Protein AF-0000000074057020 (afdb_homodimer)

Structure (mmCIF, N/CA/C/O backbone):
data_AF-0000000074057020-model_v1
#
loop_
_entity.id
_entity.type
_entity.pdbx_description
1 polymer 'Peptidase M20'
#
loop_
_atom_site.group_PDB
_atom_site.id
_atom_site.type_symbol
_atom_site.label_atom_id
_atom_site.label_alt_id
_atom_site.label_comp_id
_atom_site.label_asym_id
_atom_site.label_entity_id
_atom_site.label_seq_id
_atom_site.pdbx_PDB_ins_code
_atom_site.Cartn_x
_atom_site.Cartn_y
_atom_site.Cartn_z
_atom_site.occupancy
_atom_site.B_iso_or_equiv
_atom_site.auth_seq_id
_atom_site.auth_comp_id
_atom_site.auth_asym_id
_atom_site.auth_atom_id
_atom_site.pdbx_PDB_model_num
ATOM 1 N N . MET A 1 1 ? 16.766 51.875 7.48 1 64.62 1 MET A N 1
ATOM 2 C CA . MET A 1 1 ? 17.031 50.656 8.273 1 64.62 1 MET A CA 1
ATOM 3 C C . MET A 1 1 ? 18.484 50.656 8.75 1 64.62 1 MET A C 1
ATOM 5 O O . MET A 1 1 ? 19.406 50.875 7.969 1 64.62 1 MET A O 1
ATOM 9 N N . ASN A 1 2 ? 18.672 50.594 9.992 1 76.94 2 ASN A N 1
ATOM 10 C CA . ASN A 1 2 ? 20.047 50.562 10.508 1 76.94 2 ASN A CA 1
ATOM 11 C C . ASN A 1 2 ? 20.719 49.219 10.227 1 76.94 2 ASN A C 1
ATOM 13 O O . ASN A 1 2 ? 20.094 48.312 9.734 1 76.94 2 ASN A O 1
ATOM 17 N N . ARG A 1 3 ? 21.984 49.219 10.289 1 78.25 3 ARG A N 1
ATOM 18 C CA . ARG A 1 3 ? 22.812 48.094 9.93 1 78.25 3 ARG A CA 1
ATOM 19 C C . ARG A 1 3 ? 22.359 46.844 10.688 1 78.25 3 ARG A C 1
ATOM 21 O O . ARG A 1 3 ? 22.297 45.75 10.109 1 78.25 3 ARG A O 1
ATOM 28 N N . THR A 1 4 ? 22 46.969 11.805 1 85.88 4 THR A N 1
ATOM 29 C CA . THR A 1 4 ? 21.562 45.844 12.641 1 85.88 4 THR A CA 1
ATOM 30 C C . THR A 1 4 ? 20.25 45.281 12.141 1 85.88 4 THR A C 1
ATOM 32 O O . THR A 1 4 ? 20.062 44.062 12.109 1 85.88 4 THR A O 1
ATOM 35 N N . ASP A 1 5 ? 19.438 46.156 11.648 1 91.19 5 ASP A N 1
ATOM 36 C CA . ASP A 1 5 ? 18.156 45.719 11.109 1 91.19 5 ASP A CA 1
ATOM 37 C C . ASP A 1 5 ? 18.328 45 9.773 1 91.19 5 ASP A C 1
ATOM 39 O O . ASP A 1 5 ? 17.656 44 9.5 1 91.19 5 ASP A O 1
ATOM 43 N N . ALA A 1 6 ? 19.219 45.5 9.008 1 92.81 6 ALA A N 1
ATOM 44 C CA . ALA A 1 6 ? 19.5 44.875 7.715 1 92.81 6 ALA A CA 1
ATOM 45 C C . ALA A 1 6 ? 20.078 43.469 7.891 1 92.81 6 ALA A C 1
ATOM 47 O O . ALA A 1 6 ? 19.75 42.562 7.125 1 92.81 6 ALA A O 1
ATOM 48 N N . GLU A 1 7 ? 20.938 43.344 8.836 1 95 7 GLU A N 1
ATOM 49 C CA . GLU A 1 7 ? 21.547 42.031 9.117 1 95 7 GLU A CA 1
ATOM 50 C C . GLU A 1 7 ? 20.5 41.031 9.617 1 95 7 GLU A C 1
ATOM 52 O O . GLU A 1 7 ? 20.531 39.875 9.25 1 95 7 GLU A O 1
ATOM 57 N N . LEU A 1 8 ? 19.641 41.562 10.422 1 96.19 8 LEU A N 1
ATOM 58 C CA . LEU A 1 8 ? 18.594 40.656 10.938 1 96.19 8 LEU A CA 1
ATOM 59 C C . LEU A 1 8 ? 17.625 40.281 9.836 1 96.19 8 LEU A C 1
ATOM 61 O O . LEU A 1 8 ? 17.172 39.156 9.773 1 96.19 8 LEU A O 1
ATOM 65 N N . ALA A 1 9 ? 17.312 41.219 8.992 1 96.62 9 ALA A N 1
ATOM 66 C CA . ALA A 1 9 ? 16.453 40.938 7.852 1 96.62 9 ALA A CA 1
ATOM 67 C C . ALA A 1 9 ? 17.062 39.844 6.969 1 96.62 9 ALA A C 1
ATOM 69 O O . ALA A 1 9 ? 16.359 38.938 6.5 1 96.62 9 ALA A O 1
ATOM 70 N N . ALA A 1 10 ? 18.312 39.938 6.762 1 97.62 10 ALA A N 1
ATOM 71 C CA . ALA A 1 10 ? 19.031 38.938 5.984 1 97.62 10 ALA A CA 1
ATOM 72 C C . ALA A 1 10 ? 19.047 37.594 6.703 1 97.62 10 ALA A C 1
ATOM 74 O O . ALA A 1 10 ? 18.984 36.531 6.066 1 97.62 10 ALA A O 1
ATOM 75 N N . ALA A 1 11 ? 19.141 37.625 8.031 1 97.81 11 ALA A N 1
ATOM 76 C CA . ALA A 1 11 ? 19.141 36.406 8.828 1 97.81 11 ALA A CA 1
ATOM 77 C C . ALA A 1 11 ? 17.812 35.656 8.703 1 97.81 11 ALA A C 1
ATOM 79 O O . ALA A 1 11 ? 17.797 34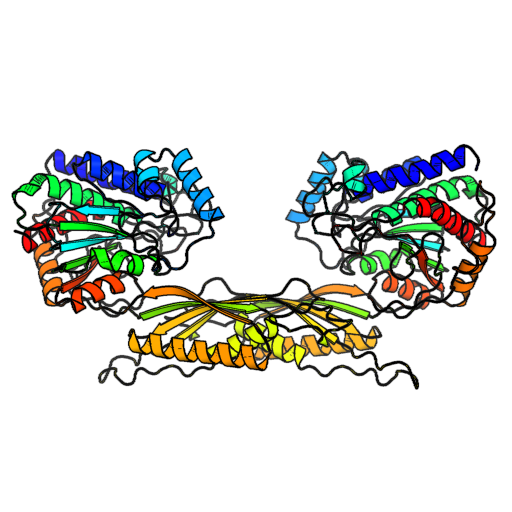.438 8.664 1 97.81 11 ALA A O 1
ATOM 80 N N . LEU A 1 12 ? 16.734 36.406 8.617 1 98.56 12 LEU A N 1
ATOM 81 C CA . LEU A 1 12 ? 15.43 35.781 8.461 1 98.56 12 LEU A CA 1
ATOM 82 C C . LEU A 1 12 ? 15.375 34.938 7.18 1 98.56 12 LEU A C 1
ATOM 84 O O . LEU A 1 12 ? 14.891 33.812 7.191 1 98.56 12 LEU A O 1
ATOM 88 N N . ILE A 1 13 ? 15.906 35.469 6.133 1 98.5 13 ILE A N 1
ATOM 89 C CA . ILE A 1 13 ? 15.914 34.812 4.844 1 98.5 13 ILE A CA 1
ATOM 90 C C . ILE A 1 13 ? 16.812 33.562 4.914 1 98.5 13 ILE A C 1
ATOM 92 O O . ILE A 1 13 ? 16.453 32.5 4.438 1 98.5 13 ILE A O 1
ATOM 96 N N . THR A 1 14 ? 17.922 33.75 5.555 1 98.5 14 THR A N 1
ATOM 97 C CA . THR A 1 14 ? 18.875 32.656 5.699 1 98.5 14 THR A CA 1
ATOM 98 C C . THR A 1 14 ? 18.266 31.5 6.508 1 98.5 14 THR A C 1
ATOM 100 O O . THR A 1 14 ? 18.391 30.328 6.137 1 98.5 14 THR A O 1
ATOM 103 N N . TRP A 1 15 ? 17.641 31.828 7.625 1 98.75 15 TRP A N 1
ATOM 104 C CA . TRP A 1 15 ? 17.016 30.812 8.453 1 98.75 15 TRP A CA 1
ATOM 105 C C . TRP A 1 15 ? 15.914 30.094 7.684 1 98.75 15 TRP A C 1
ATOM 107 O O . TRP A 1 15 ? 15.82 28.859 7.727 1 98.75 15 TRP A O 1
ATOM 117 N N . ARG A 1 16 ? 15.078 30.859 6.984 1 98.81 16 ARG A N 1
ATOM 118 C CA . ARG A 1 16 ? 13.992 30.266 6.211 1 98.81 16 ARG A CA 1
ATOM 119 C C . ARG A 1 16 ? 14.523 29.297 5.172 1 98.81 16 ARG A C 1
ATOM 121 O O . ARG A 1 16 ? 13.992 28.188 5.012 1 98.81 16 ARG A O 1
ATOM 128 N N . ARG A 1 17 ? 15.594 29.672 4.52 1 98.69 17 ARG A N 1
ATOM 129 C CA . ARG A 1 17 ? 16.141 28.859 3.445 1 98.69 17 ARG A CA 1
ATOM 130 C C . ARG A 1 17 ? 16.828 27.609 4.004 1 98.69 17 ARG A C 1
ATOM 132 O O . ARG A 1 17 ? 16.781 26.547 3.393 1 98.69 17 ARG A O 1
ATOM 139 N N . GLU A 1 18 ? 17.422 27.734 5.188 1 98.56 18 GLU A N 1
ATOM 140 C CA . GLU A 1 18 ? 17.984 26.562 5.844 1 98.56 18 GLU A CA 1
ATOM 141 C C . GLU A 1 18 ? 16.891 25.594 6.273 1 98.56 18 GLU A C 1
ATOM 143 O O . GLU A 1 18 ? 17.047 24.375 6.125 1 98.56 18 GLU A O 1
ATOM 148 N N . LEU A 1 19 ? 15.875 26.109 6.812 1 98.75 19 LEU A N 1
ATOM 149 C CA . LEU A 1 19 ? 14.727 25.297 7.207 1 98.75 19 LEU A CA 1
ATOM 150 C C . LEU A 1 19 ? 14.102 24.609 5.996 1 98.75 19 LEU A C 1
ATOM 152 O O . LEU A 1 19 ? 13.711 23.453 6.066 1 98.75 19 LEU A O 1
ATOM 156 N N . HIS A 1 20 ? 14.031 25.328 4.902 1 98.75 20 HIS A N 1
ATOM 157 C CA . HIS A 1 20 ? 13.461 24.812 3.666 1 98.75 20 HIS A CA 1
ATOM 158 C C . HIS A 1 20 ? 14.266 23.609 3.156 1 98.75 20 HIS A C 1
ATOM 160 O O . HIS A 1 20 ? 13.688 22.656 2.645 1 98.75 20 HIS A O 1
ATOM 166 N N . ARG A 1 21 ? 15.531 23.625 3.318 1 98.06 21 ARG A N 1
ATOM 167 C CA . ARG A 1 21 ? 16.438 22.578 2.859 1 98.06 21 ARG A CA 1
ATOM 168 C C . ARG A 1 21 ? 16.266 21.312 3.672 1 98.06 21 ARG A C 1
ATOM 170 O O . ARG A 1 21 ? 16.594 20.219 3.207 1 98.06 21 ARG A O 1
ATOM 177 N N . HIS A 1 22 ? 15.727 21.484 4.914 1 98.38 22 HIS A N 1
ATOM 178 C CA . HIS A 1 22 ? 15.633 20.359 5.836 1 98.38 22 HIS A CA 1
ATOM 179 C C . HIS A 1 22 ? 14.188 20.109 6.254 1 98.38 22 HIS A C 1
ATOM 181 O O . HIS A 1 22 ? 13.867 20.156 7.441 1 98.38 22 HIS A O 1
ATOM 187 N N . PRO A 1 23 ? 13.383 19.75 5.254 1 98.56 23 PRO A N 1
ATOM 188 C CA . PRO A 1 23 ? 11.977 19.531 5.602 1 98.56 23 PRO A CA 1
ATOM 189 C C . PRO A 1 23 ? 11.781 18.266 6.43 1 98.56 23 PRO A C 1
ATOM 191 O O . PRO A 1 23 ? 12.43 17.25 6.184 1 98.56 23 PRO A O 1
ATOM 194 N N . GLU A 1 24 ? 10.945 18.344 7.457 1 98.56 24 GLU A N 1
ATOM 195 C CA . GLU A 1 24 ? 10.547 17.219 8.305 1 98.56 24 GLU A CA 1
ATOM 196 C C . GLU A 1 24 ? 9.039 17.203 8.523 1 98.56 24 GLU A C 1
ATOM 198 O O . GLU A 1 24 ? 8.422 18.25 8.758 1 98.56 24 GLU A O 1
ATOM 203 N N . THR A 1 25 ? 8.438 16.031 8.438 1 98 25 THR A N 1
ATOM 204 C CA . THR A 1 25 ? 6.988 15.938 8.609 1 98 25 THR A CA 1
ATOM 205 C C . THR A 1 25 ? 6.609 16.016 10.086 1 98 25 THR A C 1
ATOM 207 O O . THR A 1 25 ? 7.48 16.109 10.953 1 98 25 THR A O 1
ATOM 210 N N . GLY A 1 26 ? 5.355 16.047 10.352 1 98.31 26 GLY A N 1
ATOM 211 C CA . GLY A 1 26 ? 4.844 16.188 11.703 1 98.31 26 GLY A CA 1
ATOM 212 C C . GLY A 1 26 ? 5.434 15.172 12.672 1 98.31 26 GLY A C 1
ATOM 213 O O . GLY A 1 26 ? 5.516 13.984 12.352 1 98.31 26 GLY A O 1
ATOM 214 N N . TRP A 1 27 ? 5.828 15.641 13.805 1 98.38 27 TRP A N 1
ATOM 215 C CA . TRP A 1 27 ? 6.375 14.898 14.938 1 98.38 27 TRP A CA 1
ATOM 216 C C . TRP A 1 27 ? 7.801 14.445 14.648 1 98.38 27 TRP A C 1
ATOM 218 O O . TRP A 1 27 ? 8.477 13.906 15.531 1 98.38 27 TRP A O 1
ATOM 228 N N . THR A 1 28 ? 8.281 14.641 13.43 1 98.5 28 THR A N 1
ATOM 229 C CA . THR A 1 28 ? 9.641 14.227 13.102 1 98.5 28 THR A CA 1
ATOM 230 C C . THR A 1 28 ? 10.555 15.438 12.969 1 98.5 28 THR A C 1
ATOM 232 O O . THR A 1 28 ? 11.641 15.344 12.391 1 98.5 28 THR A O 1
ATOM 235 N N . GLU A 1 29 ? 10.148 16.562 13.477 1 98.75 29 GLU A N 1
ATOM 236 C CA . GLU A 1 29 ? 10.875 17.812 13.289 1 98.75 29 GLU A CA 1
ATOM 237 C C . GLU A 1 29 ? 12.055 17.906 14.242 1 98.75 29 GLU A C 1
ATOM 239 O O . GLU A 1 29 ? 12.227 18.922 14.93 1 98.75 29 GLU A O 1
ATOM 244 N N . PHE A 1 30 ? 12.898 16.906 14.227 1 98.81 30 PHE A N 1
ATOM 245 C CA . PHE A 1 30 ? 14.031 16.859 15.141 1 98.81 30 PHE A CA 1
ATOM 246 C C . PHE A 1 30 ? 15.078 17.891 14.766 1 98.81 30 PHE A C 1
ATOM 248 O O . PHE A 1 30 ? 15.531 18.656 15.617 1 98.81 30 PHE A O 1
ATOM 255 N N . TRP A 1 31 ? 15.477 17.906 13.547 1 98.88 31 TRP A N 1
ATOM 256 C CA . TRP A 1 31 ? 16.469 18.859 13.094 1 98.88 31 TRP A CA 1
ATOM 257 C C . TRP A 1 31 ? 15.961 20.297 13.234 1 98.88 31 TRP A C 1
ATOM 259 O O . TRP A 1 31 ? 16.672 21.172 13.734 1 98.88 31 TRP A O 1
ATOM 269 N N . THR A 1 32 ? 14.742 20.484 12.812 1 98.88 32 THR A N 1
ATOM 270 C CA . THR A 1 32 ? 14.125 21.812 12.852 1 98.88 32 THR A CA 1
ATOM 271 C C . THR A 1 32 ? 14.055 22.328 14.281 1 98.88 32 THR A C 1
ATOM 273 O O . THR A 1 32 ? 14.367 23.5 14.539 1 98.88 32 THR A O 1
ATOM 276 N N . THR A 1 33 ? 13.609 21.453 15.18 1 98.88 33 THR A N 1
ATOM 277 C CA . THR A 1 33 ? 13.523 21.844 16.578 1 98.88 33 THR A CA 1
ATOM 278 C C . THR A 1 33 ? 14.906 22.203 17.125 1 98.88 33 THR A C 1
ATOM 280 O O . THR A 1 33 ? 15.07 23.219 17.797 1 98.88 33 THR A O 1
ATOM 283 N N . ALA A 1 34 ? 15.875 21.391 16.812 1 98.88 34 ALA A N 1
ATOM 284 C CA . ALA A 1 34 ? 17.234 21.641 17.281 1 98.88 34 ALA A CA 1
ATOM 285 C C . ALA A 1 34 ? 17.797 22.938 16.703 1 98.88 34 ALA A C 1
ATOM 287 O O . ALA A 1 34 ? 18.438 23.719 17.406 1 98.88 34 ALA A O 1
ATOM 288 N N . PHE A 1 35 ? 17.562 23.125 15.438 1 98.81 35 PHE A N 1
ATOM 289 C CA . PHE A 1 35 ? 18.031 24.328 14.75 1 98.81 35 PHE A CA 1
ATOM 290 C C . PHE A 1 35 ? 17.453 25.578 15.383 1 98.81 35 PHE A C 1
ATOM 292 O O . PHE A 1 35 ? 18.188 26.516 15.727 1 98.81 35 PHE A O 1
ATOM 299 N N . ALA A 1 36 ? 16.125 25.594 15.547 1 98.88 36 ALA A N 1
ATOM 300 C CA . ALA A 1 36 ? 15.445 26.75 16.141 1 98.88 36 ALA A CA 1
ATOM 301 C C . ALA A 1 36 ? 15.898 26.969 17.578 1 98.88 36 ALA A C 1
ATOM 303 O O . ALA A 1 36 ? 16.094 28.109 18 1 98.88 36 ALA A O 1
ATOM 304 N N . ALA A 1 37 ? 16.047 25.906 18.328 1 98.88 37 ALA A N 1
ATOM 305 C CA . ALA A 1 37 ? 16.516 26 19.703 1 98.88 37 ALA A CA 1
ATOM 306 C C . ALA A 1 37 ? 17.906 26.625 19.766 1 98.88 37 ALA A C 1
ATOM 308 O O . ALA A 1 37 ? 18.188 27.438 20.656 1 98.88 37 ALA A O 1
ATOM 309 N N . ASP A 1 38 ? 18.734 26.203 18.891 1 98.69 38 ASP A N 1
ATOM 310 C CA . ASP A 1 38 ? 20.094 26.719 18.859 1 98.69 38 ASP A CA 1
ATOM 311 C C . ASP A 1 38 ? 20.094 28.219 18.562 1 98.69 38 ASP A C 1
ATOM 313 O O . ASP A 1 38 ? 20.828 28.984 19.203 1 98.69 38 ASP A O 1
ATOM 317 N N . VAL A 1 39 ? 19.375 28.625 17.547 1 98.5 39 VAL A N 1
ATOM 318 C CA . VAL A 1 39 ? 19.281 30.047 17.219 1 98.5 39 VAL A CA 1
ATOM 319 C C . VAL A 1 39 ? 18.766 30.828 18.422 1 98.5 39 VAL A C 1
ATOM 321 O O . VAL A 1 39 ? 19.344 31.844 18.812 1 98.5 39 VAL A O 1
ATOM 324 N N . LEU A 1 40 ? 17.688 30.344 19.078 1 98.56 40 LEU A N 1
ATOM 325 C CA . LEU A 1 40 ? 17.078 31.031 20.219 1 98.56 40 LEU A CA 1
ATOM 326 C C . LEU A 1 40 ? 18.078 31.109 21.375 1 98.56 40 LEU A C 1
ATOM 328 O O . LEU A 1 40 ? 18.156 32.156 22.047 1 98.56 40 LEU A O 1
ATOM 332 N N . HIS A 1 41 ? 18.75 30.047 21.578 1 98.19 41 HIS A N 1
ATOM 333 C CA . HIS A 1 41 ? 19.766 30.047 22.625 1 98.19 41 HIS A CA 1
ATOM 334 C C . HIS A 1 41 ? 20.828 31.094 22.375 1 98.19 41 HIS A C 1
ATOM 336 O O . HIS A 1 41 ? 21.25 31.797 23.297 1 98.19 41 HIS A O 1
ATOM 342 N N . SER A 1 42 ? 21.266 31.188 21.188 1 97.75 42 SER A N 1
ATOM 343 C CA . SER A 1 42 ? 22.297 32.156 20.812 1 97.75 42 SER A CA 1
ATOM 344 C C . SER A 1 42 ? 21.797 33.594 21 1 97.75 42 SER A C 1
ATOM 346 O O . SER A 1 42 ? 22.594 34.5 21.188 1 97.75 42 SER A O 1
ATOM 348 N N . LEU A 1 43 ? 20.516 33.75 20.969 1 96.56 43 LEU A N 1
ATOM 349 C CA . LEU A 1 43 ? 19.906 35.062 21.156 1 96.56 43 LEU A CA 1
ATOM 350 C C . LEU A 1 43 ? 19.672 35.344 22.625 1 96.56 43 LEU A C 1
ATOM 352 O O . LEU A 1 43 ? 19.172 36.406 22.984 1 96.56 43 LEU A O 1
ATOM 356 N N . GLY A 1 44 ? 19.953 34.375 23.469 1 95.75 44 GLY A N 1
ATOM 357 C CA . GLY A 1 44 ? 19.875 34.594 24.906 1 95.75 44 GLY A CA 1
ATOM 358 C C . GLY A 1 44 ? 18.641 34 25.547 1 95.75 44 GLY A C 1
ATOM 359 O O . GLY A 1 44 ? 18.359 34.281 26.719 1 95.75 44 GLY A O 1
ATOM 360 N N . TYR A 1 45 ? 17.922 33.219 24.859 1 96.88 45 TYR A N 1
ATOM 361 C CA . TYR A 1 45 ? 16.766 32.531 25.438 1 96.88 45 TYR A CA 1
ATOM 362 C C . TYR A 1 45 ? 17.172 31.203 26.047 1 96.88 45 TYR A C 1
ATOM 364 O O . TYR A 1 45 ? 18.281 30.719 25.828 1 96.88 45 TYR A O 1
ATOM 372 N N . ALA A 1 46 ? 16.281 30.656 26.828 1 96.69 46 ALA A N 1
ATOM 373 C CA . ALA A 1 46 ? 16.375 29.297 27.375 1 96.69 46 ALA A CA 1
ATOM 374 C C . ALA A 1 46 ? 15.227 28.422 26.891 1 96.69 46 ALA A C 1
ATOM 376 O O . ALA A 1 46 ? 14.305 28.125 27.656 1 96.69 46 ALA A O 1
ATOM 377 N N . PRO A 1 47 ? 15.359 27.969 25.719 1 97.75 47 PRO A N 1
ATOM 378 C CA . PRO A 1 47 ? 14.234 27.234 25.141 1 97.75 47 PRO A CA 1
ATOM 379 C C . PRO A 1 47 ? 13.961 25.906 25.844 1 97.75 47 PRO A C 1
ATOM 381 O O . PRO A 1 47 ? 14.898 25.219 26.266 1 97.75 47 PRO A O 1
ATOM 384 N N . ARG A 1 48 ? 12.688 25.547 26.047 1 98.12 48 ARG A N 1
ATOM 385 C CA . ARG A 1 48 ? 12.234 24.203 26.422 1 98.12 48 ARG A CA 1
ATOM 386 C C . ARG A 1 48 ? 11.773 23.438 25.188 1 98.12 48 ARG A C 1
ATOM 388 O O . ARG A 1 48 ? 11.094 23.984 24.312 1 98.12 48 ARG A O 1
ATOM 395 N N . VAL A 1 49 ? 12.211 22.109 25.141 1 98.5 49 VAL A N 1
ATOM 396 C CA . VAL A 1 49 ? 12.047 21.422 23.859 1 98.5 49 VAL A CA 1
ATOM 397 C C . VAL A 1 49 ? 11.352 20.078 24.094 1 98.5 49 VAL A C 1
ATOM 399 O O . VAL A 1 49 ? 11.57 19.422 25.109 1 98.5 49 VAL A O 1
ATOM 402 N N . GLY A 1 50 ? 10.539 19.719 23.078 1 97.88 50 GLY A N 1
ATOM 403 C CA . GLY A 1 50 ? 10.008 18.359 22.953 1 97.88 50 GLY A CA 1
ATOM 404 C C . GLY A 1 50 ? 9.234 17.906 24.172 1 97.88 50 GLY A C 1
ATOM 405 O O . GLY A 1 50 ? 8.242 18.531 24.562 1 97.88 50 GLY A O 1
ATOM 406 N N . ARG A 1 51 ? 9.812 16.875 24.859 1 96.94 51 ARG A N 1
ATOM 407 C CA . ARG A 1 51 ? 9.141 16.234 25.969 1 96.94 51 ARG A CA 1
ATOM 408 C C . ARG A 1 51 ? 8.938 17.203 27.125 1 96.94 51 ARG A C 1
ATOM 410 O O . ARG A 1 51 ? 8.094 16.984 28 1 96.94 51 ARG A O 1
ATOM 417 N N . GLU A 1 52 ? 9.641 18.297 27.109 1 97.56 52 GLU A N 1
ATOM 418 C CA . GLU A 1 52 ? 9.555 19.266 28.188 1 97.56 52 GLU A CA 1
ATOM 419 C C . GLU A 1 52 ? 8.273 20.094 28.094 1 97.56 52 GLU A C 1
ATOM 421 O O . GLU A 1 52 ? 7.875 20.75 29.062 1 97.56 52 GLU A O 1
ATOM 426 N N . ILE A 1 53 ? 7.633 20.062 26.938 1 97.75 53 ILE A N 1
ATOM 427 C CA . ILE A 1 53 ? 6.547 21.031 26.766 1 97.75 53 ILE A CA 1
ATOM 428 C C . ILE A 1 53 ? 5.281 20.312 26.312 1 97.75 53 ILE A C 1
ATOM 430 O O . ILE A 1 53 ? 4.191 20.891 26.344 1 97.75 53 ILE A O 1
ATOM 434 N N . LEU A 1 54 ? 5.387 19.094 25.875 1 97.81 54 LEU A N 1
ATOM 435 C CA . LEU A 1 54 ? 4.262 18.406 25.25 1 97.81 54 LEU A CA 1
ATOM 436 C C . LEU A 1 54 ? 3.574 17.469 26.25 1 97.81 54 LEU A C 1
ATOM 438 O O . LEU A 1 54 ? 4.238 16.828 27.062 1 97.81 54 LEU A O 1
ATOM 442 N N . ASN A 1 55 ? 2.268 17.438 26.203 1 97.25 55 ASN A N 1
ATOM 443 C CA . ASN A 1 55 ? 1.529 16.328 26.828 1 97.25 55 ASN A CA 1
ATOM 444 C C . ASN A 1 55 ? 1.617 15.062 25.984 1 97.25 55 ASN A C 1
ATOM 446 O O . ASN A 1 55 ? 1.016 14.977 24.906 1 97.25 55 ASN A O 1
ATOM 450 N N . PRO A 1 56 ? 2.299 14.086 26.469 1 94.5 56 PRO A N 1
ATOM 451 C CA . PRO A 1 56 ? 2.557 12.906 25.656 1 94.5 56 PRO A CA 1
ATOM 452 C C . PRO A 1 56 ? 1.277 12.164 25.266 1 94.5 56 PRO A C 1
ATOM 454 O O . PRO A 1 56 ? 1.232 11.492 24.234 1 94.5 56 PRO A O 1
ATOM 457 N N . ASP A 1 57 ? 0.222 12.344 25.984 1 95.06 57 ASP A N 1
ATOM 458 C CA . ASP A 1 57 ? -1.007 11.578 25.797 1 95.06 57 ASP A CA 1
ATOM 459 C C . ASP A 1 57 ? -1.916 12.258 24.766 1 95.06 57 ASP A C 1
ATOM 461 O O . ASP A 1 57 ? -2.918 11.68 24.344 1 95.06 57 ASP A O 1
ATOM 465 N N . GLN A 1 58 ? -1.536 13.438 24.328 1 95.81 58 GLN A N 1
ATOM 466 C CA . GLN A 1 58 ? -2.404 14.195 23.422 1 95.81 58 GLN A CA 1
ATOM 467 C C . GLN A 1 58 ? -1.765 14.352 22.047 1 95.81 58 GLN A C 1
ATOM 469 O O . GLN A 1 58 ? -2.223 15.156 21.234 1 95.81 58 GLN A O 1
ATOM 474 N N . ARG A 1 59 ? -0.689 13.617 21.891 1 95.5 59 ARG A N 1
ATOM 475 C CA . ARG A 1 59 ? -0.099 13.586 20.562 1 95.5 59 ARG A CA 1
ATOM 476 C C . ARG A 1 59 ? -0.899 12.68 19.625 1 95.5 59 ARG A C 1
ATOM 478 O O . ARG A 1 59 ? -1.025 11.477 19.875 1 95.5 59 ARG A O 1
ATOM 485 N N . MET A 1 60 ? -1.417 13.203 18.625 1 97.19 60 MET A N 1
ATOM 486 C CA . MET A 1 60 ? -2.23 12.43 17.688 1 97.19 60 MET A CA 1
ATOM 487 C C . MET A 1 60 ? -1.465 12.164 16.391 1 97.19 60 MET A C 1
ATOM 489 O O . MET A 1 60 ? -0.587 12.938 16.016 1 97.19 60 MET A O 1
ATOM 493 N N . GLY A 1 61 ? -1.843 11.039 15.781 1 96.62 61 GLY A N 1
ATOM 494 C CA . GLY A 1 61 ? -1.24 10.711 14.5 1 96.62 61 GLY A CA 1
ATOM 495 C C . GLY A 1 61 ? 0.263 10.523 14.578 1 96.62 61 GLY A C 1
ATOM 496 O O . GLY A 1 61 ? 1.001 10.992 13.711 1 96.62 61 GLY A O 1
ATOM 497 N N . LEU A 1 62 ? 0.722 9.891 15.586 1 96.25 62 LEU A N 1
ATOM 498 C CA . LEU A 1 62 ? 2.148 9.641 15.781 1 96.25 62 LEU A CA 1
ATOM 499 C C . LEU A 1 62 ? 2.662 8.625 14.766 1 96.25 62 LEU A C 1
ATOM 501 O O . LEU A 1 62 ? 2.043 7.578 14.562 1 96.25 62 LEU A O 1
ATOM 505 N N . PRO A 1 63 ? 3.783 8.969 14.141 1 95.38 63 PRO A N 1
ATOM 506 C CA . PRO A 1 63 ? 4.395 7.965 13.266 1 95.38 63 PRO A CA 1
ATOM 507 C C . PRO A 1 63 ? 4.871 6.734 14.039 1 95.38 63 PRO A C 1
ATOM 509 O O . PRO A 1 63 ? 5.055 6.793 15.258 1 95.38 63 PRO A O 1
ATOM 512 N N . ALA A 1 64 ? 5.07 5.684 13.328 1 93.38 64 ALA A N 1
ATOM 513 C CA . ALA A 1 64 ? 5.621 4.469 13.93 1 93.38 64 ALA A CA 1
ATOM 514 C C . ALA A 1 64 ? 6.992 4.734 14.547 1 93.38 64 ALA A C 1
ATOM 516 O O . ALA A 1 64 ? 7.738 5.598 14.07 1 93.38 64 ALA A O 1
ATOM 517 N N . PRO A 1 65 ? 7.328 3.953 15.508 1 94.81 65 PRO A N 1
ATOM 518 C CA . PRO A 1 65 ? 8.609 4.16 16.188 1 94.81 65 PRO A CA 1
ATOM 519 C C . PRO A 1 65 ? 9.805 4.102 15.242 1 94.81 65 PRO A C 1
ATOM 521 O O . PRO A 1 65 ? 10.742 4.891 15.375 1 94.81 65 PRO A O 1
ATOM 524 N N . ALA A 1 66 ? 9.703 3.238 14.273 1 94.38 66 ALA A N 1
ATOM 525 C CA . ALA A 1 66 ? 10.805 3.1 13.328 1 94.38 66 ALA A CA 1
ATOM 526 C C . ALA A 1 66 ? 10.969 4.367 12.492 1 94.38 66 ALA A C 1
ATOM 528 O O . ALA A 1 66 ? 12.094 4.742 12.133 1 94.38 66 ALA A O 1
ATOM 529 N N . VAL A 1 67 ? 9.867 4.996 12.242 1 94.06 67 VAL A N 1
ATOM 530 C CA . VAL A 1 67 ? 9.891 6.23 11.461 1 94.06 67 VAL A CA 1
ATOM 531 C C . VAL A 1 67 ? 10.516 7.352 12.289 1 94.06 67 VAL A C 1
ATOM 533 O O . VAL A 1 67 ? 11.336 8.117 11.789 1 94.06 67 VAL A O 1
ATOM 536 N N . LEU A 1 68 ? 10.188 7.426 13.523 1 96.5 68 LEU A N 1
ATOM 537 C CA . LEU A 1 68 ? 10.734 8.43 14.43 1 96.5 68 LEU A CA 1
ATOM 538 C C . LEU A 1 68 ? 12.242 8.242 14.609 1 96.5 68 LEU A C 1
ATOM 540 O O . LEU A 1 68 ? 12.992 9.219 14.594 1 96.5 68 LEU A O 1
ATOM 544 N N . GLU A 1 69 ? 12.609 6.992 14.734 1 96.19 69 GLU A N 1
ATOM 545 C CA . GLU A 1 69 ? 14.023 6.691 14.906 1 96.19 69 GLU A CA 1
ATOM 546 C C . GLU A 1 69 ? 14.828 7.082 13.672 1 96.19 69 GLU A C 1
ATOM 548 O O . GLU A 1 69 ? 15.914 7.66 13.789 1 96.19 69 GLU A O 1
ATOM 553 N N . ARG A 1 70 ? 14.328 6.738 12.531 1 96.06 70 ARG A N 1
ATOM 554 C CA . ARG A 1 70 ? 15 7.105 11.289 1 96.06 70 ARG A CA 1
ATOM 555 C C . ARG A 1 70 ? 15.109 8.625 11.156 1 96.06 70 ARG A C 1
ATOM 557 O O . ARG A 1 70 ? 16.109 9.133 10.664 1 96.06 70 ARG A O 1
ATOM 564 N N . ALA A 1 71 ? 14.055 9.344 11.547 1 97.19 71 ALA A N 1
ATOM 565 C CA . ALA A 1 71 ? 14.047 10.797 11.477 1 97.19 71 ALA A CA 1
ATOM 566 C C . ALA A 1 71 ? 15.086 11.398 12.422 1 97.19 71 ALA A C 1
ATOM 568 O O . ALA A 1 71 ? 15.766 12.367 12.078 1 97.19 71 ALA A O 1
ATOM 569 N N . ARG A 1 72 ? 15.188 10.859 13.555 1 97.25 72 ARG A N 1
ATOM 570 C CA . ARG A 1 72 ? 16.172 11.328 14.523 1 97.25 72 ARG A CA 1
ATOM 571 C C . ARG A 1 72 ? 17.594 11.109 14.023 1 97.25 72 ARG A C 1
ATOM 573 O O . ARG A 1 72 ? 18.438 11.992 14.141 1 97.25 72 ARG A O 1
ATOM 580 N N . GLN A 1 73 ? 17.797 9.953 13.492 1 97.31 73 GLN A N 1
ATOM 581 C CA . GLN A 1 73 ? 19.109 9.648 12.945 1 97.31 73 GLN A CA 1
ATOM 582 C C . GLN A 1 73 ? 19.484 10.602 11.812 1 97.31 73 GLN A C 1
ATOM 584 O O . GLN A 1 73 ? 20.625 11.031 11.703 1 97.31 73 GLN A O 1
ATOM 589 N N . ARG A 1 74 ? 18.531 10.859 11.047 1 97.5 74 ARG A N 1
ATOM 590 C CA . ARG A 1 74 ? 18.766 11.812 9.969 1 97.5 74 ARG A CA 1
ATOM 591 C C . ARG A 1 74 ? 19.156 13.18 10.516 1 97.5 74 ARG A C 1
ATOM 593 O O . ARG A 1 74 ? 20.062 13.836 9.977 1 97.5 74 ARG A O 1
ATOM 600 N N . ALA A 1 75 ? 18.516 13.609 11.531 1 98.12 75 ALA A N 1
ATOM 601 C CA . ALA A 1 75 ? 18.828 14.891 12.156 1 98.12 75 ALA A CA 1
ATOM 602 C C . ALA A 1 75 ? 20.266 14.914 12.664 1 98.12 75 ALA A C 1
ATOM 604 O O . ALA A 1 75 ? 20.969 15.914 12.516 1 98.12 75 ALA A O 1
ATOM 605 N N . VAL A 1 76 ? 20.641 13.797 13.227 1 97.56 76 VAL A N 1
ATOM 606 C CA . VAL A 1 76 ? 22.016 13.672 13.711 1 97.56 76 VAL A CA 1
ATOM 607 C C . VAL A 1 76 ? 22.984 13.797 12.539 1 97.56 76 VAL A C 1
ATOM 609 O O . VAL A 1 76 ? 23.953 14.539 12.609 1 97.56 76 VAL A O 1
ATOM 612 N N . GLN A 1 77 ? 22.672 13.125 11.5 1 97.5 77 GLN A N 1
ATOM 613 C CA . GLN A 1 77 ? 23.531 13.102 10.32 1 97.5 77 GLN A CA 1
ATOM 614 C C . GLN A 1 77 ? 23.625 14.484 9.688 1 97.5 77 GLN A C 1
ATOM 616 O O . GLN A 1 77 ? 24.656 14.836 9.109 1 97.5 77 GLN A O 1
ATOM 621 N N . GLU A 1 78 ? 22.641 15.227 9.914 1 97.56 78 GLU A N 1
ATOM 622 C CA . GLU A 1 78 ? 22.594 16.531 9.273 1 97.56 78 GLU A CA 1
ATOM 623 C C . GLU A 1 78 ? 23.078 17.625 10.219 1 97.56 78 GLU A C 1
ATOM 625 O O . GLU A 1 78 ? 22.891 18.812 9.945 1 97.56 78 GLU A O 1
ATOM 630 N N . GLY A 1 79 ? 23.562 17.281 11.336 1 97.25 79 GLY A N 1
ATOM 631 C CA . GLY A 1 79 ? 24.328 18.188 12.164 1 97.25 79 GLY A CA 1
ATOM 632 C C . GLY A 1 79 ? 23.5 18.812 13.273 1 97.25 79 GLY A C 1
ATOM 633 O O . GLY A 1 79 ? 23.906 19.828 13.852 1 97.25 79 GLY A O 1
ATOM 634 N N . ALA A 1 80 ? 22.344 18.281 13.57 1 97.62 80 ALA A N 1
ATOM 635 C CA . ALA A 1 80 ? 21.578 18.797 14.695 1 97.62 80 ALA A CA 1
ATOM 636 C C . ALA A 1 80 ? 22.375 18.719 15.992 1 97.62 80 ALA A C 1
ATOM 638 O O . ALA A 1 80 ? 23.047 17.719 16.25 1 97.62 80 ALA A O 1
ATOM 639 N N . ALA A 1 81 ? 22.312 19.75 16.797 1 97.31 81 ALA A N 1
ATOM 640 C CA . ALA A 1 81 ? 23.078 19.781 18.031 1 97.31 81 ALA A CA 1
ATOM 641 C C . ALA A 1 81 ? 22.625 18.688 18.984 1 97.31 81 ALA A C 1
ATOM 643 O O . ALA A 1 81 ? 21.453 18.625 19.359 1 97.31 81 ALA A O 1
ATOM 644 N N . PRO A 1 82 ? 23.516 17.875 19.484 1 97.25 82 PRO A N 1
ATOM 645 C CA . PRO A 1 82 ? 23.172 16.734 20.328 1 97.25 82 PRO A CA 1
ATOM 646 C C . PRO A 1 82 ? 22.453 17.125 21.609 1 97.25 82 PRO A C 1
ATOM 648 O O . PRO A 1 82 ? 21.578 16.406 22.078 1 97.25 82 PRO A O 1
ATOM 651 N N . ARG A 1 83 ? 22.844 18.203 22.141 1 97.56 83 ARG A N 1
ATOM 652 C CA . ARG A 1 83 ? 22.266 18.625 23.391 1 97.56 83 ARG A CA 1
ATOM 653 C C . ARG A 1 83 ? 20.75 18.766 23.266 1 97.56 83 ARG A C 1
ATOM 655 O O . ARG A 1 83 ? 20 18.391 24.188 1 97.56 83 ARG A O 1
ATOM 662 N N . TRP A 1 84 ? 20.312 19.328 22.188 1 98.31 84 TRP A N 1
ATOM 663 C CA . TRP A 1 84 ? 18.875 19.531 21.984 1 98.31 84 TRP A CA 1
ATOM 664 C C . TRP A 1 84 ? 18.172 18.203 21.719 1 98.31 84 TRP A C 1
ATOM 666 O O . TRP A 1 84 ? 17.047 17.984 22.188 1 98.31 84 TRP A O 1
ATOM 676 N N . LEU A 1 85 ? 18.828 17.359 20.906 1 98 85 LEU A N 1
ATOM 677 C CA . LEU A 1 85 ? 18.25 16.047 20.609 1 98 85 LEU A CA 1
ATOM 678 C C . LEU A 1 85 ? 18.078 15.25 21.891 1 98 85 LEU A C 1
ATOM 680 O O . LEU A 1 85 ? 17.062 14.562 22.062 1 98 85 LEU A O 1
ATOM 684 N N . GLU A 1 86 ? 19.047 15.367 22.766 1 97.81 86 GLU A N 1
ATOM 685 C CA . GLU A 1 86 ? 18.969 14.672 24.047 1 97.81 86 GLU A CA 1
ATOM 686 C C . GLU A 1 86 ? 17.828 15.227 24.906 1 97.81 86 GLU A C 1
ATOM 688 O O . GLU A 1 86 ? 17.062 14.461 25.484 1 97.81 86 GLU A O 1
ATOM 693 N N . ARG A 1 87 ? 17.672 16.484 24.953 1 98 87 ARG A N 1
ATOM 694 C CA . ARG A 1 87 ? 16.688 17.141 25.812 1 98 87 ARG A CA 1
ATOM 695 C C . ARG A 1 87 ? 15.281 16.906 25.297 1 98 87 ARG A C 1
ATOM 697 O O . ARG A 1 87 ? 14.352 16.719 26.078 1 98 87 ARG A O 1
ATOM 704 N N . MET A 1 88 ? 15.141 16.891 24 1 97.44 88 MET A N 1
ATOM 705 C CA . MET A 1 88 ? 13.781 16.828 23.469 1 97.44 88 MET A CA 1
ATOM 706 C C . MET A 1 88 ? 13.242 15.406 23.5 1 97.44 88 MET A C 1
ATOM 708 O O . MET A 1 88 ? 12.031 15.188 23.5 1 97.44 88 MET A O 1
ATOM 712 N N . GLY A 1 89 ? 14.18 14.414 23.625 1 95.38 89 GLY A N 1
ATOM 713 C CA . GLY A 1 89 ? 13.734 13.031 23.594 1 95.38 89 GLY A CA 1
ATOM 714 C C . GLY A 1 89 ? 13.039 12.664 22.297 1 95.38 89 GLY A C 1
ATOM 715 O O . GLY A 1 89 ? 13.523 12.984 21.219 1 95.38 89 GLY A O 1
ATOM 716 N N . PRO A 1 90 ? 11.922 11.93 22.359 1 93.94 90 PRO A N 1
ATOM 717 C CA . PRO A 1 90 ? 11.25 11.453 21.156 1 93.94 90 PRO A CA 1
ATOM 718 C C . PRO A 1 90 ? 10.195 12.438 20.641 1 93.94 90 PRO A C 1
ATOM 720 O O . PRO A 1 90 ? 9.336 12.062 19.844 1 93.94 90 PRO A O 1
ATOM 723 N N . ALA A 1 91 ? 10.242 13.633 21.234 1 96.75 91 ALA A N 1
ATOM 724 C CA . ALA A 1 91 ? 9.219 14.609 20.844 1 96.75 91 ALA A CA 1
ATOM 725 C C . ALA A 1 91 ? 9.859 15.891 20.312 1 96.75 91 ALA A C 1
ATOM 727 O O . ALA A 1 91 ? 11.023 16.172 20.609 1 96.75 91 ALA A O 1
ATOM 728 N N . THR A 1 92 ? 9.141 16.609 19.531 1 98.5 92 THR A N 1
ATOM 729 C CA . THR A 1 92 ? 9.664 17.828 18.906 1 98.5 92 THR A CA 1
ATOM 730 C C . THR A 1 92 ? 8.82 19.031 19.281 1 98.5 92 THR A C 1
ATOM 732 O O . THR A 1 92 ? 7.816 18.906 19.984 1 98.5 92 THR A O 1
ATOM 735 N N . GLY A 1 93 ? 9.195 20.203 18.812 1 98.75 93 GLY A N 1
ATOM 736 C CA . GLY A 1 93 ? 8.594 21.469 19.203 1 98.75 93 GLY A CA 1
ATOM 737 C C . GLY A 1 93 ? 9.375 22.188 20.297 1 98.75 93 GLY A C 1
ATOM 738 O O . GLY A 1 93 ? 10.266 21.594 20.922 1 98.75 93 GLY A O 1
ATOM 739 N N . LEU A 1 94 ? 9.117 23.484 20.484 1 98.69 94 LEU A N 1
ATOM 740 C CA . LEU A 1 94 ? 9.836 24.219 21.516 1 98.69 94 LEU A CA 1
ATOM 741 C C . LEU A 1 94 ? 9.07 25.484 21.906 1 98.69 94 LEU A C 1
ATOM 743 O O . LEU A 1 94 ? 8.188 25.938 21.172 1 98.69 94 LEU A O 1
ATOM 747 N N . VAL A 1 95 ? 9.391 25.984 23.078 1 98 95 VAL A N 1
ATOM 748 C CA . VAL A 1 95 ? 8.875 27.234 23.594 1 98 95 VAL A CA 1
ATOM 749 C C . VAL A 1 95 ? 10.031 28.094 24.109 1 98 95 VAL A C 1
ATOM 751 O O . VAL A 1 95 ? 11.008 27.578 24.656 1 98 95 VAL A O 1
ATOM 754 N N . ALA A 1 96 ? 9.938 29.344 23.859 1 97.38 96 ALA A N 1
ATOM 755 C CA . ALA A 1 96 ? 10.875 30.312 24.406 1 97.38 96 ALA A CA 1
ATOM 756 C C . ALA A 1 96 ? 10.125 31.484 25.062 1 97.38 96 ALA A C 1
ATOM 758 O O . ALA A 1 96 ? 9.219 32.062 24.453 1 97.38 96 ALA A O 1
ATOM 759 N N . ASP A 1 97 ? 10.508 31.75 26.234 1 96.06 97 ASP A N 1
ATOM 760 C CA . ASP A 1 97 ? 9.914 32.844 26.984 1 96.06 97 ASP A CA 1
ATOM 761 C C . ASP A 1 97 ? 10.867 34.031 27.062 1 96.06 97 ASP A C 1
ATOM 763 O O . ASP A 1 97 ? 12.062 33.875 27.312 1 96.06 97 ASP A O 1
ATOM 767 N N . LEU A 1 98 ? 10.32 35.188 26.828 1 93.88 98 LEU A N 1
ATOM 768 C CA . LEU A 1 98 ? 11.133 36.375 26.984 1 93.88 98 LEU A CA 1
ATOM 769 C C . LEU A 1 98 ? 11.484 36.625 28.453 1 93.88 98 LEU A C 1
ATOM 771 O O . LEU A 1 98 ? 12.617 36.969 28.781 1 93.88 98 LEU A O 1
ATOM 775 N N . HIS A 1 99 ? 10.469 36.562 29.312 1 88.75 99 HIS A N 1
ATOM 776 C CA . HIS A 1 99 ? 10.656 36.688 30.75 1 88.75 99 HIS A CA 1
ATOM 777 C C . HIS A 1 99 ? 10.273 35.375 31.469 1 88.75 99 HIS A C 1
ATOM 779 O O . HIS A 1 99 ? 9.172 35.281 32 1 88.75 99 HIS A O 1
ATOM 785 N N . PRO A 1 100 ? 11.266 34.531 31.594 1 79 100 PRO A N 1
ATOM 786 C CA . PRO A 1 100 ? 10.961 33.219 32.188 1 79 100 PRO A CA 1
ATOM 787 C C . PRO A 1 100 ? 10.508 33.312 33.656 1 79 100 PRO A C 1
ATOM 789 O O . PRO A 1 100 ? 10.992 34.188 34.375 1 79 100 PRO A O 1
ATOM 792 N N . GLY A 1 101 ? 9.617 32.438 34.031 1 73.25 101 GLY A N 1
ATOM 793 C CA . GLY A 1 101 ? 9.133 32.438 35.406 1 73.25 101 GLY A CA 1
ATOM 794 C C . GLY A 1 101 ? 7.809 33.156 35.562 1 73.25 101 GLY A C 1
ATOM 795 O O . GLY A 1 101 ? 7.102 32.938 36.562 1 73.25 101 GLY A O 1
ATOM 796 N N . ARG A 1 102 ? 7.508 34.031 34.562 1 76.56 102 ARG A N 1
ATOM 797 C CA . ARG A 1 102 ? 6.211 34.688 34.562 1 76.56 102 ARG A CA 1
ATOM 798 C C . ARG A 1 102 ? 5.219 33.938 33.656 1 76.56 102 ARG A C 1
ATOM 800 O O . ARG A 1 102 ? 5.613 33.312 32.688 1 76.56 102 ARG A O 1
ATOM 807 N N . GLU A 1 103 ? 4 33.938 34.156 1 80.38 103 GLU A N 1
ATOM 808 C CA . GLU A 1 103 ? 2.965 33.406 33.281 1 80.38 103 GLU A CA 1
ATOM 809 C C . GLU A 1 103 ? 2.879 34.219 31.969 1 80.38 103 GLU A C 1
ATOM 811 O O . GLU A 1 103 ? 3.055 35.438 31.969 1 80.38 103 GLU A O 1
ATOM 816 N N . PRO A 1 104 ? 2.66 33.469 30.953 1 80 104 PRO A N 1
ATOM 817 C CA . PRO A 1 104 ? 2.613 34.188 29.688 1 80 104 PRO A CA 1
ATOM 818 C C . PRO A 1 104 ? 1.4 35.125 29.578 1 80 104 PRO A C 1
ATOM 820 O O . PRO A 1 104 ? 0.277 34.719 29.875 1 80 104 PRO A O 1
ATOM 823 N N . ASP A 1 105 ? 1.662 36.281 29.156 1 90.88 105 ASP A N 1
ATOM 824 C CA . ASP A 1 105 ? 0.602 37.25 28.859 1 90.88 105 ASP A CA 1
ATOM 825 C C . ASP A 1 105 ? 0.203 37.188 27.391 1 90.88 105 ASP A C 1
ATOM 827 O O . ASP A 1 105 ? -0.978 37.312 27.062 1 90.88 105 ASP A O 1
ATOM 831 N N . LEU A 1 106 ? 1.195 37 26.609 1 96.44 106 LEU A N 1
ATOM 832 C CA . LEU A 1 106 ? 1.029 36.906 25.156 1 96.44 106 LEU A CA 1
ATOM 833 C C . LEU A 1 106 ? 1.752 35.688 24.594 1 96.44 106 LEU A C 1
ATOM 835 O O . LEU A 1 106 ? 2.939 35.5 24.875 1 96.44 106 LEU A O 1
ATOM 839 N N . VAL A 1 107 ? 1 34.812 23.891 1 98.19 107 VAL A N 1
ATOM 840 C CA . VAL A 1 107 ? 1.592 33.656 23.234 1 98.19 107 VAL A CA 1
ATOM 841 C C . VAL A 1 107 ? 1.484 33.812 21.719 1 98.19 107 VAL A C 1
ATOM 843 O O . VAL A 1 107 ? 0.403 34.094 21.188 1 98.19 107 VAL A O 1
ATOM 846 N N . LEU A 1 108 ? 2.562 33.719 21.016 1 98.69 108 LEU A N 1
ATOM 847 C CA . LEU A 1 108 ? 2.584 33.688 19.547 1 98.69 108 LEU A CA 1
ATOM 848 C C . LEU A 1 108 ? 2.986 32.312 19.047 1 98.69 108 LEU A C 1
ATOM 850 O O . LEU A 1 108 ? 3.992 31.75 19.484 1 98.69 108 LEU A O 1
ATOM 854 N N . ARG A 1 109 ? 2.227 31.766 18.141 1 98.75 109 ARG A N 1
ATOM 855 C CA . ARG A 1 109 ? 2.432 30.406 17.656 1 98.75 109 ARG A CA 1
ATOM 856 C C . ARG A 1 109 ? 3.018 30.406 16.25 1 98.75 109 ARG A C 1
ATOM 858 O O . ARG A 1 109 ? 2.553 31.141 15.383 1 98.75 109 ARG A O 1
ATOM 865 N N . PHE A 1 110 ? 4.027 29.578 16 1 98.81 110 PHE A N 1
ATOM 866 C CA . PHE A 1 110 ? 4.672 29.312 14.727 1 98.81 110 PHE A CA 1
ATOM 867 C C . PHE A 1 110 ? 4.789 27.812 14.477 1 98.81 110 PHE A C 1
ATOM 869 O O . PHE A 1 110 ? 5.352 27.094 15.297 1 98.81 110 PHE A O 1
ATOM 876 N N . ASP A 1 111 ? 4.277 27.328 13.383 1 98.5 111 ASP A N 1
ATOM 877 C CA . ASP A 1 111 ? 4.336 25.891 13.117 1 98.5 111 ASP A CA 1
ATOM 878 C C . ASP A 1 111 ? 5.629 25.516 12.398 1 98.5 111 ASP A C 1
ATOM 880 O O . ASP A 1 111 ? 6.281 26.375 11.797 1 98.5 111 ASP A O 1
ATOM 884 N N . LEU A 1 112 ? 5.965 24.156 12.461 1 98.75 112 LEU A N 1
ATOM 885 C CA . LEU A 1 112 ? 7.32 23.75 12.117 1 98.75 112 LEU A CA 1
ATOM 886 C C . LEU A 1 112 ? 7.316 22.812 10.914 1 98.75 112 LEU A C 1
ATOM 888 O O . LEU A 1 112 ? 8.281 22.766 10.148 1 98.75 112 LEU A O 1
ATOM 892 N N . ASP A 1 113 ? 6.273 22.031 10.734 1 98.62 113 ASP A N 1
ATOM 893 C CA . ASP A 1 113 ? 6.383 20.797 9.977 1 98.62 113 ASP A CA 1
ATOM 894 C C . ASP A 1 113 ? 6.223 21.047 8.477 1 98.62 113 ASP A C 1
ATOM 896 O O . ASP A 1 113 ? 5.676 22.078 8.078 1 98.62 113 ASP A O 1
ATOM 900 N N . ALA A 1 114 ? 6.801 20.125 7.727 1 98.44 114 ALA A N 1
ATOM 901 C CA . ALA A 1 114 ? 6.691 20.094 6.27 1 98.44 114 ALA A CA 1
ATOM 902 C C . ALA A 1 114 ? 5.699 19.031 5.816 1 98.44 114 ALA A C 1
ATOM 904 O O . ALA A 1 114 ? 4.844 18.594 6.594 1 98.44 114 ALA A O 1
ATOM 905 N N . LEU A 1 115 ? 5.711 18.812 4.52 1 97.38 115 LEU A N 1
ATOM 906 C CA . LEU A 1 115 ? 4.734 17.906 3.926 1 97.38 115 LEU A CA 1
ATOM 907 C C . LEU A 1 115 ? 5.43 16.766 3.189 1 97.38 115 LEU A C 1
ATOM 909 O O . LEU A 1 115 ? 6.543 16.938 2.684 1 97.38 115 LEU A O 1
ATOM 913 N N . GLU A 1 116 ? 4.773 15.648 3.182 1 95.12 116 GLU A N 1
ATOM 914 C CA . GLU A 1 116 ? 5.227 14.516 2.377 1 95.12 116 GLU A CA 1
ATOM 915 C C . GLU A 1 116 ? 4.785 14.656 0.924 1 95.12 116 GLU A C 1
ATOM 917 O O . GLU A 1 116 ? 3.787 14.062 0.511 1 95.12 116 GLU A O 1
ATOM 922 N N . MET A 1 117 ? 5.59 15.25 0.106 1 94 117 MET A N 1
ATOM 923 C CA . MET A 1 117 ? 5.355 15.445 -1.322 1 94 117 MET A CA 1
ATOM 924 C C . MET A 1 117 ? 6.637 15.891 -2.025 1 94 117 MET A C 1
ATOM 926 O O . MET A 1 117 ? 7.547 16.422 -1.387 1 94 117 MET A O 1
ATOM 930 N N . PRO A 1 118 ? 6.645 15.703 -3.258 1 95.56 118 PRO A N 1
ATOM 931 C CA . PRO A 1 118 ? 7.836 16.156 -3.98 1 95.56 118 PRO A CA 1
ATOM 932 C C . PRO A 1 118 ? 7.859 17.672 -4.195 1 95.56 118 PRO A C 1
ATOM 934 O O . PRO A 1 118 ? 6.809 18.312 -4.18 1 95.56 118 PRO A O 1
ATOM 937 N N . GLU A 1 119 ? 9.023 18.188 -4.324 1 97.62 119 GLU A N 1
ATOM 938 C CA . GLU A 1 119 ? 9.227 19.578 -4.711 1 97.62 119 GLU A CA 1
ATOM 939 C C . GLU A 1 119 ? 9.656 19.688 -6.172 1 97.62 119 GLU A C 1
ATOM 941 O O . GLU A 1 119 ? 10.398 18.828 -6.668 1 97.62 119 GLU A O 1
ATOM 946 N N . ALA A 1 120 ? 9.117 20.719 -6.777 1 96.44 120 ALA A N 1
ATOM 947 C CA . ALA A 1 120 ? 9.516 20.953 -8.164 1 96.44 120 ALA A CA 1
ATOM 948 C C . ALA A 1 120 ? 11.016 21.203 -8.266 1 96.44 120 ALA A C 1
ATOM 950 O O . ALA A 1 120 ? 11.617 21.797 -7.367 1 96.44 120 ALA A O 1
ATOM 951 N N . ASP A 1 121 ? 11.594 20.828 -9.336 1 94.25 121 ASP A N 1
ATOM 952 C CA . ASP A 1 121 ? 13.039 20.969 -9.5 1 94.25 121 ASP A CA 1
ATOM 953 C C . ASP A 1 121 ? 13.367 21.703 -10.797 1 94.25 121 ASP A C 1
ATOM 955 O O . ASP A 1 121 ? 14.531 21.75 -11.219 1 94.25 121 ASP A O 1
ATOM 959 N N . ASP A 1 122 ? 12.445 22.297 -11.383 1 94 122 ASP A N 1
ATOM 960 C CA . ASP A 1 122 ? 12.688 22.984 -12.641 1 94 122 ASP A CA 1
ATOM 961 C C . ASP A 1 122 ? 13.289 24.375 -12.398 1 94 122 ASP A C 1
ATOM 963 O O . ASP A 1 122 ? 13.289 24.859 -11.266 1 94 122 ASP A O 1
ATOM 967 N N . ALA A 1 123 ? 13.766 25.078 -13.414 1 92.5 123 ALA A N 1
ATOM 968 C CA . ALA A 1 123 ? 14.516 26.344 -13.336 1 92.5 123 ALA A CA 1
ATOM 969 C C . ALA A 1 123 ? 13.617 27.484 -12.898 1 92.5 123 ALA A C 1
ATOM 971 O O . ALA A 1 123 ? 14.094 28.5 -12.383 1 92.5 123 ALA A O 1
ATOM 972 N N . GLY A 1 124 ? 12.383 27.344 -13.047 1 94.19 124 GLY A N 1
ATOM 973 C CA . GLY A 1 124 ? 11.445 28.391 -12.648 1 94.19 124 GLY A CA 1
ATOM 974 C C . GLY A 1 124 ? 11.133 28.375 -11.164 1 94.19 124 GLY A C 1
ATOM 975 O O . GLY A 1 124 ? 10.602 29.359 -10.633 1 94.19 124 GLY A O 1
ATOM 976 N N . HIS A 1 125 ? 11.477 27.328 -10.516 1 96.88 125 HIS A N 1
ATOM 977 C CA . HIS A 1 125 ? 11.25 27.188 -9.086 1 96.88 125 HIS A CA 1
ATOM 978 C C . HIS A 1 125 ? 12.414 27.766 -8.281 1 96.88 125 HIS A C 1
ATOM 980 O O . HIS A 1 125 ? 13.531 27.25 -8.336 1 96.88 125 HIS A O 1
ATOM 986 N N . LEU A 1 126 ? 12.211 28.859 -7.562 1 96.62 126 LEU A N 1
ATOM 987 C CA . LEU A 1 126 ? 13.242 29.672 -6.922 1 96.62 126 LEU A CA 1
ATOM 988 C C . LEU A 1 126 ? 14.133 28.812 -6.027 1 96.62 126 LEU A C 1
ATOM 990 O O . LEU A 1 126 ? 15.359 28.922 -6.078 1 96.62 126 LEU A O 1
ATOM 994 N N . PRO A 1 127 ? 13.57 27.906 -5.184 1 97.44 127 PRO A N 1
ATOM 995 C CA . PRO A 1 127 ? 14.445 27.094 -4.336 1 97.44 127 PRO A CA 1
ATOM 996 C C . PRO A 1 127 ? 15.438 26.266 -5.145 1 97.44 127 PRO A C 1
ATOM 998 O O . PRO A 1 127 ? 16.594 26.125 -4.746 1 97.44 127 PRO A O 1
ATOM 1001 N N . ALA A 1 128 ? 14.945 25.75 -6.191 1 96.75 128 ALA A N 1
ATOM 1002 C CA . ALA A 1 128 ? 15.844 24.984 -7.051 1 96.75 128 ALA A CA 1
ATOM 1003 C C . ALA A 1 128 ? 16.891 25.891 -7.695 1 96.75 128 ALA A C 1
ATOM 1005 O O . ALA A 1 128 ? 18.078 25.562 -7.727 1 96.75 128 ALA A O 1
ATOM 1006 N N . ARG A 1 129 ? 16.453 27 -8.195 1 96.44 129 ARG A N 1
ATOM 1007 C CA . ARG A 1 129 ? 17.312 27.938 -8.914 1 96.44 129 ARG A CA 1
ATOM 1008 C C . ARG A 1 129 ? 18.391 28.5 -7.996 1 96.44 129 ARG A C 1
ATOM 1010 O O . ARG A 1 129 ? 19.547 28.688 -8.406 1 96.44 129 ARG A O 1
ATOM 1017 N N . GLU A 1 130 ? 18.047 28.797 -6.793 1 96.88 130 GLU A N 1
ATOM 1018 C CA . GLU A 1 130 ? 18.969 29.469 -5.879 1 96.88 130 GLU A CA 1
ATOM 1019 C C . GLU A 1 130 ? 19.609 28.484 -4.914 1 96.88 130 GLU A C 1
ATOM 1021 O O . GLU A 1 130 ? 20.328 28.875 -3.996 1 96.88 130 GLU A O 1
ATOM 1026 N N . GLY A 1 131 ? 19.25 27.219 -4.98 1 96.19 131 GLY A N 1
ATOM 1027 C CA . GLY A 1 131 ? 20.016 26.172 -4.328 1 96.19 131 GLY A CA 1
ATOM 1028 C C . GLY A 1 131 ? 19.578 25.922 -2.9 1 96.19 131 GLY A C 1
ATOM 1029 O O . GLY A 1 131 ? 20.406 25.625 -2.031 1 96.19 131 GLY A O 1
ATOM 1030 N N . PHE A 1 132 ? 18.266 26.062 -2.578 1 97.75 132 PHE A N 1
ATOM 1031 C CA . PHE A 1 132 ? 17.844 25.75 -1.219 1 97.75 132 PHE A CA 1
ATOM 1032 C C . PHE A 1 132 ? 16.609 24.844 -1.233 1 97.75 132 PHE A C 1
ATOM 1034 O O . PHE A 1 132 ? 15.82 24.859 -0.29 1 97.75 132 PHE A O 1
ATOM 1041 N N . ALA A 1 133 ? 16.469 24.141 -2.34 1 97.69 133 ALA A N 1
ATOM 1042 C CA . ALA A 1 133 ? 15.406 23.141 -2.416 1 97.69 133 ALA A CA 1
ATOM 1043 C C . ALA A 1 133 ? 15.625 22.031 -1.394 1 97.69 133 ALA A C 1
ATOM 1045 O O . ALA A 1 133 ? 16.734 21.875 -0.865 1 97.69 133 ALA A O 1
ATOM 1046 N N . SER A 1 134 ? 14.562 21.281 -1.145 1 98.19 134 SER A N 1
ATOM 1047 C CA . SER A 1 134 ? 14.602 20.172 -0.202 1 98.19 134 SER A CA 1
ATOM 1048 C C . SER A 1 134 ? 15.75 19.219 -0.529 1 98.19 134 SER A C 1
ATOM 1050 O O . SER A 1 134 ? 15.945 18.859 -1.69 1 98.19 134 SER A O 1
ATOM 1052 N N . ARG A 1 135 ? 16.406 18.797 0.458 1 96.44 135 ARG A N 1
ATOM 1053 C CA . ARG A 1 135 ? 17.469 17.797 0.311 1 96.44 135 ARG A CA 1
ATOM 1054 C C . ARG A 1 135 ? 16.891 16.375 0.371 1 96.44 135 ARG A C 1
ATOM 1056 O O . ARG A 1 135 ? 17.641 15.406 0.238 1 96.44 135 ARG A O 1
ATOM 1063 N N . HIS A 1 136 ? 15.633 16.281 0.549 1 96.5 136 HIS A N 1
ATOM 1064 C CA . HIS A 1 136 ? 15.008 14.977 0.768 1 96.5 136 HIS A CA 1
ATOM 1065 C C . HIS A 1 136 ? 13.852 14.75 -0.204 1 96.5 136 HIS A C 1
ATOM 1067 O O . HIS A 1 136 ? 12.742 15.234 0.024 1 96.5 136 HIS A O 1
ATOM 1073 N N . PRO A 1 137 ? 14.148 13.859 -1.236 1 94.5 137 PRO A N 1
ATOM 1074 C CA . PRO A 1 137 ? 13.062 13.578 -2.186 1 94.5 137 PRO A CA 1
ATOM 1075 C C . PRO A 1 137 ? 11.789 13.102 -1.501 1 94.5 137 PRO A C 1
ATOM 1077 O O . PRO A 1 137 ? 11.836 12.25 -0.612 1 94.5 137 PRO A O 1
ATOM 1080 N N . GLY A 1 138 ? 10.695 13.75 -1.851 1 95.5 138 GLY A N 1
ATOM 1081 C CA . GLY A 1 138 ? 9.406 13.336 -1.316 1 95.5 138 GLY A CA 1
ATOM 1082 C C . GLY A 1 138 ? 8.969 14.156 -0.115 1 95.5 138 GLY A C 1
ATOM 1083 O O . GLY A 1 138 ? 7.879 13.938 0.425 1 95.5 138 GLY A O 1
ATOM 1084 N N . LEU A 1 139 ? 9.82 15.031 0.311 1 97.38 139 LEU A N 1
ATOM 1085 C CA . LEU A 1 139 ? 9.516 15.938 1.415 1 97.38 139 LEU A CA 1
ATOM 1086 C C . LEU A 1 139 ? 9.781 17.391 1.02 1 97.38 139 LEU A C 1
ATOM 1088 O O . LEU A 1 139 ? 10.789 17.688 0.375 1 97.38 139 LEU A O 1
ATOM 1092 N N . CYS A 1 140 ? 8.859 18.25 1.424 1 98.19 140 CYS A N 1
ATOM 1093 C CA . CYS A 1 140 ? 9.172 19.656 1.148 1 98.19 140 CYS A CA 1
ATOM 1094 C C . CYS A 1 140 ? 8.273 20.578 1.965 1 98.19 140 CYS A C 1
ATOM 1096 O O . CYS A 1 140 ? 7.195 20.172 2.406 1 98.19 140 CYS A O 1
ATOM 1098 N N . HIS A 1 141 ? 8.758 21.75 2.225 1 98.38 141 HIS A N 1
ATOM 1099 C CA . HIS A 1 141 ? 7.922 22.812 2.762 1 98.38 141 HIS A CA 1
ATOM 1100 C C . HIS A 1 141 ? 7.051 23.438 1.672 1 98.38 141 HIS A C 1
ATOM 1102 O O . HIS A 1 141 ? 7.508 24.297 0.912 1 98.38 141 HIS A O 1
ATOM 1108 N N . ALA A 1 142 ? 5.793 23.109 1.737 1 97.5 142 ALA A N 1
ATOM 1109 C CA . ALA A 1 142 ? 4.875 23.578 0.704 1 97.5 142 ALA A CA 1
ATOM 1110 C C . ALA A 1 142 ? 3.703 24.344 1.316 1 97.5 142 ALA A C 1
ATOM 1112 O O . ALA A 1 142 ? 2.646 24.469 0.693 1 97.5 142 ALA A O 1
ATOM 1113 N N . CYS A 1 143 ? 3.877 24.766 2.557 1 97.06 143 CYS A N 1
ATOM 1114 C CA . CYS A 1 143 ? 2.777 25.484 3.201 1 97.06 143 CYS A CA 1
ATOM 1115 C C . CYS A 1 143 ? 3.277 26.719 3.93 1 97.06 143 CYS A C 1
ATOM 1117 O O . CYS A 1 143 ? 2.514 27.391 4.633 1 97.06 143 CYS A O 1
ATOM 1119 N N . GLY A 1 144 ? 4.574 27 3.957 1 97.88 144 GLY A N 1
ATOM 1120 C CA . GLY A 1 144 ? 5.113 28.234 4.48 1 97.88 144 GLY A CA 1
ATOM 1121 C C . GLY A 1 144 ? 5.59 28.125 5.918 1 97.88 144 GLY A C 1
ATOM 1122 O O . GLY A 1 144 ? 6.02 29.109 6.516 1 97.88 144 GLY A O 1
ATOM 1123 N N . HIS A 1 145 ? 5.613 26.875 6.492 1 98.75 145 HIS A N 1
ATOM 1124 C CA . HIS A 1 145 ? 5.973 26.703 7.895 1 98.75 145 HIS A CA 1
ATOM 1125 C C . HIS A 1 145 ? 7.434 27.078 8.141 1 98.75 145 HIS A C 1
ATOM 1127 O O . HIS A 1 145 ? 7.793 27.516 9.227 1 98.75 145 HIS A O 1
ATOM 1133 N N . ASP A 1 146 ? 8.266 26.922 7.145 1 98.81 146 ASP A N 1
ATOM 1134 C CA . ASP A 1 146 ? 9.641 27.406 7.246 1 98.81 146 ASP A CA 1
ATOM 1135 C C . ASP A 1 146 ? 9.695 28.922 7.414 1 98.81 146 ASP A C 1
ATOM 1137 O O . ASP A 1 146 ? 10.492 29.438 8.203 1 98.81 146 ASP A O 1
ATOM 1141 N N . GLY A 1 147 ? 8.867 29.625 6.719 1 98.81 147 GLY A N 1
ATOM 1142 C CA . GLY A 1 147 ? 8.734 31.062 6.898 1 98.81 147 GLY A CA 1
ATOM 1143 C C . GLY A 1 147 ? 8.18 31.438 8.258 1 98.81 147 GLY A C 1
ATOM 1144 O O . GLY A 1 147 ? 8.641 32.406 8.867 1 98.81 147 GLY A O 1
ATOM 1145 N N . HIS A 1 148 ? 7.18 30.688 8.75 1 98.88 148 HIS A N 1
ATOM 1146 C CA . HIS A 1 148 ? 6.621 30.938 10.07 1 98.88 148 HIS A CA 1
ATOM 1147 C C . HIS A 1 148 ? 7.688 30.812 11.156 1 98.88 148 HIS A C 1
ATOM 1149 O O . HIS A 1 148 ? 7.773 31.656 12.047 1 98.88 148 HIS A O 1
ATOM 1155 N N . THR A 1 149 ? 8.43 29.75 11.039 1 98.88 149 THR A N 1
ATOM 1156 C CA . THR A 1 149 ? 9.508 29.531 12 1 98.88 149 THR A CA 1
ATOM 1157 C C . THR A 1 149 ? 10.516 30.672 11.953 1 98.88 149 THR A C 1
ATOM 1159 O O . THR A 1 149 ? 10.938 31.172 13 1 98.88 149 THR A O 1
ATOM 1162 N N . ALA A 1 150 ? 10.875 31.094 10.766 1 98.88 150 ALA A N 1
ATOM 1163 C CA . ALA A 1 150 ? 11.805 32.219 10.602 1 98.88 150 ALA A CA 1
ATOM 1164 C C . ALA A 1 150 ? 11.227 33.5 11.203 1 98.88 150 ALA A C 1
ATOM 1166 O O . ALA A 1 150 ? 11.945 34.281 11.82 1 98.88 150 ALA A O 1
ATOM 1167 N N . LEU A 1 151 ? 9.969 33.719 10.984 1 98.62 151 LEU A N 1
ATOM 1168 C CA . LEU A 1 151 ? 9.281 34.875 11.578 1 98.62 151 LEU A CA 1
ATOM 1169 C C . LEU A 1 151 ? 9.422 34.844 13.102 1 98.62 151 LEU A C 1
ATOM 1171 O O . LEU A 1 151 ? 9.711 35.875 13.719 1 98.62 151 LEU A O 1
ATOM 1175 N N . GLY A 1 152 ? 9.164 33.688 13.68 1 98.75 152 GLY A N 1
ATOM 1176 C CA . GLY A 1 152 ? 9.289 33.531 15.117 1 98.75 152 GLY A CA 1
ATOM 1177 C C . GLY A 1 152 ? 10.688 33.844 15.625 1 98.75 152 GLY A C 1
ATOM 1178 O O . GLY A 1 152 ? 10.852 34.5 16.641 1 98.75 152 GLY A O 1
ATOM 1179 N N . LEU A 1 153 ? 11.68 33.344 14.93 1 98.75 153 LEU A N 1
ATOM 1180 C CA . LEU A 1 153 ? 13.07 33.594 15.297 1 98.75 153 LEU A CA 1
ATOM 1181 C C . LEU A 1 153 ? 13.414 35.094 15.172 1 98.75 153 LEU A C 1
ATOM 1183 O O . LEU A 1 153 ? 14.086 35.656 16.031 1 98.75 153 LEU A O 1
ATOM 1187 N N . GLY A 1 154 ? 12.984 35.688 14.078 1 98.5 154 GLY A N 1
ATOM 1188 C CA . GLY A 1 154 ? 13.18 37.094 13.906 1 98.5 154 GLY A CA 1
ATOM 1189 C C . GLY A 1 154 ? 12.539 37.938 15.008 1 98.5 154 GLY A C 1
ATOM 1190 O O . GLY A 1 154 ? 13.141 38.875 15.508 1 98.5 154 GLY A O 1
ATOM 1191 N N . LEU A 1 155 ? 11.336 37.562 15.375 1 98.06 155 LEU A N 1
ATOM 1192 C CA . LEU A 1 155 ? 10.656 38.25 16.469 1 98.06 155 LEU A CA 1
ATOM 1193 C C . LEU A 1 155 ? 11.453 38.125 17.766 1 98.06 155 LEU A C 1
ATOM 1195 O O . LEU A 1 155 ? 11.602 39.094 18.5 1 98.06 155 LEU A O 1
ATOM 1199 N N . ALA A 1 156 ? 11.922 36.938 18.031 1 98 156 ALA A N 1
ATOM 1200 C CA . ALA A 1 156 ? 12.719 36.688 19.234 1 98 156 ALA A CA 1
ATOM 1201 C C . ALA A 1 156 ? 13.922 37.625 19.281 1 98 156 ALA A C 1
ATOM 1203 O O . ALA A 1 156 ? 14.234 38.188 20.328 1 98 156 ALA A O 1
ATOM 1204 N N . ALA A 1 157 ? 14.602 37.75 18.172 1 97.69 157 ALA A N 1
ATOM 1205 C CA . ALA A 1 157 ? 15.773 38.625 18.094 1 97.69 157 ALA A CA 1
ATOM 1206 C C . ALA A 1 157 ? 15.383 40.062 18.375 1 97.69 157 ALA A C 1
ATOM 1208 O O . ALA A 1 157 ? 16.078 40.75 19.109 1 97.69 157 ALA A O 1
ATOM 1209 N N . LEU A 1 158 ? 14.312 40.531 17.797 1 96.44 158 LEU A N 1
ATOM 1210 C CA . LEU A 1 158 ? 13.852 41.906 17.969 1 96.44 158 LEU A CA 1
ATOM 1211 C C . LEU A 1 158 ? 13.461 42.156 19.422 1 96.44 158 LEU A C 1
ATOM 1213 O O . LEU A 1 158 ? 13.773 43.219 19.984 1 96.44 158 LEU A O 1
ATOM 1217 N N . LEU A 1 159 ? 12.781 41.188 20.062 1 95.69 159 LEU A N 1
ATOM 1218 C CA . LEU A 1 159 ? 12.305 41.344 21.422 1 95.69 159 LEU A CA 1
ATOM 1219 C C . LEU A 1 159 ? 13.477 41.406 22.406 1 95.69 159 LEU A C 1
ATOM 1221 O O . LEU A 1 159 ? 13.422 42.094 23.406 1 95.69 159 LEU A O 1
ATOM 1225 N N . ARG A 1 160 ? 14.438 40.656 22.141 1 92.25 160 ARG A N 1
ATOM 1226 C CA . ARG A 1 160 ? 15.602 40.594 23.016 1 92.25 160 ARG A CA 1
ATOM 1227 C C . ARG A 1 160 ? 16.328 41.938 23.047 1 92.25 160 ARG A C 1
ATOM 1229 O O . ARG A 1 160 ? 16.906 42.312 24.062 1 92.25 160 ARG A O 1
ATOM 1236 N N . ARG A 1 161 ? 16.266 42.625 21.953 1 87.56 161 ARG A N 1
ATOM 1237 C CA . ARG A 1 161 ? 16.891 43.938 21.875 1 87.56 161 ARG A CA 1
ATOM 1238 C C . ARG A 1 161 ? 16.203 44.938 22.812 1 87.56 161 ARG A C 1
ATOM 1240 O O . ARG A 1 161 ? 16.844 45.844 23.359 1 87.56 161 ARG A O 1
ATOM 1247 N N . ASP A 1 162 ? 14.945 44.75 23 1 80.06 162 ASP A N 1
ATOM 1248 C CA . ASP A 1 162 ? 14.156 45.688 23.781 1 80.06 162 ASP A CA 1
ATOM 1249 C C . ASP A 1 162 ? 13.586 45.031 25.031 1 80.06 162 ASP A C 1
ATOM 1251 O O . ASP A 1 162 ? 12.523 45.438 25.516 1 80.06 162 ASP A O 1
ATOM 1255 N N . ALA A 1 163 ? 14.141 44.031 25.5 1 75.44 163 ALA A N 1
ATOM 1256 C CA . ALA A 1 163 ? 13.555 43.188 26.531 1 75.44 163 ALA A CA 1
ATOM 1257 C C . ALA A 1 163 ? 13.195 43.969 27.781 1 75.44 163 ALA A C 1
ATOM 1259 O O . ALA A 1 163 ? 12.172 43.719 28.422 1 75.44 163 ALA A O 1
ATOM 1260 N N . THR A 1 164 ? 13.859 44.844 27.984 1 72.44 164 THR A N 1
ATOM 1261 C CA . THR A 1 164 ? 13.68 45.625 29.219 1 72.44 164 THR A CA 1
ATOM 1262 C C . THR A 1 164 ? 12.461 46.531 29.125 1 72.44 164 THR A C 1
ATOM 1264 O O . THR A 1 164 ? 11.93 46.969 30.141 1 72.44 164 THR A O 1
ATOM 1267 N N . ARG A 1 165 ? 12 46.656 28.047 1 80.31 165 ARG A N 1
ATOM 1268 C CA . ARG A 1 165 ? 10.883 47.594 27.859 1 80.31 165 ARG A CA 1
ATOM 1269 C C . ARG A 1 165 ? 9.547 46.844 27.875 1 80.31 165 ARG A C 1
ATOM 1271 O O . ARG A 1 165 ? 8.484 47.469 27.922 1 80.31 165 ARG A O 1
ATOM 1278 N N . LEU A 1 166 ? 9.617 45.531 27.953 1 86 166 LEU A N 1
ATOM 1279 C CA . LEU A 1 166 ? 8.375 44.781 27.938 1 86 166 LEU A CA 1
ATOM 1280 C C . LEU A 1 166 ? 7.992 44.312 29.344 1 86 166 LEU A C 1
ATOM 1282 O O . LEU A 1 166 ? 8.812 43.781 30.078 1 86 166 LEU A O 1
ATOM 1286 N N . ALA A 1 167 ? 6.793 44.625 29.688 1 83.12 167 ALA A N 1
ATOM 1287 C CA . ALA A 1 167 ? 6.328 44.469 31.062 1 83.12 167 ALA A CA 1
ATOM 1288 C C . ALA A 1 167 ? 5.738 43.062 31.266 1 83.12 167 ALA A C 1
ATOM 1290 O O . ALA A 1 167 ? 5.453 42.656 32.406 1 83.12 167 ALA A O 1
ATOM 1291 N N . CYS A 1 168 ? 5.551 42.344 30.297 1 87.31 168 CYS A N 1
ATOM 1292 C CA . CYS A 1 168 ? 4.934 41.031 30.438 1 87.31 168 CYS A CA 1
ATOM 1293 C C . CYS A 1 168 ? 5.746 39.969 29.719 1 87.31 168 CYS A C 1
ATOM 1295 O O . CYS A 1 168 ? 6.688 40.281 29 1 87.31 168 CYS A O 1
ATOM 1297 N N . ASN A 1 169 ? 5.449 38.781 30.031 1 91.62 169 ASN A N 1
ATOM 1298 C CA . ASN A 1 169 ? 6.113 37.656 29.375 1 91.62 169 ASN A CA 1
ATOM 1299 C C . ASN A 1 169 ? 5.5 37.375 28.016 1 91.62 169 ASN A C 1
ATOM 1301 O O . ASN A 1 169 ? 4.281 37.25 27.891 1 91.62 169 ASN A O 1
ATOM 1305 N N . VAL A 1 170 ? 6.312 37.375 27.047 1 95.81 170 VAL A N 1
ATOM 1306 C CA . VAL A 1 170 ? 5.941 36.938 25.719 1 95.81 170 VAL A CA 1
ATOM 1307 C C . VAL A 1 170 ? 6.477 35.5 25.469 1 95.81 170 VAL A C 1
ATOM 1309 O O . VAL A 1 170 ? 7.684 35.281 25.578 1 95.81 170 VAL A O 1
ATOM 1312 N N . ARG A 1 171 ? 5.57 34.562 25.188 1 97.56 171 ARG A N 1
ATOM 1313 C CA . ARG A 1 171 ? 5.953 33.188 24.875 1 97.56 171 ARG A CA 1
ATOM 1314 C C . ARG A 1 171 ? 5.898 32.938 23.359 1 97.56 171 ARG A C 1
ATOM 1316 O O . ARG A 1 171 ? 4.867 33.156 22.734 1 97.56 171 ARG A O 1
ATOM 1323 N N . LEU A 1 172 ? 6.98 32.5 22.844 1 98.38 172 LEU A N 1
ATOM 1324 C CA . LEU A 1 172 ? 7.039 32.031 21.469 1 98.38 172 LEU A CA 1
ATOM 1325 C C . LEU A 1 172 ? 6.887 30.531 21.406 1 98.38 172 LEU A C 1
ATOM 1327 O O . LEU A 1 172 ? 7.75 29.797 21.875 1 98.38 172 LEU A O 1
ATOM 1331 N N . LEU A 1 173 ? 5.789 30.109 20.875 1 98.75 173 LEU A N 1
ATOM 1332 C CA . LEU A 1 173 ? 5.465 28.703 20.781 1 98.75 173 LEU A CA 1
ATOM 1333 C C . LEU A 1 173 ? 5.719 28.172 19.359 1 98.75 173 LEU A C 1
ATOM 1335 O O . LEU A 1 173 ? 5.039 28.578 18.422 1 98.75 173 LEU A O 1
ATOM 1339 N N . PHE A 1 174 ? 6.699 27.328 19.172 1 98.88 174 PHE A N 1
ATOM 1340 C CA . PHE A 1 174 ? 6.984 26.656 17.922 1 98.88 174 PHE A CA 1
ATOM 1341 C C . PHE A 1 174 ? 6.355 25.266 17.891 1 98.88 174 PHE A C 1
ATOM 1343 O O . PHE A 1 174 ? 6.906 24.312 18.453 1 98.88 174 PHE A O 1
ATOM 1350 N N . GLN A 1 175 ? 5.254 25.156 17.219 1 98.88 175 GLN A N 1
ATOM 1351 C CA . GLN A 1 175 ? 4.371 24 17.297 1 98.88 175 GLN A CA 1
ATOM 1352 C C . GLN A 1 175 ? 4.77 22.938 16.297 1 98.88 175 GLN A C 1
ATOM 1354 O O . GLN A 1 175 ? 4.887 23.219 15.094 1 98.88 175 GLN A O 1
ATOM 1359 N N . PRO A 1 176 ? 4.949 21.672 16.719 1 98.69 176 PRO A N 1
ATOM 1360 C CA . PRO A 1 176 ? 5.109 20.562 15.781 1 98.69 176 PRO A CA 1
ATOM 1361 C C . PRO A 1 176 ? 3.775 20.047 15.242 1 98.69 176 PRO A C 1
ATOM 1363 O O . PRO A 1 176 ? 2.73 20.266 15.859 1 98.69 176 PRO A O 1
ATOM 1366 N N . ALA A 1 177 ? 3.77 19.422 14.109 1 98.38 177 ALA A N 1
ATOM 1367 C CA . ALA A 1 177 ? 2.73 18.531 13.594 1 98.38 177 ALA A CA 1
ATOM 1368 C C . ALA A 1 177 ? 1.414 19.281 13.414 1 98.38 177 ALA A C 1
ATOM 1370 O O . ALA A 1 177 ? 0.369 18.844 13.891 1 98.38 177 ALA A O 1
ATOM 1371 N N . GLU A 1 178 ? 1.507 20.469 12.789 1 98.06 178 GLU A N 1
ATOM 1372 C CA . GLU A 1 178 ? 0.285 21.172 12.406 1 98.06 178 GLU A CA 1
ATOM 1373 C C . GLU A 1 178 ? -0.439 20.453 11.281 1 98.06 178 GLU A C 1
ATOM 1375 O O . GLU A 1 178 ? -1.665 20.312 11.305 1 98.06 178 GLU A O 1
ATOM 1380 N N . GLU A 1 179 ? 0.328 20 10.328 1 96.44 179 GLU A N 1
ATOM 1381 C CA . GLU A 1 179 ? -0.269 19.281 9.203 1 96.44 179 GLU A CA 1
ATOM 1382 C C . GLU A 1 179 ? -1.064 18.078 9.672 1 96.44 179 GLU A C 1
ATOM 1384 O O . GLU A 1 179 ? -0.564 17.266 10.453 1 96.44 179 GLU A O 1
ATOM 1389 N N . GLY A 1 180 ? -2.279 18.016 9.219 1 94.88 180 GLY A N 1
ATOM 1390 C CA . GLY A 1 180 ? -3.188 16.984 9.695 1 94.88 180 GLY A CA 1
ATOM 1391 C C . GLY A 1 180 ? -3.85 17.344 11.016 1 94.88 180 GLY A C 1
ATOM 1392 O O . GLY A 1 180 ? -4.594 16.531 11.578 1 94.88 180 GLY A O 1
ATOM 1393 N N . VAL A 1 181 ? -3.529 18.5 11.523 1 97.31 181 VAL A N 1
ATOM 1394 C CA . VAL A 1 181 ? -4.109 19.031 12.758 1 97.31 181 VAL A CA 1
ATOM 1395 C C . VAL A 1 181 ? -3.801 18.078 13.914 1 97.31 181 VAL A C 1
ATOM 1397 O O . VAL A 1 181 ? -4.695 17.703 14.672 1 97.31 181 VAL A O 1
ATOM 1400 N N . ARG A 1 182 ? -2.588 17.766 14.094 1 97 182 ARG A N 1
ATOM 1401 C CA . ARG A 1 182 ? -2.195 16.688 14.977 1 97 182 ARG A CA 1
ATOM 1402 C C . ARG A 1 182 ? -1.53 17.219 16.25 1 97 182 ARG A C 1
ATOM 1404 O O . ARG A 1 182 ? -1.51 16.531 17.281 1 97 182 ARG A O 1
ATOM 1411 N N . GLY A 1 183 ? -1.052 18.438 16.234 1 98.12 183 GLY A N 1
ATOM 1412 C CA . GLY A 1 183 ? -0.057 18.781 17.234 1 98.12 183 GLY A CA 1
ATOM 1413 C C . GLY A 1 183 ? -0.597 19.703 18.312 1 98.12 183 GLY A C 1
ATOM 1414 O O . GLY A 1 183 ? -0.128 19.672 19.453 1 98.12 183 GLY A O 1
ATOM 1415 N N . ALA A 1 184 ? -1.585 20.531 18.062 1 98.12 184 ALA A N 1
ATOM 1416 C CA . ALA A 1 184 ? -2.002 21.625 18.922 1 98.12 184 ALA A CA 1
ATOM 1417 C C . ALA A 1 184 ? -2.51 21.109 20.266 1 98.12 184 ALA A C 1
ATOM 1419 O O . ALA A 1 184 ? -2.23 21.688 21.312 1 98.12 184 ALA A O 1
ATOM 1420 N N . SER A 1 185 ? -3.215 20.016 20.219 1 97.31 185 SER A N 1
ATOM 1421 C CA . SER A 1 185 ? -3.811 19.484 21.453 1 97.31 185 SER A CA 1
ATOM 1422 C C . SER A 1 185 ? -2.746 19.172 22.484 1 97.31 185 SER A C 1
ATOM 1424 O O . SER A 1 185 ? -2.98 19.328 23.688 1 97.31 185 SER A O 1
ATOM 1426 N N . ALA A 1 186 ? -1.608 18.75 22.062 1 98.06 186 ALA A N 1
ATOM 1427 C CA . ALA A 1 186 ? -0.529 18.359 22.969 1 98.06 186 ALA A CA 1
ATOM 1428 C C . ALA A 1 186 ? 0.124 19.578 23.594 1 98.06 186 ALA A C 1
ATOM 1430 O O . ALA A 1 186 ? 0.905 19.453 24.547 1 98.06 186 ALA A O 1
ATOM 1431 N N . LEU A 1 187 ? -0.246 20.781 23.203 1 98.31 187 LEU A N 1
ATOM 1432 C CA . LEU A 1 187 ? 0.422 22.016 23.641 1 98.31 187 LEU A CA 1
ATOM 1433 C C . LEU A 1 187 ? -0.544 22.922 24.391 1 98.31 187 LEU A C 1
ATOM 1435 O O . LEU A 1 187 ? -0.203 24.062 24.719 1 98.31 187 LEU A O 1
ATOM 1439 N N . ILE A 1 188 ? -1.714 22.438 24.672 1 97.62 188 ILE A N 1
ATOM 1440 C CA . ILE A 1 188 ? -2.748 23.266 25.281 1 97.62 188 ILE A CA 1
ATOM 1441 C C . ILE A 1 188 ? -2.225 23.859 26.594 1 97.62 188 ILE A C 1
ATOM 1443 O O . ILE A 1 188 ? -2.475 25.031 26.891 1 97.62 188 ILE A O 1
ATOM 1447 N N . GLN A 1 189 ? -1.443 23.109 27.344 1 96.56 189 GLN A N 1
ATOM 1448 C CA . GLN A 1 189 ? -0.926 23.578 28.625 1 96.56 189 GLN A CA 1
ATOM 1449 C C . GLN A 1 189 ? -0.045 24.812 28.453 1 96.56 189 GLN A C 1
ATOM 1451 O O . GLN A 1 189 ? 0.096 25.609 29.375 1 96.56 189 GLN A O 1
ATOM 1456 N N . GLN A 1 190 ? 0.509 25.016 27.312 1 97.31 190 GLN A N 1
ATOM 1457 C CA . GLN A 1 190 ? 1.452 26.094 27.078 1 97.31 190 GLN A CA 1
ATOM 1458 C C . GLN A 1 190 ? 0.723 27.422 26.859 1 97.31 190 GLN A C 1
ATOM 1460 O O . GLN A 1 190 ? 1.342 28.484 26.875 1 97.31 190 GLN A O 1
ATOM 1465 N N . VAL A 1 191 ? -0.573 27.359 26.688 1 97.62 191 VAL A N 1
ATOM 1466 C CA . VAL A 1 191 ? -1.28 28.594 26.391 1 97.62 191 VAL A CA 1
ATOM 1467 C C . VAL A 1 191 ? -2.281 28.906 27.5 1 97.62 191 VAL A C 1
ATOM 1469 O O . VAL A 1 191 ? -2.941 29.938 27.484 1 97.62 191 VAL A O 1
ATOM 1472 N N . LEU A 1 192 ? -2.439 27.984 28.438 1 95 192 LEU A N 1
ATOM 1473 C CA . LEU A 1 192 ? -3.367 28.219 29.547 1 95 192 LEU A CA 1
ATOM 1474 C C . LEU A 1 192 ? -2.951 29.438 30.359 1 95 192 LEU A C 1
ATOM 1476 O O . LEU A 1 192 ? -1.767 29.625 30.641 1 95 192 LEU A O 1
ATOM 1480 N N . GLY A 1 193 ? -3.877 30.297 30.656 1 92.56 193 GLY A N 1
ATOM 1481 C CA . GLY A 1 193 ? -3.607 31.469 31.469 1 92.56 193 GLY A CA 1
ATOM 1482 C C . GLY A 1 193 ? -3.178 32.688 30.641 1 92.56 193 GLY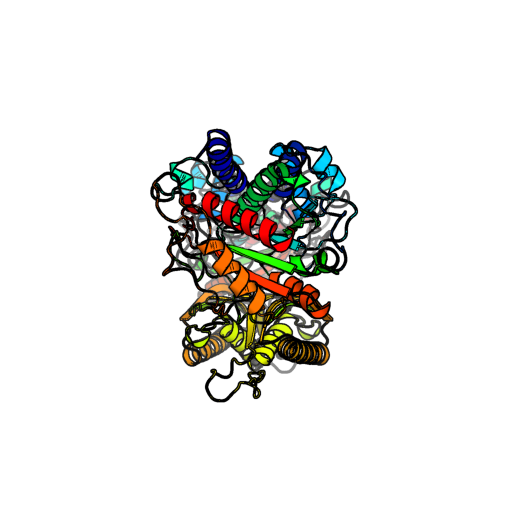 A C 1
ATOM 1483 O O . GLY A 1 193 ? -3.094 33.781 31.156 1 92.56 193 GLY A O 1
ATOM 1484 N N . ALA A 1 194 ? -2.896 32.469 29.359 1 96.5 194 ALA A N 1
ATOM 1485 C CA . ALA A 1 194 ? -2.494 33.594 28.516 1 96.5 194 ALA A CA 1
ATOM 1486 C C . ALA A 1 194 ? -3.633 34.594 28.344 1 96.5 194 ALA A C 1
ATOM 1488 O O . ALA A 1 194 ? -4.797 34.219 28.219 1 96.5 194 ALA A O 1
ATOM 1489 N N . ARG A 1 195 ? -3.318 35.812 28.328 1 96 195 ARG A N 1
ATOM 1490 C CA . ARG A 1 195 ? -4.305 36.875 28.094 1 96 195 ARG A CA 1
ATOM 1491 C C . ARG A 1 195 ? -4.566 37.062 26.609 1 96 195 ARG A C 1
ATOM 1493 O O . ARG A 1 195 ? -5.664 37.438 26.203 1 96 195 ARG A O 1
ATOM 1500 N N . ARG A 1 196 ? -3.562 36.812 25.844 1 97.62 196 ARG A N 1
ATOM 1501 C CA . ARG A 1 196 ? -3.668 36.969 24.391 1 97.62 196 ARG A CA 1
ATOM 1502 C C . ARG A 1 196 ? -2.924 35.844 23.672 1 97.62 196 ARG A C 1
ATOM 1504 O O . ARG A 1 196 ? -1.901 35.375 24.156 1 97.62 196 ARG A O 1
ATOM 1511 N N . PHE A 1 197 ? -3.455 35.469 22.562 1 98.25 197 PHE A N 1
ATOM 1512 C CA . PHE A 1 197 ? -2.865 34.469 21.672 1 98.25 197 PHE A CA 1
ATOM 1513 C C . PHE A 1 197 ? -2.928 34.938 20.219 1 98.25 197 PHE A C 1
ATOM 1515 O O . PHE A 1 197 ? -3.943 35.5 19.781 1 98.25 197 PHE A O 1
ATOM 1522 N N . LEU A 1 198 ? -1.833 34.812 19.5 1 98.69 198 LEU A N 1
ATOM 1523 C CA . LEU A 1 198 ? -1.793 35.188 18.094 1 98.69 198 LEU A CA 1
ATOM 1524 C C . LEU A 1 198 ? -1.07 34.125 17.266 1 98.69 198 LEU A C 1
ATOM 1526 O O . LEU A 1 198 ? 0.041 33.719 17.609 1 98.69 198 LEU A O 1
ATOM 1530 N N . ALA A 1 199 ? -1.737 33.625 16.266 1 98.25 199 ALA A N 1
ATOM 1531 C CA . ALA A 1 199 ? -1.117 32.812 15.227 1 98.25 199 ALA A CA 1
ATOM 1532 C C . ALA A 1 199 ? -1.139 33.531 13.883 1 98.25 199 ALA A C 1
ATOM 1534 O O . ALA A 1 199 ? -2.047 34.312 13.602 1 98.25 199 ALA A O 1
ATOM 1535 N N . VAL A 1 200 ? -0.117 33.281 13.078 1 97.31 200 VAL A N 1
ATOM 1536 C CA . VAL A 1 200 ? -0.003 33.938 11.773 1 97.31 200 VAL A CA 1
ATOM 1537 C C . VAL A 1 200 ? 0.309 32.906 10.695 1 97.31 200 VAL A C 1
ATOM 1539 O O . VAL A 1 200 ? 1.093 31.969 10.922 1 97.31 200 VAL A O 1
ATOM 1542 N N . HIS A 1 201 ? -0.33 33 9.594 1 97.5 201 HIS A N 1
ATOM 1543 C CA . HIS A 1 201 ? -0.038 32.188 8.43 1 97.5 201 HIS A CA 1
ATOM 1544 C C . HIS A 1 201 ? 0.337 33.031 7.223 1 97.5 201 HIS A C 1
ATOM 1546 O O . HIS A 1 201 ? -0.313 34.031 6.945 1 97.5 201 HIS A O 1
ATOM 1552 N N . LEU A 1 202 ? 1.345 32.656 6.547 1 96.62 202 LEU A N 1
ATOM 1553 C CA . LEU A 1 202 ? 1.774 33.312 5.312 1 96.62 202 LEU A CA 1
ATOM 1554 C C . LEU A 1 202 ? 0.879 32.938 4.145 1 96.62 202 LEU A C 1
ATOM 1556 O O . LEU A 1 202 ? 0.624 31.734 3.932 1 96.62 202 LEU A O 1
ATOM 1560 N N . GLY A 1 203 ? 0.396 33.938 3.41 1 93.12 203 GLY A N 1
ATOM 1561 C CA . GLY A 1 203 ? -0.328 33.688 2.178 1 93.12 203 GLY A CA 1
ATOM 1562 C C . GLY A 1 203 ? -1.791 33.344 2.406 1 93.12 203 GLY A C 1
ATOM 1563 O O . GLY A 1 203 ? -2.508 34.094 3.068 1 93.12 203 GLY A O 1
ATOM 1564 N N . LEU A 1 204 ? -2.268 32.156 1.794 1 88.75 204 LEU A N 1
ATOM 1565 C CA . LEU A 1 204 ? -3.658 31.703 1.824 1 88.75 204 LEU A CA 1
ATOM 1566 C C . LEU A 1 204 ? -4.586 32.781 1.292 1 88.75 204 LEU A C 1
ATOM 1568 O O . LEU A 1 204 ? -4.43 33.25 0.156 1 88.75 204 LEU A O 1
ATOM 1572 N N . GLY A 1 205 ? -5.504 33.312 2.059 1 79.5 205 GLY A N 1
ATOM 1573 C CA . GLY A 1 205 ? -6.5 34.281 1.644 1 79.5 205 GLY A CA 1
ATOM 1574 C C . GLY A 1 205 ? -5.945 35.688 1.505 1 79.5 205 GLY A C 1
ATOM 1575 O O . GLY A 1 205 ? -6.684 36.625 1.188 1 79.5 205 GLY A O 1
ATOM 1576 N N . ALA A 1 206 ? -4.695 35.875 1.758 1 82 206 ALA A N 1
ATOM 1577 C CA . ALA A 1 206 ? -4 37.125 1.514 1 82 206 ALA A CA 1
ATOM 1578 C C . ALA A 1 206 ? -2.945 36.969 0.422 1 82 206 ALA A C 1
ATOM 1580 O O . ALA A 1 206 ? -1.752 36.875 0.713 1 82 206 ALA A O 1
ATOM 1581 N N . PRO A 1 207 ? -3.322 37.156 -0.778 1 82.69 207 PRO A N 1
ATOM 1582 C CA . PRO A 1 207 ? -2.506 36.688 -1.893 1 82.69 207 PRO A CA 1
ATOM 1583 C C . PRO A 1 207 ? -1.479 37.719 -2.363 1 82.69 207 PRO A C 1
ATOM 1585 O O . PRO A 1 207 ? -0.742 37.469 -3.32 1 82.69 207 PRO A O 1
ATOM 1588 N N . GLU A 1 208 ? -1.391 38.844 -1.642 1 92.94 208 GLU A N 1
ATOM 1589 C CA . GLU A 1 208 ? -0.46 39.875 -2.115 1 92.94 208 GLU A CA 1
ATOM 1590 C C . GLU A 1 208 ? 0.541 40.25 -1.029 1 92.94 208 GLU A C 1
ATOM 1592 O O . GLU A 1 208 ? 0.168 40.438 0.135 1 92.94 208 GLU A O 1
ATOM 1597 N N . SER A 1 209 ? 1.761 40.375 -1.485 1 95.25 209 SER A N 1
ATOM 1598 C CA . SER A 1 209 ? 2.756 40.938 -0.572 1 95.25 209 SER A CA 1
ATOM 1599 C C . SER A 1 209 ? 2.357 42.312 -0.092 1 95.25 209 SER A C 1
ATOM 1601 O O . SER A 1 209 ? 1.862 43.125 -0.874 1 95.25 209 SER A O 1
ATOM 1603 N N . GLY A 1 210 ? 2.43 42.5 1.162 1 92.69 210 GLY A N 1
ATOM 1604 C CA . GLY A 1 210 ? 2.07 43.812 1.717 1 92.69 210 GLY A CA 1
ATOM 1605 C C . GLY A 1 210 ? 0.65 43.844 2.25 1 92.69 210 GLY A C 1
ATOM 1606 O O . GLY A 1 210 ? 0.238 44.844 2.848 1 92.69 210 GLY A O 1
ATOM 1607 N N . SER A 1 211 ? -0.044 42.812 2.051 1 95.31 211 SER A N 1
ATOM 1608 C CA . SER A 1 211 ? -1.386 42.719 2.621 1 95.31 211 SER A CA 1
ATOM 1609 C C . SER A 1 211 ? -1.371 42.031 3.979 1 95.31 211 SER A C 1
ATOM 1611 O O . SER A 1 211 ? -0.405 41.344 4.32 1 95.31 211 SER A O 1
ATOM 1613 N N . LEU A 1 212 ? -2.434 42.312 4.785 1 97.25 212 LEU A N 1
ATOM 1614 C CA . LEU A 1 212 ? -2.531 41.781 6.137 1 97.25 212 LEU A CA 1
ATOM 1615 C C . LEU A 1 212 ? -3.99 41.594 6.539 1 97.25 212 LEU A C 1
ATOM 1617 O O . LEU A 1 212 ? -4.805 42.5 6.395 1 97.25 212 LEU A O 1
ATOM 1621 N N . VAL A 1 213 ? -4.328 40.406 6.91 1 97.25 213 VAL A N 1
ATOM 1622 C CA . VAL A 1 213 ? -5.605 40.125 7.562 1 97.25 213 VAL A CA 1
ATOM 1623 C C . VAL A 1 213 ? -5.367 39.781 9.031 1 97.25 213 VAL A C 1
ATOM 1625 O O . VAL A 1 213 ? -4.656 38.812 9.336 1 97.25 213 VAL A O 1
ATOM 1628 N N . THR A 1 214 ? -6.004 40.5 9.977 1 97.75 214 THR A N 1
ATOM 1629 C CA . THR A 1 214 ? -5.559 40.375 11.359 1 97.75 214 THR A CA 1
ATOM 1630 C C . THR A 1 214 ? -6.57 39.594 12.188 1 97.75 214 THR A C 1
ATOM 1632 O O . THR A 1 214 ? -6.316 39.281 13.359 1 97.75 214 THR A O 1
ATOM 1635 N N . GLY A 1 215 ? -7.66 39.219 11.625 1 97.38 215 GLY A N 1
ATOM 1636 C CA . GLY A 1 215 ? -8.656 38.438 12.328 1 97.38 215 GLY A CA 1
ATOM 1637 C C . GLY A 1 215 ? -9.414 37.5 11.422 1 97.38 215 GLY A C 1
ATOM 1638 O O . GLY A 1 215 ? -10.344 37.875 10.727 1 97.38 215 GLY A O 1
ATOM 1639 N N . LEU A 1 216 ? -9.094 36.219 11.5 1 94.94 216 LEU A N 1
ATOM 1640 C CA . LEU A 1 216 ? -9.789 35.219 10.703 1 94.94 216 LEU A CA 1
ATOM 1641 C C . LEU A 1 216 ? -10.898 34.562 11.508 1 94.94 216 LEU A C 1
ATOM 1643 O O . LEU A 1 216 ? -10.781 34.406 12.727 1 94.94 216 LEU A O 1
ATOM 1647 N N . SER A 1 217 ? -11.984 34.281 10.844 1 91.62 217 SER A N 1
ATOM 1648 C CA . SER A 1 217 ? -13.094 33.469 11.352 1 91.62 217 SER A CA 1
ATOM 1649 C C . SER A 1 217 ? -13.469 32.375 10.367 1 91.62 217 SER A C 1
ATOM 1651 O O . SER A 1 217 ? -12.867 32.25 9.305 1 91.62 217 SER A O 1
ATOM 1653 N N . GLY A 1 218 ? -14.328 31.5 10.828 1 87.62 218 GLY A N 1
ATOM 1654 C CA . GLY A 1 218 ? -14.883 30.516 9.914 1 87.62 218 GLY A CA 1
ATOM 1655 C C . GLY A 1 218 ? -14.086 29.219 9.891 1 87.62 218 GLY A C 1
ATOM 1656 O O . GLY A 1 218 ? -14.172 28.453 8.93 1 87.62 218 GLY A O 1
ATOM 1657 N N . PHE A 1 219 ? -13.242 29.016 10.883 1 90.38 219 PHE A N 1
ATOM 1658 C CA . PHE A 1 219 ? -12.57 27.719 10.969 1 90.38 219 PHE A CA 1
ATOM 1659 C C . PHE A 1 219 ? -13.578 26.609 11.18 1 90.38 219 PHE A C 1
ATOM 1661 O O . PHE A 1 219 ? -14.531 26.75 11.945 1 90.38 219 PHE A O 1
ATOM 1668 N N . LEU A 1 220 ? -13.398 25.594 10.492 1 90 220 LEU A N 1
ATOM 1669 C CA . LEU A 1 220 ? -14.258 24.422 10.641 1 90 220 LEU A CA 1
ATOM 1670 C C . LEU A 1 220 ? -13.656 23.422 11.625 1 90 220 LEU A C 1
ATOM 1672 O O . LEU A 1 220 ? -12.438 23.219 11.641 1 90 220 LEU A O 1
ATOM 1676 N N . ALA A 1 221 ? -14.555 22.891 12.461 1 93 221 ALA A N 1
ATOM 1677 C CA . ALA A 1 221 ? -14.117 21.781 13.328 1 93 221 ALA A CA 1
ATOM 1678 C C . ALA A 1 221 ? -13.914 20.5 12.523 1 93 221 ALA A C 1
ATOM 1680 O O . ALA A 1 221 ? -14.672 20.219 11.594 1 93 221 ALA A O 1
ATOM 1681 N N . THR A 1 222 ? -12.922 19.719 12.891 1 95.19 222 THR A N 1
ATOM 1682 C CA . THR A 1 222 ? -12.641 18.484 12.156 1 95.19 222 THR A CA 1
ATOM 1683 C C . THR A 1 222 ? -12.078 17.422 13.078 1 95.19 222 THR A C 1
ATOM 1685 O O . THR A 1 222 ? -11.43 17.734 14.078 1 95.19 222 THR A O 1
ATOM 1688 N N . THR A 1 223 ? -12.43 16.219 12.805 1 96.5 223 THR A N 1
ATOM 1689 C CA . THR A 1 223 ? -11.812 15.055 13.43 1 96.5 223 THR A CA 1
ATOM 1690 C C . THR A 1 223 ? -11.383 14.039 12.375 1 96.5 223 THR A C 1
ATOM 1692 O O . THR A 1 223 ? -12.195 13.633 11.539 1 96.5 223 THR A O 1
ATOM 1695 N N . LYS A 1 224 ? -10.156 13.711 12.422 1 97.69 224 LYS A N 1
ATOM 1696 C CA . LYS A 1 224 ? -9.586 12.672 11.578 1 97.69 224 LYS A CA 1
ATOM 1697 C C . LYS A 1 224 ? -9.406 11.367 12.352 1 97.69 224 LYS A C 1
ATOM 1699 O O . LYS A 1 224 ? -8.883 11.367 13.469 1 97.69 224 LYS A O 1
ATOM 1704 N N . PHE A 1 225 ? -9.883 10.281 11.766 1 98 225 PHE A N 1
ATOM 1705 C CA . PHE A 1 225 ? -9.781 9.031 12.508 1 98 225 PHE A CA 1
ATOM 1706 C C . PHE A 1 225 ? -9.617 7.852 11.562 1 98 225 PHE A C 1
ATOM 1708 O O . PHE A 1 225 ? -9.984 7.93 10.391 1 98 225 PHE A O 1
ATOM 1715 N N . ASP A 1 226 ? -8.992 6.832 12.055 1 98.19 226 ASP A N 1
ATOM 1716 C CA . ASP A 1 226 ? -8.883 5.547 11.375 1 98.19 226 ASP A CA 1
ATOM 1717 C C . ASP A 1 226 ? -9.812 4.508 12.008 1 98.19 226 ASP A C 1
ATOM 1719 O O . ASP A 1 226 ? -10.023 4.516 13.219 1 98.19 226 ASP A O 1
ATOM 1723 N N . ALA A 1 227 ? -10.336 3.709 11.195 1 98.75 227 ALA A N 1
ATOM 1724 C CA . ALA A 1 227 ? -11.07 2.529 11.641 1 98.75 227 ALA A CA 1
ATOM 1725 C C . ALA A 1 227 ? -10.445 1.25 11.102 1 98.75 227 ALA A C 1
ATOM 1727 O O . ALA A 1 227 ? -10.328 1.076 9.883 1 98.75 227 ALA A O 1
ATOM 1728 N N . ARG A 1 228 ? -10.023 0.42 11.984 1 98.75 228 ARG A N 1
ATOM 1729 C CA . ARG A 1 228 ? -9.422 -0.859 11.617 1 98.75 228 ARG A CA 1
ATOM 1730 C C . ARG A 1 228 ? -10.359 -2.018 11.953 1 98.75 228 ARG A C 1
ATOM 1732 O O . ARG A 1 228 ? -10.766 -2.186 13.102 1 98.75 228 ARG A O 1
ATOM 1739 N N . PHE A 1 229 ? -10.688 -2.754 10.945 1 98.81 229 PHE A N 1
ATOM 1740 C CA . PHE A 1 229 ? -11.492 -3.959 11.102 1 98.81 229 PHE A CA 1
ATOM 1741 C C . PHE A 1 229 ? -10.609 -5.203 11.102 1 98.81 229 PHE A C 1
ATOM 1743 O O . PHE A 1 229 ? -9.672 -5.305 10.312 1 98.81 229 PHE A O 1
ATOM 1750 N N . THR A 1 230 ? -10.867 -6.078 12.047 1 98.62 230 THR A N 1
ATOM 1751 C CA . THR A 1 230 ? -10.125 -7.336 12.133 1 98.62 230 THR A CA 1
ATOM 1752 C C . THR A 1 230 ? -11.078 -8.523 12.109 1 98.62 230 THR A C 1
ATOM 1754 O O . THR A 1 230 ? -12.031 -8.578 12.891 1 98.62 230 THR A O 1
ATOM 1757 N N . GLY A 1 231 ? -10.852 -9.422 11.25 1 98.06 231 GLY A N 1
ATOM 1758 C CA . GLY A 1 231 ? -11.578 -10.672 11.148 1 98.06 231 GLY A CA 1
ATOM 1759 C C . GLY A 1 231 ? -10.688 -11.891 11.25 1 98.06 231 GLY A C 1
ATOM 1760 O O . GLY A 1 231 ? -9.797 -11.945 12.102 1 98.06 231 GLY A O 1
ATOM 1761 N N . HIS A 1 232 ? -11.102 -12.906 10.438 1 96.81 232 HIS A N 1
ATOM 1762 C CA . HIS A 1 232 ? -10.359 -14.156 10.391 1 96.81 232 HIS A CA 1
ATOM 1763 C C . HIS A 1 232 ? -10.172 -14.633 8.953 1 96.81 232 HIS A C 1
ATOM 1765 O O . HIS A 1 232 ? -11.141 -14.719 8.195 1 96.81 232 HIS A O 1
ATOM 1771 N N . ALA A 1 233 ? -8.914 -14.93 8.656 1 93.31 233 ALA A N 1
ATOM 1772 C CA . ALA A 1 233 ? -8.602 -15.391 7.305 1 93.31 233 ALA A CA 1
ATOM 1773 C C . ALA A 1 233 ? -9.055 -16.828 7.102 1 93.31 233 ALA A C 1
ATOM 1775 O O . ALA A 1 233 ? -9.125 -17.609 8.062 1 93.31 233 ALA A O 1
ATOM 1776 N N . ALA A 1 234 ? -9.414 -17.156 5.914 1 90.44 234 ALA A N 1
ATOM 1777 C CA . ALA A 1 234 ? -9.742 -18.5 5.465 1 90.44 234 ALA A CA 1
ATOM 1778 C C . ALA A 1 234 ? -9.562 -18.641 3.957 1 90.44 234 ALA A C 1
ATOM 1780 O O . ALA A 1 234 ? -9.492 -17.641 3.24 1 90.44 234 ALA A O 1
ATOM 1781 N N . HIS A 1 235 ? -9.289 -19.875 3.541 1 84.44 235 HIS A N 1
ATOM 1782 C CA . HIS A 1 235 ? -9.266 -20.109 2.102 1 84.44 235 HIS A CA 1
ATOM 1783 C C . HIS A 1 235 ? -10.625 -19.844 1.472 1 84.44 235 HIS A C 1
ATOM 1785 O O . HIS A 1 235 ? -11.617 -20.469 1.84 1 84.44 235 HIS A O 1
ATOM 1791 N N . ALA A 1 236 ? -10.68 -19.016 0.523 1 82.5 236 ALA A N 1
ATOM 1792 C CA . ALA A 1 236 ? -11.945 -18.516 -0.021 1 82.5 236 ALA A CA 1
ATOM 1793 C C . ALA A 1 236 ? -12.664 -19.609 -0.812 1 82.5 236 ALA A C 1
ATOM 1795 O O . ALA A 1 236 ? -13.891 -19.609 -0.9 1 82.5 236 ALA A O 1
ATOM 1796 N N . GLY A 1 237 ? -11.953 -20.438 -1.406 1 75.5 237 GLY A N 1
ATOM 1797 C CA . GLY A 1 237 ? -12.539 -21.516 -2.182 1 75.5 237 GLY A CA 1
ATOM 1798 C C . GLY A 1 237 ? -12.898 -22.719 -1.342 1 75.5 237 GLY A C 1
ATOM 1799 O O . GLY A 1 237 ? -13.984 -23.297 -1.484 1 75.5 237 GLY A O 1
ATOM 1800 N N . LEU A 1 238 ? -12.117 -23.094 -0.414 1 73.75 238 LEU A N 1
ATOM 1801 C CA . LEU A 1 238 ? -12.234 -24.359 0.316 1 73.75 238 LEU A CA 1
ATOM 1802 C C . LEU A 1 238 ? -13.156 -24.203 1.519 1 73.75 238 LEU A C 1
ATOM 1804 O O . LEU A 1 238 ? -13.984 -25.078 1.788 1 73.75 238 LEU A O 1
ATOM 1808 N N . ALA A 1 239 ? -12.977 -23.031 2.191 1 81.56 239 ALA A N 1
ATOM 1809 C CA . ALA A 1 239 ? -13.727 -22.922 3.443 1 81.56 239 ALA A CA 1
ATOM 1810 C C . ALA A 1 239 ? -14.016 -21.453 3.77 1 81.56 239 ALA A C 1
ATOM 1812 O O . ALA A 1 239 ? -13.656 -20.969 4.844 1 81.56 239 ALA A O 1
ATOM 1813 N N . PRO A 1 240 ? -14.734 -20.844 2.949 1 79.19 240 PRO A N 1
ATOM 1814 C CA . PRO A 1 240 ? -15.016 -19.438 3.223 1 79.19 240 PRO A CA 1
ATOM 1815 C C . PRO A 1 240 ? -15.758 -19.219 4.543 1 79.19 240 PRO A C 1
ATOM 1817 O O . PRO A 1 240 ? -15.586 -18.188 5.195 1 79.19 240 PRO A O 1
ATOM 1820 N N . GLU A 1 241 ? -16.484 -20.125 4.988 1 84.94 241 GLU A N 1
ATOM 1821 C CA . GLU A 1 241 ? -17.297 -20.031 6.195 1 84.94 241 GLU A CA 1
ATOM 1822 C C . GLU A 1 241 ? -16.438 -20 7.449 1 84.94 241 GLU A C 1
ATOM 1824 O O . GLU A 1 241 ? -16.875 -19.562 8.516 1 84.94 241 GLU A O 1
ATOM 1829 N N . ALA A 1 242 ? -15.273 -20.422 7.273 1 88.94 242 ALA A N 1
ATOM 1830 C CA . ALA A 1 242 ? -14.352 -20.438 8.406 1 88.94 242 ALA A CA 1
ATOM 1831 C C . ALA A 1 242 ? -13.742 -19.062 8.641 1 88.94 242 ALA A C 1
ATOM 1833 O O . ALA A 1 242 ? -13.141 -18.797 9.688 1 88.94 242 ALA A O 1
ATOM 1834 N N . GLY A 1 243 ? -13.984 -18.172 7.727 1 92.81 243 GLY A N 1
ATOM 1835 C CA . GLY A 1 243 ? -13.398 -16.844 7.836 1 92.81 243 GLY A CA 1
ATOM 1836 C C . GLY A 1 243 ? -14.391 -15.781 8.281 1 92.81 243 GLY A C 1
ATOM 1837 O O . GLY A 1 243 ? -15.586 -16.047 8.383 1 92.81 243 GLY A O 1
ATOM 1838 N N . ARG A 1 244 ? -13.914 -14.695 8.711 1 96.81 244 ARG A N 1
ATOM 1839 C CA . ARG A 1 244 ? -14.641 -13.453 8.945 1 96.81 244 ARG A CA 1
ATOM 1840 C C . ARG A 1 244 ? -14.078 -12.312 8.094 1 96.81 244 ARG A C 1
ATOM 1842 O O . ARG A 1 244 ? -12.961 -11.852 8.336 1 96.81 244 ARG A O 1
ATOM 1849 N N . ASP A 1 245 ? -14.852 -11.836 7.176 1 97.56 245 ASP A N 1
ATOM 1850 C CA . ASP A 1 245 ? -14.375 -10.953 6.117 1 97.56 245 ASP A CA 1
ATOM 1851 C C . ASP A 1 245 ? -14.344 -9.5 6.586 1 97.56 245 ASP A C 1
ATOM 1853 O O . ASP A 1 245 ? -15.359 -8.805 6.539 1 97.56 245 ASP A O 1
ATOM 1857 N N . ALA A 1 246 ? -13.203 -9.016 6.953 1 98.62 246 ALA A N 1
ATOM 1858 C CA . ALA A 1 246 ? -13.023 -7.652 7.438 1 98.62 246 ALA A CA 1
ATOM 1859 C C . ALA A 1 246 ? -13.25 -6.641 6.316 1 98.62 246 ALA A C 1
ATOM 1861 O O . ALA A 1 246 ? -13.727 -5.531 6.562 1 98.62 246 ALA A O 1
ATOM 1862 N N . LEU A 1 247 ? -12.883 -6.988 5.109 1 98.56 247 LEU A N 1
ATOM 1863 C CA . LEU A 1 247 ? -13.016 -6.086 3.971 1 98.56 247 LEU A CA 1
ATOM 1864 C C . LEU A 1 247 ? -14.484 -5.855 3.627 1 98.56 247 LEU A C 1
ATOM 1866 O O . LEU A 1 247 ? -14.891 -4.73 3.328 1 98.56 247 LEU A O 1
ATOM 1870 N N . GLN A 1 248 ? -15.305 -6.867 3.646 1 98 248 GLN A N 1
ATOM 1871 C CA . GLN A 1 248 ? -16.734 -6.699 3.434 1 98 248 GLN A CA 1
ATOM 1872 C C . GLN A 1 248 ? -17.344 -5.785 4.492 1 98 248 GLN A C 1
ATOM 1874 O O . GLN A 1 248 ? -18.188 -4.934 4.18 1 98 248 GLN A O 1
ATOM 1879 N N . GLY A 1 249 ? -16.906 -6.031 5.73 1 98.5 249 GLY A N 1
ATOM 1880 C CA . GLY A 1 249 ? -17.375 -5.156 6.797 1 98.5 249 GLY A CA 1
ATOM 1881 C C . GLY A 1 249 ? -17 -3.703 6.582 1 98.5 249 GLY A C 1
ATOM 1882 O O . GLY A 1 249 ? -17.828 -2.809 6.758 1 98.5 249 GLY A O 1
ATOM 1883 N N . ALA A 1 250 ? -15.773 -3.48 6.211 1 98.75 250 ALA A N 1
ATOM 1884 C CA . ALA A 1 250 ? -15.297 -2.123 5.969 1 98.75 250 ALA A CA 1
ATOM 1885 C C . ALA A 1 250 ? -16.047 -1.475 4.805 1 98.75 250 ALA A C 1
ATOM 1887 O O . ALA A 1 250 ? -16.359 -0.285 4.855 1 98.75 250 ALA A O 1
ATOM 1888 N N . ALA A 1 251 ? -16.25 -2.252 3.725 1 98.69 251 ALA A N 1
ATOM 1889 C CA . ALA A 1 251 ? -16.984 -1.733 2.576 1 98.69 251 ALA A CA 1
ATOM 1890 C C . ALA A 1 251 ? -18.406 -1.329 2.975 1 98.69 251 ALA A C 1
ATOM 1892 O O . ALA A 1 251 ? -18.891 -0.271 2.57 1 98.69 251 ALA A O 1
ATOM 1893 N N . GLU A 1 252 ? -19.062 -2.158 3.717 1 98.56 252 GLU A N 1
ATOM 1894 C CA . GLU A 1 252 ? -20.391 -1.838 4.223 1 98.56 252 GLU A CA 1
ATOM 1895 C C . GLU A 1 252 ? -20.375 -0.573 5.078 1 98.56 252 GLU A C 1
ATOM 1897 O O . GLU A 1 252 ? -21.25 0.285 4.949 1 98.56 252 GLU A O 1
ATOM 1902 N N . ALA A 1 253 ? -19.391 -0.518 5.938 1 98.69 253 ALA A N 1
ATOM 1903 C CA . ALA A 1 253 ? -19.234 0.639 6.812 1 98.69 253 ALA A CA 1
ATOM 1904 C C . ALA A 1 253 ? -19.016 1.916 6.008 1 98.69 253 ALA A C 1
ATOM 1906 O O . ALA A 1 253 ? -19.594 2.961 6.324 1 98.69 253 ALA A O 1
ATOM 1907 N N . LEU A 1 254 ? -18.156 1.829 5.023 1 98.5 254 LEU A N 1
ATOM 1908 C CA . LEU A 1 254 ? -17.875 2.969 4.152 1 98.5 254 LEU A CA 1
ATOM 1909 C C . LEU A 1 254 ? -19.172 3.52 3.557 1 98.5 254 LEU A C 1
ATOM 1911 O O . LEU A 1 254 ? -19.422 4.727 3.623 1 98.5 254 LEU A O 1
ATOM 1915 N N . LEU A 1 255 ? -19.969 2.65 3.016 1 98.06 255 LEU A N 1
ATOM 1916 C CA . LEU A 1 255 ? -21.234 3.072 2.398 1 98.06 255 LEU A CA 1
ATOM 1917 C C . LEU A 1 255 ? -22.188 3.627 3.445 1 98.06 255 LEU A C 1
ATOM 1919 O O . LEU A 1 255 ? -22.891 4.613 3.191 1 98.06 255 LEU A O 1
ATOM 1923 N N . ALA A 1 256 ? -22.234 3.006 4.598 1 97.94 256 ALA A N 1
ATOM 1924 C CA . ALA A 1 256 ? -23.109 3.463 5.676 1 97.94 256 ALA A CA 1
ATOM 1925 C C . ALA A 1 256 ? -22.719 4.859 6.145 1 97.94 256 ALA A C 1
ATOM 1927 O O . ALA A 1 256 ? -23.578 5.691 6.441 1 97.94 256 ALA A O 1
ATOM 1928 N N . LEU A 1 257 ? -21.438 5.121 6.281 1 97.12 257 LEU A N 1
ATOM 1929 C CA . LEU A 1 257 ? -20.953 6.43 6.711 1 97.12 257 LEU A CA 1
ATOM 1930 C C . LEU A 1 257 ? -21.359 7.512 5.719 1 97.12 257 LEU A C 1
ATOM 1932 O O . LEU A 1 257 ? -21.812 8.594 6.121 1 97.12 257 LEU A O 1
ATOM 1936 N N . HIS A 1 258 ? -21.234 7.223 4.43 1 94.31 258 HIS A N 1
ATOM 1937 C CA . HIS A 1 258 ? -21.578 8.203 3.406 1 94.31 258 HIS A CA 1
ATOM 1938 C C . HIS A 1 258 ? -23.094 8.43 3.346 1 94.31 258 HIS A C 1
ATOM 1940 O O . HIS A 1 258 ? -23.547 9.43 2.785 1 94.31 258 HIS A O 1
ATOM 1946 N N . ALA A 1 259 ? -23.828 7.535 3.898 1 92.81 259 ALA A N 1
ATOM 1947 C CA . ALA A 1 259 ? -25.281 7.645 3.891 1 92.81 259 ALA A CA 1
ATOM 1948 C C . ALA A 1 259 ? -25.781 8.43 5.102 1 92.81 259 ALA A C 1
ATOM 1950 O O . ALA A 1 259 ? -26.969 8.75 5.195 1 92.81 259 ALA A O 1
ATOM 1951 N N . LEU A 1 260 ? -24.875 8.672 6.066 1 90.31 260 LEU A N 1
ATOM 1952 C CA . LEU A 1 260 ? -25.297 9.469 7.219 1 90.31 260 LEU A CA 1
ATOM 1953 C C . LEU A 1 260 ? -25.812 10.836 6.781 1 90.31 260 LEU A C 1
ATOM 1955 O O . LEU A 1 260 ? -25.266 11.438 5.852 1 90.31 260 LEU A O 1
ATOM 1959 N N . PRO A 1 261 ? -26.891 11.258 7.434 1 76 261 PRO A N 1
ATOM 1960 C CA . PRO A 1 261 ? -27.469 12.547 7.043 1 76 261 PRO A CA 1
ATOM 1961 C C . PRO A 1 261 ? -26.5 13.711 7.281 1 76 261 PRO A C 1
ATOM 1963 O O . PRO A 1 261 ? -25.688 13.664 8.195 1 76 261 PRO A O 1
ATOM 1966 N N . ASP A 1 262 ? -26.469 14.523 6.258 1 62.22 262 ASP A N 1
ATOM 1967 C CA . ASP A 1 262 ? -25.703 15.758 6.426 1 62.22 262 ASP A CA 1
ATOM 1968 C C . ASP A 1 262 ? -26.156 16.516 7.676 1 62.22 262 ASP A C 1
ATOM 1970 O O . ASP A 1 262 ? -27.359 16.578 7.965 1 62.22 262 ASP A O 1
ATOM 1974 N N . GLN A 1 263 ? -25.422 16.484 8.758 1 53.78 263 GLN A N 1
ATOM 1975 C CA . GLN A 1 263 ? -25.859 17.266 9.922 1 53.78 263 GLN A CA 1
ATOM 1976 C C . GLN A 1 263 ? -26.078 18.719 9.555 1 53.78 263 GLN A C 1
ATOM 1978 O O . GLN A 1 263 ? -25.172 19.391 9.031 1 53.78 263 GLN A O 1
ATOM 1983 N N . THR A 1 264 ? -27.172 19.047 9.047 1 48.44 264 THR A N 1
ATOM 1984 C CA . THR A 1 264 ? -27.547 20.422 8.742 1 48.44 264 THR A CA 1
ATOM 1985 C C . THR A 1 264 ? -27.484 21.297 9.992 1 48.44 264 THR A C 1
ATOM 1987 O O . THR A 1 264 ? -27.906 20.875 11.07 1 48.44 264 THR A O 1
ATOM 1990 N N . ASP A 1 265 ? -26.484 22.047 10.156 1 45.84 265 ASP A N 1
ATOM 1991 C CA . ASP A 1 265 ? -26.453 23.094 11.172 1 45.84 265 ASP A CA 1
ATOM 1992 C C . ASP A 1 265 ? -27.703 23.969 11.102 1 45.84 265 ASP A C 1
ATOM 1994 O O . ASP A 1 265 ? -27.984 24.609 10.078 1 45.84 265 ASP A O 1
ATOM 1998 N N . GLN A 1 266 ? -28.781 23.625 11.789 1 39.09 266 GLN A N 1
ATOM 1999 C CA . GLN A 1 266 ? -29.953 24.484 11.961 1 39.09 266 GLN A CA 1
ATOM 2000 C C . GLN A 1 266 ? -29.531 25.875 12.414 1 39.09 266 GLN A C 1
ATOM 2002 O O . GLN A 1 266 ? -30.359 26.797 12.477 1 39.09 266 GLN A O 1
ATOM 2007 N N . SER A 1 267 ? -28.531 25.969 13.219 1 37.78 267 SER A N 1
ATOM 2008 C CA . SER A 1 267 ? -28.438 27.203 13.977 1 37.78 267 SER A CA 1
ATOM 2009 C C . SER A 1 267 ? -27.969 28.359 13.109 1 37.78 267 SER A C 1
ATOM 2011 O O . SER A 1 267 ? -27.688 29.453 13.609 1 37.78 267 SER A O 1
ATOM 2013 N N . GLY A 1 268 ? -27.469 28.125 11.859 1 38.06 268 GLY A N 1
ATOM 2014 C CA . GLY A 1 268 ? -26.969 29.344 11.242 1 38.06 268 GLY A CA 1
ATOM 2015 C C . GLY A 1 268 ? -28.031 30.406 11.07 1 38.06 268 GLY A C 1
ATOM 2016 O O . GLY A 1 268 ? -29.234 30.109 11.102 1 38.06 268 GLY A O 1
ATOM 2017 N N . GLN A 1 269 ? -27.656 31.672 11.523 1 34.91 269 GLN A N 1
ATOM 2018 C CA . GLN A 1 269 ? -28.516 32.844 11.344 1 34.91 269 GLN A CA 1
ATOM 2019 C C . GLN A 1 269 ? -29.188 32.844 9.969 1 34.91 269 GLN A C 1
ATOM 2021 O O . GLN A 1 269 ? -28.688 32.188 9.039 1 34.91 269 GLN A O 1
ATOM 2026 N N . GLU A 1 270 ? -30.219 33.562 9.711 1 35.09 270 GLU A N 1
ATOM 2027 C CA . GLU A 1 270 ? -30.891 34.094 8.523 1 35.09 270 GLU A CA 1
ATOM 2028 C C . GLU A 1 270 ? -29.875 34.625 7.516 1 35.09 270 GLU A C 1
ATOM 2030 O O . GLU A 1 270 ? -29.078 35.531 7.84 1 35.09 270 GLU A O 1
ATOM 2035 N N . GLY A 1 271 ? -29.359 33.906 6.391 1 38.34 271 GLY A N 1
ATOM 2036 C CA . GLY A 1 271 ? -28.484 34.219 5.27 1 38.34 271 GLY A CA 1
ATOM 2037 C C . GLY A 1 271 ? -27.297 33.281 5.148 1 38.34 271 GLY A C 1
ATOM 2038 O O . GLY A 1 271 ? -26.516 33.406 4.215 1 38.34 271 GLY A O 1
ATOM 2039 N N . GLN A 1 272 ? -26.562 32.906 6.258 1 41.22 272 GLN A N 1
ATOM 2040 C CA . GLN A 1 272 ? -25.312 32.188 6.105 1 41.22 272 GLN A CA 1
ATOM 2041 C C . GLN A 1 272 ? -25.547 30.75 5.707 1 41.22 272 GLN A C 1
ATOM 2043 O O . GLN A 1 272 ? -26.469 30.094 6.219 1 41.22 272 GLN A O 1
ATOM 2048 N N . ALA A 1 273 ? -25.172 30.422 4.547 1 43.66 273 ALA A N 1
ATOM 2049 C CA . ALA A 1 273 ? -25.203 29.094 3.924 1 43.66 273 ALA A CA 1
ATOM 2050 C C . ALA A 1 273 ? -25.031 28 4.965 1 43.66 273 ALA A C 1
ATOM 2052 O O . ALA A 1 273 ? -24.125 28.062 5.805 1 43.66 273 ALA A O 1
ATOM 2053 N N . LYS A 1 274 ? -25.984 27.172 5.449 1 47.97 274 LYS A N 1
ATOM 2054 C CA . LYS A 1 274 ? -26.141 25.984 6.289 1 47.97 274 LYS A CA 1
ATOM 2055 C C . LYS A 1 274 ? -24.938 25.047 6.152 1 47.97 274 LYS A C 1
ATOM 2057 O O . LYS A 1 274 ? -24.781 24.375 5.133 1 47.97 274 LYS A O 1
ATOM 2062 N N . GLN A 1 275 ? -23.781 25.438 6.664 1 55.75 275 GLN A N 1
ATOM 2063 C CA . GLN A 1 275 ? -22.641 24.562 6.398 1 55.75 275 GLN A CA 1
ATOM 2064 C C . GLN A 1 275 ? -22.859 23.188 7.035 1 55.75 275 GLN A C 1
ATOM 2066 O O . GLN A 1 275 ? -23.188 23.094 8.219 1 55.75 275 GLN A O 1
ATOM 2071 N N . LYS A 1 276 ? -23.266 22.078 6.332 1 63.53 276 LYS A N 1
ATOM 2072 C CA . LYS A 1 276 ? -23.547 20.656 6.578 1 63.53 276 LYS A CA 1
ATOM 2073 C C . LYS A 1 276 ? -22.281 19.922 7.031 1 63.53 276 LYS A C 1
ATOM 2075 O O . LYS A 1 276 ? -21.188 20.188 6.523 1 63.53 276 LYS A O 1
ATOM 2080 N N . GLY A 1 277 ? -22.375 19.344 8.359 1 83 277 GLY A N 1
ATOM 2081 C CA . GLY A 1 277 ? -21.328 18.391 8.688 1 83 277 GLY A CA 1
ATOM 2082 C C . GLY A 1 277 ? -21.125 17.328 7.613 1 83 277 GLY A C 1
ATOM 2083 O O . GLY A 1 277 ? -22.078 16.906 6.961 1 83 277 GLY A O 1
ATOM 2084 N N . ARG A 1 278 ? -19.953 17.109 7.293 1 88 278 ARG A N 1
ATOM 2085 C CA . ARG A 1 278 ? -19.609 16.141 6.25 1 88 278 ARG A CA 1
ATOM 2086 C C . ARG A 1 278 ? -18.672 15.07 6.785 1 88 278 ARG A C 1
ATOM 2088 O O . ARG A 1 278 ? -17.859 15.336 7.66 1 88 278 ARG A O 1
ATOM 2095 N N . ILE A 1 279 ? -18.875 13.883 6.312 1 93.25 279 ILE A N 1
ATOM 2096 C CA . ILE A 1 279 ? -17.938 12.797 6.578 1 93.25 279 ILE A CA 1
ATOM 2097 C C . ILE A 1 279 ? -17.344 12.297 5.262 1 93.25 279 ILE A C 1
ATOM 2099 O O . ILE A 1 279 ? -18.047 12.203 4.254 1 93.25 279 ILE A O 1
ATOM 2103 N N . ASN A 1 280 ? -16.094 12.078 5.238 1 94.62 280 ASN A N 1
ATOM 2104 C CA . ASN A 1 280 ? -15.422 11.516 4.074 1 94.62 280 ASN A CA 1
ATOM 2105 C C . ASN A 1 280 ? -14.539 10.328 4.457 1 94.62 280 ASN A C 1
ATOM 2107 O O . ASN A 1 280 ? -13.852 10.367 5.477 1 94.62 280 ASN A O 1
ATOM 2111 N N . VAL A 1 281 ? -14.727 9.258 3.695 1 97.38 281 VAL A N 1
ATOM 2112 C CA . VAL A 1 281 ? -13.758 8.172 3.734 1 97.38 281 VAL A CA 1
ATOM 2113 C C . VAL A 1 281 ? -12.766 8.32 2.584 1 97.38 281 VAL A C 1
ATOM 2115 O O . VAL A 1 281 ? -13.07 7.973 1.441 1 97.38 281 VAL A O 1
ATOM 2118 N N . GLY A 1 282 ? -11.625 8.695 2.904 1 97.12 282 GLY A N 1
ATOM 2119 C CA . GLY A 1 282 ? -10.672 9.07 1.873 1 97.12 282 GLY A CA 1
ATOM 2120 C C . GLY A 1 282 ? -9.789 7.922 1.428 1 97.12 282 GLY A C 1
ATOM 2121 O O . GLY A 1 282 ? -9.172 7.98 0.361 1 97.12 282 GLY A O 1
ATOM 2122 N N . LEU A 1 283 ? -9.742 6.883 2.254 1 97.94 283 LEU A N 1
ATOM 2123 C CA . LEU A 1 283 ? -8.938 5.711 1.942 1 97.94 283 LEU A CA 1
ATOM 2124 C C . LEU A 1 283 ? -9.57 4.445 2.506 1 97.94 283 LEU A C 1
ATOM 2126 O O . LEU A 1 283 ? -10.164 4.473 3.59 1 97.94 283 LEU A O 1
ATOM 2130 N N . LEU A 1 284 ? -9.406 3.383 1.818 1 98.5 284 LEU A N 1
ATOM 2131 C CA . LEU A 1 284 ? -9.695 2.035 2.295 1 98.5 284 LEU A CA 1
ATOM 2132 C C . LEU A 1 284 ? -8.711 1.027 1.704 1 98.5 284 LEU A C 1
ATOM 2134 O O . LEU A 1 284 ? -8.406 1.079 0.511 1 98.5 284 LEU A O 1
ATOM 2138 N N . ALA A 1 285 ? -8.188 0.257 2.527 1 98.31 285 ALA A N 1
ATOM 2139 C CA . ALA A 1 285 ? -7.305 -0.82 2.088 1 98.31 285 ALA A CA 1
ATOM 2140 C C . ALA A 1 285 ? -7.539 -2.09 2.9 1 98.31 285 ALA A C 1
ATOM 2142 O O . ALA A 1 285 ? -7.625 -2.041 4.129 1 98.31 285 ALA A O 1
ATOM 2143 N N . GLY A 1 286 ? -7.703 -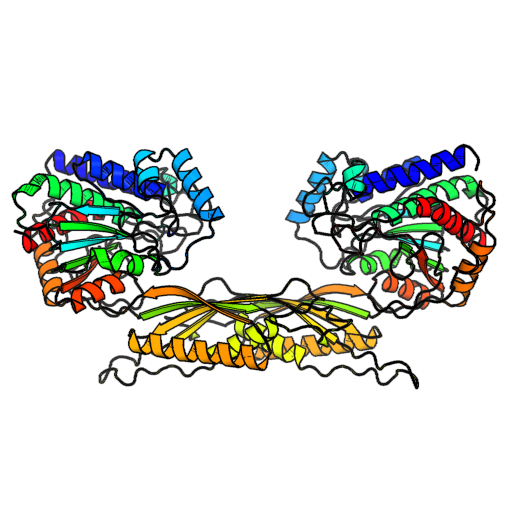3.154 2.211 1 98.06 286 GLY A N 1
ATOM 2144 C CA . GLY A 1 286 ? -7.887 -4.426 2.896 1 98.06 286 GLY A CA 1
ATOM 2145 C C . GLY A 1 286 ? -7.609 -5.625 2.012 1 98.06 286 GLY A C 1
ATOM 2146 O O . GLY A 1 286 ? -7.738 -5.543 0.788 1 98.06 286 GLY A O 1
ATOM 2147 N N . GLY A 1 287 ? -7.184 -6.68 2.729 1 96.19 287 GLY A N 1
ATOM 2148 C CA . GLY A 1 287 ? -6.945 -7.938 2.037 1 96.19 287 GLY A CA 1
ATOM 2149 C C . GLY A 1 287 ? -5.484 -8.156 1.689 1 96.19 287 GLY A C 1
ATOM 2150 O O . GLY A 1 287 ? -4.68 -7.227 1.747 1 96.19 287 GLY A O 1
ATOM 2151 N N . SER A 1 288 ? -5.242 -9.453 1.347 1 90.94 288 SER A N 1
ATOM 2152 C CA . SER A 1 288 ? -3.846 -9.789 1.09 1 90.94 288 SER A CA 1
ATOM 2153 C C . SER A 1 288 ? -3.703 -10.609 -0.19 1 90.94 288 SER A C 1
ATOM 2155 O O . SER A 1 288 ? -2.658 -10.578 -0.841 1 90.94 288 SER A O 1
ATOM 2157 N N . ALA A 1 289 ? -4.68 -11.375 -0.521 1 91.12 289 ALA A N 1
ATOM 2158 C CA . ALA A 1 289 ? -4.625 -12.25 -1.69 1 91.12 289 ALA A CA 1
ATOM 2159 C C . ALA A 1 289 ? -6.023 -12.516 -2.242 1 91.12 289 ALA A C 1
ATOM 2161 O O . ALA A 1 289 ? -7 -12.539 -1.49 1 91.12 289 ALA A O 1
ATOM 2162 N N . ARG A 1 290 ? -6.086 -12.836 -3.506 1 93.25 290 ARG A N 1
ATOM 2163 C CA . ARG A 1 290 ? -7.355 -13.031 -4.195 1 93.25 290 ARG A CA 1
ATOM 2164 C C . ARG A 1 290 ? -8.148 -14.18 -3.57 1 93.25 290 ARG A C 1
ATOM 2166 O O . ARG A 1 290 ? -9.375 -14.133 -3.506 1 93.25 290 ARG A O 1
ATOM 2173 N N . ASN A 1 291 ? -7.418 -15.18 -3.129 1 89 291 ASN A N 1
ATOM 2174 C CA . ASN A 1 291 ? -8.086 -16.406 -2.717 1 89 291 ASN A CA 1
ATOM 2175 C C . ASN A 1 291 ? -8.188 -16.516 -1.197 1 89 291 ASN A C 1
ATOM 2177 O O . ASN A 1 291 ? -8.43 -17.594 -0.656 1 89 291 ASN A O 1
ATOM 2181 N N . ILE A 1 292 ? -8.047 -15.492 -0.531 1 91.5 292 ILE A N 1
ATOM 2182 C CA . ILE A 1 292 ? -8.109 -15.484 0.927 1 91.5 292 ILE A CA 1
ATOM 2183 C C . ILE A 1 292 ? -9.195 -14.516 1.391 1 91.5 292 ILE A C 1
ATOM 2185 O O . ILE A 1 292 ? -9.328 -13.414 0.857 1 91.5 292 ILE A O 1
ATOM 2189 N N . VAL A 1 293 ? -9.945 -14.969 2.334 1 94.81 293 VAL A N 1
ATOM 2190 C CA . VAL A 1 293 ? -10.883 -14.07 3.004 1 94.81 293 VAL A CA 1
ATOM 2191 C C . VAL A 1 293 ? -10.109 -12.992 3.762 1 94.81 293 VAL A C 1
ATOM 2193 O O . VAL A 1 293 ? -9.289 -13.297 4.625 1 94.81 293 VAL A O 1
ATOM 2196 N N . PRO A 1 294 ? -10.367 -11.734 3.428 1 97.44 294 PRO A N 1
ATOM 2197 C CA . PRO A 1 294 ? -9.594 -10.672 4.078 1 97.44 294 PRO A CA 1
ATOM 2198 C C . PRO A 1 294 ? -9.805 -10.633 5.59 1 97.44 294 PRO A C 1
ATOM 2200 O O . PRO A 1 294 ? -10.945 -10.531 6.055 1 97.44 294 PRO A O 1
ATOM 2203 N N . ASP A 1 295 ? -8.734 -10.656 6.324 1 97.94 295 ASP A N 1
ATOM 2204 C CA . ASP A 1 295 ? -8.852 -10.672 7.781 1 97.94 295 ASP A CA 1
ATOM 2205 C C . ASP A 1 295 ? -8.586 -9.281 8.367 1 97.94 295 ASP A C 1
ATOM 2207 O O . ASP A 1 295 ? -8.734 -9.078 9.57 1 97.94 295 ASP A O 1
ATOM 2211 N N . GLN A 1 296 ? -8.234 -8.359 7.52 1 98.31 296 GLN A N 1
ATOM 2212 C CA . GLN A 1 296 ? -7.984 -6.992 7.977 1 98.31 296 GLN A CA 1
ATOM 2213 C C . GLN A 1 296 ? -8.406 -5.973 6.922 1 98.31 296 GLN A C 1
ATOM 2215 O O . GLN A 1 296 ? -8.305 -6.23 5.723 1 98.31 296 GLN A O 1
ATOM 2220 N N . ALA A 1 297 ? -8.844 -4.863 7.328 1 98.69 297 ALA A N 1
ATOM 2221 C CA . ALA A 1 297 ? -9.156 -3.699 6.5 1 98.69 297 ALA A CA 1
ATOM 2222 C C . ALA A 1 297 ? -9.078 -2.41 7.316 1 98.69 297 ALA A C 1
ATOM 2224 O O . ALA A 1 297 ? -9.469 -2.387 8.484 1 98.69 297 ALA A O 1
ATOM 2225 N N . VAL A 1 298 ? -8.547 -1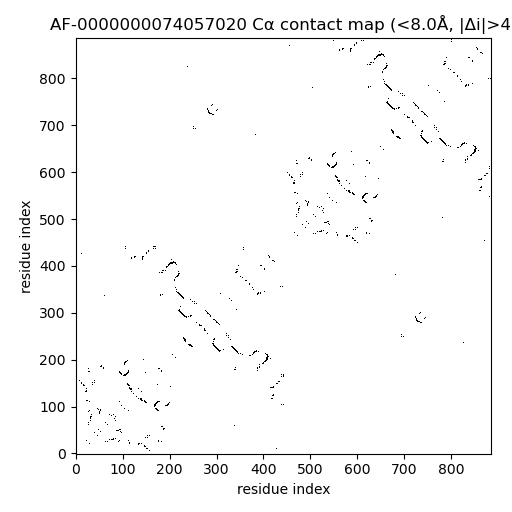.389 6.727 1 98.56 298 VAL A N 1
ATOM 2226 C CA . VAL A 1 298 ? -8.406 -0.114 7.422 1 98.56 298 VAL A CA 1
ATOM 2227 C C . VAL A 1 298 ? -8.953 1.014 6.551 1 98.56 298 VAL A C 1
ATOM 2229 O O . VAL A 1 298 ? -8.734 1.033 5.336 1 98.56 298 VAL A O 1
ATOM 2232 N N . MET A 1 299 ? -9.648 1.908 7.094 1 98 299 MET A N 1
ATOM 2233 C CA . MET A 1 299 ? -10.094 3.102 6.383 1 98 299 MET A CA 1
ATOM 2234 C C . MET A 1 299 ? -9.648 4.367 7.105 1 98 299 MET A C 1
ATOM 2236 O O . MET A 1 299 ? -9.5 4.367 8.328 1 98 299 MET A O 1
ATOM 2240 N N . ALA A 1 300 ? -9.383 5.375 6.387 1 98.25 300 ALA A N 1
ATOM 2241 C CA . ALA A 1 300 ? -9.055 6.711 6.879 1 98.25 300 ALA A CA 1
ATOM 2242 C C . ALA A 1 300 ? -10.203 7.688 6.613 1 98.25 300 ALA A C 1
ATOM 2244 O O . ALA A 1 300 ? -10.617 7.871 5.469 1 98.25 300 ALA A O 1
ATOM 2245 N N . CYS A 1 301 ? -10.672 8.336 7.699 1 97.69 301 CYS A N 1
ATOM 2246 C CA . CYS A 1 301 ? -11.898 9.125 7.629 1 97.69 301 CYS A CA 1
ATOM 2247 C C . CYS A 1 301 ? -11.68 10.516 8.219 1 97.69 301 CYS A C 1
ATOM 2249 O O . CYS A 1 301 ? -10.703 10.75 8.938 1 97.69 301 CYS A O 1
ATOM 2251 N N . GLU A 1 302 ? -12.594 11.383 7.855 1 96.19 302 GLU A N 1
ATOM 2252 C CA . GLU A 1 302 ? -12.625 12.727 8.43 1 96.19 302 GLU A CA 1
ATOM 2253 C C . GLU A 1 302 ? -14.062 13.219 8.586 1 96.19 302 GLU A C 1
ATOM 2255 O O . GLU A 1 302 ? -14.891 13.016 7.695 1 96.19 302 GLU A O 1
ATOM 2260 N N . THR A 1 303 ? -14.352 13.75 9.727 1 94.38 303 THR A N 1
ATOM 2261 C CA . THR A 1 303 ? -15.555 14.547 9.922 1 94.38 303 THR A CA 1
ATOM 2262 C C . THR A 1 303 ? -15.219 16.031 9.945 1 94.38 303 THR A C 1
ATOM 2264 O O . THR A 1 303 ? -14.18 16.438 10.469 1 94.38 303 THR A O 1
ATOM 2267 N N . ARG A 1 304 ? -16.031 16.812 9.414 1 91.69 304 ARG A N 1
ATOM 2268 C CA . ARG A 1 304 ? -15.867 18.266 9.414 1 91.69 304 ARG A CA 1
ATOM 2269 C C . ARG A 1 304 ? -17.203 18.969 9.602 1 91.69 304 ARG A C 1
ATOM 2271 O O . ARG A 1 304 ? -18.188 18.641 8.914 1 91.69 304 ARG A O 1
ATOM 2278 N N . CYS A 1 305 ? -17.266 19.844 10.57 1 90.94 305 CYS A N 1
ATOM 2279 C CA . CYS A 1 305 ? -18.5 20.562 10.891 1 90.94 305 CYS A CA 1
ATOM 2280 C C . CYS A 1 305 ? -18.203 22.031 11.219 1 90.94 305 CYS A C 1
ATOM 2282 O O . CYS A 1 305 ? -17.031 22.422 11.312 1 90.94 305 CYS A O 1
ATOM 2284 N N . VAL A 1 306 ? -19.172 22.781 11.414 1 86.69 306 VAL A N 1
ATOM 2285 C CA . VAL A 1 306 ? -19.078 24.219 11.633 1 86.69 306 VAL A CA 1
ATOM 2286 C C . VAL A 1 306 ? -18.531 24.5 13.031 1 86.69 306 VAL A C 1
ATOM 2288 O O . VAL A 1 306 ? -17.922 25.547 13.273 1 86.69 306 VAL A O 1
ATOM 2291 N N . ASP A 1 307 ? -18.828 23.516 13.914 1 87.56 307 ASP A N 1
ATOM 2292 C CA . ASP A 1 307 ? -18.328 23.703 15.266 1 87.56 307 ASP A CA 1
ATOM 2293 C C . ASP A 1 307 ? -18.016 22.359 15.93 1 87.56 307 ASP A C 1
ATOM 2295 O O . ASP A 1 307 ? -18.312 21.297 15.375 1 87.56 307 ASP A O 1
ATOM 2299 N N . ARG A 1 308 ? -17.422 22.438 17.125 1 89.38 308 ARG A N 1
ATOM 2300 C CA . ARG A 1 308 ? -16.938 21.25 17.828 1 89.38 308 ARG A CA 1
ATOM 2301 C C . ARG A 1 308 ? -18.094 20.344 18.25 1 89.38 308 ARG A C 1
ATOM 2303 O O . ARG A 1 308 ? -17.969 19.125 18.203 1 89.38 308 ARG A O 1
ATOM 2310 N N . GLU A 1 309 ? -19.125 20.938 18.734 1 90.19 309 GLU A N 1
ATOM 2311 C CA . GLU A 1 309 ? -20.266 20.156 19.203 1 90.19 309 GLU A CA 1
ATOM 2312 C C . GLU A 1 309 ? -20.844 19.312 18.062 1 90.19 309 GLU A C 1
ATOM 2314 O O . GLU A 1 309 ? -21.094 18.109 18.234 1 90.19 309 GLU A O 1
ATOM 2319 N N . ALA A 1 310 ? -21.016 19.969 16.922 1 90.5 310 ALA A N 1
ATOM 2320 C CA . ALA A 1 310 ? -21.531 19.266 15.75 1 90.5 310 ALA A CA 1
ATOM 2321 C C . ALA A 1 310 ? -20.562 18.172 15.297 1 90.5 310 ALA A C 1
ATOM 2323 O O . ALA A 1 310 ? -20.984 17.078 14.922 1 90.5 310 ALA A O 1
ATOM 2324 N N . ASP A 1 311 ? -19.344 18.469 15.312 1 93.44 311 ASP A N 1
ATOM 2325 C CA . ASP A 1 311 ? -18.328 17.5 14.883 1 93.44 311 ASP A CA 1
ATOM 2326 C C . ASP A 1 311 ? -18.281 16.297 15.82 1 93.44 311 ASP A C 1
ATOM 2328 O O . ASP A 1 311 ? -18.188 15.156 15.375 1 93.44 311 ASP A O 1
ATOM 2332 N N . ASN A 1 312 ? -18.359 16.578 17.125 1 94.25 312 ASN A N 1
ATOM 2333 C CA . ASN A 1 312 ? -18.391 15.5 18.125 1 94.25 312 ASN A CA 1
ATOM 2334 C C . ASN A 1 312 ? -19.609 14.602 17.922 1 94.25 312 ASN A C 1
ATOM 2336 O O . ASN A 1 312 ? -19.516 13.383 18.062 1 94.25 312 ASN A O 1
ATOM 2340 N N . ALA A 1 313 ? -20.703 15.211 17.625 1 93.88 313 ALA A N 1
ATOM 2341 C CA . ALA A 1 313 ? -21.938 14.445 17.422 1 93.88 313 ALA A CA 1
ATOM 2342 C C . ALA A 1 313 ? -21.812 13.562 16.188 1 93.88 313 ALA A C 1
ATOM 2344 O O . ALA A 1 313 ? -22.219 12.398 16.203 1 93.88 313 ALA A O 1
ATOM 2345 N N . LEU A 1 314 ? -21.297 14.133 15.148 1 94.25 314 LEU A N 1
ATOM 2346 C CA . LEU A 1 314 ? -21.109 13.375 13.914 1 94.25 314 LEU A CA 1
ATOM 2347 C C . LEU A 1 314 ? -20.141 12.219 14.125 1 94.25 314 LEU A C 1
ATOM 2349 O O . LEU A 1 314 ? -20.375 11.109 13.648 1 94.25 314 LEU A O 1
ATOM 2353 N N . LEU A 1 315 ? -19.109 12.477 14.844 1 96.38 315 LEU A N 1
ATOM 2354 C CA . LEU A 1 315 ? -18.141 11.438 15.148 1 96.38 315 LEU A CA 1
ATOM 2355 C C . LEU A 1 315 ? -18.781 10.32 15.969 1 96.38 315 LEU A C 1
ATOM 2357 O O . LEU A 1 315 ? -18.516 9.141 15.727 1 96.38 315 LEU A O 1
ATOM 2361 N N . ALA A 1 316 ? -19.531 10.719 16.922 1 96.75 316 ALA A N 1
ATOM 2362 C CA . ALA A 1 316 ? -20.219 9.734 17.75 1 96.75 316 ALA A CA 1
ATOM 2363 C C . ALA A 1 316 ? -21.125 8.844 16.922 1 96.75 316 ALA A C 1
ATOM 2365 O O . ALA A 1 316 ? -21.172 7.629 17.109 1 96.75 316 ALA A O 1
ATOM 2366 N N . THR A 1 317 ? -21.875 9.461 16.047 1 96.19 317 THR A N 1
ATOM 2367 C CA . THR A 1 317 ? -22.766 8.719 15.156 1 96.19 317 THR A CA 1
ATOM 2368 C C . THR A 1 317 ? -21.969 7.781 14.258 1 96.19 317 THR A C 1
ATOM 2370 O O . THR A 1 317 ? -22.344 6.621 14.062 1 96.19 317 THR A O 1
ATOM 2373 N N . ALA A 1 318 ? -20.906 8.305 13.711 1 97.31 318 ALA A N 1
ATOM 2374 C CA . ALA A 1 318 ? -20.031 7.5 12.859 1 97.31 318 ALA A CA 1
ATOM 2375 C C . ALA A 1 318 ? -19.484 6.301 13.625 1 97.31 318 ALA A C 1
ATOM 2377 O O . ALA A 1 318 ? -19.516 5.172 13.133 1 97.31 318 ALA A O 1
ATOM 2378 N N . SER A 1 319 ? -19.016 6.57 14.805 1 98.25 319 SER A N 1
ATOM 2379 C CA . SER A 1 319 ? -18.438 5.52 15.641 1 98.25 319 SER A CA 1
ATOM 2380 C C . SER A 1 319 ? -19.469 4.449 15.977 1 98.25 319 SER A C 1
ATOM 2382 O O . SER A 1 319 ? -19.172 3.256 15.953 1 98.25 319 SER A O 1
ATOM 2384 N N . ALA A 1 320 ? -20.609 4.883 16.281 1 98.19 320 ALA A N 1
ATOM 2385 C CA . ALA A 1 320 ? -21.688 3.947 16.578 1 98.19 320 ALA A CA 1
ATOM 2386 C C . ALA A 1 320 ? -22.047 3.09 15.367 1 98.19 320 ALA A C 1
ATOM 2388 O O . ALA A 1 320 ? -22.297 1.893 15.5 1 98.19 320 ALA A O 1
ATOM 2389 N N . THR A 1 321 ? -22.094 3.711 14.242 1 98.06 321 THR A N 1
ATOM 2390 C CA . THR A 1 321 ? -22.375 3.008 13 1 98.06 321 THR A CA 1
ATOM 2391 C C . THR A 1 321 ? -21.312 1.945 12.727 1 98.06 321 THR A C 1
ATOM 2393 O O . THR A 1 321 ? -21.641 0.797 12.414 1 98.06 321 THR A O 1
ATOM 2396 N N . LEU A 1 322 ? -20.031 2.312 12.836 1 98.75 322 LEU A N 1
ATOM 2397 C CA . LEU A 1 322 ? -18.938 1.38 12.656 1 98.75 322 LEU A CA 1
ATOM 2398 C C . LEU A 1 322 ? -19.031 0.215 13.641 1 98.75 322 LEU A C 1
ATOM 2400 O O . LEU A 1 322 ? -18.859 -0.943 13.25 1 98.75 322 LEU A O 1
ATOM 2404 N N . GLY A 1 323 ? -19.312 0.583 14.875 1 98.75 323 GLY A N 1
ATOM 2405 C CA . GLY A 1 323 ? -19.438 -0.437 15.898 1 98.75 323 GLY A CA 1
ATOM 2406 C C . GLY A 1 323 ? -20.562 -1.425 15.617 1 98.75 323 GLY A C 1
ATOM 2407 O O . GLY A 1 323 ? -20.391 -2.631 15.812 1 98.75 323 GLY A O 1
ATOM 2408 N N . ARG A 1 324 ? -21.703 -0.986 15.242 1 98.62 324 ARG A N 1
ATOM 2409 C CA . ARG A 1 324 ? -22.828 -1.844 14.906 1 98.62 324 ARG A CA 1
ATOM 2410 C C . ARG A 1 324 ? -22.469 -2.828 13.797 1 98.62 324 ARG A C 1
ATOM 2412 O O . ARG A 1 324 ? -22.719 -4.027 13.922 1 98.62 324 ARG A O 1
ATOM 2419 N N . ILE A 1 325 ? -21.875 -2.355 12.758 1 98.56 325 ILE A N 1
ATOM 2420 C CA . ILE A 1 325 ? -21.531 -3.188 11.609 1 98.56 325 ILE A CA 1
ATOM 2421 C C . ILE A 1 325 ? -20.469 -4.215 12.023 1 98.56 325 ILE A C 1
ATOM 2423 O O . ILE A 1 325 ? -20.562 -5.391 11.656 1 98.56 325 ILE A O 1
ATOM 2427 N N . ALA A 1 326 ? -19.453 -3.76 12.766 1 98.75 326 ALA A N 1
ATOM 2428 C CA . ALA A 1 326 ? -18.438 -4.688 13.258 1 98.75 326 ALA A CA 1
ATOM 2429 C C . ALA A 1 326 ? -19.062 -5.816 14.062 1 98.75 326 ALA A C 1
ATOM 2431 O O . ALA A 1 326 ? -18.734 -6.988 13.867 1 98.75 326 ALA A O 1
ATOM 2432 N N . ARG A 1 327 ? -20.031 -5.488 14.93 1 98.5 327 ARG A N 1
ATOM 2433 C CA . ARG A 1 327 ? -20.719 -6.484 15.758 1 98.5 327 ARG A CA 1
ATOM 2434 C C . ARG A 1 327 ? -21.547 -7.434 14.906 1 98.5 327 ARG A C 1
ATOM 2436 O O . ARG A 1 327 ? -21.5 -8.648 15.094 1 98.5 327 ARG A O 1
ATOM 2443 N N . GLU A 1 328 ? -22.328 -6.934 14.047 1 98.19 328 GLU A N 1
ATOM 2444 C CA . GLU A 1 328 ? -23.203 -7.734 13.188 1 98.19 328 GLU A CA 1
ATOM 2445 C C . GLU A 1 328 ? -22.391 -8.727 12.359 1 98.19 328 GLU A C 1
ATOM 2447 O O . GLU A 1 328 ? -22.859 -9.828 12.07 1 98.19 328 GLU A O 1
ATOM 2452 N N . ARG A 1 329 ? -21.156 -8.391 12.008 1 97.56 329 ARG A N 1
ATOM 2453 C CA . ARG A 1 329 ? -20.328 -9.234 11.156 1 97.56 329 ARG A CA 1
ATOM 2454 C C . ARG A 1 329 ? -19.297 -9.992 11.969 1 97.56 329 ARG A C 1
ATOM 2456 O O . ARG A 1 329 ? -18.422 -10.648 11.414 1 97.56 329 ARG A O 1
ATOM 2463 N N . GLU A 1 330 ? -19.312 -9.828 13.289 1 97.94 330 GLU A N 1
ATOM 2464 C CA . GLU A 1 330 ? -18.422 -10.508 14.219 1 97.94 330 GLU A CA 1
ATOM 2465 C C . GLU A 1 330 ? -16.953 -10.148 13.938 1 97.94 330 GLU A C 1
ATOM 2467 O O . GLU A 1 330 ? -16.109 -11.031 13.82 1 97.94 330 GLU A O 1
ATOM 2472 N N . LEU A 1 331 ? -16.719 -8.867 13.812 1 98.62 331 LEU A N 1
ATOM 2473 C CA . LEU A 1 331 ? -15.383 -8.328 13.57 1 98.62 331 LEU A CA 1
ATOM 2474 C C . LEU A 1 331 ? -14.898 -7.531 14.773 1 98.62 331 LEU A C 1
ATOM 2476 O O . LEU A 1 331 ? -15.703 -6.988 15.531 1 98.62 331 LEU A O 1
ATOM 2480 N N . GLY A 1 332 ? -13.539 -7.559 14.938 1 98.69 332 GLY A N 1
ATOM 2481 C CA . GLY A 1 332 ? -12.945 -6.555 15.805 1 98.69 332 GLY A CA 1
ATOM 2482 C C . GLY A 1 332 ? -12.93 -5.168 15.188 1 98.69 332 GLY A C 1
ATOM 2483 O O . GLY A 1 332 ? -12.867 -5.031 13.961 1 98.69 332 GLY A O 1
ATOM 2484 N N . LEU A 1 333 ? -12.984 -4.129 16.031 1 98.75 333 LEU A N 1
ATOM 2485 C CA . LEU A 1 333 ? -12.945 -2.746 15.562 1 98.75 333 LEU A CA 1
ATOM 2486 C C . LEU A 1 333 ? -12.086 -1.886 16.484 1 98.75 333 LEU A C 1
ATOM 2488 O O . LEU A 1 333 ? -12.227 -1.939 17.703 1 98.75 333 LEU A O 1
ATOM 2492 N N . GLU A 1 334 ? -11.164 -1.228 15.922 1 98.69 334 GLU A N 1
ATOM 2493 C CA . GLU A 1 334 ? -10.375 -0.217 16.609 1 98.69 334 GLU A CA 1
ATOM 2494 C C . GLU A 1 334 ? -10.477 1.138 15.922 1 98.69 334 GLU A C 1
ATOM 2496 O O . GLU A 1 334 ? -10.195 1.251 14.727 1 98.69 334 GLU A O 1
ATOM 2501 N N . ILE A 1 335 ? -10.945 2.123 16.594 1 98.38 335 ILE A N 1
ATOM 2502 C CA . ILE A 1 335 ? -11.008 3.49 16.094 1 98.38 335 ILE A CA 1
ATOM 2503 C C . ILE A 1 335 ? -9.938 4.344 16.766 1 98.38 335 ILE A C 1
ATOM 2505 O O . ILE A 1 335 ? -9.859 4.406 17.984 1 98.38 335 ILE A O 1
ATOM 2509 N N . THR A 1 336 ? -9.102 4.945 16.016 1 97.81 336 THR A N 1
ATOM 2510 C CA . THR A 1 336 ? -8.016 5.777 16.531 1 97.81 336 THR A CA 1
ATOM 2511 C C . THR A 1 336 ? -8.117 7.195 15.984 1 97.81 336 THR A C 1
ATOM 2513 O O . THR A 1 336 ? -8.141 7.395 14.773 1 97.81 336 THR A O 1
ATOM 2516 N N . ILE A 1 337 ? -8.156 8.164 16.875 1 97.44 337 ILE A N 1
ATOM 2517 C CA . ILE A 1 337 ? -8.148 9.562 16.453 1 97.44 337 ILE A CA 1
ATOM 2518 C C . ILE A 1 337 ? -6.754 9.945 15.977 1 97.44 337 ILE A C 1
ATOM 2520 O O . ILE A 1 337 ? -5.766 9.734 16.688 1 97.44 337 ILE A O 1
ATOM 2524 N N . GLN A 1 338 ? -6.715 10.477 14.789 1 97.31 338 GLN A N 1
ATOM 2525 C CA . GLN A 1 338 ? -5.438 10.789 14.156 1 97.31 338 GLN A CA 1
ATOM 2526 C C . GLN A 1 338 ? -5.164 12.289 14.195 1 97.31 338 GLN A C 1
ATOM 2528 O O . GLN A 1 338 ? -4.016 12.719 14.047 1 97.31 338 GLN A O 1
ATOM 2533 N N . GLY A 1 339 ? -6.121 13.086 14.344 1 97.38 339 GLY A N 1
ATOM 2534 C CA . GLY A 1 339 ? -6.047 14.531 14.398 1 97.38 339 GLY A CA 1
ATOM 2535 C C . GLY A 1 339 ? -7.379 15.188 14.727 1 97.38 339 GLY A C 1
ATOM 2536 O O . GLY A 1 339 ? -8.438 14.602 14.484 1 97.38 339 GLY A O 1
ATOM 2537 N N . ARG A 1 340 ? -7.293 16.391 15.289 1 96.31 340 ARG A N 1
ATOM 2538 C CA . ARG A 1 340 ? -8.492 17.125 15.641 1 96.31 340 ARG A CA 1
ATOM 2539 C C . ARG A 1 340 ? -8.203 18.625 15.75 1 96.31 340 ARG A C 1
ATOM 2541 O O . ARG A 1 340 ? -7.121 19.016 16.188 1 96.31 340 ARG A O 1
ATOM 2548 N N . ALA A 1 341 ? -9.117 19.359 15.352 1 95.12 341 ALA A N 1
ATOM 2549 C CA . ALA A 1 341 ? -9.047 20.812 15.516 1 95.12 341 ALA A CA 1
ATOM 2550 C C . ALA A 1 341 ? -10.414 21.391 15.875 1 95.12 341 ALA A C 1
ATOM 2552 O O . ALA A 1 341 ? -11.445 20.875 15.445 1 95.12 341 ALA A O 1
ATOM 2553 N N . GLY A 1 342 ? -10.398 22.297 16.734 1 90.56 342 GLY A N 1
ATOM 2554 C CA . GLY A 1 342 ? -11.617 23 17.094 1 90.56 342 GLY A CA 1
ATOM 2555 C C . GLY A 1 342 ? -11.992 24.094 16.094 1 90.56 342 GLY A C 1
ATOM 2556 O O . GLY A 1 342 ? -11.641 24 14.922 1 90.56 342 GLY A O 1
ATOM 2557 N N . CYS A 1 343 ? -12.977 24.875 16.672 1 87.19 343 CYS A N 1
ATOM 2558 C CA . CYS A 1 343 ? -13.469 26.016 15.906 1 87.19 343 CYS A CA 1
ATOM 2559 C C . CYS A 1 343 ? -13.391 27.297 16.719 1 87.19 343 CYS A C 1
ATOM 2561 O O . CYS A 1 343 ? -13.414 27.25 17.953 1 87.19 343 CYS A O 1
ATOM 2563 N N . ALA A 1 344 ? -12.477 28.297 16.25 1 87.75 344 ALA A N 1
ATOM 2564 C CA . ALA A 1 344 ? -12.406 29.562 16.969 1 87.75 344 ALA A CA 1
ATOM 2565 C C . ALA A 1 344 ? -12.312 30.734 15.984 1 87.75 344 ALA A C 1
ATOM 2567 O O . ALA A 1 344 ? -11.719 30.609 14.906 1 87.75 344 ALA A O 1
ATOM 2568 N N . ASN A 1 345 ? -12.984 31.688 16.484 1 93.12 345 ASN A N 1
ATOM 2569 C CA . ASN A 1 345 ? -12.898 32.938 15.719 1 93.12 345 ASN A CA 1
ATOM 2570 C C . ASN A 1 345 ? -12 33.969 16.406 1 93.12 345 ASN A C 1
ATOM 2572 O O . ASN A 1 345 ? -11.938 34 17.641 1 93.12 345 ASN A O 1
ATOM 2576 N N . SER A 1 346 ? -11.398 34.75 15.648 1 97.5 346 SER A N 1
ATOM 2577 C CA . SER A 1 346 ? -10.594 35.844 16.219 1 97.5 346 SER A CA 1
ATOM 2578 C C . SER A 1 346 ? -11.453 36.812 17 1 97.5 346 SER A C 1
ATOM 2580 O O . SER A 1 346 ? -12.57 37.156 16.578 1 97.5 346 SER A O 1
ATOM 2582 N N . ASP A 1 347 ? -10.953 37.25 18.125 1 97.94 347 ASP A N 1
ATOM 2583 C CA . ASP A 1 347 ? -11.625 38.281 18.875 1 97.94 347 ASP A CA 1
ATOM 2584 C C . ASP A 1 347 ? -11.523 39.625 18.141 1 97.94 347 ASP A C 1
ATOM 2586 O O . ASP A 1 347 ? -10.422 40.094 17.828 1 97.94 347 ASP A O 1
ATOM 2590 N N . ALA A 1 348 ? -12.625 40.281 17.984 1 97.38 348 ALA A N 1
ATOM 2591 C CA . ALA A 1 348 ? -12.711 41.469 17.156 1 97.38 348 ALA A CA 1
ATOM 2592 C C . ALA A 1 348 ? -11.828 42.594 17.719 1 97.38 348 ALA A C 1
ATOM 2594 O O . ALA A 1 348 ? -11.164 43.312 16.969 1 97.38 348 ALA A O 1
ATOM 2595 N N . GLU A 1 349 ? -11.859 42.719 18.969 1 97.56 349 GLU A N 1
ATOM 2596 C CA . GLU A 1 349 ? -11.078 43.781 19.594 1 97.56 349 GLU A CA 1
ATOM 2597 C C . GLU A 1 349 ? -9.586 43.594 19.375 1 97.56 349 GLU A C 1
ATOM 2599 O O . GLU A 1 349 ? -8.867 44.531 19.047 1 97.56 349 GLU A O 1
ATOM 2604 N N . LEU A 1 350 ? -9.18 42.406 19.578 1 98.06 350 LEU A N 1
ATOM 2605 C CA . LEU A 1 350 ? -7.77 42.094 19.344 1 98.06 350 LEU A CA 1
ATOM 2606 C C . LEU A 1 350 ? -7.41 42.281 17.875 1 98.06 350 LEU A C 1
ATOM 2608 O O . LEU A 1 350 ? -6.363 42.844 17.562 1 98.06 350 LEU A O 1
ATOM 2612 N N . ALA A 1 351 ? -8.258 41.844 17 1 98.38 351 ALA A N 1
ATOM 2613 C CA . ALA A 1 351 ? -8.023 41.969 15.562 1 98.38 351 ALA A CA 1
ATOM 2614 C C . ALA A 1 351 ? -7.867 43.438 15.156 1 98.38 351 ALA A C 1
ATOM 2616 O O . ALA A 1 351 ? -6.992 43.781 14.352 1 98.38 351 ALA A O 1
ATOM 2617 N N . GLN A 1 352 ? -8.664 44.219 15.703 1 98 352 GLN A N 1
ATOM 2618 C CA . GLN A 1 352 ? -8.609 45.656 15.391 1 98 352 GLN A CA 1
ATOM 2619 C C . GLN A 1 352 ? -7.316 46.281 15.914 1 98 352 GLN A C 1
ATOM 2621 O O . GLN A 1 352 ? -6.715 47.125 15.25 1 98 352 GLN A O 1
ATOM 2626 N N . LEU A 1 353 ? -6.988 45.844 17.094 1 97.81 353 LEU A N 1
ATOM 2627 C CA . LEU A 1 353 ? -5.734 46.344 17.656 1 97.81 353 LEU A CA 1
ATOM 2628 C C . LEU A 1 353 ? -4.555 45.938 16.781 1 97.81 353 LEU A C 1
ATOM 2630 O O . LEU A 1 353 ? -3.652 46.75 16.531 1 97.81 353 LEU A O 1
ATOM 2634 N N . LEU A 1 354 ? -4.57 44.75 16.312 1 98.38 354 LEU A N 1
ATOM 2635 C CA . LEU A 1 354 ? -3.512 44.25 15.453 1 98.38 354 LEU A CA 1
ATOM 2636 C C . LEU A 1 354 ? -3.441 45.031 14.156 1 98.38 354 LEU A C 1
ATOM 2638 O O . LEU A 1 354 ? -2.354 45.375 13.68 1 98.38 354 LEU A O 1
ATOM 2642 N N . ALA A 1 355 ? -4.574 45.344 13.602 1 97.81 355 ALA A N 1
ATOM 2643 C CA . ALA A 1 355 ? -4.641 46.125 12.375 1 97.81 355 ALA A CA 1
ATOM 2644 C C . ALA A 1 355 ? -4.113 47.562 12.586 1 97.81 355 ALA A C 1
ATOM 2646 O O . ALA A 1 355 ? -3.348 48.062 11.766 1 97.81 355 ALA A O 1
ATOM 2647 N N . ARG A 1 356 ? -4.516 48.125 13.648 1 97.31 356 ARG A N 1
ATOM 2648 C CA . ARG A 1 356 ? -4.059 49.5 13.969 1 97.31 356 ARG A CA 1
ATOM 2649 C C . ARG A 1 356 ? -2.547 49.531 14.156 1 97.31 356 ARG A C 1
ATOM 2651 O O . ARG A 1 356 ? -1.885 50.469 13.742 1 97.31 356 ARG A O 1
ATOM 2658 N N . THR A 1 357 ? -2.08 48.5 14.812 1 97.31 357 THR A N 1
ATOM 2659 C CA . THR A 1 357 ? -0.643 48.406 15.039 1 97.31 357 THR A CA 1
ATOM 2660 C C . THR A 1 357 ? 0.118 48.406 13.719 1 97.31 357 THR A C 1
ATOM 2662 O O . THR A 1 357 ? 1.18 49 13.594 1 97.31 357 THR A O 1
ATOM 2665 N N . ALA A 1 358 ? -0.395 47.719 12.742 1 97.12 358 ALA A N 1
ATOM 2666 C CA . ALA A 1 358 ? 0.234 47.656 11.422 1 97.12 358 ALA A CA 1
ATOM 2667 C C . ALA A 1 358 ? 0.218 49.031 10.742 1 97.12 358 ALA A C 1
ATOM 2669 O O . ALA A 1 358 ? 1.198 49.406 10.102 1 97.12 358 ALA A O 1
ATOM 2670 N N . LEU A 1 359 ? -0.829 49.75 10.922 1 95.31 359 LEU A N 1
ATOM 2671 C CA . LEU A 1 359 ? -1.003 51.031 10.297 1 95.31 359 LEU A CA 1
ATOM 2672 C C . LEU A 1 359 ? -0.04 52.062 10.906 1 95.31 359 LEU A C 1
ATOM 2674 O O . LEU A 1 359 ? 0.371 53 10.227 1 95.31 359 LEU A O 1
ATOM 2678 N N . GLU A 1 360 ? 0.325 51.812 12.094 1 95.06 360 GLU A N 1
ATOM 2679 C CA . GLU A 1 360 ? 1.103 52.812 12.828 1 95.06 360 GLU A CA 1
ATOM 2680 C C . GLU A 1 360 ? 2.6 52.531 12.727 1 95.06 360 GLU A C 1
ATOM 2682 O O . GLU A 1 360 ? 3.418 53.281 13.234 1 95.06 360 GLU A O 1
ATOM 2687 N N . LEU A 1 361 ? 2.951 51.469 12.07 1 94.31 361 LEU A N 1
ATOM 2688 C CA . LEU A 1 361 ? 4.367 51.156 11.914 1 94.31 361 LEU A CA 1
ATOM 2689 C C . LEU A 1 361 ? 5.074 52.25 11.125 1 94.31 361 LEU A C 1
ATOM 2691 O O . LEU A 1 361 ? 4.5 52.812 10.188 1 94.31 361 LEU A O 1
ATOM 2695 N N . PRO A 1 362 ? 6.262 52.5 11.547 1 90.94 362 PRO A N 1
ATOM 2696 C CA . PRO A 1 362 ? 7.039 53.406 10.727 1 90.94 362 PRO A CA 1
ATOM 2697 C C . PRO A 1 362 ? 7.289 52.906 9.312 1 90.94 362 PRO A C 1
ATOM 2699 O O . PRO A 1 362 ? 7.34 51.688 9.102 1 90.94 362 PRO A O 1
ATOM 2702 N N . PRO A 1 363 ? 7.422 53.812 8.398 1 89.62 363 PRO A N 1
ATOM 2703 C CA . PRO A 1 363 ? 7.68 53.375 7.02 1 89.62 363 PRO A CA 1
ATOM 2704 C C . PRO A 1 363 ? 9.031 52.688 6.855 1 89.62 363 PRO A C 1
ATOM 2706 O O . PRO A 1 363 ? 9.914 52.844 7.699 1 89.62 363 PRO A O 1
ATOM 2709 N N . GLY A 1 364 ? 9.133 52 5.777 1 84.25 364 GLY A N 1
ATOM 2710 C CA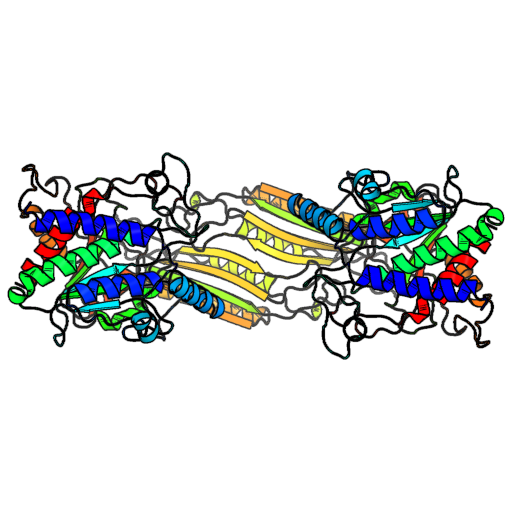 . GLY A 1 364 ? 10.391 51.344 5.453 1 84.25 364 GLY A CA 1
ATOM 2711 C C . GLY A 1 364 ? 11.461 52.312 4.973 1 84.25 364 GLY A C 1
ATOM 2712 O O . GLY A 1 364 ? 11.258 53.5 4.953 1 84.25 364 GLY A O 1
ATOM 2713 N N . PRO A 1 365 ? 12.562 51.688 4.629 1 77.44 365 PRO A N 1
ATOM 2714 C CA . PRO A 1 365 ? 13.68 52.531 4.172 1 77.44 365 PRO A CA 1
ATOM 2715 C C . PRO A 1 365 ? 13.336 53.344 2.93 1 77.44 365 PRO A C 1
ATOM 2717 O O . PRO A 1 365 ? 13.906 54.406 2.719 1 77.44 365 PRO A O 1
ATOM 2720 N N . ASP A 1 366 ? 12.422 52.906 2.176 1 81.25 366 ASP A N 1
ATOM 2721 C CA . ASP A 1 366 ? 12.039 53.625 0.945 1 81.25 366 ASP A CA 1
ATOM 2722 C C . ASP A 1 366 ? 10.953 54.656 1.21 1 81.25 366 ASP A C 1
ATOM 2724 O O . ASP A 1 366 ? 10.445 55.281 0.278 1 81.25 366 ASP A O 1
ATOM 2728 N N . GLY A 1 367 ? 10.578 54.75 2.414 1 85.44 367 GLY A N 1
ATOM 2729 C CA . GLY A 1 367 ? 9.57 55.75 2.801 1 85.44 367 GLY A CA 1
ATOM 2730 C C . GLY A 1 367 ? 8.148 55.219 2.623 1 85.44 367 GLY A C 1
ATOM 2731 O O . GLY A 1 367 ? 7.188 55.938 2.951 1 85.44 367 GLY A O 1
ATOM 2732 N N . GLN A 1 368 ? 8.078 54.125 2.129 1 87.81 368 GLN A N 1
ATOM 2733 C CA . GLN A 1 368 ? 6.758 53.531 1.902 1 87.81 368 GLN A CA 1
ATOM 2734 C C . GLN A 1 368 ? 6.297 52.75 3.119 1 87.81 368 GLN A C 1
ATOM 2736 O O . GLN A 1 368 ? 7.117 52.188 3.846 1 87.81 368 GLN A O 1
ATOM 2741 N N . PRO A 1 369 ? 4.992 52.75 3.287 1 91.31 369 PRO A N 1
ATOM 2742 C CA . PRO A 1 369 ? 4.496 51.906 4.391 1 91.31 369 PRO A CA 1
ATOM 2743 C C . PRO A 1 369 ? 4.828 50.438 4.223 1 91.31 369 PRO A C 1
ATOM 2745 O O . PRO A 1 369 ? 4.836 49.938 3.102 1 91.31 369 PRO A O 1
ATOM 2748 N N . LEU A 1 370 ? 5.09 49.812 5.336 1 91.88 370 LEU A N 1
ATOM 2749 C CA . LEU A 1 370 ? 5.414 48.375 5.312 1 91.88 370 LEU A CA 1
ATOM 2750 C C . LEU A 1 370 ? 4.207 47.562 4.879 1 91.88 370 LEU A C 1
ATOM 2752 O O . LEU A 1 370 ? 4.359 46.5 4.254 1 91.88 370 LEU A O 1
ATOM 2756 N N . PHE A 1 371 ? 3.018 48.031 5.297 1 93.94 371 PHE A N 1
ATOM 2757 C CA . PHE A 1 371 ? 1.741 47.469 4.863 1 93.94 371 PHE A CA 1
ATOM 2758 C C . PHE A 1 371 ? 0.877 48.562 4.215 1 93.94 371 PHE A C 1
ATOM 2760 O O . PHE A 1 371 ? 0.771 49.656 4.73 1 93.94 371 PHE A O 1
ATOM 2767 N N . ALA A 1 372 ? 0.371 48.219 3.045 1 88.88 372 ALA A N 1
ATOM 2768 C CA . ALA A 1 372 ? -0.512 49.188 2.393 1 88.88 372 ALA A CA 1
ATOM 2769 C C . ALA A 1 372 ? -1.808 49.344 3.18 1 88.88 372 ALA A C 1
ATOM 2771 O O . ALA A 1 372 ? -2.463 48.375 3.537 1 88.88 372 ALA A O 1
ATOM 2772 N N . ALA A 1 373 ? -2.166 50.562 3.477 1 88.94 373 ALA A N 1
ATOM 2773 C CA . ALA A 1 373 ? -3.342 50.844 4.293 1 88.94 373 ALA A CA 1
ATOM 2774 C C . ALA A 1 373 ? -4.59 50.188 3.699 1 88.94 373 ALA A C 1
ATOM 2776 O O . ALA A 1 373 ? -5.418 49.656 4.426 1 88.94 373 ALA A O 1
ATOM 2777 N N . GLY A 1 374 ? -4.758 50.188 2.451 1 91.31 374 GLY A N 1
ATOM 2778 C CA . GLY A 1 374 ? -5.926 49.625 1.777 1 91.31 374 GLY A CA 1
ATOM 2779 C C . GLY A 1 374 ? -5.922 48.125 1.716 1 91.31 374 GLY A C 1
ATOM 2780 O O . GLY A 1 374 ? -6.926 47.5 1.341 1 91.31 374 GLY A O 1
ATOM 2781 N N . LYS A 1 375 ? -4.855 47.531 2.229 1 94.19 375 LYS A N 1
ATOM 2782 C CA . LYS A 1 375 ? -4.754 46.062 2.141 1 94.19 375 LYS A CA 1
ATOM 2783 C C . LYS A 1 375 ? -4.703 45.438 3.527 1 94.19 375 LYS A C 1
ATOM 2785 O O . LYS A 1 375 ? -4.324 44.281 3.67 1 94.19 375 LYS A O 1
ATOM 2790 N N . ILE A 1 376 ? -4.953 46.219 4.52 1 96.06 376 ILE A N 1
ATOM 2791 C CA . ILE A 1 376 ? -5.074 45.719 5.887 1 96.06 376 ILE A CA 1
ATOM 2792 C C . ILE A 1 376 ? -6.547 45.531 6.234 1 96.06 376 ILE A C 1
ATOM 2794 O O . ILE A 1 376 ? -7.348 46.469 6.137 1 96.06 376 ILE A O 1
ATOM 2798 N N . CYS A 1 377 ? -6.867 44.344 6.59 1 95.5 377 CYS A N 1
ATOM 2799 C CA . CYS A 1 377 ? -8.234 44 6.977 1 95.5 377 CYS A CA 1
ATOM 2800 C C . CYS A 1 377 ? -8.266 43.344 8.352 1 95.5 377 CYS A C 1
ATOM 2802 O O . CYS A 1 377 ? -7.473 42.438 8.617 1 95.5 377 CYS A O 1
ATOM 2804 N N . SER A 1 378 ? -9.25 43.781 9.188 1 95.94 378 SER A N 1
ATOM 2805 C CA . SER A 1 378 ? -9.336 43.188 10.523 1 95.94 378 SER A CA 1
ATOM 2806 C C . SER A 1 378 ? -10.219 41.938 10.516 1 95.94 378 SER A C 1
ATOM 2808 O O . SER A 1 378 ? -10.273 41.219 11.508 1 95.94 378 SER A O 1
ATOM 2810 N N . GLU A 1 379 ? -10.852 41.719 9.336 1 94.38 379 GLU A N 1
ATOM 2811 C CA . GLU A 1 379 ? -11.734 40.562 9.242 1 94.38 379 GLU A CA 1
ATOM 2812 C C . GLU A 1 379 ? -11.477 39.781 7.957 1 94.38 379 GLU A C 1
ATOM 2814 O O . GLU A 1 379 ? -11.234 40.344 6.902 1 94.38 379 GLU A O 1
ATOM 2819 N N . GLY A 1 380 ? -11.461 38.5 8.094 1 92.19 380 GLY A N 1
ATOM 2820 C CA . GLY A 1 380 ? -11.398 37.562 6.988 1 92.19 380 GLY A CA 1
ATOM 2821 C C . GLY A 1 380 ? -12.031 36.219 7.305 1 92.19 380 GLY A C 1
ATOM 2822 O O . GLY A 1 380 ? -12.406 35.938 8.453 1 92.19 380 GLY A O 1
ATOM 2823 N N . ARG A 1 381 ? -12.273 35.406 6.254 1 88.5 381 ARG A N 1
ATOM 2824 C CA . ARG A 1 381 ? -12.891 34.094 6.449 1 88.5 381 ARG A CA 1
ATOM 2825 C C . ARG A 1 381 ? -12 33 5.918 1 88.5 381 ARG A C 1
ATOM 2827 O O . ARG A 1 381 ? -11.367 33.156 4.871 1 88.5 381 ARG A O 1
ATOM 2834 N N . MET A 1 382 ? -11.961 32.031 6.777 1 82.5 382 MET A N 1
ATOM 2835 C CA . MET A 1 382 ? -11.25 30.812 6.426 1 82.5 382 MET A CA 1
ATOM 2836 C C . MET A 1 382 ? -12.219 29.625 6.332 1 82.5 382 MET A C 1
ATOM 2838 O O . MET A 1 382 ? -13.047 29.438 7.219 1 82.5 382 MET A O 1
ATOM 2842 N N . ALA A 1 383 ? -12.422 28.953 5.23 1 77.25 383 ALA A N 1
ATOM 2843 C CA . ALA A 1 383 ? -13.266 27.766 5.113 1 77.25 383 ALA A CA 1
ATOM 2844 C C . ALA A 1 383 ? -12.422 26.484 5.172 1 77.25 383 ALA A C 1
ATOM 2846 O O . ALA A 1 383 ? -12.539 25.625 4.309 1 77.25 383 ALA A O 1
ATOM 2847 N N . ALA A 1 384 ? -11.484 26.484 6.188 1 83.56 384 ALA A N 1
ATOM 2848 C CA . ALA A 1 384 ? -10.594 25.328 6.348 1 83.56 384 ALA A CA 1
ATOM 2849 C C . ALA A 1 384 ? -10.336 25.047 7.82 1 83.56 384 ALA A C 1
ATOM 2851 O O . ALA A 1 384 ? -10.797 25.781 8.695 1 83.56 384 ALA A O 1
ATOM 2852 N N . SER A 1 385 ? -9.719 23.953 7.984 1 89 385 SER A N 1
ATOM 2853 C CA . SER A 1 385 ? -9.367 23.578 9.352 1 89 385 SER A CA 1
ATOM 2854 C C . SER A 1 385 ? -7.91 23.891 9.656 1 89 385 SER A C 1
ATOM 2856 O O . SER A 1 385 ? -7.043 23.75 8.797 1 89 385 SER A O 1
ATOM 2858 N N . GLU A 1 386 ? -7.719 24.375 10.836 1 93.25 386 GLU A N 1
ATOM 2859 C CA . GLU A 1 386 ? -6.426 24.766 11.398 1 93.25 386 GLU A CA 1
ATOM 2860 C C . GLU A 1 386 ? -6.371 24.469 12.891 1 93.25 386 GLU A C 1
ATOM 2862 O O . GLU A 1 386 ? -7.281 24.844 13.633 1 93.25 386 GLU A O 1
ATOM 2867 N N . ASP A 1 387 ? -5.207 23.766 13.32 1 94.62 387 ASP A N 1
ATOM 2868 C CA . ASP A 1 387 ? -5.293 23.297 14.703 1 94.62 387 ASP A CA 1
ATOM 2869 C C . ASP A 1 387 ? -4.891 24.391 15.68 1 94.62 387 ASP A C 1
ATOM 2871 O O . ASP A 1 387 ? -5.102 24.266 16.891 1 94.62 387 ASP A O 1
ATOM 2875 N N . ALA A 1 388 ? -4.438 25.594 15.188 1 97.5 388 ALA A N 1
ATOM 2876 C CA . ALA A 1 388 ? -4.293 26.75 16.062 1 97.5 388 ALA A CA 1
ATOM 2877 C C . ALA A 1 388 ? -5.621 27.125 16.703 1 97.5 388 ALA A C 1
ATOM 2879 O O . ALA A 1 388 ? -5.652 27.734 17.781 1 97.5 388 ALA A O 1
ATOM 2880 N N . ALA A 1 389 ? -6.656 26.781 16 1 96.25 389 ALA A N 1
ATOM 2881 C CA . ALA A 1 389 ? -7.988 27.062 16.547 1 96.25 389 ALA A CA 1
ATOM 2882 C C . ALA A 1 389 ? -8.18 26.391 17.906 1 96.25 389 ALA A C 1
ATOM 2884 O O . ALA A 1 389 ? -8.883 26.922 18.766 1 96.25 389 ALA A O 1
ATOM 2885 N N . THR A 1 390 ? -7.57 25.266 18.078 1 96.62 390 THR A N 1
ATOM 2886 C CA . THR A 1 390 ? -7.633 24.562 19.359 1 96.62 390 THR A CA 1
ATOM 2887 C C . THR A 1 390 ? -6.965 25.375 20.453 1 96.62 390 THR A C 1
ATOM 2889 O O . THR A 1 390 ? -7.477 25.453 21.578 1 96.62 390 THR A O 1
ATOM 2892 N N . LEU A 1 391 ? -5.895 25.969 20.172 1 98.06 391 LEU A N 1
ATOM 2893 C CA . LEU A 1 391 ? -5.18 26.812 21.125 1 98.06 391 LEU A CA 1
ATOM 2894 C C . LEU A 1 391 ? -5.926 28.109 21.375 1 98.06 391 LEU A C 1
ATOM 2896 O O . LEU A 1 391 ? -6.004 28.594 22.516 1 98.06 391 LEU A O 1
ATOM 2900 N N . MET A 1 392 ? -6.441 28.672 20.328 1 97.81 392 MET A N 1
ATOM 2901 C CA . MET A 1 392 ? -7.273 29.859 20.453 1 97.81 392 MET A CA 1
ATOM 2902 C C . MET A 1 392 ? -8.438 29.609 21.406 1 97.81 392 MET A C 1
ATOM 2904 O O . MET A 1 392 ? -8.688 30.406 22.312 1 97.81 392 MET A O 1
ATOM 2908 N N . GLU A 1 393 ? -9.07 28.5 21.172 1 95.94 393 GLU A N 1
ATOM 2909 C CA . GLU A 1 393 ? -10.211 28.141 22 1 95.94 393 GLU A CA 1
ATOM 2910 C C . GLU A 1 393 ? -9.812 28.016 23.469 1 95.94 393 GLU A C 1
ATOM 2912 O O . GLU A 1 393 ? -10.531 28.484 24.359 1 95.94 393 GLU A O 1
ATOM 2917 N N . ALA A 1 394 ? -8.734 27.375 23.734 1 96.19 394 ALA A N 1
ATOM 2918 C CA . ALA A 1 394 ? -8.258 27.203 25.109 1 96.19 394 ALA A CA 1
ATOM 2919 C C . ALA A 1 394 ? -8.031 28.547 25.781 1 96.19 394 ALA A C 1
ATOM 2921 O O . ALA A 1 394 ? -8.391 28.734 26.953 1 96.19 394 ALA A O 1
ATOM 2922 N N . VAL A 1 395 ? -7.449 29.484 25.078 1 97.75 395 VAL A N 1
ATOM 2923 C CA . VAL A 1 395 ? -7.18 30.828 25.609 1 97.75 395 VAL A CA 1
ATOM 2924 C C . VAL A 1 395 ? -8.492 31.547 25.875 1 97.75 395 VAL A C 1
ATOM 2926 O O . VAL A 1 395 ? -8.68 32.156 26.938 1 97.75 395 VAL A O 1
ATOM 2929 N N . GLN A 1 396 ? -9.344 31.453 24.953 1 97.19 396 GLN A N 1
ATOM 2930 C CA . GLN A 1 396 ? -10.617 32.156 25.031 1 97.19 396 GLN A CA 1
ATOM 2931 C C . GLN A 1 396 ? -11.484 31.594 26.156 1 97.19 396 GLN A C 1
ATOM 2933 O O . GLN A 1 396 ? -12.156 32.344 26.859 1 97.19 396 GLN A O 1
ATOM 2938 N N . LEU A 1 397 ? -11.523 30.312 26.266 1 95.12 397 LEU A N 1
ATOM 2939 C CA . LEU A 1 397 ? -12.258 29.672 27.344 1 95.12 397 LEU A CA 1
ATOM 2940 C C . LEU A 1 397 ? -11.719 30.109 28.703 1 95.12 397 LEU A C 1
ATOM 2942 O O . LEU A 1 397 ? -12.461 30.156 29.688 1 95.12 397 LEU A O 1
ATOM 2946 N N . GLY A 1 398 ? -10.477 30.469 28.75 1 95.56 398 GLY A N 1
ATOM 2947 C CA . GLY A 1 398 ? -9.859 30.953 29.969 1 95.56 398 GLY A CA 1
ATOM 2948 C C . GLY A 1 398 ? -10.055 32.438 30.203 1 95.56 398 GLY A C 1
ATOM 2949 O O . GLY A 1 398 ? -9.555 33 31.172 1 95.56 398 GLY A O 1
ATOM 2950 N N . GLY A 1 399 ? -10.719 33.094 29.297 1 96.38 399 GLY A N 1
ATOM 2951 C CA . GLY A 1 399 ? -11.047 34.5 29.453 1 96.38 399 GLY A CA 1
ATOM 2952 C C . GLY A 1 399 ? -10.141 35.406 28.656 1 96.38 399 GLY A C 1
ATOM 2953 O O . GLY A 1 399 ? -10.289 36.625 28.688 1 96.38 399 GLY A O 1
ATOM 2954 N N . GLY A 1 400 ? -9.203 34.844 27.938 1 97.31 400 GLY A N 1
ATOM 2955 C CA . GLY A 1 400 ? -8.312 35.625 27.109 1 97.31 400 GLY A CA 1
ATOM 2956 C C . GLY A 1 400 ? -8.875 35.938 25.734 1 97.31 400 GLY A C 1
ATOM 2957 O O . GLY A 1 400 ? -10.023 35.594 25.453 1 97.31 400 GLY A O 1
ATOM 2958 N N . GLN A 1 401 ? -8.055 36.625 24.938 1 98.06 401 GLN A N 1
ATOM 2959 C CA . GLN A 1 401 ? -8.391 36.906 23.547 1 98.06 401 GLN A CA 1
ATOM 2960 C C . GLN A 1 401 ? -7.43 36.219 22.594 1 98.06 401 GLN A C 1
ATOM 2962 O O . GLN A 1 401 ? -6.258 36 22.922 1 98.06 401 GLN A O 1
ATOM 2967 N N . ALA A 1 402 ? -7.949 35.844 21.453 1 98.31 402 ALA A N 1
ATOM 2968 C CA . ALA A 1 402 ? -7.117 35.156 20.453 1 98.31 402 ALA A CA 1
ATOM 2969 C C . ALA A 1 402 ? -7.395 35.688 19.047 1 98.31 402 ALA A C 1
ATOM 2971 O O . ALA A 1 402 ? -8.492 36.188 18.766 1 98.31 402 ALA A O 1
ATOM 2972 N N . ALA A 1 403 ? -6.422 35.625 18.188 1 98.31 403 ALA A N 1
ATOM 2973 C CA . ALA A 1 403 ? -6.562 36 16.797 1 98.31 403 ALA A CA 1
ATOM 2974 C C . ALA A 1 403 ? -5.676 35.125 15.898 1 98.31 403 ALA A C 1
ATOM 2976 O O . ALA A 1 403 ? -4.656 34.625 16.344 1 98.31 403 ALA A O 1
ATOM 2977 N N . TYR A 1 404 ? -6.172 34.906 14.781 1 97.75 404 TYR A N 1
ATOM 2978 C CA . TYR A 1 404 ? -5.43 34.312 13.68 1 97.75 404 TYR A CA 1
ATOM 2979 C C . TYR A 1 404 ? -5.293 35.281 12.508 1 97.75 404 TYR A C 1
ATOM 2981 O O . TYR A 1 404 ? -6.293 35.75 11.961 1 97.75 404 TYR A O 1
ATOM 2989 N N . ALA A 1 405 ? -4.07 35.531 12.125 1 97.88 405 ALA A N 1
ATOM 2990 C CA . ALA A 1 405 ? -3.82 36.531 11.086 1 97.88 405 ALA A CA 1
ATOM 2991 C C . ALA A 1 405 ? -3.178 35.906 9.859 1 97.88 405 ALA A C 1
ATOM 2993 O O . ALA A 1 405 ? -2.584 34.812 9.953 1 97.88 405 ALA A O 1
ATOM 2994 N N . LEU A 1 406 ? -3.361 36.594 8.711 1 97.31 406 LEU A N 1
ATOM 2995 C CA . LEU A 1 406 ? -2.684 36.219 7.473 1 97.31 406 LEU A CA 1
ATOM 2996 C C . LEU A 1 406 ? -1.714 37.344 7.047 1 97.31 406 LEU A C 1
ATOM 2998 O O . LEU A 1 406 ? -2.113 38.469 6.883 1 97.31 406 LEU A O 1
ATOM 3002 N N . LEU A 1 407 ? -0.499 36.906 7 1 97.81 407 LEU A N 1
ATOM 300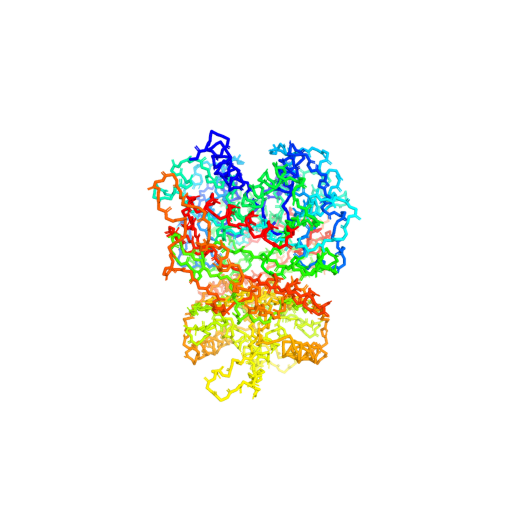3 C CA . LEU A 1 407 ? 0.501 37.781 6.391 1 97.81 407 LEU A CA 1
ATOM 3004 C C . LEU A 1 407 ? 0.572 37.531 4.883 1 97.81 407 LEU A C 1
ATOM 3006 O O . LEU A 1 407 ? 1.021 36.5 4.434 1 97.81 407 LEU A O 1
ATOM 3010 N N . GLY A 1 408 ? 0.171 38.531 4.156 1 96.81 408 GLY A N 1
ATOM 3011 C CA . GLY A 1 408 ? 0.092 38.375 2.713 1 96.81 408 GLY A CA 1
ATOM 3012 C C . GLY A 1 408 ? 1.446 38.188 2.059 1 96.81 408 GLY A C 1
ATOM 3013 O O . GLY A 1 408 ? 2.436 38.781 2.467 1 96.81 408 GLY A O 1
ATOM 3014 N N . ALA A 1 409 ? 1.467 37.344 1.024 1 96.62 409 ALA A N 1
ATOM 3015 C CA . ALA A 1 409 ? 2.67 37.062 0.245 1 96.62 409 ALA A CA 1
ATOM 3016 C C . ALA A 1 409 ? 2.316 36.562 -1.161 1 96.62 409 ALA A C 1
ATOM 3018 O O . ALA A 1 409 ? 1.378 35.781 -1.341 1 96.62 409 ALA A O 1
ATOM 3019 N N . ASP A 1 410 ? 3.033 37.125 -2.115 1 96.56 410 ASP A N 1
ATOM 3020 C CA . ASP A 1 410 ? 2.928 36.562 -3.459 1 96.56 410 ASP A CA 1
ATOM 3021 C C . ASP A 1 410 ? 3.41 35.125 -3.492 1 96.56 410 ASP A C 1
ATOM 3023 O O . ASP A 1 410 ? 4.473 34.812 -2.955 1 96.56 410 ASP A O 1
ATOM 3027 N N . LEU A 1 411 ? 2.6 34.25 -4.105 1 96.31 411 LEU A N 1
ATOM 3028 C CA . LEU A 1 411 ? 2.945 32.844 -4.184 1 96.31 411 LEU A CA 1
ATOM 3029 C C . LEU A 1 411 ? 3.369 32.469 -5.598 1 96.31 411 LEU A C 1
ATOM 3031 O O . LEU A 1 411 ? 2.787 32.938 -6.574 1 96.31 411 LEU A O 1
ATOM 3035 N N . ALA A 1 412 ? 4.402 31.719 -5.668 1 95.44 412 ALA A N 1
ATOM 3036 C CA . ALA A 1 412 ? 4.816 31.188 -6.961 1 95.44 412 ALA A CA 1
ATOM 3037 C C . ALA A 1 412 ? 3.898 30.047 -7.406 1 95.44 412 ALA A C 1
ATOM 3039 O O . ALA A 1 412 ? 3.666 29.859 -8.602 1 95.44 412 ALA A O 1
ATOM 3040 N N . GLY A 1 413 ? 3.492 29.25 -6.562 1 94.12 413 GLY A N 1
ATOM 3041 C CA . GLY A 1 413 ? 2.514 28.188 -6.703 1 94.12 413 GLY A CA 1
ATOM 3042 C C . GLY A 1 413 ? 1.614 28.031 -5.488 1 94.12 413 GLY A C 1
ATOM 3043 O O . GLY A 1 413 ? 1.949 28.5 -4.398 1 94.12 413 GLY A O 1
ATOM 3044 N N . GLY A 1 414 ? 0.481 27.344 -5.684 1 92.56 414 GLY A N 1
ATOM 3045 C CA . GLY A 1 414 ? -0.465 27.188 -4.59 1 92.56 414 GLY A CA 1
ATOM 3046 C C . GLY A 1 414 ? 0.093 26.375 -3.434 1 92.56 414 GLY A C 1
ATOM 3047 O O . GLY A 1 414 ? 1.052 25.625 -3.604 1 92.56 414 GLY A O 1
ATOM 3048 N N . HIS A 1 415 ? -0.509 26.656 -2.225 1 93.88 415 HIS A N 1
ATOM 3049 C CA . HIS A 1 415 ? -0.146 25.844 -1.075 1 93.88 415 HIS A CA 1
ATOM 3050 C C . HIS A 1 415 ? -0.362 24.359 -1.364 1 93.88 415 HIS A C 1
ATOM 3052 O O . HIS A 1 415 ? -1.309 23.984 -2.062 1 93.88 415 HIS A O 1
ATOM 3058 N N . HIS A 1 416 ? 0.533 23.484 -0.908 1 92.88 416 HIS A N 1
ATOM 3059 C CA . HIS A 1 416 ? 0.452 22.031 -1.04 1 92.88 416 HIS A CA 1
ATOM 3060 C C . HIS A 1 416 ? 0.599 21.609 -2.496 1 92.88 416 HIS A C 1
ATOM 3062 O O . HIS A 1 416 ? -0.123 20.719 -2.963 1 92.88 416 HIS A O 1
ATOM 3068 N N . THR A 1 417 ? 1.369 22.328 -3.236 1 94.06 417 THR A N 1
ATOM 3069 C CA . THR A 1 417 ? 1.757 21.953 -4.59 1 94.06 417 THR A CA 1
ATOM 3070 C C . THR A 1 417 ? 3.275 21.938 -4.73 1 94.06 417 THR A C 1
ATOM 3072 O O . THR A 1 417 ? 3.984 22.594 -3.977 1 94.06 417 THR A O 1
ATOM 3075 N N . PRO A 1 418 ? 3.744 21.203 -5.648 1 96.12 418 PRO A N 1
ATOM 3076 C CA . PRO A 1 418 ? 5.195 21.078 -5.805 1 96.12 418 PRO A CA 1
ATOM 3077 C C . PRO A 1 418 ? 5.875 22.406 -6.113 1 96.12 418 PRO A C 1
ATOM 3079 O O . PRO A 1 418 ? 7.059 22.578 -5.816 1 96.12 418 PRO A O 1
ATOM 3082 N N . HIS A 1 419 ? 5.129 23.375 -6.609 1 96.94 419 HIS A N 1
ATOM 3083 C CA . HIS A 1 419 ? 5.715 24.641 -7.039 1 96.94 419 HIS A CA 1
ATOM 3084 C C . HIS A 1 419 ? 5.5 25.734 -5.988 1 96.94 419 HIS A C 1
ATOM 3086 O O . HIS A 1 419 ? 5.754 26.906 -6.25 1 96.94 419 HIS A O 1
ATOM 3092 N N . PHE A 1 420 ? 5.07 25.344 -4.852 1 96.75 420 PHE A N 1
ATOM 3093 C CA . PHE A 1 420 ? 4.828 26.328 -3.814 1 96.75 420 PHE A CA 1
ATOM 3094 C C . PHE A 1 420 ? 6.117 27.078 -3.463 1 96.75 420 PHE A C 1
ATOM 3096 O O . PHE A 1 420 ? 7.152 26.438 -3.236 1 96.75 420 PHE A O 1
ATOM 3103 N N . ASP A 1 421 ? 6.035 28.312 -3.283 1 97.69 421 ASP A N 1
ATOM 3104 C CA . ASP A 1 421 ? 6.984 29.25 -2.678 1 97.69 421 ASP A CA 1
ATOM 3105 C C . ASP A 1 421 ? 6.348 30.609 -2.449 1 97.69 421 ASP A C 1
ATOM 3107 O O . ASP A 1 421 ? 5.262 30.891 -2.965 1 97.69 421 ASP A O 1
ATOM 3111 N N . PHE A 1 422 ? 6.98 31.406 -1.636 1 97.69 422 PHE A N 1
ATOM 3112 C CA . PHE A 1 422 ? 6.379 32.688 -1.344 1 97.69 422 PHE A CA 1
ATOM 3113 C C . PHE A 1 422 ? 7.426 33.812 -1.41 1 97.69 422 PHE A C 1
ATOM 3115 O O . PHE A 1 422 ? 8.625 33.531 -1.377 1 97.69 422 PHE A O 1
ATOM 3122 N N . ASP A 1 423 ? 6.988 35.031 -1.544 1 97.62 423 ASP A N 1
ATOM 3123 C CA . ASP A 1 423 ? 7.848 36.219 -1.549 1 97.62 423 ASP A CA 1
ATOM 3124 C C . ASP A 1 423 ? 8.5 36.438 -0.185 1 97.62 423 ASP A C 1
ATOM 3126 O O . ASP A 1 423 ? 7.867 36.938 0.743 1 97.62 423 ASP A O 1
ATOM 3130 N N . GLU A 1 424 ? 9.766 36.219 -0.082 1 97.62 424 GLU A N 1
ATOM 3131 C CA . GLU A 1 424 ? 10.492 36.25 1.185 1 97.62 424 GLU A CA 1
ATOM 3132 C C . GLU A 1 424 ? 10.609 37.656 1.735 1 97.62 424 GLU A C 1
ATOM 3134 O O . GLU A 1 424 ? 10.914 37.844 2.914 1 97.62 424 GLU A O 1
ATOM 3139 N N . SER A 1 425 ? 10.352 38.625 0.919 1 95.88 425 SER A N 1
ATOM 3140 C CA . SER A 1 425 ? 10.5 40 1.355 1 95.88 425 SER A CA 1
ATOM 3141 C C . SER A 1 425 ? 9.461 40.375 2.414 1 95.88 425 SER A C 1
ATOM 3143 O O . SER A 1 425 ? 9.609 41.375 3.129 1 95.88 425 SER A O 1
ATOM 3145 N N . VAL A 1 426 ? 8.469 39.531 2.615 1 97.25 426 VAL A N 1
ATOM 3146 C CA . VAL A 1 426 ? 7.391 39.812 3.551 1 97.25 426 VAL A CA 1
ATOM 3147 C C . VAL A 1 426 ? 7.832 39.5 4.977 1 97.25 426 VAL A C 1
ATOM 3149 O O . VAL A 1 426 ? 7.211 39.938 5.941 1 97.25 426 VAL A O 1
ATOM 3152 N N . LEU A 1 427 ? 8.906 38.75 5.133 1 98.12 427 LEU A N 1
ATOM 3153 C CA . LEU A 1 427 ? 9.312 38.25 6.445 1 98.12 427 LEU A CA 1
ATOM 3154 C C . LEU A 1 427 ? 9.719 39.406 7.355 1 98.12 427 LEU A C 1
ATOM 3156 O O . LEU A 1 427 ? 9.328 39.469 8.523 1 98.12 427 LEU A O 1
ATOM 3160 N N . TRP A 1 428 ? 10.469 40.344 6.828 1 96.75 428 TRP A N 1
ATOM 3161 C CA . TRP A 1 428 ? 10.969 41.438 7.668 1 96.75 428 TRP A CA 1
ATOM 3162 C C . TRP A 1 428 ? 9.828 42.312 8.141 1 96.75 428 TRP A C 1
ATOM 3164 O O . TRP A 1 428 ? 9.656 42.531 9.336 1 96.75 428 TRP A O 1
ATOM 3174 N N . PRO A 1 429 ? 8.961 42.844 7.203 1 96.5 429 PRO A N 1
ATOM 3175 C CA . PRO A 1 429 ? 7.805 43.625 7.684 1 96.5 429 PRO A CA 1
ATOM 3176 C C . PRO A 1 429 ? 6.945 42.812 8.672 1 96.5 429 PRO A C 1
ATOM 3178 O O . PRO A 1 429 ? 6.402 43.406 9.617 1 96.5 429 PRO A O 1
ATOM 3181 N N . GLY A 1 430 ? 6.781 41.562 8.438 1 97.94 430 GLY A N 1
ATOM 3182 C CA . GLY A 1 430 ? 6.027 40.719 9.352 1 97.94 430 GLY A CA 1
ATOM 3183 C C . GLY A 1 430 ? 6.617 40.656 10.75 1 97.94 430 GLY A C 1
ATOM 3184 O O . GLY A 1 430 ? 5.895 40.781 11.742 1 97.94 430 GLY A O 1
ATOM 3185 N N . ALA A 1 431 ? 7.93 40.5 10.82 1 97.69 431 ALA A N 1
ATOM 3186 C CA . ALA A 1 431 ? 8.617 40.469 12.109 1 97.69 431 ALA A CA 1
ATOM 3187 C C . ALA A 1 431 ? 8.469 41.781 12.844 1 97.69 431 ALA A C 1
ATOM 3189 O O . ALA A 1 431 ? 8.25 41.812 14.055 1 97.69 431 ALA A O 1
ATOM 3190 N N . LEU A 1 432 ? 8.602 42.844 12.117 1 96.62 432 LEU A N 1
ATOM 3191 C CA . LEU A 1 432 ? 8.453 44.188 12.719 1 96.62 432 LEU A CA 1
ATOM 3192 C C . LEU A 1 432 ? 7.043 44.375 13.25 1 96.62 432 LEU A C 1
ATOM 3194 O O . LEU A 1 432 ? 6.859 44.969 14.328 1 96.62 432 LEU A O 1
ATOM 3198 N N . TRP A 1 433 ? 6.094 43.969 12.523 1 97.62 433 TRP A N 1
ATOM 3199 C CA . TRP A 1 433 ? 4.703 44.062 12.945 1 97.62 433 TRP A CA 1
ATOM 3200 C C . TRP A 1 433 ? 4.469 43.281 14.234 1 97.62 433 TRP A C 1
ATOM 3202 O O . TRP A 1 433 ? 3.881 43.812 15.188 1 97.62 433 TRP A O 1
ATOM 3212 N N . LEU A 1 434 ? 4.941 42.094 14.25 1 98.06 434 LEU A N 1
ATOM 3213 C CA . LEU A 1 434 ? 4.77 41.25 15.438 1 98.06 434 LEU A CA 1
ATOM 3214 C C . LEU A 1 434 ? 5.457 41.875 16.641 1 98.06 434 LEU A C 1
ATOM 3216 O O . LEU A 1 434 ? 4.926 41.844 17.75 1 98.06 434 LEU A O 1
ATOM 3220 N N . ALA A 1 435 ? 6.641 42.438 16.422 1 96.5 435 ALA A N 1
ATOM 3221 C CA . ALA A 1 435 ? 7.348 43.094 17.516 1 96.5 435 ALA A CA 1
ATOM 3222 C C . ALA A 1 435 ? 6.543 44.281 18.031 1 96.5 435 ALA A C 1
ATOM 3224 O O . ALA A 1 435 ? 6.473 44.5 19.25 1 96.5 435 ALA A O 1
ATOM 3225 N N . ALA A 1 436 ? 5.996 45.031 17.125 1 95.94 436 ALA A N 1
ATOM 3226 C CA . ALA A 1 436 ? 5.176 46.188 17.516 1 95.94 436 ALA A CA 1
ATOM 3227 C C . ALA A 1 436 ? 3.949 45.75 18.312 1 95.94 436 ALA A C 1
ATOM 3229 O O . ALA A 1 436 ? 3.537 46.406 19.25 1 95.94 436 ALA A O 1
ATOM 3230 N N . VAL A 1 437 ? 3.377 44.688 17.875 1 96.75 437 VAL A N 1
ATOM 3231 C CA . VAL A 1 437 ? 2.227 44.125 18.562 1 96.75 437 VAL A CA 1
ATOM 3232 C C . VAL A 1 437 ? 2.613 43.75 20 1 96.75 437 VAL A C 1
ATOM 3234 O O . VAL A 1 437 ? 1.889 44.094 20.938 1 96.75 437 VAL A O 1
ATOM 3237 N N . CYS A 1 438 ? 3.75 43.094 20.141 1 95.44 438 CYS A N 1
ATOM 3238 C CA . CYS A 1 438 ? 4.23 42.75 21.469 1 95.44 438 CYS A CA 1
ATOM 3239 C C . CYS A 1 438 ? 4.441 44 22.328 1 95.44 438 CYS A C 1
ATOM 3241 O O . CYS A 1 438 ? 4.09 44 23.516 1 95.44 438 CYS A O 1
ATOM 3243 N N . GLY A 1 439 ? 5.008 45 21.719 1 93.06 439 GLY A N 1
ATOM 3244 C CA . GLY A 1 439 ? 5.203 46.25 22.438 1 93.06 439 GLY A CA 1
ATOM 3245 C C . GLY A 1 439 ? 3.906 46.906 22.891 1 93.06 439 GLY A C 1
ATOM 3246 O O . GLY A 1 439 ? 3.82 47.406 24 1 93.06 439 GLY A O 1
ATOM 3247 N N . ARG A 1 440 ? 2.965 46.812 22.078 1 92.31 440 ARG A N 1
ATOM 3248 C CA . ARG A 1 440 ? 1.673 47.438 22.375 1 92.31 440 ARG A CA 1
ATOM 3249 C C . ARG A 1 440 ? 0.934 46.656 23.453 1 92.31 440 ARG A C 1
ATOM 3251 O O . ARG A 1 440 ? 0.255 47.25 24.297 1 92.31 440 ARG A O 1
ATOM 3258 N N . LEU A 1 441 ? 1.004 45.406 23.406 1 91.62 441 LEU A N 1
ATOM 3259 C CA . LEU A 1 441 ? 0.228 44.562 24.312 1 91.62 441 LEU A CA 1
ATOM 3260 C C . LEU A 1 441 ? 0.949 44.375 25.641 1 91.62 441 LEU A C 1
ATOM 3262 O O . LEU A 1 441 ? 0.313 44.125 26.672 1 91.62 441 LEU A O 1
ATOM 3266 N N . CYS A 1 442 ? 2.238 44.5 25.656 1 85.69 442 CYS A N 1
ATOM 3267 C CA . CYS A 1 442 ? 3.006 44.219 26.875 1 85.69 442 CYS A CA 1
ATOM 3268 C C . CYS A 1 442 ? 3.697 45.469 27.391 1 85.69 442 CYS A C 1
ATOM 3270 O O . CYS A 1 442 ? 4.422 45.406 28.375 1 85.69 442 CYS A O 1
ATOM 3272 N N . GLY A 1 443 ? 3.561 46.531 26.672 1 76.06 443 GLY A N 1
ATOM 3273 C CA . GLY A 1 443 ? 4.176 47.781 27.141 1 76.06 443 GLY A CA 1
ATOM 3274 C C . GLY A 1 443 ? 3.299 48.531 28.109 1 76.06 443 GLY A C 1
ATOM 3275 O O . GLY A 1 443 ? 2.104 48.281 28.234 1 76.06 443 GLY A O 1
ATOM 3276 N N . MET B 1 1 ? 22.844 -49.469 -9.031 1 64.19 1 MET B N 1
ATOM 3277 C CA . MET B 1 1 ? 22.922 -48.25 -9.836 1 64.19 1 MET B CA 1
ATOM 3278 C C . MET B 1 1 ? 24.328 -48.031 -10.398 1 64.19 1 MET B C 1
ATOM 3280 O O . MET B 1 1 ? 25.312 -48.156 -9.664 1 64.19 1 MET B O 1
ATOM 3284 N N . ASN B 1 2 ? 24.453 -47.969 -11.641 1 76.56 2 ASN B N 1
ATOM 3285 C CA . ASN B 1 2 ? 25.781 -47.781 -12.234 1 76.56 2 ASN B CA 1
ATOM 3286 C C . ASN B 1 2 ? 26.297 -46.375 -11.992 1 76.56 2 ASN B C 1
ATOM 3288 O O . ASN B 1 2 ? 25.578 -45.531 -11.461 1 76.56 2 ASN B O 1
ATOM 3292 N N . ARG B 1 3 ? 27.547 -46.219 -12.117 1 77.69 3 ARG B N 1
ATOM 3293 C CA . ARG B 1 3 ? 28.234 -44.969 -11.805 1 77.69 3 ARG B CA 1
ATOM 3294 C C . ARG B 1 3 ? 27.578 -43.781 -12.531 1 77.69 3 ARG B C 1
ATOM 3296 O O . ARG B 1 3 ? 27.406 -42.719 -11.945 1 77.69 3 ARG B O 1
ATOM 3303 N N . THR B 1 4 ? 27.188 -43.969 -13.633 1 85.75 4 THR B N 1
ATOM 3304 C CA . THR B 1 4 ? 26.578 -42.938 -14.438 1 85.75 4 THR B CA 1
ATOM 3305 C C . THR B 1 4 ? 25.219 -42.531 -13.867 1 85.75 4 THR B C 1
ATOM 3307 O O . THR B 1 4 ? 24.891 -41.344 -13.812 1 85.75 4 THR B O 1
ATOM 3310 N N . ASP B 1 5 ? 24.562 -43.5 -13.336 1 91.19 5 ASP B N 1
ATOM 3311 C CA . ASP B 1 5 ? 23.25 -43.219 -12.727 1 91.19 5 ASP B CA 1
ATOM 3312 C C . ASP B 1 5 ? 23.422 -42.469 -11.398 1 91.19 5 ASP B C 1
ATOM 3314 O O . ASP B 1 5 ? 22.641 -41.562 -11.094 1 91.19 5 ASP B O 1
ATOM 3318 N N . ALA B 1 6 ? 24.406 -42.844 -10.68 1 92.88 6 ALA B N 1
ATOM 3319 C CA . ALA B 1 6 ? 24.672 -42.188 -9.406 1 92.88 6 ALA B CA 1
ATOM 3320 C C . ALA B 1 6 ? 25.062 -40.75 -9.602 1 92.88 6 ALA B C 1
ATOM 3322 O O . ALA B 1 6 ? 24.656 -39.875 -8.82 1 92.88 6 ALA B O 1
ATOM 3323 N N . GLU B 1 7 ? 25.844 -40.5 -10.602 1 95.06 7 GLU B N 1
ATOM 3324 C CA . GLU B 1 7 ? 26.25 -39.125 -10.914 1 95.06 7 GLU B CA 1
ATOM 3325 C C . GLU B 1 7 ? 25.078 -38.281 -11.352 1 95.06 7 GLU B C 1
ATOM 3327 O O . GLU B 1 7 ? 24.969 -37.125 -10.969 1 95.06 7 GLU B O 1
ATOM 3332 N N . LEU B 1 8 ? 24.234 -38.906 -12.117 1 96.31 8 LEU B N 1
ATOM 3333 C CA . LEU B 1 8 ? 23.062 -38.156 -12.57 1 96.31 8 LEU B CA 1
ATOM 3334 C C . LEU B 1 8 ? 22.109 -37.906 -11.414 1 96.31 8 LEU B C 1
ATOM 3336 O O . LEU B 1 8 ? 21.516 -36.812 -11.32 1 96.31 8 LEU B O 1
ATOM 3340 N N . ALA B 1 9 ? 21.969 -38.875 -10.555 1 96.62 9 ALA B N 1
ATOM 3341 C CA . ALA B 1 9 ? 21.141 -38.688 -9.367 1 96.62 9 ALA B CA 1
ATOM 3342 C C . ALA B 1 9 ? 21.656 -37.531 -8.508 1 96.62 9 ALA B C 1
ATOM 3344 O O . ALA B 1 9 ? 20.875 -36.719 -8.008 1 96.62 9 ALA B O 1
ATOM 3345 N N . ALA B 1 10 ? 22.906 -37.469 -8.367 1 97.62 10 ALA B N 1
ATOM 3346 C CA . ALA B 1 10 ? 23.531 -36.375 -7.621 1 97.62 10 ALA B CA 1
ATOM 3347 C C . ALA B 1 10 ? 23.344 -35.031 -8.336 1 97.62 10 ALA B C 1
ATOM 3349 O O . ALA B 1 10 ? 23.172 -34 -7.691 1 97.62 10 ALA B O 1
ATOM 3350 N N . ALA B 1 11 ? 23.359 -35.094 -9.672 1 97.88 11 ALA B N 1
ATOM 3351 C CA . ALA B 1 11 ? 23.172 -33.875 -10.461 1 97.88 11 ALA B CA 1
ATOM 3352 C C . ALA B 1 11 ? 21.766 -33.312 -10.266 1 97.88 11 ALA B C 1
ATOM 3354 O O . ALA B 1 11 ? 21.594 -32.094 -10.219 1 97.88 11 ALA B O 1
ATOM 3355 N N . LEU B 1 12 ? 20.797 -34.156 -10.125 1 98.56 12 LEU B N 1
ATOM 3356 C CA . LEU B 1 12 ? 19.422 -33.719 -9.891 1 98.56 12 LEU B CA 1
ATOM 3357 C C . LEU B 1 12 ? 19.344 -32.875 -8.617 1 98.56 12 LEU B C 1
ATOM 3359 O O . LEU B 1 12 ? 18.703 -31.828 -8.594 1 98.56 12 LEU B O 1
ATOM 3363 N N . ILE B 1 13 ? 19.984 -33.344 -7.602 1 98.5 13 ILE B N 1
ATOM 3364 C CA . ILE B 1 13 ? 19.984 -32.656 -6.312 1 98.5 13 ILE B CA 1
ATOM 3365 C C . ILE B 1 13 ? 20.719 -31.312 -6.43 1 98.5 13 ILE B C 1
ATOM 3367 O O . ILE B 1 13 ? 20.234 -30.297 -5.934 1 98.5 13 ILE B O 1
ATOM 3371 N N . THR B 1 14 ? 21.797 -31.344 -7.121 1 98.5 14 THR B N 1
ATOM 3372 C CA . THR B 1 14 ? 22.594 -30.141 -7.316 1 98.5 14 THR B CA 1
ATOM 3373 C C . THR B 1 14 ? 21.797 -29.094 -8.094 1 98.5 14 THR B C 1
ATOM 3375 O O . THR B 1 14 ? 21.781 -27.922 -7.723 1 98.5 14 THR B O 1
ATOM 3378 N N . TRP B 1 15 ? 21.156 -29.5 -9.18 1 98.75 15 TRP B N 1
ATOM 3379 C CA . TRP B 1 15 ? 20.359 -28.578 -9.977 1 98.75 15 TRP B CA 1
ATOM 3380 C C . TRP B 1 15 ? 19.219 -28 -9.141 1 98.75 15 TRP B C 1
ATOM 3382 O O . TRP B 1 15 ? 18.969 -26.797 -9.18 1 98.75 15 TRP B O 1
ATOM 3392 N N . ARG B 1 16 ? 18.516 -28.875 -8.391 1 98.81 16 ARG B N 1
ATOM 3393 C CA . ARG B 1 16 ? 17.406 -28.422 -7.562 1 98.81 16 ARG B CA 1
ATOM 3394 C C . ARG B 1 16 ? 17.859 -27.391 -6.551 1 98.81 16 ARG B C 1
ATOM 3396 O O . ARG B 1 16 ? 17.203 -26.359 -6.363 1 98.81 16 ARG B O 1
ATOM 3403 N N . ARG B 1 17 ? 19.016 -27.609 -5.969 1 98.69 17 ARG B N 1
ATOM 3404 C CA . ARG B 1 17 ? 19.5 -26.719 -4.926 1 98.69 17 ARG B CA 1
ATOM 3405 C C . ARG B 1 17 ? 20 -25.406 -5.516 1 98.69 17 ARG B C 1
ATOM 3407 O O . ARG B 1 17 ? 19.844 -24.344 -4.906 1 98.69 17 ARG B O 1
ATOM 3414 N N . GLU B 1 18 ? 20.531 -25.469 -6.727 1 98.56 18 GLU B N 1
ATOM 3415 C CA . GLU B 1 18 ? 20.922 -24.234 -7.406 1 98.56 18 GLU B CA 1
ATOM 3416 C C . GLU B 1 18 ? 19.688 -23.406 -7.777 1 98.56 18 GLU B C 1
ATOM 3418 O O . GLU B 1 18 ? 19.688 -22.188 -7.637 1 98.56 18 GLU B O 1
ATOM 3423 N N . LEU B 1 19 ? 18.703 -24.062 -8.266 1 98.75 19 LEU B N 1
ATOM 3424 C CA . LEU B 1 19 ? 17.453 -23.406 -8.594 1 98.75 19 LEU B CA 1
ATOM 3425 C C . LEU B 1 19 ? 16.797 -22.812 -7.352 1 98.75 19 LEU B C 1
ATOM 3427 O O . LEU B 1 19 ? 16.266 -21.703 -7.398 1 98.75 19 LEU B O 1
ATOM 3431 N N . HIS B 1 20 ? 16.875 -23.516 -6.25 1 98.75 20 HIS B N 1
ATOM 3432 C CA . HIS B 1 20 ? 16.312 -23.062 -4.984 1 98.75 20 HIS B CA 1
ATOM 3433 C C . HIS B 1 20 ? 16.984 -21.781 -4.512 1 98.75 20 HIS B C 1
ATOM 3435 O O . HIS B 1 20 ? 16.328 -20.891 -3.965 1 98.75 20 HIS B O 1
ATOM 3441 N N . ARG B 1 21 ? 18.234 -21.625 -4.746 1 98.06 21 ARG B N 1
ATOM 3442 C CA . ARG B 1 21 ? 19.031 -20.469 -4.332 1 98.06 21 ARG B CA 1
ATOM 3443 C C . ARG B 1 21 ? 18.641 -19.234 -5.133 1 98.06 21 ARG B C 1
ATOM 3445 O O . ARG B 1 21 ? 18.859 -18.109 -4.684 1 98.06 21 ARG B O 1
ATOM 3452 N N . HIS B 1 22 ? 18.078 -19.5 -6.348 1 98.38 22 HIS B N 1
ATOM 3453 C CA . HIS B 1 22 ? 17.797 -18.391 -7.258 1 98.38 22 HIS B CA 1
ATOM 3454 C C . HIS B 1 22 ? 16.312 -18.328 -7.598 1 98.38 22 HIS B C 1
ATOM 3456 O O . HIS B 1 22 ? 15.93 -18.422 -8.766 1 98.38 22 HIS B O 1
ATOM 3462 N N . PRO B 1 23 ? 15.508 -18.078 -6.555 1 98.56 23 PRO B N 1
ATOM 3463 C CA . PRO B 1 23 ? 14.07 -18.031 -6.824 1 98.56 23 PRO B CA 1
ATOM 3464 C C . PRO B 1 23 ? 13.672 -16.812 -7.637 1 98.56 23 PRO B C 1
ATOM 3466 O O . PRO B 1 23 ? 14.203 -15.711 -7.418 1 98.56 23 PRO B O 1
ATOM 3469 N N . GLU B 1 24 ? 12.805 -16.984 -8.625 1 98.56 24 GLU B N 1
ATOM 3470 C CA . GLU B 1 24 ? 12.227 -15.93 -9.438 1 98.56 24 GLU B CA 1
ATOM 3471 C C . GLU B 1 24 ? 10.719 -16.109 -9.578 1 98.56 24 GLU B C 1
ATOM 3473 O O . GLU B 1 24 ? 10.227 -17.219 -9.781 1 98.56 24 GLU B O 1
ATOM 3478 N N . THR B 1 25 ? 9.977 -15.031 -9.461 1 98 25 THR B N 1
ATOM 3479 C CA . THR B 1 25 ? 8.523 -15.117 -9.555 1 98 25 THR B CA 1
ATOM 3480 C C . THR B 1 25 ? 8.078 -15.25 -11.008 1 98 25 THR B C 1
ATOM 3482 O O . THR B 1 25 ? 8.906 -15.219 -11.922 1 98 25 THR B O 1
ATOM 3485 N N . GLY B 1 26 ? 6.82 -15.438 -11.203 1 98.31 26 GLY B N 1
ATOM 3486 C CA . GLY B 1 26 ? 6.262 -15.641 -12.531 1 98.31 26 GLY B CA 1
ATOM 3487 C C . GLY B 1 26 ? 6.668 -14.562 -13.516 1 98.31 26 GLY B C 1
ATOM 3488 O O . GLY B 1 26 ? 6.617 -13.375 -13.211 1 98.31 26 GLY B O 1
ATOM 3489 N N . TRP B 1 27 ? 7.062 -14.977 -14.688 1 98.38 27 TRP B N 1
ATOM 3490 C CA . TRP B 1 27 ? 7.449 -14.18 -15.836 1 98.38 27 TRP B CA 1
ATOM 3491 C C . TRP B 1 27 ? 8.82 -13.539 -15.625 1 98.38 27 TRP B C 1
ATOM 3493 O O . TRP B 1 27 ? 9.375 -12.922 -16.531 1 98.38 27 TRP B O 1
ATOM 3503 N N . THR B 1 28 ? 9.375 -13.68 -14.43 1 98.5 28 THR B N 1
ATOM 3504 C CA . THR B 1 28 ? 10.688 -13.094 -14.172 1 98.5 28 THR B CA 1
ATOM 3505 C C . THR B 1 28 ? 11.758 -14.172 -14.094 1 98.5 28 THR B C 1
ATOM 3507 O O . THR B 1 28 ? 12.852 -13.938 -13.578 1 98.5 28 THR B O 1
ATOM 3510 N N . GLU B 1 29 ? 11.477 -15.336 -14.578 1 98.75 29 GLU B N 1
ATOM 3511 C CA . GLU B 1 29 ? 12.367 -16.484 -14.43 1 98.75 29 GLU B CA 1
ATOM 3512 C C . GLU B 1 29 ? 13.5 -16.438 -15.445 1 98.75 29 GLU B C 1
ATOM 3514 O O . GLU B 1 29 ? 13.758 -17.422 -16.141 1 98.75 29 GLU B O 1
ATOM 3519 N N . PHE B 1 30 ? 14.203 -15.336 -15.469 1 98.81 30 PHE B N 1
ATOM 3520 C CA . PHE B 1 30 ? 15.266 -15.148 -16.453 1 98.81 30 PHE B CA 1
ATOM 3521 C C . PHE B 1 30 ? 16.453 -16.047 -16.125 1 98.81 30 PHE B C 1
ATOM 3523 O O . PHE B 1 30 ? 16.953 -16.75 -17 1 98.81 30 PHE B O 1
ATOM 3530 N N . TRP B 1 31 ? 16.922 -16 -14.93 1 98.88 31 TRP B N 1
ATOM 3531 C CA . TRP B 1 31 ? 18.047 -16.828 -14.539 1 98.88 31 TRP B CA 1
ATOM 3532 C C . TRP B 1 31 ? 17.719 -18.297 -14.656 1 98.88 31 TRP B C 1
ATOM 3534 O O . TRP B 1 31 ? 18.5 -19.078 -15.211 1 98.88 31 TRP B O 1
ATOM 3544 N N . THR B 1 32 ? 16.562 -18.656 -14.172 1 98.88 32 THR B N 1
ATOM 3545 C CA . THR B 1 32 ? 16.125 -20.047 -14.18 1 98.88 32 THR B CA 1
ATOM 3546 C C . THR B 1 32 ? 16.047 -20.578 -15.609 1 98.88 32 THR B C 1
ATOM 3548 O O . THR B 1 32 ? 16.484 -21.703 -15.883 1 98.88 32 THR B O 1
ATOM 3551 N N . THR B 1 33 ? 15.422 -19.781 -16.469 1 98.88 33 THR B N 1
ATOM 3552 C CA . THR B 1 33 ? 15.32 -20.172 -17.875 1 98.88 33 THR B CA 1
ATOM 3553 C C . THR B 1 33 ? 16.703 -20.359 -18.484 1 98.88 33 THR B C 1
ATOM 3555 O O . THR B 1 33 ? 16.969 -21.359 -19.172 1 98.88 33 THR B O 1
ATOM 3558 N N . ALA B 1 34 ? 17.578 -19.422 -18.219 1 98.88 34 ALA B N 1
ATOM 3559 C CA . ALA B 1 34 ? 18.922 -19.484 -18.766 1 98.88 34 ALA B CA 1
ATOM 3560 C C . ALA B 1 34 ? 19.672 -20.703 -18.219 1 98.88 34 ALA B C 1
ATOM 3562 O O . ALA B 1 34 ? 20.359 -21.406 -18.969 1 98.88 34 ALA B O 1
ATOM 3563 N N . PHE B 1 35 ? 19.547 -20.922 -16.953 1 98.81 35 PHE B N 1
ATOM 3564 C CA . PHE B 1 35 ? 20.203 -22.047 -16.297 1 98.81 35 PHE B CA 1
ATOM 3565 C C . PHE B 1 35 ? 19.75 -23.359 -16.906 1 98.81 35 PHE B C 1
ATOM 3567 O O . PHE B 1 35 ? 20.578 -24.188 -17.281 1 98.81 35 PHE B O 1
ATOM 3574 N N . ALA B 1 36 ? 18.422 -23.562 -17 1 98.88 36 ALA B N 1
ATOM 3575 C CA . ALA B 1 36 ? 17.875 -24.797 -17.547 1 98.88 36 ALA B CA 1
ATOM 3576 C C . ALA B 1 36 ? 18.281 -24.969 -19.016 1 98.88 36 ALA B C 1
ATOM 3578 O O . ALA B 1 36 ? 18.609 -26.062 -19.453 1 98.88 36 ALA B O 1
ATOM 3579 N N . ALA B 1 37 ? 18.234 -23.875 -19.766 1 98.88 37 ALA B N 1
ATOM 3580 C CA . ALA B 1 37 ? 18.641 -23.922 -21.172 1 98.88 37 ALA B CA 1
ATOM 3581 C C . ALA B 1 37 ? 20.094 -24.359 -21.312 1 98.88 37 ALA B C 1
ATOM 3583 O O . ALA B 1 37 ? 20.438 -25.141 -22.203 1 98.88 37 ALA B O 1
ATOM 3584 N N . ASP B 1 38 ? 20.906 -23.828 -20.484 1 98.69 38 ASP B N 1
ATOM 3585 C CA . ASP B 1 38 ? 22.328 -24.172 -20.516 1 98.69 38 ASP B CA 1
ATOM 3586 C C . ASP B 1 38 ? 22.531 -25.656 -20.234 1 98.69 38 ASP B C 1
ATOM 3588 O O . ASP B 1 38 ? 23.328 -26.312 -20.906 1 98.69 38 ASP B O 1
ATOM 3592 N N . VAL B 1 39 ? 21.938 -26.156 -19.172 1 98.56 39 VAL B N 1
ATOM 3593 C CA . VAL B 1 39 ? 22.031 -27.578 -18.844 1 98.56 39 VAL B CA 1
ATOM 3594 C C . VAL B 1 39 ? 21.562 -28.422 -20.016 1 98.56 39 VAL B C 1
ATOM 3596 O O . VAL B 1 39 ? 22.25 -29.359 -20.438 1 98.56 39 VAL B O 1
ATOM 3599 N N . LEU B 1 40 ? 20.391 -28.078 -20.609 1 98.56 40 LEU B N 1
ATOM 3600 C CA . LEU B 1 40 ? 19.828 -28.844 -21.719 1 98.56 40 LEU B CA 1
ATOM 3601 C C . LEU B 1 40 ? 20.766 -28.797 -22.938 1 98.56 40 LEU B C 1
ATOM 3603 O O . LEU B 1 40 ? 20.953 -29.812 -23.609 1 98.56 40 LEU B O 1
ATOM 3607 N N . HIS B 1 41 ? 21.281 -27.641 -23.156 1 98.19 41 HIS B N 1
ATOM 3608 C CA . HIS B 1 41 ? 22.219 -27.516 -24.266 1 98.19 41 HIS B CA 1
ATOM 3609 C C . HIS B 1 41 ? 23.438 -28.422 -24.062 1 98.19 41 HIS B C 1
ATOM 3611 O O . HIS B 1 41 ? 23.891 -29.062 -25.016 1 98.19 41 HIS B O 1
ATOM 3617 N N . SER B 1 42 ? 23.938 -28.453 -22.906 1 97.75 42 SER B N 1
ATOM 3618 C CA . SER B 1 42 ? 25.109 -29.281 -22.609 1 97.75 42 SER B CA 1
ATOM 3619 C C . SER B 1 42 ? 24.781 -30.766 -22.766 1 97.75 42 SER B C 1
ATOM 3621 O O . SER B 1 42 ? 25.672 -31.578 -22.984 1 97.75 42 SER B O 1
ATOM 3623 N N . LEU B 1 43 ? 23.531 -31.094 -22.641 1 96.62 43 LEU B N 1
ATOM 3624 C CA . LEU B 1 43 ? 23.094 -32.469 -22.812 1 96.62 43 LEU B CA 1
ATOM 3625 C C . LEU B 1 43 ? 22.828 -32.781 -24.266 1 96.62 43 LEU B C 1
ATOM 3627 O O . LEU B 1 43 ? 22.438 -33.906 -24.609 1 96.62 43 LEU B O 1
ATOM 3631 N N . GLY B 1 44 ? 22.922 -31.797 -25.125 1 95.81 44 GLY B N 1
ATOM 3632 C CA . GLY B 1 44 ? 22.812 -32.031 -26.547 1 95.81 44 GLY B CA 1
ATOM 3633 C C . GLY B 1 44 ? 21.469 -31.609 -27.125 1 95.81 44 GLY B C 1
ATOM 3634 O O . GLY B 1 44 ? 21.156 -31.906 -28.281 1 95.81 44 GLY B O 1
ATOM 3635 N N . TYR B 1 45 ? 20.703 -30.922 -26.406 1 96.94 45 TYR B N 1
ATOM 3636 C CA . TYR B 1 45 ? 19.438 -30.406 -26.906 1 96.94 45 TYR B CA 1
ATOM 3637 C C . TYR B 1 45 ? 19.625 -29.031 -27.547 1 96.94 45 TYR B C 1
ATOM 3639 O O . TYR B 1 45 ? 20.688 -28.406 -27.391 1 96.94 45 TYR B O 1
ATOM 3647 N N . ALA B 1 46 ? 18.625 -28.594 -28.281 1 96.69 46 ALA B N 1
ATOM 3648 C CA . ALA B 1 46 ? 18.531 -27.234 -28.828 1 96.69 46 ALA B CA 1
ATOM 3649 C C . ALA B 1 46 ? 17.297 -26.516 -28.281 1 96.69 46 ALA B C 1
ATOM 3651 O O . ALA B 1 46 ? 16.312 -26.328 -29 1 96.69 46 ALA B O 1
ATOM 3652 N N . PRO B 1 47 ? 17.438 -26.031 -27.109 1 97.75 47 PRO B N 1
ATOM 3653 C CA . PRO B 1 47 ? 16.266 -25.453 -26.469 1 97.75 47 PRO B CA 1
ATOM 3654 C C . PRO B 1 47 ? 15.781 -24.172 -27.156 1 97.75 47 PRO B C 1
ATOM 3656 O O . PRO B 1 47 ? 16.594 -23.391 -27.641 1 97.75 47 PRO B O 1
ATOM 3659 N N . ARG B 1 48 ? 14.461 -23.984 -27.297 1 98.12 48 ARG B N 1
ATOM 3660 C CA . ARG B 1 48 ? 13.82 -22.719 -27.625 1 98.12 48 ARG B CA 1
ATOM 3661 C C . ARG B 1 48 ? 13.336 -22 -26.375 1 98.12 48 ARG B C 1
ATOM 3663 O O . ARG B 1 48 ? 12.773 -22.625 -25.469 1 98.12 48 ARG B O 1
ATOM 3670 N N . VAL B 1 49 ? 13.602 -20.641 -26.344 1 98.5 49 VAL B N 1
ATOM 3671 C CA . VAL B 1 49 ? 13.422 -19.969 -25.062 1 98.5 49 VAL B CA 1
ATOM 3672 C C . VAL B 1 49 ? 12.547 -18.719 -25.25 1 98.5 49 VAL B C 1
ATOM 3674 O O . VAL B 1 49 ? 12.625 -18.047 -26.266 1 98.5 49 VAL B O 1
ATOM 3677 N N . GLY B 1 50 ? 11.75 -18.453 -24.188 1 97.88 50 GLY B N 1
ATOM 3678 C CA . GLY B 1 50 ? 11.055 -17.188 -24.031 1 97.88 50 GLY B CA 1
ATOM 3679 C C . GLY B 1 50 ? 10.172 -16.828 -25.203 1 97.88 50 GLY B C 1
ATOM 3680 O O . GLY B 1 50 ? 9.242 -17.578 -25.547 1 97.88 50 GLY B O 1
ATOM 3681 N N . ARG B 1 51 ? 10.57 -15.75 -25.922 1 96.94 51 ARG B N 1
ATOM 3682 C CA . ARG B 1 51 ? 9.758 -15.195 -27 1 96.94 51 ARG B CA 1
ATOM 3683 C C . ARG B 1 51 ? 9.625 -16.188 -28.141 1 96.94 51 ARG B C 1
ATOM 3685 O O . ARG B 1 51 ? 8.719 -16.078 -28.969 1 96.94 51 ARG B O 1
ATOM 3692 N N . GLU B 1 52 ? 10.453 -17.188 -28.156 1 97.56 52 GLU B N 1
ATOM 3693 C CA . GLU B 1 52 ? 10.438 -18.156 -29.234 1 97.56 52 GLU B CA 1
ATOM 3694 C C . GLU B 1 52 ? 9.289 -19.141 -29.078 1 97.56 52 GLU B C 1
ATOM 3696 O O . GLU B 1 52 ? 8.93 -19.859 -30.016 1 97.56 52 GLU B O 1
ATOM 3701 N N . ILE B 1 53 ? 8.711 -19.188 -27.875 1 97.75 53 ILE B N 1
ATOM 3702 C CA . ILE B 1 53 ? 7.77 -20.281 -27.672 1 97.75 53 ILE B CA 1
ATOM 3703 C C . ILE B 1 53 ? 6.449 -19.734 -27.141 1 97.75 53 ILE B C 1
ATOM 3705 O O . ILE B 1 53 ? 5.438 -20.438 -27.109 1 97.75 53 ILE B O 1
ATOM 3709 N N . LEU B 1 54 ? 6.418 -18.5 -26.719 1 97.81 54 LEU B N 1
ATOM 3710 C CA . LEU B 1 54 ? 5.25 -17.969 -26.031 1 97.81 54 LEU B CA 1
ATOM 3711 C C . LEU B 1 54 ? 4.398 -17.141 -26.984 1 97.81 54 LEU B C 1
ATOM 3713 O O . LEU B 1 54 ? 4.93 -16.406 -27.828 1 97.81 54 LEU B O 1
ATOM 3717 N N . ASN B 1 55 ? 3.098 -17.266 -26.875 1 97.25 55 ASN B N 1
ATOM 3718 C CA . ASN B 1 55 ? 2.191 -16.281 -27.453 1 97.25 55 ASN B CA 1
ATOM 3719 C C . ASN B 1 55 ? 2.158 -15.008 -26.609 1 97.25 55 ASN B C 1
ATOM 3721 O O . ASN B 1 55 ? 1.621 -15 -25.5 1 97.25 55 ASN B O 1
ATOM 3725 N N . PRO B 1 56 ? 2.686 -13.961 -27.125 1 94.62 56 PRO B N 1
ATOM 3726 C CA . PRO B 1 56 ? 2.83 -12.75 -26.312 1 94.62 56 PRO B CA 1
ATOM 3727 C C . PRO B 1 56 ? 1.487 -12.18 -25.859 1 94.62 56 PRO B C 1
ATOM 3729 O O . PRO B 1 56 ? 1.408 -11.523 -24.812 1 94.62 56 PRO B O 1
ATOM 3732 N N . ASP B 1 57 ? 0.425 -12.492 -26.516 1 95 57 ASP B N 1
ATOM 3733 C CA . ASP B 1 57 ? -0.881 -11.891 -26.266 1 95 57 ASP B CA 1
ATOM 3734 C C . ASP B 1 57 ? -1.639 -12.672 -25.188 1 95 57 ASP B C 1
ATOM 3736 O O . ASP B 1 57 ? -2.682 -12.219 -24.703 1 95 57 ASP B O 1
ATOM 3740 N N . GLN B 1 58 ? -1.083 -13.789 -24.781 1 95.75 58 GLN B N 1
ATOM 3741 C CA . GLN B 1 58 ? -1.796 -14.648 -23.828 1 95.75 58 GLN B CA 1
ATOM 3742 C C . GLN B 1 58 ? -1.065 -14.711 -22.5 1 95.75 58 GLN B C 1
ATOM 3744 O O . GLN B 1 58 ? -1.367 -15.57 -21.656 1 95.75 58 GLN B O 1
ATOM 3749 N N . ARG B 1 59 ? -0.088 -13.852 -22.391 1 95.5 59 ARG B N 1
ATOM 3750 C CA . ARG B 1 59 ? 0.564 -13.734 -21.094 1 95.5 59 ARG B CA 1
ATOM 3751 C C . ARG B 1 59 ? -0.295 -12.938 -20.109 1 95.5 59 ARG B C 1
ATOM 3753 O O . ARG B 1 59 ? -0.592 -11.766 -20.359 1 95.5 59 ARG B O 1
ATOM 3760 N N . MET B 1 60 ? -0.687 -13.523 -19.094 1 97.12 60 MET B N 1
ATOM 3761 C CA . MET B 1 60 ? -1.544 -12.859 -18.109 1 97.12 60 MET B CA 1
ATOM 3762 C C . MET B 1 60 ? -0.754 -12.484 -16.859 1 97.12 60 MET B C 1
ATOM 3764 O O . MET B 1 60 ? 0.233 -13.141 -16.531 1 97.12 60 MET B O 1
ATOM 3768 N N . GLY B 1 61 ? -1.247 -11.406 -16.234 1 96.62 61 GLY B N 1
ATOM 3769 C CA . GLY B 1 61 ? -0.624 -10.992 -14.984 1 96.62 61 GLY B CA 1
ATOM 3770 C C . GLY B 1 61 ? 0.836 -10.617 -15.141 1 96.62 61 GLY B C 1
ATOM 3771 O O . GLY B 1 61 ? 1.674 -10.984 -14.32 1 96.62 61 GLY B O 1
ATOM 3772 N N . LEU B 1 62 ? 1.155 -9.938 -16.172 1 96.25 62 LEU B N 1
ATOM 3773 C CA . LEU B 1 62 ? 2.527 -9.516 -16.438 1 96.25 62 LEU B CA 1
ATOM 3774 C C . LEU B 1 62 ? 2.965 -8.438 -15.453 1 96.25 62 LEU B C 1
ATOM 3776 O O . LEU B 1 62 ? 2.23 -7.477 -15.211 1 96.25 62 LEU B O 1
ATOM 3780 N N . PRO B 1 63 ? 4.156 -8.641 -14.883 1 95.38 63 PRO B N 1
ATOM 3781 C CA . PRO B 1 63 ? 4.68 -7.562 -14.047 1 95.38 63 PRO B CA 1
ATOM 3782 C C . PRO B 1 63 ? 4.957 -6.281 -14.836 1 95.38 63 PRO B C 1
ATOM 3784 O O . PRO B 1 63 ? 5.078 -6.32 -16.062 1 95.38 63 PRO B O 1
ATOM 3787 N N . ALA B 1 64 ? 5.055 -5.211 -14.133 1 93.38 64 ALA B N 1
ATOM 3788 C CA . ALA B 1 64 ? 5.414 -3.939 -14.75 1 93.38 64 ALA B CA 1
ATOM 3789 C C . ALA B 1 64 ? 6.773 -4.027 -15.438 1 93.38 64 ALA B C 1
ATOM 3791 O O . ALA B 1 64 ? 7.645 -4.789 -15.008 1 93.38 64 ALA B O 1
ATOM 3792 N N . PRO B 1 65 ? 6.957 -3.211 -16.422 1 94.81 65 PRO B N 1
ATOM 3793 C CA . PRO B 1 65 ? 8.211 -3.254 -17.172 1 94.81 65 PRO B CA 1
ATOM 3794 C C . PRO B 1 65 ? 9.438 -3.041 -16.281 1 94.81 65 PRO B C 1
ATOM 3796 O O . PRO B 1 65 ? 10.461 -3.703 -16.469 1 94.81 65 PRO B O 1
ATOM 3799 N N . ALA B 1 66 ? 9.281 -2.193 -15.312 1 94.5 66 ALA B N 1
ATOM 3800 C CA . ALA B 1 66 ? 10.406 -1.915 -14.422 1 94.5 66 ALA B CA 1
ATOM 3801 C C . ALA B 1 66 ? 10.781 -3.148 -13.602 1 94.5 66 ALA B C 1
ATOM 3803 O O . ALA B 1 66 ? 11.953 -3.375 -13.305 1 94.5 66 ALA B O 1
ATOM 3804 N N . VAL B 1 67 ? 9.781 -3.912 -13.289 1 94.12 67 VAL B N 1
ATOM 3805 C CA . VAL B 1 67 ? 10 -5.133 -12.523 1 94.12 67 VAL B CA 1
ATOM 3806 C C . VAL B 1 67 ? 10.719 -6.168 -13.383 1 94.12 67 VAL B C 1
ATOM 3808 O O . VAL B 1 67 ? 11.664 -6.82 -12.93 1 94.12 67 VAL B O 1
ATOM 3811 N N . LEU B 1 68 ? 10.344 -6.281 -14.594 1 96.5 68 LEU B N 1
ATOM 3812 C CA . LEU B 1 68 ? 10.961 -7.211 -15.531 1 96.5 68 LEU B CA 1
ATOM 3813 C C . LEU B 1 68 ? 12.422 -6.832 -15.781 1 96.5 68 LEU B C 1
ATOM 3815 O O . LEU B 1 68 ? 13.297 -7.699 -15.805 1 96.5 68 LEU B O 1
ATOM 3819 N N . GLU B 1 69 ? 12.617 -5.547 -15.93 1 96.19 69 GLU B N 1
ATOM 3820 C CA . GLU B 1 69 ? 13.969 -5.07 -16.172 1 96.19 69 GLU B CA 1
ATOM 3821 C C . GLU B 1 69 ? 14.883 -5.352 -14.984 1 96.19 69 GLU B C 1
ATOM 3823 O O . GLU B 1 69 ? 16.016 -5.785 -15.164 1 96.19 69 GLU B O 1
ATOM 3828 N N . ARG B 1 70 ? 14.406 -5.078 -13.828 1 96.06 70 ARG B N 1
ATOM 3829 C CA . ARG B 1 70 ? 15.18 -5.355 -12.617 1 96.06 70 ARG B CA 1
ATOM 3830 C C . ARG B 1 70 ? 15.492 -6.844 -12.5 1 96.06 70 ARG B C 1
ATOM 3832 O O . ARG B 1 70 ? 16.594 -7.223 -12.086 1 96.06 70 ARG B O 1
ATOM 3839 N N . ALA B 1 71 ? 14.523 -7.691 -12.836 1 97.25 71 ALA B N 1
ATOM 3840 C CA . ALA B 1 71 ? 14.711 -9.141 -12.773 1 97.25 71 ALA B CA 1
ATOM 3841 C C . ALA B 1 71 ? 15.758 -9.602 -13.773 1 97.25 71 ALA B C 1
ATOM 3843 O O . ALA B 1 71 ? 16.594 -10.461 -13.461 1 97.25 71 ALA B O 1
ATOM 3844 N N . ARG B 1 72 ? 15.727 -9.062 -14.906 1 97.25 72 ARG B N 1
ATOM 3845 C CA . ARG B 1 72 ? 16.703 -9.406 -15.93 1 97.25 72 ARG B CA 1
ATOM 3846 C C . ARG B 1 72 ? 18.109 -9 -15.5 1 97.25 72 ARG B C 1
ATOM 3848 O O . ARG B 1 72 ? 19.062 -9.766 -15.664 1 97.25 72 ARG B O 1
ATOM 3855 N N . GLN B 1 73 ? 18.188 -7.824 -14.977 1 97.31 73 GLN B N 1
ATOM 3856 C CA . GLN B 1 73 ? 19.484 -7.344 -14.508 1 97.31 73 GLN B CA 1
ATOM 3857 C C . GLN B 1 73 ? 20.031 -8.242 -13.398 1 97.31 73 GLN B C 1
ATOM 3859 O O . GLN B 1 73 ? 21.234 -8.523 -13.352 1 97.31 73 GLN B O 1
ATOM 3864 N N . ARG B 1 74 ? 19.188 -8.609 -12.586 1 97.5 74 ARG B N 1
ATOM 3865 C CA . ARG B 1 74 ? 19.578 -9.523 -11.523 1 97.5 74 ARG B CA 1
ATOM 3866 C C . ARG B 1 74 ? 20.125 -10.828 -12.094 1 97.5 74 ARG B C 1
ATOM 3868 O O . ARG B 1 74 ? 21.125 -11.359 -11.609 1 97.5 74 ARG B O 1
ATOM 3875 N N . ALA B 1 75 ? 19.484 -11.352 -13.07 1 98.12 75 ALA B N 1
ATOM 3876 C CA . ALA B 1 75 ? 19.938 -12.586 -13.719 1 98.12 75 ALA B CA 1
ATOM 3877 C C . ALA B 1 75 ? 21.328 -12.422 -14.305 1 98.12 75 ALA B C 1
ATOM 3879 O O . ALA B 1 75 ? 22.172 -13.32 -14.18 1 98.12 75 ALA B O 1
ATOM 3880 N N . VAL B 1 76 ? 21.516 -11.266 -14.883 1 97.56 76 VAL B N 1
ATOM 3881 C CA . VAL B 1 76 ? 22.844 -10.969 -15.438 1 97.56 76 VAL B CA 1
ATOM 3882 C C . VAL B 1 76 ? 23.875 -10.961 -14.32 1 97.56 76 VAL B C 1
ATOM 3884 O O . VAL B 1 76 ? 24.938 -11.578 -14.438 1 97.56 76 VAL B O 1
ATOM 3887 N N . GLN B 1 77 ? 23.531 -10.328 -13.258 1 97.5 77 GLN B N 1
ATOM 3888 C CA . GLN B 1 77 ? 24.453 -10.195 -12.133 1 97.5 77 GLN B CA 1
ATOM 3889 C C . GLN B 1 77 ? 24.75 -11.555 -11.508 1 97.5 77 GLN B C 1
ATOM 3891 O O . GLN B 1 77 ? 25.844 -11.773 -10.984 1 97.5 77 GLN B O 1
ATOM 3896 N N . GLU B 1 78 ? 23.859 -12.422 -11.688 1 97.56 78 GLU B N 1
ATOM 3897 C CA . GLU B 1 78 ? 24.016 -13.727 -11.055 1 97.56 78 GLU B CA 1
ATOM 3898 C C . GLU B 1 78 ? 24.594 -14.75 -12.031 1 97.56 78 GLU B C 1
ATOM 3900 O O . GLU B 1 78 ? 24.578 -15.953 -11.758 1 97.56 78 GLU B O 1
ATOM 3905 N N . GLY B 1 79 ? 24.969 -14.336 -13.164 1 97.19 79 GLY B N 1
ATOM 3906 C CA . GLY B 1 79 ? 25.797 -15.156 -14.039 1 97.19 79 GLY B CA 1
ATOM 3907 C C . GLY B 1 79 ? 25 -15.891 -15.102 1 97.19 79 GLY B C 1
ATOM 3908 O O . GLY B 1 79 ? 25.484 -16.844 -15.703 1 97.19 79 GLY B O 1
ATOM 3909 N N . ALA B 1 80 ? 23.766 -15.5 -15.328 1 97.69 80 ALA B N 1
ATOM 3910 C CA . ALA B 1 80 ? 23.016 -16.125 -16.406 1 97.69 80 ALA B CA 1
ATOM 3911 C C . ALA B 1 80 ? 23.719 -15.938 -17.75 1 97.69 80 ALA B C 1
ATOM 3913 O O . ALA B 1 80 ? 24.25 -14.867 -18.047 1 97.69 80 ALA B O 1
ATOM 3914 N N . ALA B 1 81 ? 23.75 -16.969 -18.547 1 97.31 81 ALA B N 1
ATOM 3915 C CA . ALA B 1 81 ? 24.438 -16.922 -19.828 1 97.31 81 ALA B CA 1
ATOM 3916 C C . ALA B 1 81 ? 23.797 -15.883 -20.75 1 97.31 81 ALA B C 1
ATOM 3918 O O . ALA B 1 81 ? 22.609 -15.969 -21.062 1 97.31 81 ALA B O 1
ATOM 3919 N N . PRO B 1 82 ? 24.562 -14.984 -21.297 1 97.25 82 PRO B N 1
ATOM 3920 C CA . PRO B 1 82 ? 24.031 -13.891 -22.109 1 97.25 82 PRO B CA 1
ATOM 3921 C C . PRO B 1 82 ? 23.297 -14.375 -23.359 1 97.25 82 PRO B C 1
ATOM 3923 O O . PRO B 1 82 ? 22.312 -13.773 -23.781 1 97.25 82 PRO B O 1
ATOM 3926 N N . ARG B 1 83 ? 23.797 -15.383 -23.906 1 97.56 83 ARG B N 1
ATOM 3927 C CA . ARG B 1 83 ? 23.203 -15.883 -25.141 1 97.56 83 ARG B CA 1
ATOM 3928 C C . ARG B 1 83 ? 21.734 -16.219 -24.938 1 97.56 83 ARG B C 1
ATOM 3930 O O . ARG B 1 83 ? 20.891 -15.953 -25.797 1 97.56 83 ARG B O 1
ATOM 3937 N N . TRP B 1 84 ? 21.422 -16.828 -23.812 1 98.31 84 TRP B N 1
ATOM 3938 C CA . TRP B 1 84 ? 20.047 -17.219 -23.547 1 98.31 84 TRP B CA 1
ATOM 3939 C C . TRP B 1 84 ? 19.188 -15.992 -23.234 1 98.31 84 TRP B C 1
ATOM 3941 O O . TRP B 1 84 ? 18.031 -15.906 -23.656 1 98.31 84 TRP B O 1
ATOM 3951 N N . LEU B 1 85 ? 19.766 -15.062 -22.453 1 98 85 LEU B N 1
ATOM 3952 C CA . LEU B 1 85 ? 19.047 -13.836 -22.125 1 98 85 LEU B CA 1
ATOM 3953 C C . LEU B 1 85 ? 18.703 -13.062 -23.391 1 98 85 LEU B C 1
ATOM 3955 O O . LEU B 1 85 ? 17.609 -12.508 -23.516 1 98 85 LEU B O 1
ATOM 3959 N N . GLU B 1 86 ? 19.625 -13.07 -24.328 1 97.81 86 GLU B N 1
ATOM 3960 C CA . GLU B 1 86 ? 19.391 -12.391 -25.609 1 97.81 86 GLU B CA 1
ATOM 3961 C C . GLU B 1 86 ? 18.297 -13.086 -26.406 1 97.81 86 GLU B C 1
ATOM 3963 O O . GLU B 1 86 ? 17.391 -12.43 -26.938 1 97.81 86 GLU B O 1
ATOM 3968 N N . ARG B 1 87 ? 18.312 -14.359 -26.438 1 98 87 ARG B N 1
ATOM 3969 C CA . ARG B 1 87 ? 17.375 -15.125 -27.25 1 98 87 ARG B CA 1
ATOM 3970 C C . ARG B 1 87 ? 15.961 -15.086 -26.656 1 98 87 ARG B C 1
ATOM 3972 O O . ARG B 1 87 ? 14.977 -15 -27.391 1 98 87 ARG B O 1
ATOM 3979 N N . MET B 1 88 ? 15.891 -15.078 -25.344 1 97.5 88 MET B N 1
ATOM 3980 C CA . MET B 1 88 ? 14.57 -15.188 -24.75 1 97.5 88 MET B CA 1
ATOM 3981 C C . MET B 1 88 ? 13.859 -13.836 -24.75 1 97.5 88 MET B C 1
ATOM 3983 O O . MET B 1 88 ? 12.625 -13.781 -24.672 1 97.5 88 MET B O 1
ATOM 3987 N N . GLY B 1 89 ? 14.641 -12.742 -24.922 1 95.44 89 GLY B N 1
ATOM 3988 C CA . GLY B 1 89 ? 14.023 -11.422 -24.859 1 95.44 89 GLY B CA 1
ATOM 3989 C C . GLY B 1 89 ? 13.352 -11.141 -23.531 1 95.44 89 GLY B C 1
ATOM 3990 O O . GLY B 1 89 ? 13.93 -11.398 -22.469 1 95.44 89 GLY B O 1
ATOM 3991 N N . PRO B 1 90 ? 12.156 -10.555 -23.531 1 93.94 90 PRO B N 1
ATOM 3992 C CA . PRO B 1 90 ? 11.492 -10.164 -22.281 1 93.94 90 PRO B CA 1
ATOM 3993 C C . PRO B 1 90 ? 10.602 -11.273 -21.719 1 93.94 90 PRO B C 1
ATOM 3995 O O . PRO B 1 90 ? 9.742 -11.008 -20.875 1 93.94 90 PRO B O 1
ATOM 3998 N N . ALA B 1 91 ? 10.781 -12.461 -22.312 1 96.75 91 ALA B N 1
ATOM 3999 C CA . ALA B 1 91 ? 9.914 -13.555 -21.891 1 96.75 91 ALA B CA 1
ATOM 4000 C C . ALA B 1 91 ? 10.734 -14.742 -21.391 1 96.75 91 ALA B C 1
ATOM 4002 O O . ALA B 1 91 ? 11.914 -14.883 -21.75 1 96.75 91 ALA B O 1
ATOM 4003 N N . THR B 1 92 ? 10.148 -15.555 -20.578 1 98.5 92 THR B N 1
ATOM 4004 C CA . THR B 1 92 ? 10.859 -16.688 -19.984 1 98.5 92 THR B CA 1
ATOM 4005 C C . THR B 1 92 ? 10.164 -18 -20.328 1 98.5 92 THR B C 1
ATOM 4007 O O . THR B 1 92 ? 9.125 -18 -20.984 1 98.5 92 THR B O 1
ATOM 4010 N N . GLY B 1 93 ? 10.711 -19.109 -19.859 1 98.75 93 GLY B N 1
ATOM 4011 C CA . GLY B 1 93 ? 10.258 -20.438 -20.234 1 98.75 93 GLY B CA 1
ATOM 4012 C C . GLY B 1 93 ? 11.062 -21.047 -21.375 1 98.75 93 GLY B C 1
ATOM 4013 O O . GLY B 1 93 ? 11.828 -20.359 -22.047 1 98.75 93 GLY B O 1
ATOM 4014 N N . LEU B 1 94 ? 10.961 -22.359 -21.547 1 98.69 94 LEU B N 1
ATOM 4015 C CA . LEU B 1 94 ? 11.711 -23 -22.609 1 98.69 94 LEU B CA 1
ATOM 4016 C C . LEU B 1 94 ? 11.094 -24.359 -22.969 1 98.69 94 LEU B C 1
ATOM 4018 O O . LEU B 1 94 ? 10.32 -24.922 -22.188 1 98.69 94 LEU B O 1
ATOM 4022 N N . VAL B 1 95 ? 11.414 -24.812 -24.141 1 98 95 VAL B N 1
ATOM 4023 C CA . VAL B 1 95 ? 11.031 -26.141 -24.641 1 98 95 VAL B CA 1
ATOM 4024 C C . VAL B 1 95 ? 12.258 -26.844 -25.219 1 98 95 VAL B C 1
ATOM 4026 O O . VAL B 1 95 ? 13.133 -26.203 -25.812 1 98 95 VAL B O 1
ATOM 4029 N N . ALA B 1 96 ? 12.336 -28.078 -24.953 1 97.38 96 ALA B N 1
ATOM 4030 C CA . ALA B 1 96 ? 13.352 -28.938 -25.562 1 97.38 96 ALA B CA 1
ATOM 4031 C C . ALA B 1 96 ? 12.727 -30.188 -26.172 1 97.38 96 ALA B C 1
ATOM 4033 O O . ALA B 1 96 ? 11.938 -30.875 -25.516 1 97.38 96 ALA B O 1
ATOM 4034 N N . ASP B 1 97 ? 13.07 -30.406 -27.375 1 96.12 97 ASP B N 1
ATOM 4035 C CA . ASP B 1 97 ? 12.586 -31.578 -28.094 1 96.12 97 ASP B CA 1
ATOM 4036 C C . ASP B 1 97 ? 13.672 -32.656 -28.219 1 96.12 97 ASP B C 1
ATOM 4038 O O . ASP B 1 97 ? 14.82 -32.312 -28.547 1 96.12 97 ASP B O 1
ATOM 4042 N N . LEU B 1 98 ? 13.281 -33.844 -27.953 1 93.94 98 LEU B N 1
ATOM 4043 C CA . LEU B 1 98 ? 14.234 -34.938 -28.156 1 93.94 98 LEU B CA 1
ATOM 4044 C C . LEU B 1 98 ? 14.539 -35.125 -29.641 1 93.94 98 LEU B C 1
ATOM 4046 O O . LEU B 1 98 ? 15.695 -35.344 -30.016 1 93.94 98 LEU B O 1
ATOM 4050 N N . HIS B 1 99 ? 13.516 -35.188 -30.453 1 88.94 99 HIS B N 1
ATOM 4051 C CA . HIS B 1 99 ? 13.648 -35.281 -31.906 1 88.94 99 HIS B CA 1
ATOM 4052 C C . HIS B 1 99 ? 13.07 -34.062 -32.594 1 88.94 99 HIS B C 1
ATOM 4054 O O . HIS B 1 99 ? 11.938 -34.062 -33.094 1 88.94 99 HIS B O 1
ATOM 4060 N N . PRO B 1 100 ? 13.953 -33.094 -32.75 1 78.88 100 PRO B N 1
ATOM 4061 C CA . PRO B 1 100 ? 13.453 -31.828 -33.344 1 78.88 100 PRO B CA 1
ATOM 4062 C C . PRO B 1 100 ? 12.938 -31.984 -34.75 1 78.88 100 PRO B C 1
ATOM 4064 O O . PRO B 1 100 ? 13.492 -32.781 -35.531 1 78.88 100 PRO B O 1
ATOM 4067 N N . GLY B 1 101 ? 11.922 -31.25 -35.094 1 73.25 101 GLY B N 1
ATOM 4068 C CA . GLY B 1 101 ? 11.367 -31.312 -36.438 1 73.25 101 GLY B CA 1
ATOM 4069 C C . GLY B 1 101 ? 10.141 -32.188 -36.531 1 73.25 101 GLY B C 1
ATOM 4070 O O . GLY B 1 101 ? 9.359 -32.062 -37.5 1 73.25 101 GLY B O 1
ATOM 4071 N N . ARG B 1 102 ? 10.016 -33.094 -35.531 1 76.25 102 ARG B N 1
ATOM 4072 C CA . ARG B 1 102 ? 8.82 -33.906 -35.469 1 76.25 102 ARG B CA 1
ATOM 4073 C C . ARG B 1 102 ? 7.785 -33.312 -34.531 1 76.25 102 ARG B C 1
ATOM 4075 O O . ARG B 1 102 ? 8.141 -32.625 -33.562 1 76.25 102 ARG B O 1
ATOM 4082 N N . GLU B 1 103 ? 6.547 -33.469 -34.938 1 80 103 GLU B N 1
ATOM 4083 C CA . GLU B 1 103 ? 5.492 -33.062 -34.031 1 80 103 GLU B CA 1
ATOM 4084 C C . GLU B 1 103 ? 5.57 -33.875 -32.719 1 80 103 GLU B C 1
ATOM 4086 O O . GLU B 1 103 ? 5.891 -35.062 -32.719 1 80 103 GLU B O 1
ATOM 4091 N N . PRO B 1 104 ? 5.309 -33.156 -31.703 1 79.56 104 PRO B N 1
ATOM 4092 C CA . PRO B 1 104 ? 5.418 -33.844 -30.422 1 79.56 104 PRO B CA 1
ATOM 4093 C C . PRO B 1 104 ? 4.336 -34.906 -30.25 1 79.56 104 PRO B C 1
ATOM 4095 O O . PRO B 1 104 ? 3.156 -34.656 -30.484 1 79.56 104 PRO B O 1
ATOM 4098 N N . ASP B 1 105 ? 4.762 -36.062 -29.844 1 90.75 105 ASP B N 1
ATOM 4099 C CA . ASP B 1 105 ? 3.848 -37.156 -29.5 1 90.75 105 ASP B CA 1
ATOM 4100 C C . ASP B 1 105 ? 3.523 -37.125 -28.016 1 90.75 105 ASP B C 1
ATOM 4102 O O . ASP B 1 105 ? 2.385 -37.406 -27.625 1 90.75 105 ASP B O 1
ATOM 4106 N N . LEU B 1 106 ? 4.516 -36.812 -27.281 1 96.5 106 LEU B N 1
ATOM 4107 C CA . LEU B 1 106 ? 4.422 -36.75 -25.828 1 96.5 106 LEU B CA 1
ATOM 4108 C C . LEU B 1 106 ? 5.008 -35.438 -25.297 1 96.5 106 LEU B C 1
ATOM 4110 O O . LEU B 1 106 ? 6.145 -35.094 -25.641 1 96.5 106 LEU B O 1
ATOM 4114 N N . VAL B 1 107 ? 4.191 -34.656 -24.562 1 98.19 107 VAL B N 1
ATOM 4115 C CA . VAL B 1 107 ? 4.664 -33.438 -23.922 1 98.19 107 VAL B CA 1
ATOM 4116 C C . VAL B 1 107 ? 4.656 -33.594 -22.406 1 98.19 107 VAL B C 1
ATOM 4118 O O . VAL B 1 107 ? 3.65 -34.031 -21.828 1 98.19 107 VAL B O 1
ATOM 4121 N N . LEU B 1 108 ? 5.75 -33.375 -21.75 1 98.69 108 LEU B N 1
ATOM 4122 C CA . LEU B 1 108 ? 5.844 -33.312 -20.297 1 98.69 108 LEU B CA 1
ATOM 4123 C C . LEU B 1 108 ? 6.094 -31.906 -19.812 1 98.69 108 LEU B C 1
ATOM 4125 O O . LEU B 1 108 ? 6.992 -31.219 -20.312 1 98.69 108 LEU B O 1
ATOM 4129 N N . ARG B 1 109 ? 5.32 -31.453 -18.875 1 98.75 109 ARG B N 1
ATOM 4130 C CA . ARG B 1 109 ? 5.379 -30.078 -18.391 1 98.75 109 ARG B CA 1
ATOM 4131 C C . ARG B 1 109 ? 6.035 -30 -17.016 1 98.75 109 ARG B C 1
ATOM 4133 O O . ARG B 1 109 ? 5.723 -30.781 -16.125 1 98.75 109 ARG B O 1
ATOM 4140 N N . PHE B 1 110 ? 6.934 -29.047 -16.828 1 98.81 110 PHE B N 1
ATOM 4141 C CA . PHE B 1 110 ? 7.609 -28.703 -15.578 1 98.81 110 PHE B CA 1
ATOM 4142 C C . PHE B 1 110 ? 7.547 -27.188 -15.328 1 98.81 110 PHE B C 1
ATOM 4144 O O . PHE B 1 110 ? 7.973 -26.406 -16.172 1 98.81 110 PHE B O 1
ATOM 4151 N N . ASP B 1 111 ? 7.035 -26.766 -14.211 1 98.5 111 ASP B N 1
ATOM 4152 C CA . ASP B 1 111 ? 6.926 -25.344 -13.945 1 98.5 111 ASP B CA 1
ATOM 4153 C C . ASP B 1 111 ? 8.195 -24.812 -13.289 1 98.5 111 ASP B C 1
ATOM 4155 O O . ASP B 1 111 ? 8.984 -25.562 -12.727 1 98.5 111 ASP B O 1
ATOM 4159 N N . LEU B 1 112 ? 8.352 -23.422 -13.367 1 98.75 112 LEU B N 1
ATOM 4160 C CA . LEU B 1 112 ? 9.656 -22.844 -13.094 1 98.75 112 LEU B CA 1
ATOM 4161 C C . LEU B 1 112 ? 9.594 -21.906 -11.891 1 98.75 112 LEU B C 1
ATOM 4163 O O . LEU B 1 112 ? 10.586 -21.734 -11.18 1 98.75 112 LEU B O 1
ATOM 4167 N N . ASP B 1 113 ? 8.469 -21.266 -11.664 1 98.62 113 ASP B N 1
ATOM 4168 C CA . ASP B 1 113 ? 8.461 -20.016 -10.898 1 98.62 113 ASP B CA 1
ATOM 4169 C C . ASP B 1 113 ? 8.414 -20.281 -9.398 1 98.62 113 ASP B C 1
ATOM 4171 O O . ASP B 1 113 ? 8.031 -21.375 -8.969 1 98.62 113 ASP B O 1
ATOM 4175 N N . ALA B 1 114 ? 8.922 -19.281 -8.68 1 98.44 114 ALA B N 1
ATOM 4176 C CA . ALA B 1 114 ? 8.883 -19.266 -7.219 1 98.44 114 ALA B CA 1
ATOM 4177 C C . ALA B 1 114 ? 7.789 -18.328 -6.711 1 98.44 114 ALA B C 1
ATOM 4179 O O . ALA B 1 114 ? 6.848 -18.016 -7.441 1 98.44 114 ALA B O 1
ATOM 4180 N N . LEU B 1 115 ? 7.84 -18.109 -5.414 1 97.38 115 LEU B N 1
ATOM 4181 C CA . LEU B 1 115 ? 6.789 -17.328 -4.77 1 97.38 115 LEU B CA 1
ATOM 4182 C C . LEU B 1 115 ? 7.371 -16.109 -4.066 1 97.38 115 LEU B C 1
ATOM 4184 O O . LEU B 1 115 ? 8.523 -16.125 -3.621 1 97.38 115 LEU B O 1
ATOM 4188 N N . GLU B 1 116 ? 6.582 -15.094 -4.027 1 95.12 116 GLU B N 1
ATOM 4189 C CA . GLU B 1 116 ? 6.926 -13.906 -3.246 1 95.12 116 GLU B CA 1
ATOM 4190 C C . GLU B 1 116 ? 6.586 -14.102 -1.771 1 95.12 116 GLU B C 1
ATOM 4192 O O . GLU B 1 116 ? 5.535 -13.648 -1.308 1 95.12 116 GLU B O 1
ATOM 4197 N N . MET B 1 117 ? 7.504 -14.594 -1.005 1 93.94 117 MET B N 1
ATOM 4198 C CA . MET B 1 117 ? 7.375 -14.812 0.433 1 93.94 117 MET B CA 1
ATOM 4199 C C . MET B 1 117 ? 8.734 -15.086 1.065 1 93.94 117 MET B C 1
ATOM 4201 O O . MET B 1 117 ? 9.672 -15.5 0.38 1 93.94 117 MET B O 1
ATOM 4205 N N . PRO B 1 118 ? 8.781 -14.883 2.299 1 95.56 118 PRO B N 1
ATOM 4206 C CA . PRO B 1 118 ? 10.055 -15.18 2.955 1 95.56 118 PRO B CA 1
ATOM 4207 C C . PRO B 1 118 ? 10.281 -16.672 3.166 1 95.56 118 PRO B C 1
ATOM 4209 O O . PRO B 1 118 ? 9.32 -17.453 3.207 1 95.56 118 PRO B O 1
ATOM 4212 N N . GLU B 1 119 ? 11.508 -17.047 3.242 1 97.62 119 GLU B N 1
ATOM 4213 C CA . GLU B 1 119 ? 11.914 -18.391 3.617 1 97.62 119 GLU B CA 1
ATOM 4214 C C . GLU B 1 119 ? 12.43 -18.438 5.051 1 97.62 119 GLU B C 1
ATOM 4216 O O . GLU B 1 119 ? 13.078 -17.5 5.512 1 97.62 119 GLU B O 1
ATOM 4221 N N . ALA B 1 120 ? 12.055 -19.531 5.672 1 96.44 120 ALA B N 1
ATOM 4222 C CA . ALA B 1 120 ? 12.547 -19.719 7.035 1 96.44 120 ALA B CA 1
ATOM 4223 C C . ALA B 1 120 ? 14.07 -19.766 7.062 1 96.44 120 ALA B C 1
ATOM 4225 O O . ALA B 1 120 ? 14.703 -20.266 6.129 1 96.44 120 ALA B O 1
ATOM 4226 N N . ASP B 1 121 ? 14.641 -19.312 8.094 1 94.31 121 ASP B N 1
ATOM 4227 C CA . ASP B 1 121 ? 16.094 -19.266 8.195 1 94.31 121 ASP B CA 1
ATOM 4228 C C . ASP B 1 121 ? 16.594 -19.953 9.461 1 94.31 121 ASP B C 1
ATOM 4230 O O . ASP B 1 121 ? 17.766 -19.828 9.82 1 94.31 121 ASP B O 1
ATOM 4234 N N . ASP B 1 122 ? 15.789 -20.656 10.086 1 93.94 122 ASP B N 1
ATOM 4235 C CA . ASP B 1 122 ? 16.188 -21.312 11.328 1 93.94 122 ASP B CA 1
ATOM 4236 C C . ASP B 1 122 ? 16.938 -22.609 11.047 1 93.94 122 ASP B C 1
ATOM 4238 O O . ASP B 1 122 ? 16.953 -23.094 9.914 1 93.94 122 ASP B O 1
ATOM 4242 N N . ALA B 1 123 ? 17.562 -23.25 12.055 1 92.38 123 ALA B N 1
ATOM 4243 C CA . ALA B 1 123 ? 18.453 -24.391 11.938 1 92.38 123 ALA B CA 1
ATOM 4244 C C . ALA B 1 123 ? 17.688 -25.656 11.539 1 92.38 123 ALA B C 1
ATOM 4246 O O . ALA B 1 123 ? 18.25 -26.594 11 1 92.38 123 ALA B O 1
ATOM 4247 N N . GLY B 1 124 ? 16.453 -25.672 11.75 1 94.06 124 GLY B N 1
ATOM 4248 C CA . GLY B 1 124 ? 15.641 -26.812 11.398 1 94.06 124 GLY B CA 1
ATOM 4249 C C . GLY B 1 124 ? 15.25 -26.859 9.93 1 94.06 124 GLY B C 1
ATOM 4250 O O . GLY B 1 124 ? 14.82 -27.891 9.422 1 94.06 124 GLY B O 1
ATOM 4251 N N . HIS B 1 125 ? 15.422 -25.766 9.266 1 96.88 125 HIS B N 1
ATOM 4252 C CA . HIS B 1 125 ? 15.109 -25.672 7.844 1 96.88 125 HIS B CA 1
ATOM 4253 C C . HIS B 1 125 ? 16.297 -26.094 6.984 1 96.88 125 HIS B C 1
ATOM 4255 O O . HIS B 1 125 ? 17.328 -25.438 6.98 1 96.88 125 HIS B O 1
ATOM 4261 N N . LEU B 1 126 ? 16.203 -27.188 6.277 1 96.62 126 LEU B N 1
ATOM 4262 C CA . LEU B 1 126 ? 17.281 -27.875 5.582 1 96.62 126 LEU B CA 1
ATOM 4263 C C . LEU B 1 126 ? 18.016 -26.906 4.641 1 96.62 126 LEU B C 1
ATOM 4265 O O . LEU B 1 126 ? 19.25 -26.859 4.637 1 96.62 126 LEU B O 1
ATOM 4269 N N . PRO B 1 127 ? 17.297 -26.094 3.83 1 97.44 127 PRO B N 1
ATOM 4270 C CA . PRO B 1 127 ? 18.016 -25.172 2.939 1 97.44 127 PRO B CA 1
ATOM 4271 C C . PRO B 1 127 ? 18.938 -24.219 3.693 1 97.44 127 PRO B C 1
ATOM 4273 O O . PRO B 1 127 ? 20.047 -23.938 3.236 1 97.44 127 PRO B O 1
ATOM 4276 N N . ALA B 1 128 ? 18.438 -23.766 4.766 1 96.69 128 ALA B N 1
ATOM 4277 C CA . ALA B 1 128 ? 19.281 -22.891 5.582 1 96.69 128 ALA B CA 1
ATOM 4278 C C . ALA B 1 128 ? 20.453 -23.656 6.164 1 96.69 128 ALA B C 1
ATOM 4280 O O . ALA B 1 128 ? 21.594 -23.172 6.121 1 96.69 128 ALA B O 1
ATOM 4281 N N . ARG B 1 129 ? 20.203 -24.812 6.684 1 96.38 129 ARG B N 1
ATOM 4282 C CA . ARG B 1 129 ? 21.219 -25.609 7.355 1 96.38 129 ARG B CA 1
ATOM 4283 C C . ARG B 1 129 ? 22.297 -26.047 6.379 1 96.38 129 ARG B C 1
ATOM 4285 O O . ARG B 1 129 ? 23.484 -26.078 6.727 1 96.38 129 ARG B O 1
ATOM 4292 N N . GLU B 1 130 ? 21.922 -26.406 5.203 1 96.81 130 GLU B N 1
ATOM 4293 C CA . GLU B 1 130 ? 22.875 -26.953 4.238 1 96.81 130 GLU B CA 1
ATOM 4294 C C . GLU B 1 130 ? 23.328 -25.891 3.242 1 96.81 130 GLU B C 1
ATOM 4296 O O . GLU B 1 130 ? 24.062 -26.203 2.291 1 96.81 130 GLU B O 1
ATOM 4301 N N . GLY B 1 131 ? 22.828 -24.672 3.33 1 96.19 131 GLY B N 1
ATOM 4302 C CA . GLY B 1 131 ? 23.422 -23.547 2.639 1 96.19 131 GLY B CA 1
ATOM 4303 C C . GLY B 1 131 ? 22.875 -23.344 1.236 1 96.19 131 GLY B C 1
ATOM 4304 O O . GLY B 1 131 ? 23.609 -22.953 0.325 1 96.19 131 GLY B O 1
ATOM 4305 N N . PHE B 1 132 ? 21.578 -23.672 0.978 1 97.75 132 PHE B N 1
ATOM 4306 C CA . PHE B 1 132 ? 21.031 -23.422 -0.355 1 97.75 132 PHE B CA 1
ATOM 4307 C C . PHE B 1 132 ? 19.703 -22.688 -0.276 1 97.75 132 PHE B C 1
ATOM 4309 O O . PHE B 1 132 ? 18.875 -22.797 -1.181 1 97.75 132 PHE B O 1
ATOM 4316 N N . ALA B 1 133 ? 19.531 -21.984 0.842 1 97.69 133 ALA B N 1
ATOM 4317 C CA . ALA B 1 133 ? 18.359 -21.141 0.978 1 97.69 133 ALA B CA 1
ATOM 4318 C C . ALA B 1 133 ? 18.375 -20.016 -0.052 1 97.69 133 ALA B C 1
ATOM 4320 O O . ALA B 1 133 ? 19.422 -19.719 -0.641 1 97.69 133 ALA B O 1
ATOM 4321 N N . SER B 1 134 ? 17.219 -19.422 -0.245 1 98.19 134 SER B N 1
ATOM 4322 C CA . SER B 1 134 ? 17.062 -18.312 -1.185 1 98.19 134 SER B CA 1
ATOM 4323 C C . SER B 1 134 ? 18.094 -17.219 -0.918 1 98.19 134 SER B C 1
ATOM 4325 O O . SER B 1 134 ? 18.297 -16.812 0.231 1 98.19 134 SER B O 1
ATOM 4327 N N . ARG B 1 135 ? 18.641 -16.703 -1.938 1 96.38 135 ARG B N 1
ATOM 4328 C CA . ARG B 1 135 ? 19.578 -15.586 -1.847 1 96.38 135 ARG B CA 1
ATOM 4329 C C . ARG B 1 135 ? 18.828 -14.258 -1.873 1 96.38 135 ARG B C 1
ATOM 4331 O O . ARG B 1 135 ? 19.438 -13.188 -1.774 1 96.38 135 ARG B O 1
ATOM 4338 N N . HIS B 1 136 ? 17.547 -14.32 -1.984 1 96.44 136 HIS B N 1
ATOM 4339 C CA . HIS B 1 136 ? 16.75 -13.117 -2.164 1 96.44 136 HIS B CA 1
ATOM 4340 C C . HIS B 1 136 ? 15.625 -13.031 -1.134 1 96.44 136 HIS B C 1
ATOM 4342 O O . HIS B 1 136 ? 14.578 -13.656 -1.301 1 96.44 136 HIS B O 1
ATOM 4348 N N . PRO B 1 137 ? 15.859 -12.109 -0.11 1 94.38 137 PRO B N 1
ATOM 4349 C CA . PRO B 1 137 ? 14.805 -11.969 0.897 1 94.38 137 PRO B CA 1
ATOM 4350 C C . PRO B 1 137 ? 13.445 -11.664 0.283 1 94.38 137 PRO B C 1
ATOM 4352 O O . PRO B 1 137 ? 13.336 -10.82 -0.61 1 94.38 137 PRO B O 1
ATOM 4355 N N . GLY B 1 138 ? 12.469 -12.438 0.7 1 95.5 138 GLY B N 1
ATOM 4356 C CA . GLY B 1 138 ? 11.109 -12.195 0.235 1 95.5 138 GLY B CA 1
ATOM 4357 C C . GLY B 1 138 ? 10.719 -13.062 -0.944 1 95.5 138 GLY B C 1
ATOM 4358 O O . GLY B 1 138 ? 9.586 -12.992 -1.426 1 95.5 138 GLY B O 1
ATOM 4359 N N . LEU B 1 139 ? 11.656 -13.836 -1.41 1 97.38 139 LEU B N 1
ATOM 4360 C CA . LEU B 1 139 ? 11.406 -14.773 -2.5 1 97.38 139 LEU B CA 1
ATOM 4361 C C . LEU B 1 139 ? 11.875 -16.172 -2.123 1 97.38 139 LEU B C 1
ATOM 4363 O O . LEU B 1 139 ? 12.938 -16.344 -1.529 1 97.38 139 LEU B O 1
ATOM 4367 N N . CYS B 1 140 ? 11.062 -17.156 -2.488 1 98.12 140 CYS B N 1
ATOM 4368 C CA . CYS B 1 140 ? 11.555 -18.5 -2.232 1 98.12 140 CYS B CA 1
ATOM 4369 C C . CYS B 1 140 ? 10.742 -19.531 -3.004 1 98.12 140 CYS B C 1
ATOM 4371 O O . CYS B 1 140 ? 9.602 -19.281 -3.383 1 98.12 140 CYS B O 1
ATOM 4373 N N . HIS B 1 141 ? 11.359 -20.641 -3.293 1 98.38 141 HIS B N 1
ATOM 4374 C CA . HIS B 1 141 ? 10.641 -21.812 -3.789 1 98.38 141 HIS B CA 1
ATOM 4375 C C . HIS B 1 141 ? 9.914 -22.531 -2.658 1 98.38 141 HIS B C 1
ATOM 4377 O O . HIS B 1 141 ? 10.516 -23.312 -1.93 1 98.38 141 HIS B O 1
ATOM 4383 N N . ALA B 1 142 ? 8.617 -22.359 -2.654 1 97.44 142 ALA B N 1
ATOM 4384 C CA . ALA B 1 142 ? 7.828 -22.938 -1.574 1 97.44 142 ALA B CA 1
ATOM 4385 C C . ALA B 1 142 ? 6.727 -23.844 -2.127 1 97.44 142 ALA B C 1
ATOM 4387 O O . ALA B 1 142 ? 5.734 -24.109 -1.445 1 97.44 142 ALA B O 1
ATOM 4388 N N . CYS B 1 143 ? 6.887 -24.25 -3.377 1 97.06 143 CYS B N 1
ATOM 4389 C CA . CYS B 1 143 ? 5.852 -25.094 -3.963 1 97.06 143 CYS B CA 1
ATOM 4390 C C . CYS B 1 143 ? 6.469 -26.266 -4.715 1 97.06 143 CYS B C 1
ATOM 4392 O O . CYS B 1 143 ? 5.758 -27.016 -5.379 1 97.06 143 CYS B O 1
ATOM 4394 N N . GLY B 1 144 ? 7.785 -26.359 -4.816 1 97.81 144 GLY B N 1
ATOM 4395 C CA . GLY B 1 144 ? 8.453 -27.531 -5.371 1 97.81 144 GLY B CA 1
ATOM 4396 C C . GLY B 1 144 ? 8.836 -27.375 -6.828 1 97.81 144 GLY B C 1
ATOM 4397 O O . GLY B 1 144 ? 9.352 -28.297 -7.453 1 97.81 144 GLY B O 1
ATOM 4398 N N . HIS B 1 145 ? 8.672 -26.141 -7.398 1 98.75 145 HIS B N 1
ATOM 4399 C CA . HIS B 1 145 ? 8.93 -25.938 -8.82 1 98.75 145 HIS B CA 1
ATOM 4400 C C . HIS B 1 145 ? 10.414 -26.109 -9.141 1 98.75 145 HIS B C 1
ATOM 4402 O O . HIS B 1 145 ? 10.766 -26.516 -10.25 1 98.75 145 HIS B O 1
ATOM 4408 N N . ASP B 1 146 ? 11.266 -25.844 -8.195 1 98.81 146 ASP B N 1
ATOM 4409 C CA . ASP B 1 146 ? 12.68 -26.141 -8.367 1 98.81 146 ASP B CA 1
ATOM 4410 C C . ASP B 1 146 ? 12.914 -27.641 -8.547 1 98.81 146 ASP B C 1
ATOM 4412 O O . ASP B 1 146 ? 13.719 -28.047 -9.383 1 98.81 146 ASP B O 1
ATOM 4416 N N . GLY B 1 147 ? 12.219 -28.438 -7.809 1 98.81 147 GLY B N 1
ATOM 4417 C CA . GLY B 1 147 ? 12.258 -29.891 -7.984 1 98.81 147 GLY B CA 1
ATOM 4418 C C . GLY B 1 147 ? 11.688 -30.344 -9.312 1 98.81 147 GLY B C 1
ATOM 4419 O O . GLY B 1 147 ? 12.234 -31.25 -9.945 1 98.81 147 GLY B O 1
ATOM 4420 N N . HIS B 1 148 ? 10.578 -29.719 -9.75 1 98.88 148 HIS B N 1
ATOM 4421 C CA . HIS B 1 148 ? 9.992 -30.062 -11.047 1 98.88 148 HIS B CA 1
ATOM 4422 C C . HIS B 1 148 ? 10.977 -29.797 -12.18 1 98.88 148 HIS B C 1
ATOM 4424 O O . HIS B 1 148 ? 11.125 -30.641 -13.078 1 98.88 148 HIS B O 1
ATOM 4430 N N . THR B 1 149 ? 11.578 -28.641 -12.102 1 98.88 149 THR B N 1
ATOM 4431 C CA . THR B 1 149 ? 12.562 -28.297 -13.109 1 98.88 149 THR B CA 1
ATOM 4432 C C . THR B 1 149 ? 13.711 -29.297 -13.125 1 98.88 149 THR B C 1
ATOM 4434 O O . THR B 1 149 ? 14.141 -29.75 -14.188 1 98.88 149 THR B O 1
ATOM 4437 N N . ALA B 1 150 ? 14.188 -29.656 -11.953 1 98.88 150 ALA B N 1
ATOM 4438 C CA . ALA B 1 150 ? 15.258 -30.641 -11.844 1 98.88 150 ALA B CA 1
ATOM 4439 C C . ALA B 1 150 ? 14.812 -31.984 -12.414 1 98.88 150 ALA B C 1
ATOM 4441 O O . ALA B 1 150 ? 15.594 -32.656 -13.086 1 98.88 150 ALA B O 1
ATOM 4442 N N . LEU B 1 151 ? 13.609 -32.375 -12.133 1 98.62 151 LEU B N 1
ATOM 4443 C CA . LEU B 1 151 ? 13.055 -33.594 -12.695 1 98.62 151 LEU B CA 1
ATOM 4444 C C . LEU B 1 151 ? 13.102 -33.562 -14.219 1 98.62 151 LEU B C 1
ATOM 4446 O O . LEU B 1 151 ? 13.5 -34.562 -14.852 1 98.62 151 LEU B O 1
ATOM 4450 N N . GLY B 1 152 ? 12.664 -32.469 -14.781 1 98.75 152 GLY B N 1
ATOM 4451 C CA . GLY B 1 152 ? 12.695 -32.312 -16.234 1 98.75 152 GLY B CA 1
ATOM 4452 C C . GLY B 1 152 ? 14.086 -32.406 -16.812 1 98.75 152 GLY B C 1
ATOM 4453 O O . GLY B 1 152 ? 14.289 -33.062 -17.844 1 98.75 152 GLY B O 1
ATOM 4454 N N . LEU B 1 153 ? 15.047 -31.797 -16.156 1 98.81 153 LEU B N 1
ATOM 4455 C CA . LEU B 1 153 ? 16.438 -31.875 -16.594 1 98.81 153 LEU B CA 1
ATOM 4456 C C . LEU B 1 153 ? 16.969 -33.281 -16.484 1 98.81 153 LEU B C 1
ATOM 4458 O O . LEU B 1 153 ? 17.656 -33.781 -17.391 1 98.81 153 LEU B O 1
ATOM 4462 N N . GLY B 1 154 ? 16.688 -33.938 -15.383 1 98.5 154 GLY B N 1
ATOM 4463 C CA . GLY B 1 154 ? 17.062 -35.344 -15.227 1 98.5 154 GLY B CA 1
ATOM 4464 C C . GLY B 1 154 ? 16.484 -36.25 -16.297 1 98.5 154 GLY B C 1
ATOM 4465 O O . GLY B 1 154 ? 17.172 -37.094 -16.828 1 98.5 154 GLY B O 1
ATOM 4466 N N . LEU B 1 155 ? 15.227 -36.031 -16.594 1 98.12 155 LEU B N 1
ATOM 4467 C CA . LEU B 1 155 ? 14.578 -36.812 -17.656 1 98.12 155 LEU B CA 1
ATOM 4468 C C . LEU B 1 155 ? 15.289 -36.562 -18.984 1 98.12 155 LEU B C 1
ATOM 4470 O O . LEU B 1 155 ? 15.531 -37.531 -19.734 1 98.12 155 LEU B O 1
ATOM 4474 N N . ALA B 1 156 ? 15.578 -35.344 -19.281 1 98.06 156 ALA B N 1
ATOM 4475 C CA . ALA B 1 156 ? 16.281 -35 -20.516 1 98.06 156 ALA B CA 1
ATOM 4476 C C . ALA B 1 156 ? 17.578 -35.781 -20.625 1 98.06 156 ALA B C 1
ATOM 4478 O O . ALA B 1 156 ? 17.906 -36.312 -21.703 1 98.06 156 ALA B O 1
ATOM 4479 N N . ALA B 1 157 ? 18.328 -35.781 -19.562 1 97.75 157 ALA B N 1
ATOM 4480 C CA . ALA B 1 157 ? 19.594 -36.5 -19.547 1 97.75 157 ALA B CA 1
ATOM 4481 C C . ALA B 1 157 ? 19.391 -38 -19.828 1 97.75 157 ALA B C 1
ATOM 4483 O O . ALA B 1 157 ? 20.125 -38.594 -20.594 1 97.75 157 ALA B O 1
ATOM 4484 N N . LEU B 1 158 ? 18.422 -38.594 -19.172 1 96.56 158 LEU B N 1
ATOM 4485 C CA . LEU B 1 158 ? 18.141 -40.031 -19.344 1 96.56 158 LEU B CA 1
ATOM 4486 C C . LEU B 1 158 ? 17.703 -40.312 -20.766 1 96.56 158 LEU B C 1
ATOM 4488 O O . LEU B 1 158 ? 18.141 -41.312 -21.344 1 96.56 158 LEU B O 1
ATOM 4492 N N . LEU B 1 159 ? 16.875 -39.469 -21.359 1 95.81 159 LEU B N 1
ATOM 4493 C CA . LEU B 1 159 ? 16.359 -39.688 -22.703 1 95.81 159 LEU B CA 1
ATOM 4494 C C . LEU B 1 159 ? 17.469 -39.562 -23.734 1 95.81 159 LEU B C 1
ATOM 4496 O O . LEU B 1 159 ? 17.453 -40.281 -24.734 1 95.81 159 LEU B O 1
ATOM 4500 N N . ARG B 1 160 ? 18.328 -38.688 -23.516 1 92.44 160 ARG B N 1
ATOM 4501 C CA . ARG B 1 160 ? 19.422 -38.5 -24.469 1 92.44 160 ARG B CA 1
ATOM 4502 C C . ARG B 1 160 ? 20.312 -39.75 -24.547 1 92.44 160 ARG B C 1
ATOM 4504 O O . ARG B 1 160 ? 20.859 -40.062 -25.594 1 92.44 160 ARG B O 1
ATOM 4511 N N . ARG B 1 161 ? 20.391 -40.438 -23.438 1 87.94 161 ARG B N 1
ATOM 4512 C CA . ARG B 1 161 ? 21.172 -41.656 -23.422 1 87.94 161 ARG B CA 1
ATOM 4513 C C . ARG B 1 161 ? 20.547 -42.719 -24.312 1 87.94 161 ARG B C 1
ATOM 4515 O O . ARG B 1 161 ? 21.266 -43.562 -24.891 1 87.94 161 ARG B O 1
ATOM 4522 N N . ASP B 1 162 ? 19.297 -42.688 -24.422 1 81.25 162 ASP B N 1
ATOM 4523 C CA . ASP B 1 162 ? 18.578 -43.75 -25.141 1 81.25 162 ASP B CA 1
ATOM 4524 C C . ASP B 1 162 ? 17.859 -43.188 -26.359 1 81.25 162 ASP B C 1
ATOM 4526 O O . ASP B 1 162 ? 16.828 -43.719 -26.797 1 81.25 162 ASP B O 1
ATOM 4530 N N . ALA B 1 163 ? 18.266 -42.094 -26.875 1 77.5 163 ALA B N 1
ATOM 4531 C CA . ALA B 1 163 ? 17.516 -41.344 -27.859 1 77.5 163 ALA B CA 1
ATOM 4532 C C . ALA B 1 163 ? 17.203 -42.188 -29.094 1 77.5 163 ALA B C 1
ATOM 4534 O O . ALA B 1 163 ? 16.125 -42.062 -29.672 1 77.5 163 ALA B O 1
ATOM 4535 N N . THR B 1 164 ? 17.969 -42.969 -29.344 1 74.31 164 THR B N 1
ATOM 4536 C CA . THR B 1 164 ? 17.812 -43.75 -30.562 1 74.31 164 THR B CA 1
ATOM 4537 C C . THR B 1 164 ? 16.734 -44.812 -30.406 1 74.31 164 THR B C 1
ATOM 4539 O O . THR B 1 164 ? 16.203 -45.344 -31.391 1 74.31 164 THR B O 1
ATOM 4542 N N . ARG B 1 165 ? 16.359 -45 -29.297 1 80.62 165 ARG B N 1
ATOM 4543 C CA . ARG B 1 165 ? 15.383 -46.062 -29.031 1 80.62 165 ARG B CA 1
ATOM 4544 C C . ARG B 1 165 ? 13.969 -45.5 -29 1 80.62 165 ARG B C 1
ATOM 4546 O O . ARG B 1 165 ? 12.992 -46.281 -28.984 1 80.62 165 ARG B O 1
ATOM 4553 N N . LEU B 1 166 ? 13.867 -44.219 -29.078 1 86.44 166 LEU B N 1
ATOM 4554 C CA . LEU B 1 166 ? 12.539 -43.594 -28.984 1 86.44 166 LEU B CA 1
ATOM 4555 C C . LEU B 1 166 ? 12.031 -43.219 -30.375 1 86.44 166 LEU B C 1
ATOM 4557 O O . LEU B 1 166 ? 12.734 -42.531 -31.141 1 86.44 166 LEU B O 1
ATOM 4561 N N . ALA B 1 167 ? 10.867 -43.688 -30.656 1 83.31 167 ALA B N 1
ATOM 4562 C CA . ALA B 1 167 ? 10.32 -43.594 -32 1 83.31 167 ALA B CA 1
ATOM 4563 C C . ALA B 1 167 ? 9.555 -42.281 -32.188 1 83.31 167 ALA B C 1
ATOM 4565 O O . ALA B 1 167 ? 9.18 -41.906 -33.312 1 83.31 167 ALA B O 1
ATOM 4566 N N . CYS B 1 168 ? 9.32 -41.594 -31.203 1 87.5 168 CYS B N 1
ATOM 4567 C CA . CYS B 1 168 ? 8.539 -40.375 -31.328 1 87.5 168 CYS B CA 1
ATOM 4568 C C . CYS B 1 168 ? 9.242 -39.219 -30.641 1 87.5 168 CYS B C 1
ATOM 4570 O O . CYS B 1 168 ? 10.25 -39.406 -29.953 1 87.5 168 CYS B O 1
ATOM 4572 N N . ASN B 1 169 ? 8.773 -38.062 -30.938 1 91.69 169 ASN B N 1
ATOM 4573 C CA . ASN B 1 169 ? 9.328 -36.875 -30.312 1 91.69 169 ASN B CA 1
ATOM 4574 C C . ASN B 1 169 ? 8.758 -36.656 -28.906 1 91.69 169 ASN B C 1
ATOM 4576 O O . ASN B 1 169 ? 7.539 -36.688 -28.719 1 91.69 169 ASN B O 1
ATOM 4580 N N . VAL B 1 170 ? 9.609 -36.531 -27.984 1 95.88 170 VAL B N 1
ATOM 4581 C CA . VAL B 1 170 ? 9.258 -36.125 -26.625 1 95.88 170 VAL B CA 1
ATOM 4582 C C . VAL B 1 170 ? 9.617 -34.656 -26.422 1 95.88 170 VAL B C 1
ATOM 4584 O O . VAL B 1 170 ? 10.773 -34.281 -26.578 1 95.88 170 VAL B O 1
ATOM 4587 N N . ARG B 1 171 ? 8.609 -33.812 -26.094 1 97.56 171 ARG B N 1
ATOM 4588 C CA . ARG B 1 171 ? 8.828 -32.406 -25.781 1 97.56 171 ARG B CA 1
ATOM 4589 C C . ARG B 1 171 ? 8.82 -32.156 -24.281 1 97.56 171 ARG B C 1
ATOM 4591 O O . ARG B 1 171 ? 7.867 -32.531 -23.594 1 97.56 171 ARG B O 1
ATOM 4598 N N . LEU B 1 172 ? 9.875 -31.609 -23.828 1 98.38 172 LEU B N 1
ATOM 4599 C CA . LEU B 1 172 ? 9.953 -31.141 -22.438 1 98.38 172 LEU B CA 1
ATOM 4600 C C . LEU B 1 172 ? 9.609 -29.656 -22.359 1 98.38 172 LEU B C 1
ATOM 4602 O O . LEU B 1 172 ? 10.336 -28.812 -22.891 1 98.38 172 LEU B O 1
ATOM 4606 N N . LEU B 1 173 ? 8.5 -29.375 -21.766 1 98.75 173 LEU B N 1
ATOM 4607 C CA . LEU B 1 173 ? 8 -28.016 -21.656 1 98.75 173 LEU B CA 1
ATOM 4608 C C . LEU B 1 173 ? 8.258 -27.453 -20.25 1 98.75 173 LEU B C 1
ATOM 4610 O O . LEU B 1 173 ? 7.684 -27.938 -19.281 1 98.75 173 LEU B O 1
ATOM 4614 N N . PHE B 1 174 ? 9.133 -26.484 -20.125 1 98.88 174 PHE B N 1
ATOM 4615 C CA . PHE B 1 174 ? 9.391 -25.781 -18.875 1 98.88 174 PHE B CA 1
ATOM 4616 C C . PHE B 1 174 ? 8.594 -24.484 -18.812 1 98.88 174 PHE B C 1
ATOM 4618 O O . PHE B 1 174 ? 8.992 -23.469 -19.406 1 98.88 174 PHE B O 1
ATOM 4625 N N . GLN B 1 175 ? 7.523 -24.516 -18.078 1 98.88 175 GLN B N 1
ATOM 4626 C CA . GLN B 1 175 ? 6.496 -23.469 -18.109 1 98.88 175 GLN B CA 1
ATOM 4627 C C . GLN B 1 175 ? 6.809 -22.359 -17.125 1 98.88 175 GLN B C 1
ATOM 4629 O O . GLN B 1 175 ? 7.023 -22.609 -15.938 1 98.88 175 GLN B O 1
ATOM 4634 N N . PRO B 1 176 ? 6.805 -21.094 -17.562 1 98.69 176 PRO B N 1
ATOM 4635 C CA . PRO B 1 176 ? 6.871 -19.969 -16.625 1 98.69 176 PRO B CA 1
ATOM 4636 C C . PRO B 1 176 ? 5.512 -19.625 -16.016 1 98.69 176 PRO B C 1
ATOM 4638 O O . PRO B 1 176 ? 4.473 -19.984 -16.578 1 98.69 176 PRO B O 1
ATOM 4641 N N . ALA B 1 177 ? 5.484 -19 -14.891 1 98.38 177 ALA B N 1
ATOM 4642 C CA . ALA B 1 177 ? 4.371 -18.266 -14.312 1 98.38 177 ALA B CA 1
ATOM 4643 C C . ALA B 1 177 ? 3.172 -19.172 -14.062 1 98.38 177 ALA B C 1
ATOM 4645 O O . ALA B 1 177 ? 2.055 -18.859 -14.477 1 98.38 177 ALA B O 1
ATOM 4646 N N . GLU B 1 178 ? 3.445 -20.328 -13.438 1 98 178 GLU B N 1
ATOM 4647 C CA . GLU B 1 178 ? 2.346 -21.172 -12.992 1 98 178 GLU B CA 1
ATOM 4648 C C . GLU B 1 178 ? 1.596 -20.547 -11.82 1 98 178 GLU B C 1
ATOM 4650 O O . GLU B 1 178 ? 0.365 -20.578 -11.781 1 98 178 GLU B O 1
ATOM 4655 N N . GLU B 1 179 ? 2.35 -20 -10.922 1 96.38 179 GLU B N 1
ATOM 4656 C CA . GLU B 1 179 ? 1.728 -19.359 -9.758 1 96.38 179 GLU B CA 1
ATOM 4657 C C . GLU B 1 179 ? 0.762 -18.266 -10.18 1 96.38 179 GLU B C 1
ATOM 4659 O O . GLU B 1 179 ? 1.112 -17.391 -10.984 1 96.38 179 GLU B O 1
ATOM 4664 N N . GLY B 1 180 ? -0.422 -18.359 -9.68 1 94.81 180 GLY B N 1
ATOM 4665 C CA . GLY B 1 180 ? -1.477 -17.453 -10.102 1 94.81 180 GLY B CA 1
ATOM 4666 C C . GLY B 1 180 ? -2.158 -17.891 -11.383 1 94.81 180 GLY B C 1
ATOM 4667 O O . GLY B 1 180 ? -3.023 -17.188 -11.906 1 94.81 180 GLY B O 1
ATOM 4668 N N . VAL B 1 181 ? -1.724 -19.016 -11.906 1 97.25 181 VAL B N 1
ATOM 4669 C CA . VAL B 1 181 ? -2.297 -19.609 -13.102 1 97.25 181 VAL B CA 1
ATOM 4670 C C . VAL B 1 181 ? -2.172 -18.641 -14.273 1 97.25 181 VAL B C 1
ATOM 4672 O O . VAL B 1 181 ? -3.15 -18.391 -14.984 1 97.25 181 VAL B O 1
ATOM 4675 N N . ARG B 1 182 ? -1.024 -18.188 -14.523 1 97.06 182 ARG B N 1
ATOM 4676 C CA . ARG B 1 182 ? -0.822 -17.062 -15.43 1 97.06 182 ARG B CA 1
ATOM 4677 C C . ARG B 1 182 ? -0.164 -17.5 -16.734 1 97.06 182 ARG B C 1
ATOM 4679 O O . ARG B 1 182 ? -0.28 -16.828 -17.75 1 97.06 182 ARG B O 1
ATOM 4686 N N . GLY B 1 183 ? 0.468 -18.656 -16.75 1 98.12 183 GLY B N 1
ATOM 4687 C CA . GLY B 1 183 ? 1.444 -18.875 -17.797 1 98.12 183 GLY B CA 1
ATOM 4688 C C . GLY B 1 183 ? 0.971 -19.859 -18.859 1 98.12 183 GLY B C 1
ATOM 4689 O O . GLY B 1 183 ? 1.369 -19.781 -20.016 1 98.12 183 GLY B O 1
ATOM 4690 N N . ALA B 1 184 ? 0.105 -20.797 -18.547 1 98.12 184 ALA B N 1
ATOM 4691 C CA . ALA B 1 184 ? -0.21 -21.938 -19.391 1 98.12 184 ALA B CA 1
ATOM 4692 C C . ALA B 1 184 ? -0.85 -21.5 -20.703 1 98.12 184 ALA B C 1
ATOM 4694 O O . ALA B 1 184 ? -0.545 -22.047 -21.766 1 98.12 184 ALA B O 1
ATOM 4695 N N . SER B 1 185 ? -1.687 -20.5 -20.625 1 97.31 185 SER B N 1
ATOM 4696 C CA . SER B 1 185 ? -2.408 -20.062 -21.812 1 97.31 185 SER B CA 1
ATOM 4697 C C . SER B 1 185 ? -1.448 -19.625 -22.906 1 97.31 185 SER B C 1
ATOM 4699 O O . SER B 1 185 ? -1.721 -19.812 -24.094 1 97.31 185 SER B O 1
ATOM 4701 N N . ALA B 1 186 ? -0.354 -19.062 -22.531 1 98.06 186 ALA B N 1
ATOM 4702 C CA . ALA B 1 186 ? 0.618 -18.547 -23.5 1 98.06 186 ALA B CA 1
ATOM 4703 C C . ALA B 1 186 ? 1.388 -19.672 -24.172 1 98.06 186 ALA B C 1
ATOM 4705 O O . ALA B 1 186 ? 2.1 -19.453 -25.156 1 98.06 186 ALA B O 1
ATOM 4706 N N . LEU B 1 187 ? 1.201 -20.906 -23.75 1 98.31 187 LEU B N 1
ATOM 4707 C CA . LEU B 1 187 ? 1.995 -22.047 -24.219 1 98.31 187 LEU B CA 1
ATOM 4708 C C . LEU B 1 187 ? 1.114 -23.062 -24.922 1 98.31 187 LEU B C 1
ATOM 4710 O O . LEU B 1 187 ? 1.581 -24.156 -25.281 1 98.31 187 LEU B O 1
ATOM 4714 N N . ILE B 1 188 ? -0.111 -22.75 -25.141 1 97.69 188 ILE B N 1
ATOM 4715 C CA . ILE B 1 188 ? -1.063 -23.703 -25.703 1 97.69 188 ILE B CA 1
ATOM 4716 C C . ILE B 1 188 ? -0.537 -24.219 -27.031 1 97.69 188 ILE B C 1
ATOM 4718 O O . ILE B 1 188 ? -0.646 -25.422 -27.328 1 97.69 188 ILE B O 1
ATOM 4722 N N . GLN B 1 189 ? 0.095 -23.375 -27.828 1 96.62 189 GLN B N 1
ATOM 4723 C CA . GLN B 1 189 ? 0.598 -23.781 -29.141 1 96.62 189 GLN B CA 1
ATOM 4724 C C . GLN B 1 189 ? 1.638 -24.891 -29.016 1 96.62 189 GLN B C 1
ATOM 4726 O O . GLN B 1 189 ? 1.833 -25.672 -29.953 1 96.62 189 GLN B O 1
ATOM 4731 N N . GLN B 1 190 ? 2.271 -25.016 -27.922 1 97.31 190 GLN B N 1
ATOM 4732 C CA . GLN B 1 190 ? 3.357 -25.969 -27.734 1 97.31 190 GLN B CA 1
ATOM 4733 C C . GLN B 1 190 ? 2.816 -27.375 -27.484 1 97.31 190 GLN B C 1
ATOM 4735 O O . GLN B 1 190 ? 3.564 -28.359 -27.547 1 97.31 190 GLN B O 1
ATOM 4740 N N . VAL B 1 191 ? 1.539 -27.484 -27.234 1 97.62 191 VAL B N 1
ATOM 4741 C CA . VAL B 1 191 ? 1.015 -28.812 -26.906 1 97.62 191 VAL B CA 1
ATOM 4742 C C . VAL B 1 191 ? 0.005 -29.234 -27.969 1 97.62 191 VAL B C 1
ATOM 4744 O O . VAL B 1 191 ? -0.519 -30.359 -27.922 1 97.62 191 VAL B O 1
ATOM 4747 N N . LEU B 1 192 ? -0.316 -28.344 -28.906 1 95 192 LEU B N 1
ATOM 4748 C CA . LEU B 1 192 ? -1.265 -28.703 -29.953 1 95 192 LEU B CA 1
ATOM 4749 C C . LEU B 1 192 ? -0.741 -29.859 -30.797 1 95 192 LEU B C 1
ATOM 4751 O O . LEU B 1 192 ? 0.44 -29.906 -31.141 1 95 192 LEU B O 1
ATOM 4755 N N . GLY B 1 193 ? -1.565 -30.828 -31.031 1 92.62 193 GLY B N 1
ATOM 4756 C CA . GLY B 1 193 ? -1.193 -31.969 -31.859 1 92.62 193 GLY B CA 1
ATOM 4757 C C . GLY B 1 193 ? -0.569 -33.094 -31.062 1 92.62 193 GLY B C 1
ATOM 4758 O O . GLY B 1 193 ? -0.373 -34.188 -31.594 1 92.62 193 GLY B O 1
ATOM 4759 N N . ALA B 1 194 ? -0.254 -32.875 -29.797 1 96.5 194 ALA B N 1
ATOM 4760 C CA . ALA B 1 194 ? 0.333 -33.938 -28.984 1 96.5 194 ALA B CA 1
ATOM 4761 C C . ALA B 1 194 ? -0.657 -35.062 -28.75 1 96.5 194 ALA B C 1
ATOM 4763 O O . ALA B 1 194 ? -1.853 -34.844 -28.562 1 96.5 194 ALA B O 1
ATOM 4764 N N . ARG B 1 195 ? -0.191 -36.25 -28.75 1 96 195 ARG B N 1
ATOM 4765 C CA . ARG B 1 195 ? -1.021 -37.406 -28.469 1 96 195 ARG B CA 1
ATOM 4766 C C . ARG B 1 195 ? -1.179 -37.625 -26.969 1 96 195 ARG B C 1
ATOM 4768 O O . ARG B 1 195 ? -2.203 -38.125 -26.516 1 96 195 ARG B O 1
ATOM 4775 N N . ARG B 1 196 ? -0.165 -37.25 -26.266 1 97.62 196 ARG B N 1
ATOM 4776 C CA . ARG B 1 196 ? -0.175 -37.406 -24.812 1 97.62 196 ARG B CA 1
ATOM 4777 C C . ARG B 1 196 ? 0.457 -36.219 -24.125 1 97.62 196 ARG B C 1
ATOM 4779 O O . ARG B 1 196 ? 1.38 -35.594 -24.672 1 97.62 196 ARG B O 1
ATOM 4786 N N . PHE B 1 197 ? -0.063 -35.875 -22.984 1 98.19 197 PHE B N 1
ATOM 4787 C CA . PHE B 1 197 ? 0.44 -34.812 -22.125 1 98.19 197 PHE B CA 1
ATOM 4788 C C . PHE B 1 197 ? 0.515 -35.281 -20.672 1 98.19 197 PHE B C 1
ATOM 4790 O O . PHE B 1 197 ? -0.4 -35.969 -20.188 1 98.19 197 PHE B O 1
ATOM 4797 N N . LEU B 1 198 ? 1.627 -35 -20.016 1 98.62 198 LEU B N 1
ATOM 4798 C CA . LEU B 1 198 ? 1.79 -35.344 -18.609 1 98.62 198 LEU B CA 1
ATOM 4799 C C . LEU B 1 198 ? 2.412 -34.219 -17.812 1 98.62 198 LEU B C 1
ATOM 4801 O O . LEU B 1 198 ? 3.434 -33.656 -18.219 1 98.62 198 LEU B O 1
ATOM 4805 N N . ALA B 1 199 ? 1.742 -33.812 -16.781 1 98.25 199 ALA B N 1
ATOM 4806 C CA . ALA B 1 199 ? 2.307 -32.906 -15.773 1 98.25 199 ALA B CA 1
ATOM 4807 C C . ALA B 1 199 ? 2.449 -33.625 -14.43 1 98.25 199 ALA B C 1
ATOM 4809 O O . ALA B 1 199 ? 1.67 -34.531 -14.109 1 98.25 199 ALA B O 1
ATOM 4810 N N . VAL B 1 200 ? 3.459 -33.219 -13.68 1 97.31 200 VAL B N 1
ATOM 4811 C CA . VAL B 1 200 ? 3.727 -33.875 -12.391 1 97.31 200 VAL B CA 1
ATOM 4812 C C . VAL B 1 200 ? 3.959 -32.781 -11.328 1 97.31 200 VAL B C 1
ATOM 4814 O O . VAL B 1 200 ? 4.602 -31.766 -11.594 1 97.31 200 VAL B O 1
ATOM 4817 N N . HIS B 1 201 ? 3.398 -33 -10.195 1 97.5 201 HIS B N 1
ATOM 4818 C CA . HIS B 1 201 ? 3.643 -32.125 -9.055 1 97.5 201 HIS B CA 1
ATOM 4819 C C . HIS B 1 201 ? 4.188 -32.906 -7.867 1 97.5 201 HIS B C 1
ATOM 4821 O O . HIS B 1 201 ? 3.684 -34 -7.551 1 97.5 201 HIS B O 1
ATOM 4827 N N . LEU B 1 202 ? 5.172 -32.406 -7.234 1 96.56 202 LEU B N 1
ATOM 4828 C CA . LEU B 1 202 ? 5.746 -33 -6.027 1 96.56 202 LEU B CA 1
ATOM 4829 C C . LEU B 1 202 ? 4.867 -32.719 -4.812 1 96.56 202 LEU B C 1
ATOM 4831 O O . LEU B 1 202 ? 4.465 -31.578 -4.586 1 96.56 202 LEU B O 1
ATOM 4835 N N . GLY B 1 203 ? 4.566 -33.812 -4.062 1 93.12 203 GLY B N 1
ATOM 4836 C CA . GLY B 1 203 ? 3.883 -33.625 -2.793 1 93.12 203 GLY B CA 1
ATOM 4837 C C . GLY B 1 203 ? 2.379 -33.469 -2.943 1 93.12 203 GLY B C 1
ATOM 4838 O O . GLY B 1 203 ? 1.73 -34.312 -3.564 1 93.12 203 GLY B O 1
ATOM 4839 N N . LEU B 1 204 ? 1.785 -32.344 -2.295 1 88.62 204 LEU B N 1
ATOM 4840 C CA . LEU B 1 204 ? 0.351 -32.094 -2.25 1 88.62 204 LEU B CA 1
ATOM 4841 C C . LEU B 1 204 ? -0.4 -33.281 -1.669 1 88.62 204 LEU B C 1
ATOM 4843 O O . LEU B 1 204 ? -0.126 -33.719 -0.544 1 88.62 204 LEU B O 1
ATOM 4847 N N . GLY B 1 205 ? -1.303 -33.906 -2.371 1 78.94 205 GLY B N 1
ATOM 4848 C CA . GLY B 1 205 ? -2.145 -35 -1.906 1 78.94 205 GLY B CA 1
ATOM 4849 C C . GLY B 1 205 ? -1.408 -36.344 -1.802 1 78.94 205 GLY B C 1
ATOM 4850 O O . GLY B 1 205 ? -2.002 -37.344 -1.452 1 78.94 205 GLY B O 1
ATOM 4851 N N . ALA B 1 206 ? -0.152 -36.344 -2.135 1 81.31 206 ALA B N 1
ATOM 4852 C CA . ALA B 1 206 ? 0.71 -37.5 -1.935 1 81.31 206 ALA B CA 1
ATOM 4853 C C . ALA B 1 206 ? 1.798 -37.219 -0.905 1 81.31 206 ALA B C 1
ATOM 4855 O O . ALA B 1 206 ? 2.947 -36.938 -1.267 1 81.31 206 ALA B O 1
ATOM 4856 N N . PRO B 1 207 ? 1.519 -37.469 0.303 1 81.75 207 PRO B N 1
ATOM 4857 C CA . PRO B 1 207 ? 2.332 -36.875 1.366 1 81.75 207 PRO B CA 1
ATOM 4858 C C . PRO B 1 207 ? 3.506 -37.75 1.775 1 81.75 207 PRO B C 1
ATOM 4860 O O . PRO B 1 207 ? 4.273 -37.406 2.674 1 81.75 207 PRO B O 1
ATOM 4863 N N . GLU B 1 208 ? 3.691 -38.875 1.054 1 92.75 208 GLU B N 1
ATOM 4864 C CA . GLU B 1 208 ? 4.77 -39.781 1.478 1 92.75 208 GLU B CA 1
ATOM 4865 C C . GLU B 1 208 ? 5.754 -40.031 0.34 1 92.75 208 GLU B C 1
ATOM 4867 O O . GLU B 1 208 ? 5.344 -40.25 -0.803 1 92.75 208 GLU B O 1
ATOM 4872 N N . SER B 1 209 ? 7 -39.969 0.735 1 95.19 209 SER B N 1
ATOM 4873 C CA . SER B 1 209 ? 8.016 -40.406 -0.228 1 95.19 209 SER B CA 1
ATOM 4874 C C . SER B 1 209 ? 7.773 -41.844 -0.685 1 95.19 209 SER B C 1
ATOM 4876 O O . SER B 1 209 ? 7.43 -42.719 0.123 1 95.19 209 SER B O 1
ATOM 4878 N N . GLY B 1 210 ? 7.809 -42.031 -1.944 1 92.69 210 GLY B N 1
ATOM 4879 C CA . GLY B 1 210 ? 7.586 -43.375 -2.479 1 92.69 210 GLY B CA 1
ATOM 4880 C C . GLY B 1 210 ? 6.16 -43.594 -2.936 1 92.69 210 GLY B C 1
ATOM 4881 O O . GLY B 1 210 ? 5.848 -44.656 -3.512 1 92.69 210 GLY B O 1
ATOM 4882 N N . SER B 1 211 ? 5.348 -42.656 -2.707 1 95.31 211 SER B N 1
ATOM 4883 C CA . SER B 1 211 ? 3.979 -42.75 -3.205 1 95.31 211 SER B CA 1
ATOM 4884 C C . SER B 1 211 ? 3.832 -42.062 -4.559 1 95.31 211 SER B C 1
ATOM 4886 O O . SER B 1 211 ? 4.68 -41.25 -4.945 1 95.31 211 SER B O 1
ATOM 4888 N N . LEU B 1 212 ? 2.773 -42.469 -5.309 1 97.19 212 LEU B N 1
ATOM 4889 C CA . LEU B 1 212 ? 2.537 -41.969 -6.652 1 97.19 212 LEU B CA 1
ATOM 4890 C C . LEU B 1 212 ? 1.047 -41.969 -6.977 1 97.19 212 LEU B C 1
ATOM 4892 O O . LEU B 1 212 ? 0.364 -42.969 -6.789 1 97.19 212 LEU B O 1
ATOM 4896 N N . VAL B 1 213 ? 0.535 -40.812 -7.32 1 97.19 213 VAL B N 1
ATOM 4897 C CA . VAL B 1 213 ? -0.797 -40.719 -7.906 1 97.19 213 VAL B CA 1
ATOM 4898 C C . VAL B 1 213 ? -0.685 -40.344 -9.383 1 97.19 213 VAL B C 1
ATOM 4900 O O . VAL B 1 213 ? -0.122 -39.312 -9.719 1 97.19 213 VAL B O 1
ATOM 4903 N N . THR B 1 214 ? -1.262 -41.125 -10.297 1 97.69 214 THR B N 1
ATOM 4904 C CA . THR B 1 214 ? -0.91 -40.969 -11.703 1 97.69 214 THR B CA 1
ATOM 4905 C C . THR B 1 214 ? -2.059 -40.344 -12.477 1 97.69 214 THR B C 1
ATOM 4907 O O . THR B 1 214 ? -1.908 -40 -13.656 1 97.69 214 THR B O 1
ATOM 4910 N N . GLY B 1 215 ? -3.166 -40.094 -11.852 1 97.31 215 GLY B N 1
ATOM 4911 C CA . GLY B 1 215 ? -4.289 -39.438 -12.5 1 97.31 215 GLY B CA 1
ATOM 4912 C C . GLY B 1 215 ? -5.109 -38.594 -11.547 1 97.31 215 GLY B C 1
ATOM 4913 O O . GLY B 1 215 ? -5.945 -39.125 -10.805 1 97.31 215 GLY B O 1
ATOM 4914 N N . LEU B 1 216 ? -4.961 -37.281 -11.641 1 94.94 216 LEU B N 1
ATOM 4915 C CA . LEU B 1 216 ? -5.738 -36.375 -10.805 1 94.94 216 LEU B CA 1
ATOM 4916 C C . LEU B 1 216 ? -6.969 -35.875 -11.547 1 94.94 216 LEU B C 1
ATOM 4918 O O . LEU B 1 216 ? -6.938 -35.719 -12.773 1 94.94 216 LEU B O 1
ATOM 4922 N N . SER B 1 217 ? -8.047 -35.75 -10.82 1 91.5 217 SER B N 1
ATOM 4923 C CA . SER B 1 217 ? -9.273 -35.094 -11.273 1 91.5 217 SER B CA 1
ATOM 4924 C C . SER B 1 217 ? -9.734 -34.031 -10.266 1 91.5 217 SER B C 1
ATOM 4926 O O . SER B 1 217 ? -9.102 -33.844 -9.227 1 91.5 217 SER B O 1
ATOM 4928 N N . GLY B 1 218 ? -10.727 -33.281 -10.672 1 87.5 218 GLY B N 1
ATOM 4929 C CA . GLY B 1 218 ? -11.352 -32.375 -9.727 1 87.5 218 GLY B CA 1
ATOM 4930 C C . GLY B 1 218 ? -10.727 -30.984 -9.734 1 87.5 218 GLY B C 1
ATOM 4931 O O . GLY B 1 218 ? -10.867 -30.234 -8.766 1 87.5 218 GLY B O 1
ATOM 4932 N N . PHE B 1 219 ? -9.969 -30.688 -10.781 1 90.38 219 PHE B N 1
ATOM 4933 C CA . PHE B 1 219 ? -9.477 -29.312 -10.891 1 90.38 219 PHE B CA 1
ATOM 4934 C C . PHE B 1 219 ? -10.633 -28.344 -11.039 1 90.38 219 PHE B C 1
ATOM 4936 O O . PHE B 1 219 ? -11.602 -28.609 -11.75 1 90.38 219 PHE B O 1
ATOM 4943 N N . LEU B 1 220 ? -10.539 -27.312 -10.367 1 90.06 220 LEU B N 1
ATOM 4944 C CA . LEU B 1 220 ? -11.555 -26.266 -10.477 1 90.06 220 LEU B CA 1
ATOM 4945 C C . LEU B 1 220 ? -11.133 -25.203 -11.484 1 90.06 220 LEU B C 1
ATOM 4947 O O . LEU B 1 220 ? -9.961 -24.844 -11.57 1 90.06 220 LEU B O 1
ATOM 4951 N N . ALA B 1 221 ? -12.141 -24.781 -12.273 1 92.94 221 ALA B N 1
ATOM 4952 C CA . ALA B 1 221 ? -11.891 -23.641 -13.148 1 92.94 221 ALA B CA 1
ATOM 4953 C C . ALA B 1 221 ? -11.812 -22.344 -12.352 1 92.94 221 ALA B C 1
ATOM 4955 O O . ALA B 1 221 ? -12.555 -22.156 -11.383 1 92.94 221 ALA B O 1
ATOM 4956 N N . THR B 1 222 ? -10.945 -21.438 -12.781 1 95.12 222 THR B N 1
ATOM 4957 C CA . THR B 1 222 ? -10.789 -20.172 -12.047 1 95.12 222 THR B CA 1
ATOM 4958 C C . THR B 1 222 ? -10.414 -19.047 -13 1 95.12 222 THR B C 1
ATOM 4960 O O . THR B 1 222 ? -9.781 -19.266 -14.031 1 95.12 222 THR B O 1
ATOM 4963 N N . THR B 1 223 ? -10.898 -17.906 -12.703 1 96.5 223 THR B N 1
ATOM 4964 C CA . THR B 1 223 ? -10.477 -16.672 -13.352 1 96.5 223 THR B CA 1
ATOM 4965 C C . THR B 1 223 ? -10.125 -15.609 -12.32 1 96.5 223 THR B C 1
ATOM 4967 O O . THR B 1 223 ? -10.93 -15.305 -11.438 1 96.5 223 THR B O 1
ATOM 4970 N N . LYS B 1 224 ? -8.953 -15.109 -12.438 1 97.69 224 LYS B N 1
ATOM 4971 C CA . LYS B 1 224 ? -8.484 -14 -11.609 1 97.69 224 LYS B CA 1
ATOM 4972 C C . LYS B 1 224 ? -8.508 -12.688 -12.391 1 97.69 224 LYS B C 1
ATOM 4974 O O . LYS B 1 224 ? -8.047 -12.633 -13.531 1 97.69 224 LYS B O 1
ATOM 4979 N N . PHE B 1 225 ? -9.094 -11.672 -11.781 1 98 225 PHE B N 1
ATOM 4980 C CA . PHE B 1 225 ? -9.188 -10.422 -12.523 1 98 225 PHE B CA 1
ATOM 4981 C C . PHE B 1 225 ? -9.133 -9.227 -11.586 1 98 225 PHE B C 1
ATOM 4983 O O . PHE B 1 225 ? -9.43 -9.344 -10.398 1 98 225 PHE B O 1
ATOM 4990 N N . ASP B 1 226 ? -8.672 -8.148 -12.109 1 98.25 226 ASP B N 1
ATOM 4991 C CA . ASP B 1 226 ? -8.688 -6.852 -11.43 1 98.25 226 ASP B CA 1
ATOM 4992 C C . ASP B 1 226 ? -9.773 -5.945 -12 1 98.25 226 ASP B C 1
ATOM 4994 O O . ASP B 1 226 ? -10.055 -5.984 -13.203 1 98.25 226 ASP B O 1
ATOM 4998 N N . ALA B 1 227 ? -10.352 -5.207 -11.156 1 98.75 227 ALA B N 1
ATOM 4999 C CA . ALA B 1 227 ? -11.258 -4.137 -11.562 1 98.75 227 ALA B CA 1
ATOM 5000 C C . ALA B 1 227 ? -10.773 -2.783 -11.047 1 98.75 227 ALA B C 1
ATOM 5002 O O . ALA B 1 227 ? -10.617 -2.59 -9.836 1 98.75 227 ALA B O 1
ATOM 5003 N N . ARG B 1 228 ? -10.516 -1.91 -11.945 1 98.75 228 ARG B N 1
ATOM 5004 C CA . ARG B 1 228 ? -10.062 -0.563 -11.609 1 98.75 228 ARG B CA 1
ATOM 5005 C C . ARG B 1 228 ? -11.156 0.463 -11.883 1 98.75 228 ARG B C 1
ATOM 5007 O O . ARG B 1 228 ? -11.648 0.571 -13.008 1 98.75 228 ARG B O 1
ATOM 5014 N N . PHE B 1 229 ? -11.516 1.158 -10.867 1 98.81 229 PHE B N 1
ATOM 5015 C CA . PHE B 1 229 ? -12.477 2.25 -10.977 1 98.81 229 PHE B CA 1
ATOM 5016 C C . PHE B 1 229 ? -11.758 3.596 -11.023 1 98.81 229 PHE B C 1
ATOM 5018 O O . PHE B 1 229 ? -10.805 3.82 -10.281 1 98.81 229 PHE B O 1
ATOM 5025 N N . THR B 1 230 ? -12.18 4.422 -11.945 1 98.62 230 THR B N 1
ATOM 5026 C CA . THR B 1 230 ? -11.609 5.762 -12.07 1 98.62 230 THR B CA 1
ATOM 5027 C C . THR B 1 230 ? -12.703 6.82 -11.992 1 98.62 230 THR B C 1
ATOM 5029 O O . THR B 1 230 ? -13.695 6.75 -12.719 1 98.62 230 THR B O 1
ATOM 5032 N N . GLY B 1 231 ? -12.547 7.746 -11.148 1 98.06 231 GLY B N 1
ATOM 5033 C CA . GLY B 1 231 ? -13.422 8.898 -11 1 98.06 231 GLY B CA 1
ATOM 5034 C C . GLY B 1 231 ? -12.703 10.219 -11.148 1 98.06 231 GLY B C 1
ATOM 5035 O O . GLY B 1 231 ? -11.867 10.383 -12.039 1 98.06 231 GLY B O 1
ATOM 5036 N N . HIS B 1 232 ? -13.203 11.164 -10.297 1 96.88 232 HIS B N 1
ATOM 5037 C CA . HIS B 1 232 ? -12.625 12.5 -10.281 1 96.88 232 HIS B CA 1
ATOM 5038 C C . HIS B 1 232 ? -12.43 13 -8.852 1 96.88 232 HIS B C 1
ATOM 5040 O O . HIS B 1 232 ? -13.359 12.969 -8.047 1 96.88 232 HIS B O 1
ATOM 5046 N N . ALA B 1 233 ? -11.211 13.469 -8.625 1 93.5 233 ALA B N 1
ATOM 5047 C CA . ALA B 1 233 ? -10.891 13.969 -7.297 1 93.5 233 ALA B CA 1
ATOM 5048 C C . ALA B 1 233 ? -11.516 15.344 -7.066 1 93.5 233 ALA B C 1
ATOM 5050 O O . ALA B 1 233 ? -11.742 16.094 -8.016 1 93.5 233 ALA B O 1
ATOM 5051 N N . ALA B 1 234 ? -11.844 15.609 -5.863 1 90.56 234 ALA B N 1
ATOM 5052 C CA . ALA B 1 234 ? -12.32 16.906 -5.395 1 90.56 234 ALA B CA 1
ATOM 5053 C C . ALA B 1 234 ? -12.078 17.078 -3.896 1 90.56 234 ALA B C 1
ATOM 5055 O O . ALA B 1 234 ? -11.844 16.094 -3.188 1 90.56 234 ALA B O 1
ATOM 5056 N N . HIS B 1 235 ? -11.969 18.328 -3.494 1 84.56 235 HIS B N 1
ATOM 5057 C CA . HIS B 1 235 ? -11.891 18.578 -2.057 1 84.56 235 HIS B CA 1
ATOM 5058 C C . HIS B 1 235 ? -13.164 18.125 -1.354 1 84.56 235 HIS B C 1
ATOM 5060 O O . HIS B 1 235 ? -14.258 18.609 -1.662 1 84.56 235 HIS B O 1
ATOM 5066 N N . ALA B 1 236 ? -13.062 17.312 -0.405 1 82.5 236 ALA B N 1
ATOM 5067 C CA . ALA B 1 236 ? -14.219 16.656 0.207 1 82.5 236 ALA B CA 1
ATOM 5068 C C . ALA B 1 236 ? -15.031 17.656 1.041 1 82.5 236 ALA B C 1
ATOM 5070 O O . ALA B 1 236 ? -16.25 17.5 1.194 1 82.5 236 ALA B O 1
ATOM 5071 N N . GLY B 1 237 ? -14.398 18.547 1.598 1 75.75 237 GLY B N 1
ATOM 5072 C CA . GLY B 1 237 ? -15.078 19.547 2.41 1 75.75 237 GLY B CA 1
ATOM 5073 C C . GLY B 1 237 ? -15.625 20.703 1.598 1 75.75 237 GLY B C 1
ATOM 5074 O O . GLY B 1 237 ? -16.766 21.125 1.801 1 75.75 237 GLY B O 1
ATOM 5075 N N . LEU B 1 238 ? -14.945 21.172 0.641 1 74.06 238 LEU B N 1
ATOM 5076 C CA . LEU B 1 238 ? -15.266 22.391 -0.076 1 74.06 238 LEU B CA 1
ATOM 5077 C C . LEU B 1 238 ? -16.219 22.125 -1.229 1 74.06 238 LEU B C 1
ATOM 5079 O O . LEU B 1 238 ? -17.172 22.875 -1.446 1 74.06 238 LEU B O 1
ATOM 5083 N N . ALA B 1 239 ? -15.93 21 -1.922 1 81.75 239 ALA B N 1
ATOM 5084 C CA . ALA B 1 239 ? -16.719 20.781 -3.133 1 81.75 239 ALA B CA 1
ATOM 5085 C C . ALA B 1 239 ? -16.828 19.297 -3.451 1 81.75 239 ALA B C 1
ATOM 5087 O O . ALA B 1 239 ? -16.469 18.859 -4.547 1 81.75 239 ALA B O 1
ATOM 5088 N N . PRO B 1 240 ? -17.422 18.594 -2.6 1 79.25 240 PRO B N 1
ATOM 5089 C CA . PRO B 1 240 ? -17.531 17.156 -2.867 1 79.25 240 PRO B CA 1
ATOM 5090 C C . PRO B 1 240 ? -18.312 16.859 -4.145 1 79.25 240 PRO B C 1
ATOM 5092 O O . PRO B 1 240 ? -18.047 15.852 -4.816 1 79.25 240 PRO B O 1
ATOM 5095 N N . GLU B 1 241 ? -19.172 17.672 -4.559 1 85.12 241 GLU B N 1
ATOM 5096 C CA . GLU B 1 241 ? -20.031 17.469 -5.715 1 85.12 241 GLU B CA 1
ATOM 5097 C C . GLU B 1 241 ? -19.25 17.547 -7.016 1 85.12 241 GLU B C 1
ATOM 5099 O O . GLU B 1 241 ? -19.688 17.047 -8.055 1 85.12 241 GLU B O 1
ATOM 5104 N N . ALA B 1 242 ? -18.125 18.109 -6.902 1 89.12 242 ALA B N 1
ATOM 5105 C CA . ALA B 1 242 ? -17.281 18.234 -8.078 1 89.12 242 ALA B CA 1
ATOM 5106 C C . ALA B 1 242 ? -16.516 16.938 -8.344 1 89.12 242 ALA B C 1
ATOM 5108 O O . ALA B 1 242 ? -15.922 16.766 -9.414 1 89.12 242 ALA B O 1
ATOM 5109 N N . GLY B 1 243 ? -16.609 16.031 -7.426 1 92.94 243 GLY B N 1
ATOM 5110 C CA . GLY B 1 243 ? -15.859 14.789 -7.57 1 92.94 243 GLY B CA 1
ATOM 5111 C C . GLY B 1 243 ? -16.719 13.609 -7.969 1 92.94 243 GLY B C 1
ATOM 5112 O O . GLY B 1 243 ? -17.953 13.719 -8.016 1 92.94 243 GLY B O 1
ATOM 5113 N N . ARG B 1 244 ? -16.141 12.586 -8.43 1 96.88 244 ARG B N 1
ATOM 5114 C CA . ARG B 1 244 ? -16.719 11.258 -8.633 1 96.88 244 ARG B CA 1
ATOM 5115 C C . ARG B 1 244 ? -15.969 10.211 -7.82 1 96.88 244 ARG B C 1
ATOM 5117 O O . ARG B 1 244 ? -14.82 9.883 -8.125 1 96.88 244 ARG B O 1
ATOM 5124 N N . ASP B 1 245 ? -16.609 9.633 -6.855 1 97.62 245 ASP B N 1
ATOM 5125 C CA . ASP B 1 245 ? -15.977 8.82 -5.824 1 97.62 245 ASP B CA 1
ATOM 5126 C C . ASP B 1 245 ? -15.789 7.383 -6.301 1 97.62 245 ASP B C 1
ATOM 5128 O O . ASP B 1 245 ? -16.703 6.566 -6.203 1 97.62 245 ASP B O 1
ATOM 5132 N N . ALA B 1 246 ? -14.609 7.051 -6.738 1 98.62 246 ALA B N 1
ATOM 5133 C CA . ALA B 1 246 ? -14.281 5.719 -7.234 1 98.62 246 ALA B CA 1
ATOM 5134 C C . ALA B 1 246 ? -14.312 4.691 -6.105 1 98.62 246 ALA B C 1
ATOM 5136 O O . ALA B 1 246 ? -14.664 3.527 -6.328 1 98.62 246 ALA B O 1
ATOM 5137 N N . LEU B 1 247 ? -13.938 5.086 -4.918 1 98.56 247 LEU B N 1
ATOM 5138 C CA . LEU B 1 247 ? -13.891 4.18 -3.775 1 98.56 247 LEU B CA 1
ATOM 5139 C C . LEU B 1 247 ? -15.297 3.766 -3.354 1 98.56 247 LEU B C 1
ATOM 5141 O O . LEU B 1 247 ? -15.531 2.598 -3.035 1 98.56 247 LEU B O 1
ATOM 5145 N N . GLN B 1 248 ? -16.234 4.664 -3.318 1 98 248 GLN B N 1
ATOM 5146 C CA . GLN B 1 248 ? -17.625 4.316 -3.029 1 98 248 GLN B CA 1
ATOM 5147 C C . GLN B 1 248 ? -18.172 3.33 -4.059 1 98 248 GLN B C 1
ATOM 5149 O O . GLN B 1 248 ? -18.859 2.377 -3.705 1 98 248 GLN B O 1
ATOM 5154 N N . GLY B 1 249 ? -17.844 3.623 -5.316 1 98.56 249 GLY B N 1
ATOM 5155 C CA . GLY B 1 249 ? -18.234 2.693 -6.359 1 98.56 249 GLY B CA 1
ATOM 5156 C C . GLY B 1 249 ? -17.672 1.301 -6.172 1 98.56 249 GLY B C 1
ATOM 5157 O O . GLY B 1 249 ? -18.391 0.307 -6.309 1 98.56 249 GLY B O 1
ATOM 5158 N N . ALA B 1 250 ? -16.406 1.234 -5.867 1 98.81 250 ALA B N 1
ATOM 5159 C CA . ALA B 1 250 ? -15.742 -0.049 -5.656 1 98.81 250 ALA B CA 1
ATOM 5160 C C . ALA B 1 250 ? -16.344 -0.785 -4.461 1 98.81 250 ALA B C 1
ATOM 5162 O O . ALA B 1 250 ? -16.516 -2.006 -4.496 1 98.81 250 ALA B O 1
ATOM 5163 N N . ALA B 1 251 ? -16.578 -0.032 -3.365 1 98.69 251 ALA B N 1
ATOM 5164 C CA . ALA B 1 251 ? -17.188 -0.639 -2.182 1 98.69 251 ALA B CA 1
ATOM 5165 C C . ALA B 1 251 ? -18.562 -1.22 -2.502 1 98.69 251 ALA B C 1
ATOM 5167 O O . ALA B 1 251 ? -18.891 -2.332 -2.078 1 98.69 251 ALA B O 1
ATOM 5168 N N . GLU B 1 252 ? -19.359 -0.484 -3.203 1 98.56 252 GLU B N 1
ATOM 5169 C CA . GLU B 1 252 ? -20.672 -0.974 -3.637 1 98.56 252 GLU B CA 1
ATOM 5170 C C . GLU B 1 252 ? -20.531 -2.229 -4.496 1 98.56 252 GLU B C 1
ATOM 5172 O O . GLU B 1 252 ? -21.281 -3.189 -4.324 1 98.56 252 GLU B O 1
ATOM 5177 N N . ALA B 1 253 ? -19.594 -2.162 -5.41 1 98.69 253 ALA B N 1
ATOM 5178 C CA . ALA B 1 253 ? -19.344 -3.295 -6.297 1 98.69 253 ALA B CA 1
ATOM 5179 C C . ALA B 1 253 ? -18.922 -4.531 -5.508 1 98.69 253 ALA B C 1
ATOM 5181 O O . ALA B 1 253 ? -19.391 -5.641 -5.793 1 98.69 253 ALA B O 1
ATOM 5182 N N . LEU B 1 254 ? -18.031 -4.336 -4.574 1 98.5 254 LEU B N 1
ATOM 5183 C CA . LEU B 1 254 ? -17.562 -5.426 -3.725 1 98.5 254 LEU B CA 1
ATOM 5184 C C . LEU B 1 254 ? -18.734 -6.137 -3.062 1 98.5 254 LEU B C 1
ATOM 5186 O O . LEU B 1 254 ? -18.844 -7.367 -3.121 1 98.5 254 LEU B O 1
ATOM 5190 N N . LEU B 1 255 ? -19.625 -5.367 -2.477 1 98.06 255 LEU B N 1
ATOM 5191 C CA . LEU B 1 255 ? -20.766 -5.941 -1.796 1 98.06 255 LEU B CA 1
ATOM 5192 C C . LEU B 1 255 ? -21.703 -6.621 -2.791 1 98.06 255 LEU B C 1
ATOM 5194 O O . LEU B 1 255 ? -22.266 -7.688 -2.506 1 98.06 255 LEU B O 1
ATOM 5198 N N . ALA B 1 256 ? -21.891 -6.012 -3.943 1 97.94 256 ALA B N 1
ATOM 5199 C CA . ALA B 1 256 ? -22.766 -6.578 -4.977 1 97.94 256 ALA B CA 1
ATOM 5200 C C . ALA B 1 256 ? -22.219 -7.918 -5.469 1 97.94 256 ALA B C 1
ATOM 5202 O O . ALA B 1 256 ? -22.984 -8.852 -5.723 1 97.94 256 ALA B O 1
ATOM 5203 N N . LEU B 1 257 ? -20.922 -8.023 -5.676 1 97.06 257 LEU B N 1
ATOM 5204 C CA . LEU B 1 257 ? -20.297 -9.258 -6.133 1 97.06 257 LEU B CA 1
ATOM 5205 C C . LEU B 1 257 ? -20.516 -10.383 -5.121 1 97.06 257 LEU B C 1
ATOM 5207 O O . LEU B 1 257 ? -20.844 -11.508 -5.504 1 97.06 257 LEU B O 1
ATOM 5211 N N . HIS B 1 258 ? -20.359 -10.07 -3.84 1 94.19 258 HIS B N 1
ATOM 5212 C CA . HIS B 1 258 ? -20.516 -11.086 -2.805 1 94.19 258 HIS B CA 1
ATOM 5213 C C . HIS B 1 258 ? -21.984 -11.508 -2.672 1 94.19 258 HIS B C 1
ATOM 5215 O O . HIS B 1 258 ? -22.281 -12.555 -2.096 1 94.19 258 HIS B O 1
ATOM 5221 N N . ALA B 1 259 ? -22.859 -10.703 -3.18 1 92.62 259 ALA B N 1
ATOM 5222 C CA . ALA B 1 259 ? -24.281 -11 -3.098 1 92.62 259 ALA B CA 1
ATOM 5223 C C . ALA B 1 259 ? -24.734 -11.852 -4.281 1 92.62 259 ALA B C 1
ATOM 5225 O O . ALA B 1 259 ? -25.875 -12.32 -4.316 1 92.62 259 ALA B O 1
ATOM 5226 N N . LEU B 1 260 ? -23.859 -11.984 -5.289 1 90.19 260 LEU B N 1
ATOM 5227 C CA . LEU B 1 260 ? -24.219 -12.828 -6.422 1 90.19 260 LEU B CA 1
ATOM 5228 C C . LEU B 1 260 ? -24.531 -14.25 -5.961 1 90.19 260 LEU B C 1
ATOM 5230 O O . LEU B 1 260 ? -23.875 -14.773 -5.066 1 90.19 260 LEU B O 1
ATOM 5234 N N . PRO B 1 261 ? -25.578 -14.805 -6.57 1 75.81 261 PRO B N 1
ATOM 5235 C CA . PRO B 1 261 ? -25.969 -16.156 -6.156 1 75.81 261 PRO B CA 1
ATOM 5236 C C . PRO B 1 261 ? -24.875 -17.188 -6.441 1 75.81 261 PRO B C 1
ATOM 5238 O O . PRO B 1 261 ? -24.109 -17.031 -7.398 1 75.81 261 PRO B O 1
ATOM 5241 N N . ASP B 1 262 ? -24.688 -18 -5.422 1 61.94 262 ASP B N 1
ATOM 5242 C CA . ASP B 1 262 ? -23.781 -19.125 -5.625 1 61.94 262 ASP B CA 1
ATOM 5243 C C . ASP B 1 262 ? -24.188 -19.938 -6.852 1 61.94 262 ASP B C 1
ATOM 5245 O O . ASP B 1 262 ? -25.375 -20.172 -7.074 1 61.94 262 ASP B O 1
ATOM 5249 N N . GLN B 1 263 ? -23.531 -19.812 -7.992 1 53.75 263 GLN B N 1
ATOM 5250 C CA . GLN B 1 263 ? -23.922 -20.641 -9.125 1 53.75 263 GLN B CA 1
ATOM 5251 C C . GLN B 1 263 ? -23.922 -22.125 -8.742 1 53.75 263 GLN B C 1
ATOM 5253 O O . GLN B 1 263 ? -22.906 -22.656 -8.305 1 53.75 263 GLN B O 1
ATOM 5258 N N . THR B 1 264 ? -24.922 -22.562 -8.125 1 47.78 264 THR B N 1
ATOM 5259 C CA . THR B 1 264 ? -25.094 -23.969 -7.793 1 47.78 264 THR B CA 1
ATOM 5260 C C . THR B 1 264 ? -25.047 -24.828 -9.047 1 47.78 264 THR B C 1
ATOM 5262 O O . THR B 1 264 ? -25.625 -24.484 -10.07 1 47.78 264 THR B O 1
ATOM 5265 N N . ASP B 1 265 ? -23.969 -25.422 -9.32 1 45.19 265 ASP B N 1
ATOM 5266 C CA . ASP B 1 265 ? -23.938 -26.469 -10.352 1 45.19 265 ASP B CA 1
ATOM 5267 C C . ASP B 1 265 ? -25.047 -27.5 -10.133 1 45.19 265 ASP B C 1
ATOM 5269 O O . ASP B 1 265 ? -25.094 -28.141 -9.078 1 45.19 265 ASP B O 1
ATOM 5273 N N . GLN B 1 266 ? -26.219 -27.312 -10.695 1 39 266 GLN B N 1
ATOM 5274 C CA . GLN B 1 266 ? -27.266 -28.312 -10.742 1 39 266 GLN B CA 1
ATOM 5275 C C . GLN B 1 266 ? -26.734 -29.656 -11.234 1 39 266 GLN B C 1
ATOM 5277 O O . GLN B 1 266 ? -27.438 -30.656 -11.211 1 39 266 GLN B O 1
ATOM 5282 N N . SER B 1 267 ? -25.797 -29.609 -12.133 1 37.53 267 SER B N 1
ATOM 5283 C CA . SER B 1 267 ? -25.641 -30.828 -12.898 1 37.53 267 SER B CA 1
ATOM 5284 C C . SER B 1 267 ? -24.953 -31.906 -12.07 1 37.53 267 SER B C 1
ATOM 5286 O O . SER B 1 267 ? -24.578 -32.969 -12.602 1 37.53 267 SER B O 1
ATOM 5288 N N . GLY B 1 268 ? -24.375 -31.609 -10.867 1 37.75 268 GLY B N 1
ATOM 5289 C CA . GLY B 1 268 ? -23.672 -32.75 -10.305 1 37.75 268 GLY B CA 1
ATOM 5290 C C . GLY B 1 268 ? -24.562 -33.969 -10.086 1 37.75 268 GLY B C 1
ATOM 5291 O O . GLY B 1 268 ? -25.781 -33.844 -10.023 1 37.75 268 GLY B O 1
ATOM 5292 N N . GLN B 1 269 ? -24.031 -35.188 -10.562 1 34.53 269 GLN B N 1
ATOM 5293 C CA . GLN B 1 269 ? -24.688 -36.469 -10.344 1 34.53 269 GLN B CA 1
ATOM 5294 C C . GLN B 1 269 ? -25.281 -36.531 -8.938 1 34.53 269 GLN B C 1
ATOM 5296 O O . GLN B 1 269 ? -24.844 -35.844 -8.031 1 34.53 269 GLN B O 1
ATOM 5301 N N . GLU B 1 270 ? -26.203 -37.406 -8.633 1 35.03 270 GLU B N 1
ATOM 5302 C CA . GLU B 1 270 ? -26.719 -38.031 -7.414 1 35.03 270 GLU B CA 1
ATOM 5303 C C . GLU B 1 270 ? -25.594 -38.438 -6.469 1 35.03 270 GLU B C 1
ATOM 5305 O O . GLU B 1 270 ? -24.719 -39.219 -6.836 1 35.03 270 GLU B O 1
ATOM 5310 N N . GLY B 1 271 ? -25.078 -37.656 -5.391 1 38.41 271 GLY B N 1
ATOM 5311 C CA . GLY B 1 271 ? -24.125 -37.844 -4.312 1 38.41 271 GLY B CA 1
ATOM 5312 C C . GLY B 1 271 ? -23.078 -36.75 -4.246 1 38.41 271 GLY B C 1
ATOM 5313 O O . GLY B 1 271 ? -22.234 -36.75 -3.344 1 38.41 271 GLY B O 1
ATOM 5314 N N . GLN B 1 272 ? -22.422 -36.281 -5.387 1 41.22 272 GLN B N 1
ATOM 5315 C CA . GLN B 1 272 ? -21.281 -35.406 -5.293 1 41.22 272 GLN B CA 1
ATOM 5316 C C . GLN B 1 272 ? -21.703 -33.969 -4.906 1 41.22 272 GLN B C 1
ATOM 5318 O O . GLN B 1 272 ? -22.734 -33.5 -5.391 1 41.22 272 GLN B O 1
ATOM 5323 N N . ALA B 1 273 ? -21.344 -33.562 -3.762 1 43.56 273 ALA B N 1
ATOM 5324 C CA . ALA B 1 273 ? -21.547 -32.25 -3.164 1 43.56 273 ALA B CA 1
ATOM 5325 C C . ALA B 1 273 ? -21.531 -31.172 -4.23 1 43.56 273 ALA B C 1
ATOM 5327 O O . ALA B 1 273 ? -20.641 -31.141 -5.09 1 43.56 273 ALA B O 1
ATOM 5328 N N . LYS B 1 274 ? -22.578 -30.453 -4.695 1 48.06 274 LYS B N 1
ATOM 5329 C CA . LYS B 1 274 ? -22.906 -29.312 -5.547 1 48.06 274 LYS B CA 1
ATOM 5330 C C . LYS B 1 274 ? -21.812 -28.25 -5.469 1 48.06 274 LYS B C 1
ATOM 5332 O O . LYS B 1 274 ? -21.688 -27.562 -4.457 1 48.06 274 LYS B O 1
ATOM 5337 N N . GLN B 1 275 ? -20.625 -28.516 -6.039 1 55.53 275 GLN B N 1
ATOM 5338 C CA . GLN B 1 275 ? -19.594 -27.516 -5.812 1 55.53 275 GLN B CA 1
ATOM 5339 C C . GLN B 1 275 ? -19.984 -26.172 -6.414 1 55.53 275 GLN B C 1
ATOM 5341 O O . GLN B 1 275 ? -20.391 -26.094 -7.574 1 55.53 275 GLN B O 1
ATOM 5346 N N . LYS B 1 276 ? -20.5 -25.109 -5.688 1 63.25 276 LYS B N 1
ATOM 5347 C CA . LYS B 1 276 ? -20.953 -23.734 -5.891 1 63.25 276 LYS B CA 1
ATOM 5348 C C . LYS B 1 276 ? -19.828 -22.844 -6.43 1 63.25 276 LYS B C 1
ATOM 5350 O O . LYS B 1 276 ? -18.688 -22.969 -6 1 63.25 276 LYS B O 1
ATOM 5355 N N . GLY B 1 277 ? -20.094 -22.266 -7.746 1 82.81 277 GLY B N 1
ATOM 5356 C CA . GLY B 1 277 ? -19.203 -21.188 -8.133 1 82.81 277 GLY B CA 1
ATOM 5357 C C . GLY B 1 277 ? -19.078 -20.109 -7.066 1 82.81 277 GLY B C 1
ATOM 5358 O O . GLY B 1 277 ? -20.031 -19.812 -6.352 1 82.81 277 GLY B O 1
ATOM 5359 N N . ARG B 1 278 ? -17.938 -19.734 -6.816 1 87.88 278 ARG B N 1
ATOM 5360 C CA . ARG B 1 278 ? -17.672 -18.734 -5.789 1 87.88 278 ARG B CA 1
ATOM 5361 C C . ARG B 1 278 ? -16.906 -17.547 -6.367 1 87.88 278 ARG B C 1
ATOM 5363 O O . ARG B 1 278 ? -16.109 -17.703 -7.285 1 87.88 278 ARG B O 1
ATOM 5370 N N . ILE B 1 279 ? -17.234 -16.391 -5.883 1 93.19 279 ILE B N 1
ATOM 5371 C CA . ILE B 1 279 ? -16.469 -15.188 -6.188 1 93.19 279 ILE B CA 1
ATOM 5372 C C . ILE B 1 279 ? -15.867 -14.609 -4.902 1 93.19 279 ILE B C 1
ATOM 5374 O O . ILE B 1 279 ? -16.531 -14.602 -3.859 1 93.19 279 ILE B O 1
ATOM 5378 N N . ASN B 1 280 ? -14.672 -14.234 -4.945 1 94.56 280 ASN B N 1
ATOM 5379 C CA . ASN B 1 280 ? -14.008 -13.594 -3.816 1 94.56 280 ASN B CA 1
ATOM 5380 C C . ASN B 1 280 ? -13.312 -12.305 -4.238 1 94.56 280 ASN B C 1
ATOM 5382 O O . ASN B 1 280 ? -12.68 -12.25 -5.297 1 94.56 280 ASN B O 1
ATOM 5386 N N . VAL B 1 281 ? -13.586 -11.266 -3.451 1 97.31 281 VAL B N 1
ATOM 5387 C CA . VAL B 1 281 ? -12.773 -10.062 -3.537 1 97.31 281 VAL B CA 1
ATOM 5388 C C . VAL B 1 281 ? -11.711 -10.078 -2.439 1 97.31 281 VAL B C 1
ATOM 5390 O O . VAL B 1 281 ? -12 -9.773 -1.281 1 97.31 281 VAL B O 1
ATOM 5393 N N . GLY B 1 282 ? -10.547 -10.305 -2.83 1 97.06 282 GLY B N 1
ATOM 5394 C CA . GLY B 1 282 ? -9.508 -10.547 -1.851 1 97.06 282 GLY B CA 1
ATOM 5395 C C . GLY B 1 282 ? -8.758 -9.289 -1.451 1 97.06 282 GLY B C 1
ATOM 5396 O O . GLY B 1 282 ? -8.078 -9.266 -0.422 1 97.06 282 GLY B O 1
ATOM 5397 N N . LEU B 1 283 ? -8.891 -8.266 -2.268 1 97.94 283 LEU B N 1
ATOM 5398 C CA . LEU B 1 283 ? -8.227 -6.992 -1.998 1 97.94 283 LEU B CA 1
ATOM 5399 C C . LEU B 1 283 ? -9.047 -5.824 -2.525 1 97.94 283 LEU B C 1
ATOM 5401 O O . LEU B 1 283 ? -9.688 -5.93 -3.578 1 97.94 283 LEU B O 1
ATOM 5405 N N . LEU B 1 284 ? -8.977 -4.738 -1.848 1 98.5 284 LEU B N 1
ATOM 5406 C CA . LEU B 1 284 ? -9.461 -3.441 -2.305 1 98.5 284 LEU B CA 1
ATOM 5407 C C . LEU B 1 284 ? -8.594 -2.312 -1.761 1 98.5 284 LEU B C 1
ATOM 5409 O O . LEU B 1 284 ? -8.227 -2.316 -0.583 1 98.5 284 LEU B O 1
ATOM 5413 N N . ALA B 1 285 ? -8.211 -1.487 -2.615 1 98.31 285 ALA B N 1
ATOM 5414 C CA . ALA B 1 285 ? -7.453 -0.304 -2.217 1 98.31 285 ALA B CA 1
ATOM 5415 C C . ALA B 1 285 ? -7.891 0.922 -3.012 1 98.31 285 ALA B C 1
ATOM 5417 O O . ALA B 1 285 ? -8.047 0.855 -4.234 1 98.31 285 ALA B O 1
ATOM 5418 N N . GLY B 1 286 ? -8.148 1.97 -2.299 1 98.06 286 GLY B N 1
ATOM 5419 C CA . GLY B 1 286 ? -8.523 3.203 -2.971 1 98.06 286 GLY B CA 1
ATOM 5420 C C . GLY B 1 286 ? -8.359 4.434 -2.098 1 98.06 286 GLY B C 1
ATOM 5421 O O . GLY B 1 286 ? -8.406 4.34 -0.869 1 98.06 286 GLY B O 1
ATOM 5422 N N . GLY B 1 287 ? -8.109 5.527 -2.836 1 96.19 287 GLY B N 1
ATOM 5423 C CA . GLY B 1 287 ? -8 6.809 -2.154 1 96.19 287 GLY B CA 1
ATOM 5424 C C . GLY B 1 287 ? -6.566 7.219 -1.88 1 96.19 287 GLY B C 1
ATOM 5425 O O . GLY B 1 287 ? -5.648 6.402 -1.985 1 96.19 287 GLY B O 1
ATOM 5426 N N . SER B 1 288 ? -6.477 8.523 -1.557 1 91 288 SER B N 1
ATOM 5427 C CA . SER B 1 288 ? -5.129 9.047 -1.372 1 91 288 SER B CA 1
ATOM 5428 C C . SER B 1 288 ? -5.027 9.875 -0.096 1 91 288 SER B C 1
ATOM 5430 O O . SER B 1 288 ? -3.953 9.977 0.501 1 91 288 SER B O 1
ATOM 5432 N N . ALA B 1 289 ? -6.078 10.516 0.295 1 91.38 289 ALA B N 1
ATOM 5433 C CA . ALA B 1 289 ? -6.074 11.391 1.465 1 91.38 289 ALA B CA 1
ATOM 5434 C C . ALA B 1 289 ? -7.465 11.469 2.09 1 91.38 289 ALA B C 1
ATOM 5436 O O . ALA B 1 289 ? -8.477 11.367 1.391 1 91.38 289 ALA B O 1
ATOM 5437 N N . ARG B 1 290 ? -7.496 11.781 3.357 1 93.38 290 ARG B N 1
ATOM 5438 C CA . ARG B 1 290 ? -8.742 11.812 4.109 1 93.38 290 ARG B CA 1
ATOM 5439 C C . ARG B 1 290 ? -9.703 12.852 3.535 1 93.38 290 ARG B C 1
ATOM 5441 O O . ARG B 1 290 ? -10.922 12.648 3.537 1 93.38 290 ARG B O 1
ATOM 5448 N N . ASN B 1 291 ? -9.133 13.945 3.061 1 89.19 291 ASN B N 1
ATOM 5449 C CA . ASN B 1 291 ? -9.969 15.078 2.689 1 89.19 291 ASN B CA 1
ATOM 5450 C C . ASN B 1 291 ? -10.164 15.156 1.178 1 89.19 291 ASN B C 1
ATOM 5452 O O . ASN B 1 291 ? -10.562 16.203 0.653 1 89.19 291 ASN B O 1
ATOM 5456 N N . ILE B 1 292 ? -9.93 14.164 0.494 1 91.75 292 ILE B N 1
ATOM 5457 C CA . ILE B 1 292 ? -10.07 14.141 -0.958 1 91.75 292 ILE B CA 1
ATOM 5458 C C . ILE B 1 292 ? -11.047 13.047 -1.367 1 91.75 292 ILE B C 1
ATOM 5460 O O . ILE B 1 292 ? -11.008 11.938 -0.827 1 91.75 292 ILE B O 1
ATOM 5464 N N . VAL B 1 293 ? -11.906 13.391 -2.268 1 94.88 293 VAL B N 1
ATOM 5465 C CA . VAL B 1 293 ? -12.75 12.375 -2.891 1 94.88 293 VAL B CA 1
ATOM 5466 C C . VAL B 1 293 ? -11.891 11.398 -3.689 1 94.88 293 VAL B C 1
ATOM 5468 O O . VAL B 1 293 ? -11.164 11.812 -4.598 1 94.88 293 VAL B O 1
ATOM 5471 N N . PRO B 1 294 ? -11.961 10.125 -3.34 1 97.5 294 PRO B N 1
ATOM 5472 C CA . PRO B 1 294 ? -11.094 9.172 -4.035 1 97.5 294 PRO B CA 1
ATOM 5473 C C . PRO B 1 294 ? -11.375 9.094 -5.531 1 97.5 294 PRO B C 1
ATOM 5475 O O . PRO B 1 294 ? -12.516 8.844 -5.938 1 97.5 294 PRO B O 1
ATOM 5478 N N . ASP B 1 295 ? -10.352 9.258 -6.32 1 98 295 ASP B N 1
ATOM 5479 C CA . ASP B 1 295 ? -10.547 9.258 -7.77 1 98 295 ASP B CA 1
ATOM 5480 C C . ASP B 1 295 ? -10.141 7.914 -8.375 1 98 295 ASP B C 1
ATOM 5482 O O . ASP B 1 295 ? -10.328 7.68 -9.57 1 98 295 ASP B O 1
ATOM 5486 N N . GLN B 1 296 ? -9.633 7.035 -7.551 1 98.31 296 GLN B N 1
ATOM 5487 C CA . GLN B 1 296 ? -9.234 5.711 -8.023 1 98.31 296 GLN B CA 1
ATOM 5488 C C . GLN B 1 296 ? -9.461 4.648 -6.957 1 98.31 296 GLN B C 1
ATOM 5490 O O . GLN B 1 296 ? -9.328 4.922 -5.762 1 98.31 296 GLN B O 1
ATOM 5495 N N . ALA B 1 297 ? -9.773 3.488 -7.344 1 98.69 297 ALA B N 1
ATOM 5496 C CA . ALA B 1 297 ? -9.891 2.297 -6.508 1 98.69 297 ALA B CA 1
ATOM 5497 C C . ALA B 1 297 ? -9.688 1.026 -7.332 1 98.69 297 ALA B C 1
ATOM 5499 O O . ALA B 1 297 ? -10.133 0.949 -8.477 1 98.69 297 ALA B O 1
ATOM 5500 N N . VAL B 1 298 ? -8.992 0.088 -6.77 1 98.56 298 VAL B N 1
ATOM 5501 C CA . VAL B 1 298 ? -8.727 -1.16 -7.473 1 98.56 298 VAL B CA 1
ATOM 5502 C C . VAL B 1 298 ? -9.078 -2.346 -6.578 1 98.56 298 VAL B C 1
ATOM 5504 O O . VAL B 1 298 ? -8.789 -2.336 -5.379 1 98.56 298 VAL B O 1
ATOM 5507 N N . MET B 1 299 ? -9.688 -3.316 -7.094 1 98 299 MET B N 1
ATOM 5508 C CA . MET B 1 299 ? -9.945 -4.555 -6.363 1 98 299 MET B CA 1
ATOM 5509 C C . MET B 1 299 ? -9.375 -5.754 -7.113 1 98 299 MET B C 1
ATOM 5511 O O . MET B 1 299 ? -9.289 -5.738 -8.344 1 98 299 MET B O 1
ATOM 5515 N N . ALA B 1 300 ? -8.945 -6.727 -6.414 1 98.25 300 ALA B N 1
ATOM 5516 C CA . ALA B 1 300 ? -8.477 -8.016 -6.926 1 98.25 300 ALA B CA 1
ATOM 5517 C C . ALA B 1 300 ? -9.477 -9.125 -6.609 1 98.25 300 ALA B C 1
ATOM 5519 O O . ALA B 1 300 ? -9.797 -9.359 -5.441 1 98.25 300 ALA B O 1
ATOM 5520 N N . CYS B 1 301 ? -9.914 -9.828 -7.668 1 97.62 301 CYS B N 1
ATOM 5521 C CA . CYS B 1 301 ? -11.023 -10.773 -7.535 1 97.62 301 CYS B CA 1
ATOM 5522 C C . CYS B 1 301 ? -10.664 -12.125 -8.141 1 97.62 301 CYS B C 1
ATOM 5524 O O . CYS B 1 301 ? -9.695 -12.227 -8.906 1 97.62 301 CYS B O 1
ATOM 5526 N N . GLU B 1 302 ? -11.43 -13.094 -7.734 1 96.06 302 GLU B N 1
ATOM 5527 C CA . GLU B 1 302 ? -11.32 -14.438 -8.305 1 96.06 302 GLU B CA 1
ATOM 5528 C C . GLU B 1 302 ? -12.68 -15.117 -8.391 1 96.06 302 GLU B C 1
ATOM 5530 O O . GLU B 1 302 ? -13.484 -15.016 -7.461 1 96.06 302 GLU B O 1
ATOM 5535 N N . THR B 1 303 ? -12.961 -15.68 -9.523 1 94.31 303 THR B N 1
ATOM 5536 C CA . THR B 1 303 ? -14.062 -16.625 -9.656 1 94.31 303 THR B CA 1
ATOM 5537 C C . THR B 1 303 ? -13.539 -18.062 -9.711 1 94.31 303 THR B C 1
ATOM 5539 O O . THR B 1 303 ? -12.484 -18.328 -10.289 1 94.31 303 THR B O 1
ATOM 5542 N N . ARG B 1 304 ? -14.227 -18.938 -9.117 1 91.56 304 ARG B N 1
ATOM 5543 C CA . ARG B 1 304 ? -13.883 -20.359 -9.133 1 91.56 304 ARG B CA 1
ATOM 5544 C C . ARG B 1 304 ? -15.133 -21.219 -9.25 1 91.56 304 ARG B C 1
ATOM 5546 O O . ARG B 1 304 ? -16.094 -21.031 -8.516 1 91.56 304 ARG B O 1
ATOM 5553 N N . CYS B 1 305 ? -15.109 -22.094 -10.227 1 90.75 305 CYS B N 1
ATOM 5554 C CA . CYS B 1 305 ? -16.25 -22.969 -10.484 1 90.75 305 CYS B CA 1
ATOM 5555 C C . CYS B 1 305 ? -15.789 -24.391 -10.828 1 90.75 305 CYS B C 1
ATOM 5557 O O . CYS B 1 305 ? -14.594 -24.625 -10.984 1 90.75 305 CYS B O 1
ATOM 5559 N N . VAL B 1 306 ? -16.656 -25.266 -10.969 1 86.56 306 VAL B N 1
ATOM 5560 C CA . VAL B 1 306 ? -16.391 -26.688 -11.188 1 86.56 306 VAL B CA 1
ATOM 5561 C C . VAL B 1 306 ? -15.914 -26.906 -12.617 1 86.56 306 VAL B C 1
ATOM 5563 O O . VAL B 1 306 ? -15.188 -27.859 -12.898 1 86.56 306 VAL B O 1
ATOM 5566 N N . ASP B 1 307 ? -16.375 -25.969 -13.484 1 87.5 307 ASP B N 1
ATOM 5567 C CA . ASP B 1 307 ? -15.922 -26.094 -14.867 1 87.5 307 ASP B CA 1
ATOM 5568 C C . ASP B 1 307 ? -15.82 -24.719 -15.539 1 87.5 307 ASP B C 1
ATOM 5570 O O . ASP B 1 307 ? -16.234 -23.703 -14.969 1 87.5 307 ASP B O 1
ATOM 5574 N N . ARG B 1 308 ? -15.289 -24.719 -16.75 1 89.31 308 ARG B N 1
A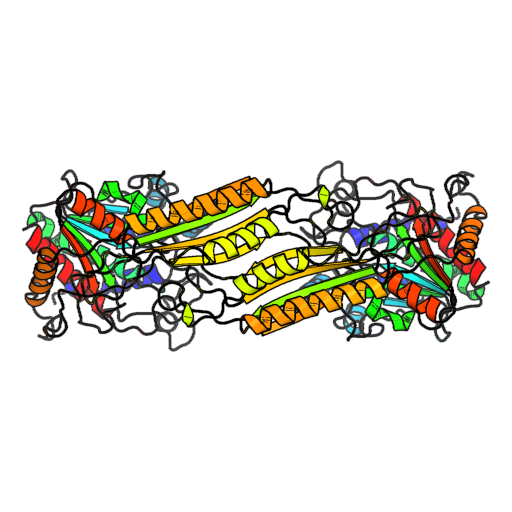TOM 5575 C CA . ARG B 1 308 ? -14.984 -23.484 -17.469 1 89.31 308 ARG B CA 1
ATOM 5576 C C . ARG B 1 308 ? -16.266 -22.734 -17.828 1 89.31 308 ARG B C 1
ATOM 5578 O O . ARG B 1 308 ? -16.297 -21.5 -17.797 1 89.31 308 ARG B O 1
ATOM 5585 N N . GLU B 1 309 ? -17.234 -23.469 -18.281 1 90.19 309 GLU B N 1
ATOM 5586 C CA . GLU B 1 309 ? -18.5 -22.828 -18.672 1 90.19 309 GLU B CA 1
ATOM 5587 C C . GLU B 1 309 ? -19.125 -22.062 -17.516 1 90.19 309 GLU B C 1
ATOM 5589 O O . GLU B 1 309 ? -19.516 -20.906 -17.672 1 90.19 309 GLU B O 1
ATOM 5594 N N . ALA B 1 310 ? -19.141 -22.734 -16.375 1 90.44 310 ALA B N 1
ATOM 5595 C CA . ALA B 1 310 ? -19.688 -22.109 -15.172 1 90.44 310 ALA B CA 1
ATOM 5596 C C . ALA B 1 310 ? -18.844 -20.891 -14.766 1 90.44 310 ALA B C 1
ATOM 5598 O O . ALA B 1 310 ? -19.375 -19.859 -14.367 1 90.44 310 ALA B O 1
ATOM 5599 N N . ASP B 1 311 ? -17.594 -21.016 -14.844 1 93.44 311 ASP B N 1
ATOM 5600 C CA . ASP B 1 311 ? -16.688 -19.938 -14.469 1 93.44 311 ASP B CA 1
ATOM 5601 C C . ASP B 1 311 ? -16.859 -18.75 -15.406 1 93.44 311 ASP B C 1
ATOM 5603 O O . ASP B 1 311 ? -16.875 -17.594 -14.953 1 93.44 311 ASP B O 1
ATOM 5607 N N . ASN B 1 312 ? -16.953 -19.031 -16.703 1 94.25 312 ASN B N 1
ATOM 5608 C CA . ASN B 1 312 ? -17.172 -17.969 -17.688 1 94.25 312 ASN B CA 1
ATOM 5609 C C . ASN B 1 312 ? -18.484 -17.234 -17.422 1 94.25 312 ASN B C 1
ATOM 5611 O O . ASN B 1 312 ? -18.547 -16.016 -17.562 1 94.25 312 ASN B O 1
ATOM 5615 N N . ALA B 1 313 ? -19.484 -17.984 -17.078 1 93.81 313 ALA B N 1
ATOM 5616 C CA . ALA B 1 313 ? -20.781 -17.375 -16.797 1 93.81 313 ALA B CA 1
ATOM 5617 C C . ALA B 1 313 ? -20.719 -16.469 -15.57 1 93.81 313 ALA B C 1
ATOM 5619 O O . ALA B 1 313 ? -21.266 -15.367 -15.562 1 93.81 313 ALA B O 1
ATOM 5620 N N . LEU B 1 314 ? -20.078 -16.984 -14.57 1 94.19 314 LEU B N 1
ATOM 5621 C CA . LEU B 1 314 ? -19.922 -16.203 -13.344 1 94.19 314 LEU B CA 1
ATOM 5622 C C . LEU B 1 314 ? -19.125 -14.93 -13.602 1 94.19 314 LEU B C 1
ATOM 5624 O O . LEU B 1 314 ? -19.484 -13.852 -13.109 1 94.19 314 LEU B O 1
ATOM 5628 N N . LEU B 1 315 ? -18.109 -15.055 -14.375 1 96.38 315 LEU B N 1
ATOM 5629 C CA . LEU B 1 315 ? -17.297 -13.898 -14.734 1 96.38 315 LEU B CA 1
ATOM 5630 C C . LEU B 1 315 ? -18.109 -12.875 -15.516 1 96.38 315 LEU B C 1
ATOM 5632 O O . LEU B 1 315 ? -18 -11.672 -15.281 1 96.38 315 LEU B O 1
ATOM 5636 N N . ALA B 1 316 ? -18.859 -13.367 -16.406 1 96.69 316 ALA B N 1
ATOM 5637 C CA . ALA B 1 316 ? -19.703 -12.484 -17.219 1 96.69 316 ALA B CA 1
ATOM 5638 C C . ALA B 1 316 ? -20.688 -11.719 -16.328 1 96.69 316 ALA B C 1
ATOM 5640 O O . ALA B 1 316 ? -20.891 -10.516 -16.516 1 96.69 316 ALA B O 1
ATOM 5641 N N . THR B 1 317 ? -21.297 -12.414 -15.414 1 96.06 317 THR B N 1
ATOM 5642 C CA . THR B 1 317 ? -22.219 -11.781 -14.477 1 96.06 317 THR B CA 1
ATOM 5643 C C . THR B 1 317 ? -21.5 -10.75 -13.617 1 96.06 317 THR B C 1
ATOM 5645 O O . THR B 1 317 ? -22.016 -9.648 -13.398 1 96.06 317 THR B O 1
ATOM 5648 N N . ALA B 1 318 ? -20.359 -11.141 -13.133 1 97.25 318 ALA B N 1
ATOM 5649 C CA . ALA B 1 318 ? -19.547 -10.227 -12.328 1 97.25 318 ALA B CA 1
ATOM 5650 C C . ALA B 1 318 ? -19.188 -8.969 -13.117 1 97.25 318 ALA B C 1
ATOM 5652 O O . ALA B 1 318 ? -19.359 -7.852 -12.617 1 97.25 318 ALA B O 1
ATOM 5653 N N . SER B 1 319 ? -18.766 -9.172 -14.32 1 98.25 319 SER B N 1
ATOM 5654 C CA . SER B 1 319 ? -18.375 -8.062 -15.18 1 98.25 319 SER B CA 1
ATOM 5655 C C . SER B 1 319 ? -19.562 -7.137 -15.461 1 98.25 319 SER B C 1
ATOM 5657 O O . SER B 1 319 ? -19.406 -5.914 -15.445 1 98.25 319 SER B O 1
ATOM 5659 N N . ALA B 1 320 ? -20.656 -7.715 -15.695 1 98.12 320 ALA B N 1
ATOM 5660 C CA . ALA B 1 320 ? -21.859 -6.926 -15.938 1 98.12 320 ALA B CA 1
ATOM 5661 C C . ALA B 1 320 ? -22.234 -6.117 -14.703 1 98.12 320 ALA B C 1
ATOM 5663 O O . ALA B 1 320 ? -22.656 -4.961 -14.82 1 98.12 320 ALA B O 1
ATOM 5664 N N . THR B 1 321 ? -22.156 -6.73 -13.586 1 98.06 321 THR B N 1
ATOM 5665 C CA . THR B 1 321 ? -22.453 -6.062 -12.32 1 98.06 321 THR B CA 1
ATOM 5666 C C . THR B 1 321 ? -21.531 -4.875 -12.109 1 98.06 321 THR B C 1
ATOM 5668 O O . THR B 1 321 ? -21.984 -3.775 -11.781 1 98.06 321 THR B O 1
ATOM 5671 N N . LEU B 1 322 ? -20.219 -5.078 -12.281 1 98.75 322 LEU B N 1
ATOM 5672 C CA . LEU B 1 322 ? -19.234 -4.008 -12.156 1 98.75 322 LEU B CA 1
ATOM 5673 C C . LEU B 1 322 ? -19.547 -2.871 -13.125 1 98.75 322 LEU B C 1
ATOM 5675 O O . LEU B 1 322 ? -19.5 -1.699 -12.75 1 98.75 322 LEU B O 1
ATOM 5679 N N . GLY B 1 323 ? -19.828 -3.271 -14.352 1 98.75 323 GLY B N 1
ATOM 5680 C CA . GLY B 1 323 ? -20.156 -2.283 -15.367 1 98.75 323 GLY B CA 1
ATOM 5681 C C . GLY B 1 323 ? -21.375 -1.446 -15.023 1 98.75 323 GLY B C 1
ATOM 5682 O O . GLY B 1 323 ? -21.359 -0.229 -15.219 1 98.75 323 GLY B O 1
ATOM 5683 N N . ARG B 1 324 ? -22.422 -2.029 -14.578 1 98.62 324 ARG B N 1
ATOM 5684 C CA . ARG B 1 324 ? -23.625 -1.325 -14.188 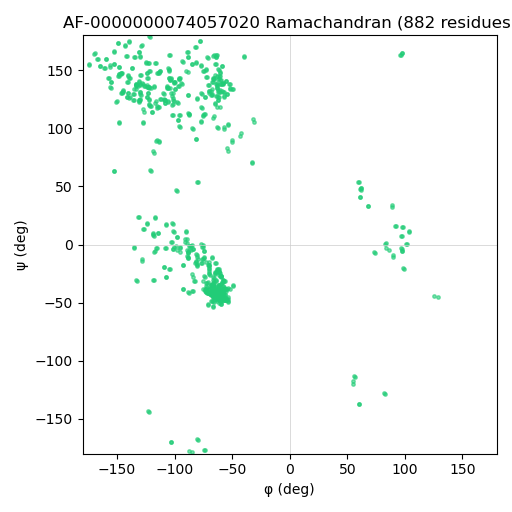1 98.62 324 ARG B CA 1
ATOM 5685 C C . ARG B 1 324 ? -23.344 -0.296 -13.102 1 98.62 324 ARG B C 1
ATOM 5687 O O . ARG B 1 324 ? -23.75 0.863 -13.211 1 98.62 324 ARG B O 1
ATOM 5694 N N . ILE B 1 325 ? -22.641 -0.685 -12.086 1 98.56 325 ILE B N 1
ATOM 5695 C CA . ILE B 1 325 ? -22.344 0.192 -10.961 1 98.56 325 ILE B CA 1
ATOM 5696 C C . ILE B 1 325 ? -21.453 1.345 -11.43 1 98.56 325 ILE B C 1
ATOM 5698 O O . ILE B 1 325 ? -21.672 2.498 -11.055 1 98.56 325 ILE B O 1
ATOM 5702 N N . ALA B 1 326 ? -20.438 1.019 -12.227 1 98.75 326 ALA B N 1
ATOM 5703 C CA . ALA B 1 326 ? -19.578 2.066 -12.766 1 98.75 326 ALA B CA 1
ATOM 5704 C C . ALA B 1 326 ? -20.391 3.104 -13.539 1 98.75 326 ALA B C 1
ATOM 5706 O O . ALA B 1 326 ? -20.203 4.309 -13.359 1 98.75 326 ALA B O 1
ATOM 5707 N N . ARG B 1 327 ? -21.344 2.656 -14.352 1 98.5 327 ARG B N 1
ATOM 5708 C CA . ARG B 1 327 ? -22.188 3.551 -15.141 1 98.5 327 ARG B CA 1
ATOM 5709 C C . ARG B 1 327 ? -23.094 4.391 -14.234 1 98.5 327 ARG B C 1
ATOM 5711 O O . ARG B 1 327 ? -23.203 5.602 -14.422 1 98.5 327 ARG B O 1
ATOM 5718 N N . GLU B 1 328 ? -23.75 3.797 -13.336 1 98.19 328 GLU B N 1
ATOM 5719 C CA . GLU B 1 328 ? -24.672 4.484 -12.43 1 98.19 328 GLU B CA 1
ATOM 5720 C C . GLU B 1 328 ? -23.953 5.574 -11.641 1 98.19 328 GLU B C 1
ATOM 5722 O O . GLU B 1 328 ? -24.547 6.609 -11.32 1 98.19 328 GLU B O 1
ATOM 5727 N N . ARG B 1 329 ? -22.672 5.395 -11.359 1 97.56 329 ARG B N 1
ATOM 5728 C CA . ARG B 1 329 ? -21.922 6.34 -10.547 1 97.56 329 ARG B CA 1
ATOM 5729 C C . ARG B 1 329 ? -21.031 7.223 -11.422 1 97.56 329 ARG B C 1
ATOM 5731 O O . ARG B 1 329 ? -20.203 7.984 -10.906 1 97.56 329 ARG B O 1
ATOM 5738 N N . GLU B 1 330 ? -21.094 7.051 -12.742 1 97.88 330 GLU B N 1
ATOM 5739 C CA . GLU B 1 330 ? -20.344 7.84 -13.711 1 97.88 330 GLU B CA 1
ATOM 5740 C C . GLU B 1 330 ? -18.844 7.664 -13.508 1 97.88 330 GLU B C 1
ATOM 5742 O O . GLU B 1 330 ? -18.094 8.648 -13.438 1 97.88 330 GLU B O 1
ATOM 5747 N N . LEU B 1 331 ? -18.422 6.43 -13.406 1 98.62 331 LEU B N 1
ATOM 5748 C CA . LEU B 1 331 ? -17.031 6.066 -13.242 1 98.62 331 LEU B CA 1
ATOM 5749 C C . LEU B 1 331 ? -16.5 5.332 -14.469 1 98.62 331 LEU B C 1
ATOM 5751 O O . LEU B 1 331 ? -17.266 4.691 -15.188 1 98.62 331 LEU B O 1
ATOM 5755 N N . GLY B 1 332 ? -15.164 5.535 -14.703 1 98.69 332 GLY B N 1
ATOM 5756 C CA . GLY B 1 332 ? -14.492 4.609 -15.602 1 98.69 332 GLY B CA 1
ATOM 5757 C C . GLY B 1 332 ? -14.266 3.238 -14.984 1 98.69 332 GLY B C 1
ATOM 5758 O O . GLY B 1 332 ? -14.117 3.115 -13.766 1 98.69 332 GLY B O 1
ATOM 5759 N N . LEU B 1 333 ? -14.25 2.201 -15.828 1 98.75 333 LEU B N 1
ATOM 5760 C CA . LEU B 1 333 ? -14.008 0.839 -15.359 1 98.75 333 LEU B CA 1
ATOM 5761 C C . LEU B 1 333 ? -13.086 0.091 -16.328 1 98.75 333 LEU B C 1
ATOM 5763 O O . LEU B 1 333 ? -13.297 0.122 -17.547 1 98.75 333 LEU B O 1
ATOM 5767 N N . GLU B 1 334 ? -12.062 -0.445 -15.82 1 98.69 334 GLU B N 1
ATOM 5768 C CA . GLU B 1 334 ? -11.188 -1.347 -16.562 1 98.69 334 GLU B CA 1
ATOM 5769 C C . GLU B 1 334 ? -11.078 -2.701 -15.867 1 98.69 334 GLU B C 1
ATOM 5771 O O . GLU B 1 334 ? -10.727 -2.773 -14.688 1 98.69 334 GLU B O 1
ATOM 5776 N N . ILE B 1 335 ? -11.445 -3.738 -16.531 1 98.38 335 ILE B N 1
ATOM 5777 C CA . ILE B 1 335 ? -11.312 -5.098 -16.031 1 98.38 335 ILE B CA 1
ATOM 5778 C C . ILE B 1 335 ? -10.172 -5.809 -16.75 1 98.38 335 ILE B C 1
ATOM 5780 O O . ILE B 1 335 ? -10.148 -5.859 -17.984 1 98.38 335 ILE B O 1
ATOM 5784 N N . THR B 1 336 ? -9.219 -6.293 -16.031 1 97.81 336 THR B N 1
ATOM 5785 C CA . THR B 1 336 ? -8.07 -6.98 -16.625 1 97.81 336 THR B CA 1
ATOM 5786 C C . THR B 1 336 ? -7.957 -8.398 -16.062 1 97.81 336 THR B C 1
ATOM 5788 O O . THR B 1 336 ? -7.906 -8.594 -14.852 1 97.81 336 THR B O 1
ATOM 5791 N N . ILE B 1 337 ? -7.922 -9.359 -16.969 1 97.44 337 ILE B N 1
ATOM 5792 C CA . ILE B 1 337 ? -7.711 -10.742 -16.547 1 97.44 337 ILE B CA 1
ATOM 5793 C C . ILE B 1 337 ? -6.254 -10.945 -16.141 1 97.44 337 ILE B C 1
ATOM 5795 O O . ILE B 1 337 ? -5.34 -10.602 -16.891 1 97.44 337 ILE B O 1
ATOM 5799 N N . GLN B 1 338 ? -6.098 -11.461 -14.961 1 97.31 338 GLN B N 1
ATOM 5800 C CA . GLN B 1 338 ? -4.758 -11.609 -14.398 1 97.31 338 GLN B CA 1
ATOM 5801 C C . GLN B 1 338 ? -4.297 -13.062 -14.461 1 97.31 338 GLN B C 1
ATOM 5803 O O . GLN B 1 338 ? -3.098 -13.344 -14.383 1 97.31 338 GLN B O 1
ATOM 5808 N N . GLY B 1 339 ? -5.148 -13.977 -14.562 1 97.38 339 GLY B N 1
ATOM 5809 C CA . GLY B 1 339 ? -4.891 -15.406 -14.633 1 97.38 339 GLY B CA 1
ATOM 5810 C C . GLY B 1 339 ? -6.145 -16.234 -14.883 1 97.38 339 GLY B C 1
ATOM 5811 O O . GLY B 1 339 ? -7.254 -15.789 -14.57 1 97.38 339 GLY B O 1
ATOM 5812 N N . ARG B 1 340 ? -5.938 -17.406 -15.461 1 96.31 340 ARG B N 1
ATOM 5813 C CA . ARG B 1 340 ? -7.055 -18.297 -15.75 1 96.31 340 ARG B CA 1
ATOM 5814 C C . ARG B 1 340 ? -6.582 -19.734 -15.875 1 96.31 340 ARG B C 1
ATOM 5816 O O . ARG B 1 340 ? -5.484 -20 -16.375 1 96.31 340 ARG B O 1
ATOM 5823 N N . ALA B 1 341 ? -7.359 -20.578 -15.43 1 95 341 ALA B N 1
ATOM 5824 C CA . ALA B 1 341 ? -7.113 -22.016 -15.609 1 95 341 ALA B CA 1
ATOM 5825 C C . ALA B 1 341 ? -8.406 -22.766 -15.898 1 95 341 ALA B C 1
ATOM 5827 O O . ALA B 1 341 ? -9.477 -22.391 -15.406 1 95 341 ALA B O 1
ATOM 5828 N N . GLY B 1 342 ? -8.328 -23.656 -16.75 1 90.44 342 GLY B N 1
ATOM 5829 C CA . GLY B 1 342 ? -9.461 -24.531 -17.062 1 90.44 342 GLY B CA 1
ATOM 5830 C C . GLY B 1 342 ? -9.633 -25.656 -16.047 1 90.44 342 GLY B C 1
ATOM 5831 O O . GLY B 1 342 ? -9.211 -25.531 -14.898 1 90.44 342 GLY B O 1
ATOM 5832 N N . CYS B 1 343 ? -10.531 -26.562 -16.578 1 87.44 343 CYS B N 1
ATOM 5833 C CA . CYS B 1 343 ? -10.812 -27.75 -15.789 1 87.44 343 CYS B CA 1
ATOM 5834 C C . CYS B 1 343 ? -10.609 -29.016 -16.625 1 87.44 343 CYS B C 1
ATOM 5836 O O . CYS B 1 343 ? -10.727 -28.969 -17.859 1 87.44 343 CYS B O 1
ATOM 5838 N N . ALA B 1 344 ? -9.602 -29.875 -16.203 1 87.88 344 ALA B N 1
ATOM 5839 C CA . ALA B 1 344 ? -9.398 -31.141 -16.922 1 87.88 344 ALA B CA 1
ATOM 5840 C C . ALA B 1 344 ? -9.109 -32.281 -15.945 1 87.88 344 ALA B C 1
ATOM 5842 O O . ALA B 1 344 ? -8.492 -32.062 -14.898 1 87.88 344 ALA B O 1
ATOM 5843 N N . ASN B 1 345 ? -9.672 -33.344 -16.406 1 93.06 345 ASN B N 1
ATOM 5844 C CA . ASN B 1 345 ? -9.383 -34.562 -15.648 1 93.06 345 ASN B CA 1
ATOM 5845 C C . ASN B 1 345 ? -8.398 -35.438 -16.391 1 93.06 345 ASN B C 1
ATOM 5847 O O . ASN B 1 345 ? -8.391 -35.5 -17.625 1 93.06 345 ASN B O 1
ATOM 5851 N N . SER B 1 346 ? -7.648 -36.156 -15.664 1 97.44 346 SER B N 1
ATOM 5852 C CA . SER B 1 346 ? -6.742 -37.125 -16.266 1 97.44 346 SER B CA 1
ATOM 5853 C C . SER B 1 346 ? -7.516 -38.219 -17 1 97.44 346 SER B C 1
ATOM 5855 O O . SER B 1 346 ? -8.547 -38.688 -16.516 1 97.44 346 SER B O 1
ATOM 5857 N N . ASP B 1 347 ? -7.02 -38.562 -18.156 1 97.94 347 ASP B N 1
ATOM 5858 C CA . ASP B 1 347 ? -7.586 -39.719 -18.875 1 97.94 347 ASP B CA 1
ATOM 5859 C C . ASP B 1 347 ? -7.277 -41.031 -18.156 1 97.94 347 ASP B C 1
ATOM 5861 O O . ASP B 1 347 ? -6.109 -41.344 -17.906 1 97.94 347 ASP B O 1
ATOM 5865 N N . ALA B 1 348 ? -8.281 -41.812 -17.922 1 97.44 348 ALA B N 1
ATOM 5866 C CA . ALA B 1 348 ? -8.164 -43 -17.109 1 97.44 348 ALA B CA 1
ATOM 5867 C C . ALA B 1 348 ? -7.18 -44 -17.719 1 97.44 348 ALA B C 1
ATOM 5869 O O . ALA B 1 348 ? -6.383 -44.625 -17.016 1 97.44 348 ALA B O 1
ATOM 5870 N N . GLU B 1 349 ? -7.254 -44.125 -18.969 1 97.56 349 GLU B N 1
ATOM 5871 C CA . GLU B 1 349 ? -6.383 -45.094 -19.641 1 97.56 349 GLU B CA 1
ATOM 5872 C C . GLU B 1 349 ? -4.914 -44.688 -19.484 1 97.56 349 GLU B C 1
ATOM 5874 O O . GLU B 1 349 ? -4.066 -45.562 -19.203 1 97.56 349 GLU B O 1
ATOM 5879 N N . LEU B 1 350 ? -4.68 -43.469 -19.719 1 98.06 350 LEU B N 1
ATOM 5880 C CA . LEU B 1 350 ? -3.309 -43 -19.562 1 98.06 350 LEU B CA 1
ATOM 5881 C C . LEU B 1 350 ? -2.85 -43.125 -18.109 1 98.06 350 LEU B C 1
ATOM 5883 O O . LEU B 1 350 ? -1.728 -43.562 -17.844 1 98.06 350 LEU B O 1
ATOM 5887 N N . ALA B 1 351 ? -3.695 -42.812 -17.188 1 98.38 351 ALA B N 1
ATOM 5888 C CA . ALA B 1 351 ? -3.373 -42.906 -15.766 1 98.38 351 ALA B CA 1
ATOM 5889 C C . ALA B 1 351 ? -3.006 -44.312 -15.375 1 98.38 351 ALA B C 1
ATOM 5891 O O . ALA B 1 351 ? -2.057 -44.531 -14.617 1 98.38 351 ALA B O 1
ATOM 5892 N N . GLN B 1 352 ? -3.725 -45.219 -15.875 1 98.06 352 GLN B N 1
ATOM 5893 C CA . GLN B 1 352 ? -3.469 -46.594 -15.578 1 98.06 352 GLN B CA 1
ATOM 5894 C C . GLN B 1 352 ? -2.137 -47.062 -16.172 1 98.06 352 GLN B C 1
ATOM 5896 O O . GLN B 1 352 ? -1.397 -47.812 -15.539 1 98.06 352 GLN B O 1
ATOM 5901 N N . LEU B 1 353 ? -1.935 -46.594 -17.359 1 97.81 353 LEU B N 1
ATOM 5902 C CA . LEU B 1 353 ? -0.661 -46.938 -17.984 1 97.81 353 LEU B CA 1
ATOM 5903 C C . LEU B 1 353 ? 0.506 -46.375 -17.172 1 97.81 353 LEU B C 1
ATOM 5905 O O . LEU B 1 353 ? 1.514 -47.062 -16.984 1 97.81 353 LEU B O 1
ATOM 5909 N N . LEU B 1 354 ? 0.354 -45.188 -16.719 1 98.38 354 LEU B N 1
ATOM 5910 C CA . LEU B 1 354 ? 1.385 -44.562 -15.914 1 98.38 354 LEU B CA 1
ATOM 5911 C C . LEU B 1 354 ? 1.625 -45.344 -14.617 1 98.38 354 LEU B C 1
ATOM 5913 O O . LEU B 1 354 ? 2.771 -45.531 -14.203 1 98.38 354 LEU B O 1
ATOM 5917 N N . ALA B 1 355 ? 0.577 -45.781 -14.008 1 97.81 355 ALA B N 1
ATOM 5918 C CA . ALA B 1 355 ? 0.674 -46.562 -12.773 1 97.81 355 ALA B CA 1
ATOM 5919 C C . ALA B 1 355 ? 1.368 -47.906 -13.023 1 97.81 355 ALA B C 1
ATOM 5921 O O . ALA B 1 355 ? 2.24 -48.312 -12.25 1 97.81 355 ALA B O 1
ATOM 5922 N N . ARG B 1 356 ? 0.99 -48.531 -14.062 1 97.31 356 ARG B N 1
ATOM 5923 C CA . ARG B 1 356 ? 1.599 -49.812 -14.406 1 97.31 356 ARG B CA 1
ATOM 5924 C C . ARG B 1 356 ? 3.092 -49.656 -14.68 1 97.31 356 ARG B C 1
ATOM 5926 O O . ARG B 1 356 ? 3.893 -50.531 -14.297 1 97.31 356 ARG B O 1
ATOM 5933 N N . THR B 1 357 ? 3.383 -48.594 -15.352 1 97.38 357 THR B N 1
ATOM 5934 C CA . THR B 1 357 ? 4.785 -48.312 -15.656 1 97.38 357 THR B CA 1
ATOM 5935 C C . THR B 1 357 ? 5.605 -48.188 -14.375 1 97.38 357 THR B C 1
ATOM 5937 O O . THR B 1 357 ? 6.742 -48.656 -14.305 1 97.38 357 THR B O 1
ATOM 5940 N N . ALA B 1 358 ? 5.062 -47.594 -13.367 1 97.12 358 ALA B N 1
ATOM 5941 C CA . ALA B 1 358 ? 5.746 -47.438 -12.086 1 97.12 358 ALA B CA 1
ATOM 5942 C C . ALA B 1 358 ? 5.941 -48.781 -11.406 1 97.12 358 ALA B C 1
ATOM 5944 O O . ALA B 1 358 ? 7.004 -49.062 -10.828 1 97.12 358 ALA B O 1
ATOM 5945 N N . LEU B 1 359 ? 4.984 -49.625 -11.531 1 95.38 359 LEU B N 1
ATOM 5946 C CA . LEU B 1 359 ? 5.016 -50.938 -10.906 1 95.38 359 LEU B CA 1
ATOM 5947 C C . LEU B 1 359 ? 6.07 -51.844 -11.562 1 95.38 359 LEU B C 1
ATOM 5949 O O . LEU B 1 359 ? 6.641 -52.719 -10.914 1 95.38 359 LEU B O 1
ATOM 5953 N N . GLU B 1 360 ? 6.336 -51.562 -12.766 1 95.12 360 GLU B N 1
ATOM 5954 C CA . GLU B 1 360 ? 7.195 -52.438 -13.547 1 95.12 360 GLU B CA 1
ATOM 5955 C C . GLU B 1 360 ? 8.648 -51.969 -13.523 1 95.12 360 GLU B C 1
ATOM 5957 O O . GLU B 1 360 ? 9.531 -52.625 -14.07 1 95.12 360 GLU B O 1
ATOM 5962 N N . LEU B 1 361 ? 8.891 -50.844 -12.883 1 94.38 361 LEU B N 1
ATOM 5963 C CA . LEU B 1 361 ? 10.266 -50.375 -12.797 1 94.38 361 LEU B CA 1
ATOM 5964 C C . LEU B 1 361 ? 11.148 -51.375 -12.047 1 94.38 361 LEU B C 1
ATOM 5966 O O . LEU B 1 361 ? 10.703 -52 -11.086 1 94.38 361 LEU B O 1
ATOM 5970 N N . PRO B 1 362 ? 12.336 -51.469 -12.523 1 91 362 PRO B N 1
ATOM 5971 C CA . PRO B 1 362 ? 13.273 -52.281 -11.75 1 91 362 PRO B CA 1
ATOM 5972 C C . PRO B 1 362 ? 13.523 -51.719 -10.352 1 91 362 PRO B C 1
ATOM 5974 O O . PRO B 1 362 ? 13.414 -50.5 -10.141 1 91 362 PRO B O 1
ATOM 5977 N N . PRO B 1 363 ? 13.82 -52.594 -9.453 1 89.75 363 PRO B N 1
ATOM 5978 C CA . PRO B 1 363 ? 14.086 -52.125 -8.086 1 89.75 363 PRO B CA 1
ATOM 5979 C C . PRO B 1 363 ? 15.352 -51.281 -7.988 1 89.75 363 PRO B C 1
ATOM 5981 O O . PRO B 1 363 ? 16.203 -51.312 -8.875 1 89.75 363 PRO B O 1
ATOM 5984 N N . GLY B 1 364 ? 15.422 -50.562 -6.91 1 84.5 364 GLY B N 1
ATOM 5985 C CA . GLY B 1 364 ? 16.594 -49.75 -6.645 1 84.5 364 GLY B CA 1
ATOM 5986 C C . GLY B 1 364 ? 17.797 -50.562 -6.227 1 84.5 364 GLY B C 1
ATOM 5987 O O . GLY B 1 364 ? 17.766 -51.781 -6.211 1 84.5 364 GLY B O 1
ATOM 5988 N N . PRO B 1 365 ? 18.844 -49.812 -5.922 1 77.56 365 PRO B N 1
ATOM 5989 C CA . PRO B 1 365 ? 20.078 -50.5 -5.535 1 77.56 365 PRO B CA 1
ATOM 5990 C C . PRO B 1 365 ? 19.906 -51.344 -4.277 1 77.56 365 PRO B C 1
ATOM 5992 O O . PRO B 1 365 ? 20.609 -52.344 -4.105 1 77.56 365 PRO B O 1
ATOM 5995 N N . ASP B 1 366 ? 18.984 -51.062 -3.479 1 81.25 366 ASP B N 1
ATOM 5996 C CA . ASP B 1 366 ? 18.766 -51.781 -2.232 1 81.25 366 ASP B CA 1
ATOM 5997 C C . ASP B 1 366 ? 17.812 -52.938 -2.445 1 81.25 366 ASP B C 1
ATOM 5999 O O . ASP B 1 366 ? 17.453 -53.656 -1.493 1 81.25 366 ASP B O 1
ATOM 6003 N N . GLY B 1 367 ? 17.391 -53.125 -3.633 1 85.44 367 GLY B N 1
ATOM 6004 C CA . GLY B 1 367 ? 16.484 -54.219 -3.971 1 85.44 367 GLY B CA 1
ATOM 6005 C C . GLY B 1 367 ? 15.031 -53.906 -3.721 1 85.44 367 GLY B C 1
ATOM 6006 O O . GLY B 1 367 ? 14.148 -54.719 -4 1 85.44 367 GLY B O 1
ATOM 6007 N N . GLN B 1 368 ? 14.836 -52.812 -3.221 1 87.88 368 GLN B N 1
ATOM 6008 C CA . GLN B 1 368 ? 13.469 -52.406 -2.926 1 87.88 368 GLN B CA 1
ATOM 6009 C C . GLN B 1 368 ? 12.852 -51.688 -4.113 1 87.88 368 GLN B C 1
ATOM 6011 O O . GLN B 1 368 ? 13.555 -51 -4.883 1 87.88 368 GLN B O 1
ATOM 6016 N N . PRO B 1 369 ? 11.539 -51.844 -4.219 1 91.31 369 PRO B N 1
ATOM 6017 C CA . PRO B 1 369 ? 10.883 -51.094 -5.293 1 91.31 369 PRO B CA 1
ATOM 6018 C C . PRO B 1 369 ? 11.031 -49.594 -5.137 1 91.31 369 PRO B C 1
ATOM 6020 O O . PRO B 1 369 ? 11.031 -49.062 -4.016 1 91.31 369 PRO B O 1
ATOM 6023 N N . LEU B 1 370 ? 11.156 -48.906 -6.266 1 91.88 370 LEU B N 1
ATOM 6024 C CA . LEU B 1 370 ? 11.297 -47.469 -6.254 1 91.88 370 LEU B CA 1
ATOM 6025 C C . LEU B 1 370 ? 10.016 -46.812 -5.758 1 91.88 370 LEU B C 1
ATOM 6027 O O . LEU B 1 370 ? 10.062 -45.75 -5.141 1 91.88 370 LEU B O 1
ATOM 6031 N N . PHE B 1 371 ? 8.875 -47.438 -6.113 1 93.88 371 PHE B N 1
ATOM 6032 C CA . PHE B 1 371 ? 7.562 -47.031 -5.613 1 93.88 371 PHE B CA 1
ATOM 6033 C C . PHE B 1 371 ? 6.879 -48.219 -4.922 1 93.88 371 PHE B C 1
ATOM 6035 O O . PHE B 1 371 ? 6.891 -49.344 -5.438 1 93.88 371 PHE B O 1
ATOM 6042 N N . ALA B 1 372 ? 6.395 -47.938 -3.725 1 88.94 372 ALA B N 1
ATOM 6043 C CA . ALA B 1 372 ? 5.676 -49.031 -3.029 1 88.94 372 ALA B CA 1
ATOM 6044 C C . ALA B 1 372 ? 4.375 -49.375 -3.75 1 88.94 372 ALA B C 1
ATOM 6046 O O . ALA B 1 372 ? 3.58 -48.469 -4.062 1 88.94 372 ALA B O 1
ATOM 6047 N N . ALA B 1 373 ? 4.16 -50.594 -4.027 1 88.94 373 ALA B N 1
ATOM 6048 C CA . ALA B 1 373 ? 2.988 -51.031 -4.781 1 88.94 373 ALA B CA 1
ATOM 6049 C C . ALA B 1 373 ? 1.701 -50.562 -4.117 1 88.94 373 ALA B C 1
ATOM 6051 O O . ALA B 1 373 ? 0.777 -50.125 -4.797 1 88.94 373 ALA B O 1
ATOM 6052 N N . GLY B 1 374 ? 1.596 -50.562 -2.857 1 91.31 374 GLY B N 1
ATOM 6053 C CA . GLY B 1 374 ? 0.406 -50.156 -2.119 1 91.31 374 GLY B CA 1
ATOM 6054 C C . GLY B 1 374 ? 0.218 -48.656 -2.057 1 91.31 374 GLY B C 1
ATOM 6055 O O . GLY B 1 374 ? -0.833 -48.188 -1.627 1 91.31 374 GLY B O 1
ATOM 6056 N N . LYS B 1 375 ? 1.165 -47.938 -2.635 1 94.12 375 LYS B N 1
ATOM 6057 C CA . LYS B 1 375 ? 1.088 -46.469 -2.549 1 94.12 375 LYS B CA 1
ATOM 6058 C C . LYS B 1 375 ? 0.981 -45.844 -3.936 1 94.12 375 LYS B C 1
ATOM 6060 O O . LYS B 1 375 ? 1.205 -44.656 -4.098 1 94.12 375 LYS B O 1
ATOM 6065 N N . ILE B 1 376 ? 0.794 -46.656 -4.918 1 96 376 ILE B N 1
ATOM 6066 C CA . ILE B 1 376 ? 0.54 -46.188 -6.277 1 96 376 ILE B CA 1
ATOM 6067 C C . ILE B 1 376 ? -0.963 -46.188 -6.543 1 96 376 ILE B C 1
ATOM 6069 O O . ILE B 1 376 ? -1.635 -47.219 -6.406 1 96 376 ILE B O 1
ATOM 6073 N N . CYS B 1 377 ? -1.452 -45.062 -6.875 1 95.44 377 CYS B N 1
ATOM 6074 C CA . CYS B 1 377 ? -2.867 -44.906 -7.191 1 95.44 377 CYS B CA 1
ATOM 6075 C C . CYS B 1 377 ? -3.055 -44.25 -8.555 1 95.44 377 CYS B C 1
ATOM 6077 O O . CYS B 1 377 ? -2.395 -43.25 -8.875 1 95.44 377 CYS B O 1
ATOM 6079 N N . SER B 1 378 ? -4.02 -44.812 -9.352 1 95.88 378 SER B N 1
ATOM 6080 C CA . SER B 1 378 ? -4.25 -44.219 -10.672 1 95.88 378 SER B CA 1
ATOM 6081 C C . SER B 1 378 ? -5.285 -43.125 -10.617 1 95.88 378 SER B C 1
ATOM 6083 O O . SER B 1 378 ? -5.5 -42.406 -11.609 1 95.88 378 SER B O 1
ATOM 6085 N N . GLU B 1 379 ? -5.879 -42.969 -9.398 1 94.31 379 GLU B N 1
ATOM 6086 C CA . GLU B 1 379 ? -6.898 -41.906 -9.25 1 94.31 379 GLU B CA 1
ATOM 6087 C C . GLU B 1 379 ? -6.676 -41.094 -7.98 1 94.31 379 GLU B C 1
ATOM 6089 O O . GLU B 1 379 ? -6.305 -41.656 -6.941 1 94.31 379 GLU B O 1
ATOM 6094 N N . GLY B 1 380 ? -6.828 -39.844 -8.125 1 92.12 380 GLY B N 1
ATOM 6095 C CA . GLY B 1 380 ? -6.832 -38.906 -7.016 1 92.12 380 GLY B CA 1
ATOM 6096 C C . GLY B 1 380 ? -7.648 -37.656 -7.297 1 92.12 380 GLY B C 1
ATOM 6097 O O . GLY B 1 380 ? -8.109 -37.438 -8.422 1 92.12 380 GLY B O 1
ATOM 6098 N N . ARG B 1 381 ? -7.941 -36.875 -6.227 1 88.5 381 ARG B N 1
ATOM 6099 C CA . ARG B 1 381 ? -8.734 -35.688 -6.383 1 88.5 381 ARG B CA 1
ATOM 6100 C C . ARG B 1 381 ? -7.965 -34.438 -5.895 1 88.5 381 ARG B C 1
ATOM 6102 O O . ARG B 1 381 ? -7.254 -34.531 -4.887 1 88.5 381 ARG B O 1
ATOM 6109 N N . MET B 1 382 ? -8.094 -33.5 -6.754 1 82.62 382 MET B N 1
ATOM 6110 C CA . MET B 1 382 ? -7.531 -32.188 -6.434 1 82.62 382 MET B CA 1
ATOM 6111 C C . MET B 1 382 ? -8.633 -31.141 -6.293 1 82.62 382 MET B C 1
ATOM 6113 O O . MET B 1 382 ? -9.523 -31.062 -7.137 1 82.62 382 MET B O 1
ATOM 6117 N N . ALA B 1 383 ? -8.859 -30.484 -5.172 1 77.19 383 ALA B N 1
ATOM 6118 C CA . ALA B 1 383 ? -9.836 -29.406 -5.016 1 77.19 383 ALA B CA 1
ATOM 6119 C C . ALA B 1 383 ? -9.156 -28.047 -5.113 1 77.19 383 ALA B C 1
ATOM 6121 O O . ALA B 1 383 ? -9.336 -27.203 -4.234 1 77.19 383 ALA B O 1
ATOM 6122 N N . ALA B 1 384 ? -8.281 -27.922 -6.18 1 83.69 384 ALA B N 1
ATOM 6123 C CA . ALA B 1 384 ? -7.551 -26.688 -6.387 1 83.69 384 ALA B CA 1
ATOM 6124 C C . ALA B 1 384 ? -7.414 -26.375 -7.875 1 83.69 384 ALA B C 1
ATOM 6126 O O . ALA B 1 384 ? -7.82 -27.156 -8.727 1 83.69 384 ALA B O 1
ATOM 6127 N N . SER B 1 385 ? -6.957 -25.219 -8.062 1 89 385 SER B N 1
ATOM 6128 C CA . SER B 1 385 ? -6.742 -24.797 -9.445 1 89 385 SER B CA 1
ATOM 6129 C C . SER B 1 385 ? -5.273 -24.922 -9.836 1 89 385 SER B C 1
ATOM 6131 O O . SER B 1 385 ? -4.387 -24.656 -9.023 1 89 385 SER B O 1
ATOM 6133 N N . GLU B 1 386 ? -5.082 -25.375 -11.016 1 93.19 386 GLU B N 1
ATOM 6134 C CA . GLU B 1 386 ? -3.785 -25.594 -11.648 1 93.19 386 GLU B CA 1
ATOM 6135 C C . GLU B 1 386 ? -3.846 -25.312 -13.148 1 93.19 386 GLU B C 1
ATOM 6137 O O . GLU B 1 386 ? -4.734 -25.797 -13.844 1 93.19 386 GLU B O 1
ATOM 6142 N N . ASP B 1 387 ? -2.809 -24.453 -13.625 1 94.62 387 ASP B N 1
ATOM 6143 C CA . ASP B 1 387 ? -3.029 -24 -15 1 94.62 387 ASP B CA 1
ATOM 6144 C C . ASP B 1 387 ? -2.539 -25.031 -16 1 94.62 387 ASP B C 1
ATOM 6146 O O . ASP B 1 387 ? -2.82 -24.938 -17.203 1 94.62 387 ASP B O 1
ATOM 6150 N N . ALA B 1 388 ? -1.913 -26.172 -15.539 1 97.5 388 ALA B N 1
ATOM 6151 C CA . ALA B 1 388 ? -1.663 -27.312 -16.422 1 97.5 388 ALA B CA 1
ATOM 6152 C C . ALA B 1 388 ? -2.967 -27.859 -17 1 97.5 388 ALA B C 1
ATOM 6154 O O . ALA B 1 388 ? -2.975 -28.469 -18.062 1 97.5 388 ALA B O 1
ATOM 6155 N N . ALA B 1 389 ? -3.998 -27.641 -16.25 1 96.31 389 ALA B N 1
ATOM 6156 C CA . ALA B 1 389 ? -5.309 -28.094 -16.703 1 96.31 389 ALA B CA 1
ATOM 6157 C C . ALA B 1 389 ? -5.66 -27.453 -18.047 1 96.31 389 ALA B C 1
ATOM 6159 O O . ALA B 1 389 ? -6.332 -28.078 -18.875 1 96.31 389 ALA B O 1
ATOM 6160 N N . THR B 1 390 ? -5.207 -26.266 -18.266 1 96.62 390 THR B N 1
ATOM 6161 C CA . THR B 1 390 ? -5.43 -25.578 -19.531 1 96.62 390 THR B CA 1
ATOM 6162 C C . THR B 1 390 ? -4.723 -26.312 -20.672 1 96.62 390 THR B C 1
ATOM 6164 O O . THR B 1 390 ? -5.277 -26.453 -21.766 1 96.62 390 THR B O 1
ATOM 6167 N N . LEU B 1 391 ? -3.568 -26.766 -20.438 1 98.06 391 LEU B N 1
ATOM 6168 C CA . LEU B 1 391 ? -2.805 -27.5 -21.438 1 98.06 391 LEU B CA 1
ATOM 6169 C C . LEU B 1 391 ? -3.391 -28.891 -21.641 1 98.06 391 LEU B C 1
ATOM 6171 O O . LEU B 1 391 ? -3.473 -29.375 -22.781 1 98.06 391 LEU B O 1
ATOM 6175 N N . MET B 1 392 ? -3.773 -29.5 -20.562 1 97.81 392 MET B N 1
ATOM 6176 C CA . MET B 1 392 ? -4.449 -30.797 -20.672 1 97.81 392 MET B CA 1
ATOM 6177 C C . MET B 1 392 ? -5.684 -30.703 -21.547 1 97.81 392 MET B C 1
ATOM 6179 O O . MET B 1 392 ? -5.875 -31.516 -22.453 1 97.81 392 MET B O 1
ATOM 6183 N N . GLU B 1 393 ? -6.441 -29.688 -21.281 1 95.94 393 GLU B N 1
ATOM 6184 C CA . GLU B 1 393 ? -7.664 -29.469 -22.047 1 95.94 393 GLU B CA 1
ATOM 6185 C C . GLU B 1 393 ? -7.359 -29.312 -23.531 1 95.94 393 GLU B C 1
ATOM 6187 O O . GLU B 1 393 ? -8.062 -29.859 -24.375 1 95.94 393 GLU B O 1
ATOM 6192 N N . ALA B 1 394 ? -6.395 -28.531 -23.859 1 96.25 394 ALA B N 1
ATOM 6193 C CA . ALA B 1 394 ? -6.016 -28.312 -25.25 1 96.25 394 ALA B CA 1
ATOM 6194 C C . ALA B 1 394 ? -5.656 -29.609 -25.938 1 96.25 394 ALA B C 1
ATOM 6196 O O . ALA B 1 394 ? -6.062 -29.859 -27.078 1 96.25 394 ALA B O 1
ATOM 6197 N N . VAL B 1 395 ? -4.922 -30.469 -25.266 1 97.75 395 VAL B N 1
ATOM 6198 C CA . VAL B 1 395 ? -4.512 -31.75 -25.828 1 97.75 395 VAL B CA 1
ATOM 6199 C C . VAL B 1 395 ? -5.734 -32.656 -26.016 1 97.75 395 VAL B C 1
ATOM 6201 O O . VAL B 1 395 ? -5.906 -33.281 -27.062 1 97.75 395 VAL B O 1
ATOM 6204 N N . GLN B 1 396 ? -6.535 -32.656 -25.047 1 97.19 396 GLN B N 1
ATOM 6205 C CA . GLN B 1 396 ? -7.711 -33.531 -25.062 1 97.19 396 GLN B CA 1
ATOM 6206 C C . GLN B 1 396 ? -8.703 -33.094 -26.141 1 97.19 396 GLN B C 1
ATOM 6208 O O . GLN B 1 396 ? -9.297 -33.938 -26.828 1 97.19 396 GLN B O 1
ATOM 6213 N N . LEU B 1 397 ? -8.914 -31.812 -26.25 1 95.12 397 LEU B N 1
ATOM 6214 C CA . LEU B 1 397 ? -9.781 -31.281 -27.281 1 95.12 397 LEU B CA 1
ATOM 6215 C C . LEU B 1 397 ? -9.258 -31.656 -28.672 1 95.12 397 LEU B C 1
ATOM 6217 O O . LEU B 1 397 ? -10.039 -31.797 -29.609 1 95.12 397 LEU B O 1
ATOM 6221 N N . GLY B 1 398 ? -7.984 -31.828 -28.781 1 95.56 398 GLY B N 1
ATOM 6222 C CA . GLY B 1 398 ? -7.379 -32.219 -30.031 1 95.56 398 GLY B CA 1
ATOM 6223 C C . GLY B 1 398 ? -7.391 -33.719 -30.25 1 95.56 398 GLY B C 1
ATOM 6224 O O . GLY B 1 398 ? -6.871 -34.219 -31.25 1 95.56 398 GLY B O 1
ATOM 6225 N N . GLY B 1 399 ? -7.922 -34.469 -29.328 1 96.38 399 GLY B N 1
ATOM 6226 C CA . GLY B 1 399 ? -8.07 -35.906 -29.469 1 96.38 399 GLY B CA 1
ATOM 6227 C C . GLY B 1 399 ? -7.016 -36.688 -28.719 1 96.38 399 GLY B C 1
ATOM 6228 O O . GLY B 1 399 ? -7.012 -37.938 -28.75 1 96.38 399 GLY B O 1
ATOM 6229 N N . GLY B 1 400 ? -6.129 -36 -28.047 1 97.38 400 GLY B N 1
ATOM 6230 C CA . GLY B 1 400 ? -5.098 -36.688 -27.281 1 97.38 400 GLY B CA 1
ATOM 6231 C C . GLY B 1 400 ? -5.543 -37.031 -25.859 1 97.38 400 GLY B C 1
ATOM 6232 O O . GLY B 1 400 ? -6.711 -36.844 -25.516 1 97.38 400 GLY B O 1
ATOM 6233 N N . GLN B 1 401 ? -4.598 -37.625 -25.109 1 98.12 401 GLN B N 1
ATOM 6234 C CA . GLN B 1 401 ? -4.816 -37.938 -23.703 1 98.12 401 GLN B CA 1
ATOM 6235 C C . GLN B 1 401 ? -3.898 -37.125 -22.797 1 98.12 401 GLN B C 1
ATOM 6237 O O . GLN B 1 401 ? -2.785 -36.781 -23.188 1 98.12 401 GLN B O 1
ATOM 6242 N N . ALA B 1 402 ? -4.406 -36.812 -21.625 1 98.31 402 ALA B N 1
ATOM 6243 C CA . ALA B 1 402 ? -3.617 -36.031 -20.688 1 98.31 402 ALA B CA 1
ATOM 6244 C C . ALA B 1 402 ? -3.748 -36.594 -19.266 1 98.31 402 ALA B C 1
ATOM 6246 O O . ALA B 1 402 ? -4.754 -37.219 -18.938 1 98.31 402 ALA B O 1
ATOM 6247 N N . ALA B 1 403 ? -2.748 -36.406 -18.469 1 98.31 403 ALA B N 1
ATOM 6248 C CA . ALA B 1 403 ? -2.766 -36.781 -17.047 1 98.31 403 ALA B CA 1
ATOM 6249 C C . ALA B 1 403 ? -1.952 -35.812 -16.203 1 98.31 403 ALA B C 1
ATOM 6251 O O . ALA B 1 403 ? -1.035 -35.156 -16.719 1 98.31 403 ALA B O 1
ATOM 6252 N N . TYR B 1 404 ? -2.408 -35.656 -15.062 1 97.81 404 TYR B N 1
ATOM 6253 C CA . TYR B 1 404 ? -1.694 -34.938 -14.008 1 97.81 404 TYR B CA 1
ATOM 6254 C C . TYR B 1 404 ? -1.372 -35.875 -12.844 1 97.81 404 TYR B C 1
ATOM 6256 O O . TYR B 1 404 ? -2.273 -36.469 -12.25 1 97.81 404 TYR B O 1
ATOM 6264 N N . ALA B 1 405 ? -0.113 -36 -12.523 1 97.88 405 ALA B N 1
ATOM 6265 C CA . ALA B 1 405 ? 0.318 -36.938 -11.508 1 97.88 405 ALA B CA 1
ATOM 6266 C C . ALA B 1 405 ? 0.938 -36.219 -10.312 1 97.88 405 ALA B C 1
ATOM 6268 O O . ALA B 1 405 ? 1.375 -35.062 -10.43 1 97.88 405 ALA B O 1
ATOM 6269 N N . LEU B 1 406 ? 0.905 -36.906 -9.164 1 97.31 406 LEU B N 1
ATOM 6270 C CA . LEU B 1 406 ? 1.597 -36.469 -7.957 1 97.31 406 LEU B CA 1
ATOM 6271 C C . LEU B 1 406 ? 2.721 -37.438 -7.59 1 97.31 406 LEU B C 1
ATOM 6273 O O . LEU B 1 406 ? 2.482 -38.625 -7.406 1 97.31 406 LEU B O 1
ATOM 6277 N N . LEU B 1 407 ? 3.873 -36.875 -7.605 1 97.81 407 LEU B N 1
ATOM 6278 C CA . LEU B 1 407 ? 5.008 -37.594 -7.051 1 97.81 407 LEU B CA 1
ATOM 6279 C C . LEU B 1 407 ? 5.129 -37.344 -5.551 1 97.81 407 LEU B C 1
ATOM 6281 O O . LEU B 1 407 ? 5.461 -36.25 -5.121 1 97.81 407 LEU B O 1
ATOM 6285 N N . GLY B 1 408 ? 4.895 -38.375 -4.809 1 96.81 408 GLY B N 1
ATOM 6286 C CA . GLY B 1 408 ? 4.875 -38.219 -3.361 1 96.81 408 GLY B CA 1
ATOM 6287 C C . GLY B 1 408 ? 6.223 -37.844 -2.779 1 96.81 408 GLY B C 1
ATOM 6288 O O . GLY B 1 408 ? 7.262 -38.344 -3.236 1 96.81 408 GLY B O 1
ATOM 6289 N N . ALA B 1 409 ? 6.195 -37 -1.751 1 96.62 409 ALA B N 1
ATOM 6290 C CA . ALA B 1 409 ? 7.395 -36.562 -1.037 1 96.62 409 ALA B CA 1
ATOM 6291 C C . ALA B 1 409 ? 7.059 -36.125 0.387 1 96.62 409 ALA B C 1
ATOM 6293 O O . ALA B 1 409 ? 6.043 -35.469 0.617 1 96.62 409 ALA B O 1
ATOM 6294 N N . ASP B 1 410 ? 7.883 -36.594 1.303 1 96.5 410 ASP B N 1
ATOM 6295 C CA . ASP B 1 410 ? 7.777 -36.031 2.652 1 96.5 410 ASP B CA 1
ATOM 6296 C C . ASP B 1 410 ? 8.078 -34.531 2.666 1 96.5 410 ASP B C 1
ATOM 6298 O O . ASP B 1 410 ? 9.062 -34.094 2.078 1 96.5 410 ASP B O 1
ATOM 6302 N N . LEU B 1 411 ? 7.195 -33.781 3.318 1 96.25 411 LEU B N 1
ATOM 6303 C CA . LEU B 1 411 ? 7.363 -32.344 3.381 1 96.25 411 LEU B CA 1
ATOM 6304 C C . LEU B 1 411 ? 7.812 -31.891 4.773 1 96.25 411 LEU B C 1
ATOM 6306 O O . LEU B 1 411 ? 7.344 -32.438 5.777 1 96.25 411 LEU B O 1
ATOM 6310 N N . ALA B 1 412 ? 8.742 -31.031 4.793 1 95.31 412 ALA B N 1
ATOM 6311 C CA . ALA B 1 412 ? 9.156 -30.438 6.066 1 95.31 412 ALA B CA 1
ATOM 6312 C C . ALA B 1 412 ? 8.117 -29.438 6.562 1 95.31 412 ALA B C 1
ATOM 6314 O O . ALA B 1 412 ? 7.93 -29.281 7.77 1 95.31 412 ALA B O 1
ATOM 6315 N N . GLY B 1 413 ? 7.562 -28.688 5.746 1 94 413 GLY B N 1
ATOM 6316 C CA . GLY B 1 413 ? 6.461 -27.766 5.941 1 94 413 GLY B CA 1
ATOM 6317 C C . GLY B 1 413 ? 5.484 -27.734 4.781 1 94 413 GLY B C 1
ATOM 6318 O O . GLY B 1 413 ? 5.82 -28.172 3.676 1 94 413 GLY B O 1
ATOM 6319 N N . GLY B 1 414 ? 4.289 -27.203 5.035 1 92.44 414 GLY B N 1
ATOM 6320 C CA . GLY B 1 414 ? 3.275 -27.172 3.996 1 92.44 414 GLY B CA 1
ATOM 6321 C C . GLY B 1 414 ? 3.664 -26.312 2.812 1 92.44 414 GLY B C 1
ATOM 6322 O O . GLY B 1 414 ? 4.527 -25.438 2.932 1 92.44 414 GLY B O 1
ATOM 6323 N N . HIS B 1 415 ? 3.035 -26.672 1.635 1 93.81 415 HIS B N 1
ATOM 6324 C CA . HIS B 1 415 ? 3.23 -25.812 0.468 1 93.81 415 HIS B CA 1
ATOM 6325 C C . HIS B 1 415 ? 2.84 -24.375 0.769 1 93.81 415 HIS B C 1
ATOM 6327 O O . HIS B 1 415 ? 1.888 -24.125 1.511 1 93.81 415 HIS B O 1
ATOM 6333 N N . HIS B 1 416 ? 3.594 -23.391 0.271 1 92.81 416 HIS B N 1
ATOM 6334 C CA . HIS B 1 416 ? 3.33 -21.969 0.406 1 92.81 416 HIS B CA 1
ATOM 6335 C C . HIS B 1 416 ? 3.498 -21.516 1.852 1 92.81 416 HIS B C 1
ATOM 6337 O O . HIS B 1 416 ? 2.693 -20.719 2.355 1 92.81 416 HIS B O 1
ATOM 6343 N N . THR B 1 417 ? 4.402 -22.125 2.549 1 94.06 417 THR B N 1
ATOM 6344 C CA . THR B 1 417 ? 4.809 -21.688 3.881 1 94.06 417 THR B CA 1
ATOM 6345 C C . THR B 1 417 ? 6.32 -21.469 3.941 1 94.06 417 THR B C 1
ATOM 6347 O O . THR B 1 417 ? 7.066 -22.047 3.15 1 94.06 417 THR B O 1
ATOM 6350 N N . PRO B 1 418 ? 6.73 -20.703 4.836 1 96.12 418 PRO B N 1
ATOM 6351 C CA . PRO B 1 418 ? 8.164 -20.391 4.914 1 96.12 418 PRO B CA 1
ATOM 6352 C C . PRO B 1 418 ? 9.023 -21.625 5.184 1 96.12 418 PRO B C 1
ATOM 6354 O O . PRO B 1 418 ? 10.203 -21.641 4.824 1 96.12 418 PRO B O 1
ATOM 6357 N N . HIS B 1 419 ? 8.438 -22.672 5.719 1 96.88 419 HIS B N 1
ATOM 6358 C CA . HIS B 1 419 ? 9.203 -23.844 6.109 1 96.88 419 HIS B CA 1
ATOM 6359 C C . HIS B 1 419 ? 9.078 -24.953 5.07 1 96.88 419 HIS B C 1
ATOM 6361 O O . HIS B 1 419 ? 9.492 -26.094 5.312 1 96.88 419 HIS B O 1
ATOM 6367 N N . PHE B 1 420 ? 8.531 -24.641 3.961 1 96.75 420 PHE B N 1
ATOM 6368 C CA . PHE B 1 420 ? 8.375 -25.656 2.936 1 96.75 420 PHE B CA 1
ATOM 6369 C C . PHE B 1 420 ? 9.719 -26.219 2.514 1 96.75 420 PHE B C 1
ATOM 6371 O O . PHE B 1 420 ? 10.656 -25.469 2.234 1 96.75 420 PHE B O 1
ATOM 6378 N N . ASP B 1 421 ? 9.797 -27.469 2.334 1 97.62 421 ASP B N 1
ATOM 6379 C CA . ASP B 1 421 ? 10.82 -28.266 1.672 1 97.62 421 ASP B CA 1
ATOM 6380 C C . ASP B 1 421 ? 10.344 -29.703 1.469 1 97.62 421 ASP B C 1
ATOM 6382 O O . ASP B 1 421 ? 9.336 -30.125 2.047 1 97.62 421 ASP B O 1
ATOM 6386 N N . PHE B 1 422 ? 11.031 -30.406 0.624 1 97.69 422 PHE B N 1
ATOM 6387 C CA . PHE B 1 422 ? 10.586 -31.781 0.359 1 97.69 422 PHE B CA 1
ATOM 6388 C C . PHE B 1 422 ? 11.766 -32.75 0.372 1 97.69 422 PHE B C 1
ATOM 6390 O O . PHE B 1 422 ? 12.922 -32.312 0.276 1 97.69 422 PHE B O 1
ATOM 6397 N N . ASP B 1 423 ? 11.5 -34 0.528 1 97.62 423 ASP B N 1
ATOM 6398 C CA . ASP B 1 423 ? 12.5 -35.062 0.484 1 97.62 423 ASP B CA 1
ATOM 6399 C C . ASP B 1 423 ? 13.102 -35.188 -0.913 1 97.62 423 ASP B C 1
ATOM 6401 O O . ASP B 1 423 ? 12.492 -35.781 -1.807 1 97.62 423 ASP B O 1
ATOM 6405 N N . GLU B 1 424 ? 14.32 -34.844 -1.074 1 97.62 424 GLU B N 1
ATOM 6406 C CA . GLU B 1 424 ? 14.977 -34.75 -2.377 1 97.62 424 GLU B CA 1
ATOM 6407 C C . GLU B 1 424 ? 15.242 -36.156 -2.938 1 97.62 424 GLU B C 1
ATOM 6409 O O . GLU B 1 424 ? 15.508 -36.312 -4.133 1 97.62 424 GLU B O 1
ATOM 6414 N N . SER B 1 425 ? 15.156 -37.156 -2.113 1 95.88 425 SER B N 1
ATOM 6415 C CA . SER B 1 425 ? 15.461 -38.5 -2.561 1 95.88 425 SER B CA 1
ATOM 6416 C C . SER B 1 425 ? 14.422 -39 -3.564 1 95.88 425 SER B C 1
ATOM 6418 O O . SER B 1 425 ? 14.656 -39.969 -4.273 1 95.88 425 SER B O 1
ATOM 6420 N N . VAL B 1 426 ? 13.32 -38.281 -3.707 1 97.19 426 VAL B N 1
ATOM 6421 C CA . VAL B 1 426 ? 12.242 -38.75 -4.586 1 97.19 426 VAL B CA 1
ATOM 6422 C C . VAL B 1 426 ? 12.57 -38.375 -6.031 1 97.19 426 VAL B C 1
ATOM 6424 O O . VAL B 1 426 ? 11.945 -38.875 -6.965 1 97.19 426 VAL B O 1
ATOM 6427 N N . LEU B 1 427 ? 13.516 -37.469 -6.25 1 98.12 427 LEU B N 1
ATOM 6428 C CA . LEU B 1 427 ? 13.789 -36.938 -7.578 1 98.12 427 LEU B CA 1
ATOM 6429 C C . LEU B 1 427 ? 14.297 -38.031 -8.516 1 98.12 427 LEU B C 1
ATOM 6431 O O . LEU B 1 427 ? 13.844 -38.156 -9.656 1 98.12 427 LEU B O 1
ATOM 6435 N N . TRP B 1 428 ? 15.18 -38.844 -8.023 1 96.81 428 TRP B N 1
ATOM 6436 C CA . TRP B 1 428 ? 15.766 -39.875 -8.891 1 96.81 428 TRP B CA 1
ATOM 6437 C C . TRP B 1 428 ? 14.727 -40.906 -9.305 1 96.81 428 TRP B C 1
ATOM 6439 O O . TRP B 1 428 ? 14.516 -41.156 -10.492 1 96.81 428 TRP B O 1
ATOM 6449 N N . PRO B 1 429 ? 13.992 -41.531 -8.328 1 96.5 429 PRO B N 1
ATOM 6450 C CA . PRO B 1 429 ? 12.914 -42.438 -8.742 1 96.5 429 PRO B CA 1
ATOM 6451 C C . PRO B 1 429 ? 11.914 -41.781 -9.68 1 96.5 429 PRO B C 1
ATOM 6453 O O . PRO B 1 429 ? 11.398 -42.438 -10.602 1 96.5 429 PRO B O 1
ATOM 6456 N N . GLY B 1 430 ? 11.594 -40.531 -9.445 1 97.94 430 GLY B N 1
ATOM 6457 C CA . GLY B 1 430 ? 10.688 -39.812 -10.312 1 97.94 430 GLY B CA 1
ATOM 6458 C C . GLY B 1 430 ? 11.203 -39.688 -11.742 1 97.94 430 GLY B C 1
ATOM 6459 O O . GLY B 1 430 ? 10.445 -39.906 -12.688 1 97.94 430 GLY B O 1
ATOM 6460 N N . ALA B 1 431 ? 12.477 -39.344 -11.867 1 97.75 431 ALA B N 1
ATOM 6461 C CA . ALA B 1 431 ? 13.078 -39.219 -13.195 1 97.75 431 ALA B CA 1
ATOM 6462 C C . ALA B 1 431 ? 13.062 -40.562 -13.922 1 97.75 431 ALA B C 1
ATOM 6464 O O . ALA B 1 431 ? 12.781 -40.625 -15.125 1 97.75 431 ALA B O 1
ATOM 6465 N N . LEU B 1 432 ? 13.375 -41.594 -13.211 1 96.69 432 LEU B N 1
ATOM 6466 C CA . LEU B 1 432 ? 13.367 -42.938 -13.805 1 96.69 432 LEU B CA 1
ATOM 6467 C C . LEU B 1 432 ? 11.969 -43.312 -14.266 1 96.69 432 LEU B C 1
ATOM 6469 O O . LEU B 1 432 ? 11.797 -43.906 -15.336 1 96.69 432 LEU B O 1
ATOM 6473 N N . TRP B 1 433 ? 11.016 -43.031 -13.477 1 97.62 433 TRP B N 1
ATOM 6474 C CA . TRP B 1 433 ? 9.625 -43.312 -13.836 1 97.62 433 TRP B CA 1
ATOM 6475 C C . TRP B 1 433 ? 9.227 -42.562 -15.102 1 97.62 433 TRP B C 1
ATOM 6477 O O . TRP B 1 433 ? 8.664 -43.156 -16.031 1 97.62 433 TRP B O 1
ATOM 6487 N N . LEU B 1 434 ? 9.539 -41.312 -15.141 1 98.12 434 LEU B N 1
ATOM 6488 C CA . LEU B 1 434 ? 9.203 -40.531 -16.312 1 98.12 434 LEU B CA 1
ATOM 6489 C C . LEU B 1 434 ? 9.906 -41.062 -17.562 1 98.12 434 LEU B C 1
ATOM 6491 O O . LEU B 1 434 ? 9.312 -41.094 -18.641 1 98.12 434 LEU B O 1
ATOM 6495 N N . ALA B 1 435 ? 11.156 -41.438 -17.406 1 96.62 435 ALA B N 1
ATOM 6496 C CA . ALA B 1 435 ? 11.883 -42.031 -18.531 1 96.62 435 ALA B CA 1
ATOM 6497 C C . ALA B 1 435 ? 11.211 -43.312 -19.016 1 96.62 435 ALA B C 1
ATOM 6499 O O . ALA B 1 435 ? 11.102 -43.531 -20.219 1 96.62 435 ALA B O 1
ATOM 6500 N N . ALA B 1 436 ? 10.82 -44.125 -18.078 1 96.12 436 ALA B N 1
ATOM 6501 C CA . ALA B 1 436 ? 10.133 -45.375 -18.422 1 96.12 436 ALA B CA 1
ATOM 6502 C C . ALA B 1 436 ? 8.82 -45.094 -19.156 1 96.12 436 ALA B C 1
ATOM 6504 O O . ALA B 1 436 ? 8.453 -45.812 -20.078 1 96.12 436 ALA B O 1
ATOM 6505 N N . VAL B 1 437 ? 8.141 -44.125 -18.688 1 96.81 437 VAL B N 1
ATOM 6506 C CA . VAL B 1 437 ? 6.891 -43.719 -19.312 1 96.81 437 VAL B CA 1
ATOM 6507 C C . VAL B 1 437 ? 7.152 -43.312 -20.766 1 96.81 437 VAL B C 1
ATOM 6509 O O . VAL B 1 437 ? 6.426 -43.719 -21.672 1 96.81 437 VAL B O 1
ATOM 6512 N N . CYS B 1 438 ? 8.18 -42.5 -20.969 1 95.5 438 CYS B N 1
ATOM 6513 C CA . CYS B 1 438 ? 8.539 -42.094 -22.328 1 95.5 438 CYS B CA 1
ATOM 6514 C C . CYS B 1 438 ? 8.867 -43.312 -23.188 1 95.5 438 CYS B C 1
ATOM 6516 O O . CYS B 1 438 ? 8.445 -43.375 -24.344 1 95.5 438 CYS B O 1
ATOM 6518 N N . GLY B 1 439 ? 9.586 -44.25 -22.609 1 93.12 439 GLY B N 1
ATOM 6519 C CA . GLY B 1 439 ? 9.898 -45.469 -23.344 1 93.12 439 GLY B CA 1
ATOM 6520 C C . GLY B 1 439 ? 8.672 -46.25 -23.734 1 93.12 439 GLY B C 1
ATOM 6521 O O . GLY B 1 439 ? 8.586 -46.781 -24.844 1 93.12 439 GLY B O 1
ATOM 6522 N N . ARG B 1 440 ? 7.773 -46.312 -22.859 1 92.38 440 ARG B N 1
ATOM 6523 C CA . ARG B 1 440 ? 6.555 -47.062 -23.094 1 92.38 440 ARG B CA 1
ATOM 6524 C C . ARG B 1 440 ? 5.664 -46.406 -24.125 1 92.38 440 ARG B C 1
ATOM 6526 O O . ARG B 1 440 ? 5.043 -47.062 -24.953 1 92.38 440 ARG B O 1
ATOM 6533 N N . LEU B 1 441 ? 5.574 -45.156 -24.078 1 91.62 441 LEU B N 1
ATOM 6534 C CA . LEU B 1 441 ? 4.648 -44.406 -24.922 1 91.62 441 LEU B CA 1
ATOM 6535 C C . LEU B 1 441 ? 5.266 -44.156 -26.297 1 91.62 441 LEU B C 1
ATOM 6537 O O . LEU B 1 441 ? 4.551 -43.969 -27.281 1 91.62 441 LEU B O 1
ATOM 6541 N N . CYS B 1 442 ? 6.559 -44.094 -26.391 1 85.69 442 CYS B N 1
ATOM 6542 C CA . CYS B 1 442 ? 7.215 -43.719 -27.641 1 85.69 442 CYS B CA 1
ATOM 6543 C C . CYS B 1 442 ? 8.031 -44.875 -28.203 1 85.69 442 CYS B C 1
ATOM 6545 O O . CYS B 1 442 ? 8.703 -44.719 -29.219 1 85.69 442 CYS B O 1
ATOM 6547 N N . GLY B 1 443 ? 8.07 -45.969 -27.484 1 76.38 443 GLY B N 1
ATOM 6548 C CA . GLY B 1 443 ? 8.805 -47.125 -28 1 76.38 443 GLY B CA 1
ATOM 6549 C C . GLY B 1 443 ? 7.988 -47.969 -28.938 1 76.38 443 GLY B C 1
ATOM 6550 O O . GLY B 1 443 ? 6.766 -47.844 -29 1 76.38 443 GLY B O 1
#

InterPro domains:
  IPR002933 Peptidase M20 [PF01546] (108-437)
  IPR011650 Peptidase M20, dimerisation domain [PF07687] (225-326)
  IPR017439 Amidohydrolase [PIRSF005962] (2-437)
  IPR017439 Amidohydrolase [TIGR01891] (12-427)
  IPR036264 Bacterial exopeptidase dimerisation domain [SSF55031] (222-338)
  IPR052030 Peptidase M20/M20A family hydrolases [PTHR30575] (6-438)

Secondary structure (DSSP, 8-state):
--HHHHHHHHHHHHHHHHHHHS---TT--HHHHHHHHHHHHHTT---EEGGGT--GGG--SPPPHHHHHHHHHHHHHTT--HHHHHHHTT---EEEESSTTSPEEEEEEEE---BSSPPP-STTSHHHHHT-S-SSTT-B--SSHHHHHHHHHHHHHHHHHTGGG--SEEEEEEES-TTTT-SGGGGGGGTTT-SEEEEEEESTT--STT-EE--EE-PPEEEEEEEEEE-B--BTTT-GGG-B-HHHHHHHHHHHHHTS--B--S---TTS----BEEEEEEEEEES-TTB---EEEEEEEEEESSHHHHHHHHHHHHHHHHHHHHHTT-EEEEEEEEEE------HHHHHHHHHHHHTSPP-TTSS-SS-GGGEES-EE--S--THHHHHHHHHHTT-EEEEEEE---EEE-TTSTT-EE-GGGHHHHHHHHHHHHHHHH-/--HHHHHHHHHHHHHHHHHHHS---TT--HHHHHHHHHHHHHTT---EEGGGT--GGG--SPPPHHHHHHHHHHHHHTT--HHHHHHHTT---EEEESSTTSPEEEEEEEE---BSSPPP-STTSHHHHHT-S-SSTT-B--SSHHHHHHHHHHHHHHHHHTGGG--SEEEEEEES-TTTT-SGGGGGGGTTT-SEEEEEEESTT--STT-EE--EE-PPEEEEEEEEEE-B--BTTT-GGG-B-HHHHHHHHHHHHHTS--B--S---TTS----BEEEEEEEEEES-TTB---EEEEEEEEEESSHHHHHHHHHHHHHHHHHHHHHTT-EEEEEEEEEE------HHHHHHHHHHHHTSPP-TTSS-SS-GGGEES-EE--S--THHHHHHHHHHTT-EEEEEEE---EEE-TTSTT-EE-GGGHHHHHHHHHHHHHHHH-

Nearest PDB structures (foldseek):
  3io1-assembly1_B-2  TM=9.381E-01  e=4.139E-42  Klebsiella pneumoniae subsp. pneumoniae MGH 78578
  3io1-assembly1_A-2  TM=9.050E-01  e=4.139E-42  Klebsiella pneumoniae subsp. pneumoniae MGH 78578
  4ewt-assembly1_D  TM=7.366E-01  e=4.210E-29  Staphylococcus aureus subsp. aureus COL
  4ewt-assembly1_B  TM=7.555E-01  e=1.647E-28  Staphylococcus aureus subsp. aureus COL
  7rsf-assembly1_B  TM=6.450E-01  e=5.010E-18  Escherichia coli str. K-12 substr. MG1655

pLDDT: mean 93.2, std 10.52, range [34.53, 98.88]

Radius of gyration: 35.08 Å; Cα contacts (8 Å, |Δi|>4): 2267; chains: 2; bounding box: 59×110×72 Å

Sequence (886 aa):
MNRTDAELAAALITWRRELHRHPETGWTEFWTTAFAADVLHSLGYAPRVGREILNPDQRMGLPAPAVLERARQRAVQEGAAPRWLERMGPATGLVADLHPGREPDLVLRFDLDALEMPEADDAGHLPAREGFASRHPGLCHACGHDGHTALGLGLAALLRRDATRLACNVRLLFQPAEEGVRGASALIQQVLGARRFLAVHLGLGAPESGSLVTGLSGFLATTKFDARFTGHAAHAGLAPEAGRDALQGAAEALLALHALPDQTDQSGQEGQAKQKGRINVGLLAGGSARNIVPDQAVMACETRCVDREADNALLATASATLGRIARERELGLEITIQGRAGCANSDAELAQLLARTALELPPGPDGQPLFAAGKICSEGRMAASEDAATLMEAVQLGGGQAAYALLGADLAGGHHTPHFDFDESVLWPGALWLAAVCGRLCGMNRTDAELAAALITWRRELHRHPETGWTEFWTTAFAADVLHSLGYAPRVGREILNPDQRMGLPAPAVLERARQRAVQEGAAPRWLERMGPATGLVADLHPGREPDLVLRFDLDALEMPEADDAGHLPAREGFASRHPGLCHACGHDGHTALGLGLAALLRRDATRLACNVRLLFQPAEEGVRGASALIQQVLGARRFLAVHLGLGAPESGSLVTGLSGFLATTKFDARFTGHAAHAGLAPEAGRDALQGAAEALLALHALPDQTDQSGQEGQAKQKGRINVGLLAGGSARNIVPDQAVMACETRCVDREADNALLATASATLGRIARERELGLEITIQGRAGCANSDAELAQLLARTALELPPGPDGQPLFAAGKICSEGRMAASEDAATLMEAVQLGGGQAAYALLGADLAGGHHTPHFDFDESVLWPGALWLAAVCGRLCG

Foldseek 3Di:
DDPVLVVLLVVLVVQLLQLQQAAAAFFLCLLQQLSLCVLLVVLPWDKQWAPRFFQPVQFFQDDDPVVLVVSLVVSVVVPRDVVRCVRNDSGGWIKTKLDPPFQAQEEEEAERHWDQAAADQDCLQVCNVVPRHYPDGRIGHQFCSSSSSSLLSSLSNVCSVVVVLFQGMYMYTYWGNFVQQRTLRRRLVSLAPHQEYEYEGEADVFAAAQFKAWWEAQAKWKWKKKKKKFKAKDFQPPPVVVIQARQVLVVVLQVVLQPPDFQQPPPDDDPPDRFTWDKDFPDKDWDDDPGMRTRMMMIIMMIIGRFDVSSVVSVVVSVVSSVVSCVVRVIDMDMGTRHIAGGDTFDLVLLVVLLVLQVPDADDPVRHRSHDNVRYHSYDYDNYHTRVNVSQVSQVVSVHGYRYMYRHWHWQDDRPDSSTDTDSSSSSSSSSSVSSSSSVSRD/DDPVLVVLLVVLVVQLLQLQQAAAAFFLCLLQQLSLCVLLVVLPWDKQWAPRFFQPVQFFQDDDPVVLVVSLVVSVVVPRDVVRCVRNDSGGWIKTKLDPPFQAQEEEEAERHWDQAAADQDCLFVCNVVPRHYPDGRIGHQFCSSSSSSLLSSLSNVCSVVVVLFQGMYMYTYWGNFVQQRTLRRRLVNLAPHQEYEYEGEADVFAAAQFKAWWEAQAKWKWKKKKKKFKAKDFQPPPVVVIQARQVLVVVLQVVLQVPDFQQPPPDPDPPDRFTWDKDFPDKDWDDDPGMRTRMMMIIMMIIGRFDVSRVVSVVVSVVSSVVSCVVRVIDMDMGTRHIAGGDTFDLVLLVVLLVLQVPDADDPVRHRSHDNVRYHSYDYDNYHTRVNVSQVSSVVSPHGYRYMYRHWNWQDDRPDSSTDTDSSSSSSSSSSVSSSSSVSRD

Solvent-accessible surface area (backbone atoms only — not comparable to full-atom values): 42442 Å² total; per-residue (Å²): 110,54,71,69,52,51,53,50,44,51,44,32,53,51,47,20,41,53,41,27,28,53,44,26,40,51,59,35,27,45,35,54,34,24,50,53,43,49,56,41,38,76,66,70,40,72,57,43,33,9,57,72,58,44,43,80,89,40,57,28,59,71,70,54,69,68,54,47,50,54,35,45,51,49,18,52,75,70,63,35,51,62,70,46,52,62,61,10,56,90,36,37,23,38,36,35,45,74,40,74,92,50,72,40,39,34,37,38,47,22,40,58,31,25,39,86,36,56,59,52,73,50,80,86,35,61,42,44,60,74,68,35,42,46,75,42,92,44,27,19,50,25,68,45,22,33,50,31,41,21,33,51,54,43,28,52,52,58,45,57,76,47,47,84,66,45,74,48,17,43,30,42,36,36,39,35,11,44,71,76,19,15,25,40,68,15,38,44,78,75,42,58,78,17,48,30,37,40,36,61,41,63,19,79,96,24,63,39,60,38,25,36,31,28,11,31,26,56,28,26,4,34,40,30,33,36,43,38,28,34,40,30,60,24,47,44,82,84,38,48,83,72,26,23,50,12,36,61,49,48,30,52,40,54,55,52,54,66,64,50,73,60,45,61,46,76,74,53,61,97,84,56,77,58,57,47,29,44,65,34,73,3,29,39,39,22,41,84,38,41,58,29,32,13,30,34,17,40,34,32,28,29,37,37,12,66,29,49,69,55,28,52,50,52,48,50,52,47,50,49,53,46,50,50,49,26,56,78,60,65,34,46,75,47,76,44,68,33,17,48,22,29,39,37,57,30,32,65,68,59,4,45,51,50,41,51,49,49,68,65,48,72,51,42,80,86,66,42,60,60,43,45,74,91,40,54,33,44,65,45,79,37,95,44,71,46,20,63,22,39,46,35,38,52,17,38,76,67,71,22,41,21,26,35,25,27,42,9,18,36,57,75,29,58,75,78,37,43,53,27,47,63,48,70,78,39,45,50,51,49,22,52,42,52,44,48,45,49,44,65,74,26,84,110,54,71,67,52,52,53,50,44,52,44,32,53,51,48,21,39,54,41,27,27,53,45,27,39,49,58,35,26,43,34,53,35,24,50,52,43,50,56,42,37,74,64,69,42,73,58,42,34,9,58,71,60,43,43,80,89,40,57,27,60,70,70,56,68,70,55,47,51,52,35,45,51,49,19,51,74,70,62,35,50,62,70,46,53,62,60,10,55,91,36,37,22,38,37,35,44,73,40,75,92,52,72,41,39,33,37,38,47,21,38,56,32,25,38,85,35,55,57,52,73,50,79,86,36,59,41,43,61,74,69,34,42,46,74,42,92,43,25,19,51,25,68,46,22,33,50,31,40,20,32,51,52,43,28,53,53,56,44,56,74,47,46,86,64,44,76,48,17,42,30,42,36,36,39,35,10,45,71,72,19,15,26,40,69,15,38,44,77,76,43,60,78,19,47,32,38,40,36,60,42,63,19,79,95,25,61,40,62,38,25,34,30,27,11,30,27,56,27,25,4,34,41,30,33,35,43,37,28,34,39,30,59,23,47,43,83,84,37,46,83,71,27,24,50,12,36,61,48,48,29,52,40,53,55,52,54,66,63,49,74,60,47,61,46,77,74,53,61,97,84,58,78,57,57,47,30,43,66,36,72,2,30,38,40,24,40,85,39,40,58,30,31,13,30,34,18,40,34,34,30,28,36,35,12,66,29,47,69,58,27,52,51,52,49,50,53,47,50,48,52,46,49,50,49,26,57,78,61,65,34,46,76,47,76,44,70,32,17,47,23,29,39,39,58,30,32,65,70,59,4,44,50,50,40,51,48,47,69,66,48,72,50,41,77,84,66,42,61,59,42,46,73,91,40,55,33,44,65,45,76,37,93,43,71,48,19,64,21,38,45,34,36,52,16,37,76,68,70,22,41,22,27,36,25,26,42,10,18,36,58,76,29,57,74,77,36,44,54,27,46,63,47,70,77,40,46,49,52,49,21,52,43,52,42,50,45,49,47,65,74,27,84

Organism: NCBI:txid44742